Protein 3KB6 (pdb70)

CATH classification: 3.40.50.720 (+1 more: 3.40.50.720)

Foldseek 3Di:
DEEEELDPPVCVVVCCVLVVVDDYDYYVHEPVPDDLVVLCPHQEYEYEQPRQADPVSNVSDNHAEYEYLALADPSHPVVSCLVVNHWYFYDNPLDLPLLLVVQVCCCCQQQLVLVVVVCVVVVNPDDDDVRDGDALQVFEEEEEDCPSNRVSNLVSVVSHAYEYEDPDDDPVSVVSHYHYDPLLVSLQRGQEYEYADEDDPVLFECDLVSLVNQQAHEYEYLHEARSHPLVSVLVCVVVRRHSAYEYAHHPPLCCVVVVCVVVPDDDPSVVSVVVQCPDSRYPYHSSCSQPDPSSVVSSSVVVSQVVVCVVVVNVVSRVVGTPNDDD/DEEEELDPPVCPVVCCVLVVVDPYDYYNHELVPDDLVVLLVHQEYEYEQVRQADPVSNVSANHAEYEYLAQADPSHPVVSCLVRNHWYFYDNCLDLPLLLVVQVCCCCQQQLVLVCVVCVVVVNPDDDDVRDGDALQVFEEEQEDCDSNSVSNCVSVVSHAYEYEDPDDDPVSVVSHYHYDDLLVSLQGGQEYEYADEDDPVLFEVDLVSLVSQQAHEYEYLHEARSHDLVNVLVCVVVRRYSAYEYQYHPPLCCVVVVCVVVPDDDPSVVSVVVQCPDSRYPYHSSCSQPDPSSVVSSSVLVSVVVVCVVVVVQVSCVVGTPGDDD/DEEEELDDPVCVVVVCVLVVVDDYDYYNHEPVPDDLVVLLPHQEYEYEDPHQQDCVSNVSDNYAEYEYLALADPSHPVVSCQVVNHWYFYDNCLDLPLLLVVQVVCCCQQQLVLVCVVCVVVVNNDDDPVRDGDALQVFEEEQEDCPPNSVSNCVSVVSHAYEYEDPDDDVVSVVSHYHYDDLLVSLQGGQEYEYADEDDPVLFECALVSLVSQQAHEYEYLHEQRSYDLVSVLVCVVVNRYSAYEYAHHPPLCCVVVVCVVVVDDDPSVVSVVVQCPDSNYHYHSSCSQPDPSSVVSSSVLVSVVVVCVVVVVCVVCVVGTPPDGD/DEEEELDPPVCVVVVCVLVVVDDYDYYNHELVPDDLVVLLPHAEYEHEQPRQQDLVSNVSANHAEYEYLAQADVSHDVVSCQVRNHWYFYDNPLDLPLLLVVQVVCCCQQQLVLVCVVCVVVVNPDDDPVRDGDALLPFEEEFEDCPPNRVSNCVSVVSHAYEYEDPDDDPVSVVSHYHYDYLLVSLQGGQEYEYADEDDPVLFECDQVSLVNAQAHEYEYLHEARSYDLVSVLVCVVVRRHSAYEYAHHPPLCCVVVVCVVVPDDDPSNVSVVVQCPDSRYHYHSSCSQPDPSSVVSSSVVVSVVVVCVVPVNVVSCVVGTPGDGD

Structure (mmCIF, N/CA/C/O backbone):
data_3KB6
#
_entry.id   3KB6
#
_cell.length_a   90.938
_cell.length_b   94.432
_cell.length_c   188.849
_cell.angle_alpha   90.000
_cell.angle_beta   90.000
_cell.angle_gamma   90.000
#
_symmetry.space_group_name_H-M   'P 21 21 21'
#
loop_
_entity.id
_entity.type
_entity.pdbx_description
1 polymer 'D-lactate dehydrogenase'
2 non-polymer 'PROPANOIC ACID'
3 non-polymer 'LACTIC ACID'
4 non-polymer NICOTINAMIDE-ADENINE-DINUCLEOTIDE
5 non-polymer DI(HYDROXYETHYL)ETHER
6 non-polymer 'PENTAETHYLENE GLYCOL'
7 non-polymer GLYCEROL
8 water water
#
loop_
_atom_site.group_PDB
_atom_site.id
_atom_site.type_symbol
_atom_site.label_atom_id
_atom_site.label_alt_id
_atom_site.label_comp_id
_atom_site.label_asym_id
_atom_site.label_entity_id
_atom_site.label_seq_id
_atom_site.pdbx_PDB_ins_code
_atom_site.Cartn_x
_atom_site.Cartn_y
_atom_site.Cartn_z
_atom_site.occupancy
_atom_site.B_iso_or_equiv
_atom_site.auth_seq_id
_atom_site.auth_comp_id
_atom_site.auth_asym_id
_atom_site.auth_atom_id
_atom_site.pdbx_PDB_model_num
ATOM 1 N N . ASN A 1 2 ? -28.140 -21.266 2.833 1.00 40.00 2 ASN A N 1
ATOM 2 C CA . ASN A 1 2 ? -26.736 -20.868 2.675 1.00 38.93 2 ASN A CA 1
ATOM 3 C C . ASN A 1 2 ? -26.330 -19.855 3.742 1.00 37.45 2 ASN A C 1
ATOM 4 O O . ASN A 1 2 ? -26.804 -18.700 3.765 1.00 35.84 2 ASN A O 1
ATOM 9 N N . VAL A 1 3 ? -25.431 -20.283 4.608 1.00 35.85 3 VAL A N 1
ATOM 10 C CA . VA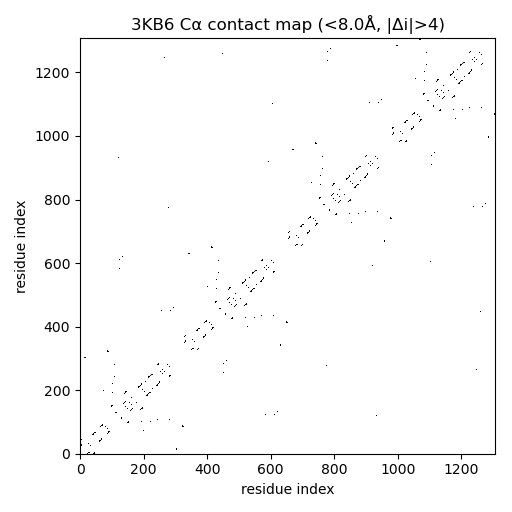L A 1 3 ? -25.063 -19.474 5.745 1.00 34.68 3 VAL A CA 1
ATOM 11 C C . VAL A 1 3 ? -23.615 -19.071 5.579 1.00 34.00 3 VAL A C 1
ATOM 12 O O . VAL A 1 3 ? -22.794 -19.897 5.211 1.00 32.87 3 VAL A O 1
ATOM 16 N N . LEU A 1 4 ? -23.333 -17.785 5.823 1.00 33.17 4 LEU A N 1
ATOM 17 C CA . LEU A 1 4 ? -21.987 -17.240 5.748 1.00 32.46 4 LEU A CA 1
ATOM 18 C C . LEU A 1 4 ? -21.536 -16.656 7.076 1.00 32.26 4 LEU A C 1
ATOM 19 O O . LEU A 1 4 ? -22.190 -15.788 7.629 1.00 32.61 4 LEU A O 1
ATOM 24 N N . PHE A 1 5 ? -20.383 -17.091 7.561 1.00 32.28 5 PHE A N 1
ATOM 25 C CA . PHE A 1 5 ? -19.784 -16.543 8.762 1.00 31.87 5 PHE A CA 1
ATOM 26 C C . PHE A 1 5 ? -18.510 -15.828 8.357 1.00 31.87 5 PHE A C 1
ATOM 27 O O . PHE A 1 5 ? -17.698 -16.406 7.630 1.00 32.44 5 PHE A O 1
ATOM 35 N N . THR A 1 6 ? -18.324 -14.593 8.824 1.00 30.10 6 THR A N 1
ATOM 36 C CA . THR A 1 6 ? -17.083 -13.861 8.614 1.00 29.92 6 THR A CA 1
ATOM 37 C C . THR A 1 6 ? -16.427 -13.471 9.955 1.00 29.87 6 THR A C 1
ATOM 38 O O . THR A 1 6 ? -17.058 -13.524 11.009 1.00 29.43 6 THR A O 1
ATOM 42 N N . SER A 1 7 ? -15.157 -13.093 9.860 1.00 30.23 7 SER A N 1
ATOM 43 C CA . SER A 1 7 ? -14.311 -12.660 10.965 1.00 30.41 7 SER A CA 1
ATOM 44 C C . SER A 1 7 ? -14.336 -13.642 12.119 1.00 30.79 7 SER A C 1
ATOM 45 O O . SER A 1 7 ? -14.335 -13.255 13.273 1.00 30.65 7 SER A O 1
ATOM 48 N N . VAL A 1 8 ? -14.358 -14.918 11.790 1.00 31.56 8 VAL A N 1
ATOM 49 C CA . VAL A 1 8 ? -14.394 -15.957 12.791 1.00 32.96 8 VAL A CA 1
ATOM 50 C C . VAL A 1 8 ? -12.975 -16.357 13.199 1.00 34.74 8 VAL A C 1
ATOM 51 O O . VAL A 1 8 ? -12.213 -16.819 12.358 1.00 34.56 8 VAL A O 1
ATOM 55 N N . PRO A 1 9 ? -12.623 -16.236 14.498 1.00 36.68 9 PRO A N 1
ATOM 56 C CA . PRO A 1 9 ? -11.304 -16.757 14.895 1.00 37.70 9 PRO A CA 1
ATOM 57 C C . PRO A 1 9 ? -11.104 -18.256 14.551 1.00 38.71 9 PRO A C 1
ATOM 58 O O . PRO A 1 9 ? -12.049 -19.027 14.510 1.00 37.93 9 PRO A O 1
ATOM 62 N N . GLN A 1 10 ? -9.864 -18.643 14.303 1.00 40.66 10 GLN A N 1
ATOM 63 C CA . GLN A 1 10 ? -9.542 -19.979 13.788 1.00 42.28 10 GLN A CA 1
ATOM 64 C C . GLN A 1 10 ? -10.122 -21.105 14.633 1.00 43.00 10 GLN A C 1
ATOM 65 O O . GLN A 1 10 ? -10.640 -22.090 14.097 1.00 43.80 10 GLN A O 1
ATOM 71 N N . GLU A 1 11 ? -10.071 -20.926 15.945 1.00 43.48 11 GLU A N 1
ATOM 72 C CA . GLU A 1 11 ? -10.435 -21.952 16.897 1.00 44.33 11 GLU A CA 1
ATOM 73 C C . GLU A 1 11 ? -11.937 -22.126 16.981 1.00 43.93 11 GLU A C 1
ATOM 74 O O . GLU A 1 11 ? -12.413 -23.155 17.454 1.00 44.42 11 GLU A O 1
ATOM 80 N N . ASP A 1 12 ? -12.687 -21.114 16.551 1.00 43.41 12 ASP A N 1
ATOM 81 C CA . ASP A 1 12 ? -14.141 -21.242 16.433 1.00 43.00 12 ASP A CA 1
ATOM 82 C C . ASP A 1 12 ? -14.558 -21.985 15.156 1.00 42.72 12 ASP A C 1
ATOM 83 O O . ASP A 1 12 ? -15.706 -22.450 15.060 1.00 42.45 12 ASP A O 1
ATOM 88 N N . VAL A 1 13 ? -13.652 -22.078 14.179 1.00 42.19 13 VAL A N 1
ATOM 89 C CA . VAL A 1 13 ? -14.008 -22.665 12.884 1.00 42.17 13 VAL A CA 1
ATOM 90 C C . VAL A 1 13 ? -14.588 -24.048 13.062 1.00 41.75 13 VAL A C 1
ATOM 91 O O . VAL A 1 13 ? -15.716 -24.272 12.639 1.00 42.31 13 VAL A O 1
ATOM 95 N N . PRO A 1 14 ? -13.858 -24.965 13.728 1.00 41.19 14 PRO A N 1
ATOM 96 C CA . PRO A 1 14 ? -14.418 -26.305 13.928 1.00 40.98 14 PRO A CA 1
ATOM 97 C C . PRO A 1 14 ? -15.684 -26.364 14.772 1.00 40.63 14 PRO A C 1
ATOM 98 O O . PRO A 1 14 ? -16.585 -27.157 14.460 1.00 41.16 14 PRO A O 1
ATOM 102 N N . PHE A 1 15 ? -15.760 -25.571 15.845 1.00 39.76 15 PHE A N 1
ATOM 103 C CA . PHE A 1 15 ? -17.000 -25.506 16.647 1.00 39.01 15 PHE A CA 1
ATOM 104 C C . PHE A 1 15 ? -18.266 -25.169 15.815 1.00 38.44 15 PHE A C 1
ATOM 105 O O . PHE A 1 15 ? -19.333 -25.758 16.020 1.00 38.25 15 PHE A O 1
ATOM 113 N N . TYR A 1 16 ? -18.158 -24.206 14.903 1.00 38.50 16 TYR A N 1
ATOM 114 C CA . TYR A 1 16 ? -19.327 -23.797 14.108 1.00 38.70 16 TYR A CA 1
ATOM 115 C C . TYR A 1 16 ? -19.688 -24.810 13.002 1.00 39.75 16 TYR A C 1
ATOM 116 O O . TYR A 1 16 ? -20.874 -24.973 12.675 1.00 39.45 16 TYR A O 1
ATOM 125 N N . GLN A 1 17 ? -18.679 -25.490 12.457 1.00 41.03 17 GLN A N 1
ATOM 126 C CA . GLN A 1 17 ? -18.894 -26.580 11.488 1.00 42.39 17 GLN A CA 1
ATOM 127 C C . GLN A 1 17 ? -19.671 -27.723 12.132 1.00 43.21 17 GLN A C 1
ATOM 128 O O . GLN A 1 17 ? -20.660 -28.203 11.572 1.00 43.50 17 GLN A O 1
ATOM 134 N N . GLU A 1 18 ? -19.252 -28.129 13.331 1.00 44.38 18 GLU A N 1
ATOM 135 C CA . GLU A 1 18 ? -19.951 -29.193 14.056 1.00 44.93 18 GLU A CA 1
ATOM 136 C C . GLU A 1 18 ? -21.338 -28.764 14.531 1.00 45.62 18 GLU A C 1
ATOM 137 O O . GLU A 1 18 ? -22.317 -29.514 14.394 1.00 45.84 18 GLU A O 1
ATOM 143 N N . ALA A 1 19 ? -21.431 -27.566 15.100 1.00 45.64 19 ALA A N 1
ATOM 144 C CA . ALA A 1 19 ? -22.703 -27.116 15.648 1.00 45.79 19 ALA A CA 1
ATOM 145 C C . ALA A 1 19 ? -23.759 -26.894 14.554 1.00 45.92 19 ALA A C 1
ATOM 146 O O . ALA A 1 19 ? -24.955 -27.024 14.814 1.00 45.55 19 ALA A O 1
ATOM 148 N N . LEU A 1 20 ? -23.314 -26.560 13.345 1.00 46.27 20 LEU A N 1
ATOM 149 C CA . LEU A 1 20 ? -24.225 -26.214 12.244 1.00 46.85 20 LEU A CA 1
ATOM 150 C C . LEU A 1 20 ? -24.072 -27.176 11.048 1.00 48.04 20 LEU A C 1
ATOM 151 O O . LEU A 1 20 ? -24.119 -26.747 9.889 1.00 47.69 20 LEU A O 1
ATOM 156 N N . LYS A 1 21 ? -23.890 -28.468 11.333 1.00 49.15 21 LYS A N 1
ATOM 157 C CA . LYS A 1 21 ? -23.526 -29.452 10.294 1.00 50.32 21 LYS A CA 1
ATOM 158 C C . LYS A 1 21 ? -24.607 -29.650 9.229 1.00 50.50 21 LYS A C 1
ATOM 159 O O . LYS A 1 21 ? -24.286 -29.895 8.069 1.00 50.65 21 LYS A O 1
ATOM 165 N N . ASP A 1 22 ? -25.872 -29.507 9.624 1.00 51.41 22 ASP A N 1
ATOM 166 C CA . ASP A 1 22 ? -27.021 -29.672 8.713 1.00 52.06 22 ASP A CA 1
ATOM 167 C C . ASP A 1 22 ? -27.046 -28.610 7.617 1.00 51.69 22 ASP A C 1
ATOM 168 O O . ASP A 1 22 ? -27.649 -28.816 6.568 1.00 52.02 22 ASP A O 1
ATOM 173 N N . LEU A 1 23 ? -26.419 -27.466 7.862 1.00 50.91 23 LEU A N 1
ATOM 174 C CA . LEU A 1 23 ? -26.562 -26.327 6.967 1.00 49.98 23 LEU A CA 1
ATOM 175 C C . LEU A 1 23 ? -25.443 -26.281 5.955 1.00 49.21 23 LEU A C 1
ATOM 176 O O . LEU A 1 23 ? -24.396 -26.918 6.119 1.00 49.09 23 LEU A O 1
ATOM 181 N N . SER A 1 24 ? -25.682 -25.511 4.902 1.00 48.23 24 SER A N 1
ATOM 182 C CA . SER A 1 24 ? -24.651 -25.214 3.923 1.00 47.74 24 SER A CA 1
ATOM 183 C C . SER A 1 24 ? -23.893 -23.975 4.404 1.00 46.74 24 SER A C 1
ATOM 184 O O . SER A 1 24 ? -24.389 -22.859 4.297 1.00 46.23 24 SER A O 1
ATOM 187 N N . LEU A 1 25 ? -22.691 -24.190 4.921 1.00 45.97 25 LEU A N 1
ATOM 188 C CA . LEU A 1 25 ? -21.982 -23.179 5.700 1.00 45.64 25 LEU A CA 1
ATOM 189 C C . LEU A 1 25 ? -20.622 -22.875 5.116 1.00 44.91 25 LEU A C 1
ATOM 190 O O . LEU A 1 25 ? -19.810 -23.771 4.951 1.00 44.95 25 LEU A O 1
ATOM 195 N N . LYS A 1 26 ? -20.385 -21.606 4.815 1.00 44.41 26 LYS A N 1
ATOM 196 C CA . LYS A 1 26 ? -19.058 -21.119 4.471 1.00 44.19 26 LYS A CA 1
ATOM 197 C C . LYS A 1 26 ? -18.531 -20.223 5.601 1.00 43.16 26 LYS A C 1
ATOM 198 O O . LYS A 1 26 ? -19.228 -19.301 6.032 1.00 41.55 26 LYS A O 1
ATOM 204 N N . ILE A 1 27 ? -17.311 -20.501 6.074 1.00 42.34 27 ILE A N 1
ATOM 205 C CA . ILE A 1 27 ? -16.699 -19.738 7.175 1.00 42.08 27 ILE A CA 1
ATOM 206 C C . ILE A 1 27 ? -15.439 -19.052 6.707 1.00 41.29 27 ILE A C 1
ATOM 207 O O . ILE A 1 27 ? -14.617 -19.669 6.044 1.00 42.00 27 ILE A O 1
ATOM 212 N N . TYR A 1 28 ? -15.298 -17.781 7.048 1.00 40.46 28 TYR A N 1
ATOM 213 C CA . TYR A 1 28 ? -14.087 -17.012 6.782 1.00 40.23 28 TYR A CA 1
ATOM 214 C C . TYR A 1 28 ? -13.531 -16.432 8.087 1.00 39.69 28 TYR A C 1
ATOM 215 O O . TYR A 1 28 ? -14.285 -15.843 8.879 1.00 39.01 28 TYR A O 1
ATOM 224 N N . THR A 1 29 ? -12.225 -16.612 8.306 1.00 38.44 29 THR A N 1
ATOM 225 C CA . THR A 1 29 ? -11.517 -15.961 9.395 1.00 37.65 29 THR A CA 1
ATOM 226 C C . THR A 1 29 ? -11.317 -14.493 9.014 1.00 37.31 29 THR A C 1
ATOM 227 O O . THR A 1 29 ? -11.224 -13.625 9.847 1.00 37.11 29 THR A O 1
ATOM 231 N N . THR A 1 30 ? -11.303 -14.218 7.727 1.00 37.30 30 THR A N 1
ATOM 232 C CA . THR A 1 30 ? -11.185 -12.869 7.243 1.00 36.84 30 THR A CA 1
ATOM 233 C C . THR A 1 30 ? -12.524 -12.112 7.320 1.00 36.59 30 THR A C 1
ATOM 234 O O . THR A 1 30 ? -13.575 -12.717 7.563 1.00 34.99 30 THR A O 1
ATOM 238 N N . ASP A 1 31 ? -12.466 -10.787 7.142 1.00 36.76 31 ASP A N 1
ATOM 239 C CA . ASP A 1 31 ? -13.664 -9.939 7.180 1.00 37.12 31 ASP A CA 1
ATOM 240 C C . ASP A 1 31 ? -14.435 -9.963 5.857 1.00 37.55 31 ASP A C 1
ATOM 241 O O . ASP A 1 31 ? -13.943 -10.431 4.831 1.00 37.46 31 ASP A O 1
ATOM 246 N N . VAL A 1 32 ? -15.660 -9.467 5.928 1.00 37.49 32 VAL A N 1
ATOM 247 C CA . VAL A 1 32 ? -16.637 -9.572 4.855 1.00 37.99 32 VAL A CA 1
ATOM 248 C C . VAL A 1 32 ? -16.193 -8.861 3.556 1.00 38.78 32 VAL A C 1
ATOM 249 O O . VAL A 1 32 ? -16.607 -9.254 2.476 1.00 38.64 32 VAL A O 1
ATOM 253 N N . SER A 1 33 ? -15.352 -7.832 3.666 1.00 39.98 33 SER A N 1
ATOM 254 C CA . SER A 1 33 ? -14.855 -7.111 2.485 1.00 41.26 33 SER A CA 1
ATOM 255 C C . SER A 1 33 ? -13.866 -7.949 1.637 1.00 41.98 33 SER A C 1
ATOM 256 O O . SER A 1 33 ? -13.546 -7.580 0.508 1.00 42.10 33 SER A O 1
ATOM 259 N N . LYS A 1 34 ? -13.395 -9.065 2.180 1.00 42.47 34 LYS A N 1
ATOM 260 C CA . LYS A 1 34 ? -12.497 -9.949 1.463 1.00 43.06 34 LYS A CA 1
ATOM 261 C C . LYS A 1 34 ? -13.185 -11.229 0.998 1.00 42.94 34 LYS A C 1
ATOM 262 O O . LYS A 1 34 ? -12.524 -12.128 0.486 1.00 43.06 34 LYS A O 1
ATOM 268 N N . VAL A 1 35 ? -14.499 -11.320 1.185 1.00 42.99 35 VAL A N 1
ATOM 269 C CA . VAL A 1 35 ? -15.269 -12.481 0.741 1.00 43.01 35 VAL A CA 1
ATOM 270 C C . VAL A 1 35 ? -15.584 -12.280 -0.747 1.00 43.53 35 VAL A C 1
ATOM 271 O O . VAL A 1 35 ? -16.002 -11.184 -1.137 1.00 43.17 35 VAL A O 1
ATOM 275 N N . PRO A 1 36 ? -15.387 -13.325 -1.581 1.00 44.47 36 PRO A N 1
ATOM 276 C CA . PRO A 1 36 ? -15.670 -13.164 -3.017 1.00 45.17 36 PRO A CA 1
ATOM 277 C C . PRO A 1 36 ? -17.157 -12.944 -3.301 1.00 45.68 36 PRO A C 1
ATOM 278 O O . PRO A 1 36 ? -18.023 -13.530 -2.638 1.00 45.24 36 PRO A O 1
ATOM 282 N N . GLU A 1 37 ? -17.428 -12.103 -4.292 1.00 46.17 37 GLU A N 1
ATOM 283 C CA . GLU A 1 37 ? -18.786 -11.728 -4.663 1.00 47.03 37 GLU A CA 1
ATOM 284 C C . GLU A 1 37 ? -19.710 -12.930 -4.940 1.00 46.86 37 GLU A C 1
ATOM 285 O O . GLU A 1 37 ? -20.902 -12.870 -4.661 1.00 46.39 37 GLU A O 1
ATOM 291 N N . ASN A 1 38 ? -19.170 -14.029 -5.452 1.00 47.08 38 ASN A N 1
ATOM 292 C CA . ASN A 1 38 ? -20.021 -15.192 -5.718 1.00 47.49 38 ASN A CA 1
ATOM 293 C C . ASN A 1 38 ? -20.549 -15.844 -4.422 1.00 46.77 38 ASN A C 1
ATOM 294 O O . ASN A 1 38 ? -21.613 -16.481 -4.438 1.00 46.97 38 ASN A O 1
ATOM 299 N N . GLU A 1 39 ? -19.819 -15.675 -3.310 1.00 45.88 39 GLU A N 1
ATOM 300 C CA . GLU A 1 39 ? -20.315 -16.112 -1.983 1.00 45.19 39 GLU A CA 1
ATOM 301 C C . GLU A 1 39 ? -21.248 -15.076 -1.348 1.00 43.92 39 GLU A C 1
ATOM 302 O O . GLU A 1 39 ? -22.240 -15.449 -0.723 1.00 44.01 39 GLU A O 1
ATOM 308 N N . LEU A 1 40 ? -20.964 -13.788 -1.538 1.00 42.53 40 LEU A N 1
ATOM 309 C CA . LEU A 1 40 ? -21.870 -12.749 -1.070 1.00 41.67 40 LEU A CA 1
ATOM 310 C C . LEU A 1 40 ? -23.264 -12.885 -1.709 1.00 41.97 40 LEU A C 1
ATOM 311 O O . LEU A 1 40 ? -24.276 -12.775 -1.002 1.00 41.60 40 LEU A O 1
ATOM 316 N N . LYS A 1 41 ? -23.311 -13.166 -3.021 1.00 41.80 41 LYS A N 1
ATOM 317 C CA . LYS A 1 41 ? -24.572 -13.271 -3.780 1.00 42.13 41 LYS A CA 1
ATOM 318 C C . LYS A 1 41 ? -25.481 -14.381 -3.274 1.00 41.49 41 LYS A C 1
ATOM 319 O O . LYS A 1 41 ? -26.703 -14.256 -3.349 1.00 41.56 41 LYS A O 1
ATOM 325 N N . LYS A 1 42 ? -24.864 -15.469 -2.814 1.00 40.88 42 LYS A N 1
ATOM 326 C CA . LYS A 1 42 ? -25.549 -16.695 -2.364 1.00 41.05 42 LYS A CA 1
ATOM 327 C C . LYS A 1 42 ? -26.104 -16.645 -0.916 1.00 39.95 42 LYS A C 1
ATOM 328 O O . LYS A 1 42 ? -27.084 -17.303 -0.612 1.00 39.57 42 LYS A O 1
ATOM 334 N N . ALA A 1 43 ? -25.430 -15.903 -0.035 1.00 38.61 43 ALA A N 1
ATOM 335 C CA . ALA A 1 43 ? -25.756 -15.852 1.398 1.00 37.38 43 ALA A CA 1
ATOM 336 C C . ALA A 1 43 ? -27.200 -15.450 1.722 1.00 36.05 43 ALA A C 1
ATOM 337 O O . ALA A 1 43 ? -27.670 -14.369 1.333 1.00 35.94 43 ALA A O 1
ATOM 339 N N . GLU A 1 44 ? -27.883 -16.311 2.460 1.00 34.96 44 GLU A N 1
ATOM 340 C CA . GLU A 1 44 ? -29.196 -15.982 3.029 1.00 35.25 44 GLU A CA 1
ATOM 341 C C . GLU A 1 44 ? -29.107 -15.473 4.483 1.00 34.00 44 GLU A C 1
ATOM 342 O O . GLU A 1 44 ? -29.948 -14.698 4.919 1.00 33.53 44 GLU A O 1
ATOM 348 N N . LEU A 1 45 ? -28.119 -15.961 5.232 1.00 32.93 45 LEU A N 1
ATOM 349 C CA . LEU A 1 45 ? -27.832 -15.499 6.591 1.00 32.09 45 LEU A CA 1
ATOM 350 C C . LEU A 1 45 ? -26.314 -15.248 6.701 1.00 30.75 45 LEU A C 1
ATOM 351 O O . LEU A 1 45 ? -25.525 -16.146 6.424 1.00 31.34 45 LEU A O 1
ATOM 356 N N . ILE A 1 46 ? -25.913 -14.039 7.079 1.00 29.23 46 ILE A N 1
ATOM 357 C CA . ILE A 1 46 ? -24.507 -13.763 7.388 1.00 27.80 46 ILE A CA 1
ATOM 358 C C . ILE A 1 46 ? -24.332 -13.533 8.917 1.00 26.90 46 ILE A C 1
ATOM 359 O O . ILE A 1 46 ? -25.185 -12.923 9.571 1.00 26.93 46 ILE A O 1
ATOM 364 N N . SER A 1 47 ? -23.259 -14.071 9.484 1.00 25.99 47 SER A N 1
ATOM 365 C CA . SER A 1 47 ? -22.891 -13.782 10.859 1.00 25.80 47 SER A CA 1
ATOM 366 C C . SER A 1 47 ? -21.546 -13.043 10.876 1.00 24.42 47 SER A C 1
ATOM 367 O O . SER A 1 47 ? -20.588 -13.499 10.306 1.00 24.22 47 SER A O 1
ATOM 370 N N . VAL A 1 48 ? -21.504 -11.882 11.507 1.00 22.99 48 VAL A N 1
ATOM 371 C CA . VAL A 1 48 ? -20.320 -11.050 11.515 1.00 21.59 48 VAL A CA 1
ATOM 372 C C . VAL A 1 48 ? -19.915 -10.720 12.956 1.00 22.51 48 VAL A C 1
ATOM 373 O O . VAL A 1 48 ? -20.598 -11.138 13.929 1.00 21.15 48 VAL A O 1
ATOM 377 N N . PHE A 1 49 ? -18.842 -9.918 13.081 1.00 21.79 49 PHE A N 1
ATOM 378 C CA . PHE A 1 49 ? -18.454 -9.315 14.324 1.00 21.75 49 PHE A CA 1
ATOM 379 C C . PHE A 1 49 ? -18.266 -7.813 14.014 1.00 21.94 49 PHE A C 1
ATOM 380 O O . PHE A 1 49 ? -18.633 -7.350 12.920 1.00 21.98 49 PHE A O 1
ATOM 388 N N . VAL A 1 50 ? -17.682 -7.068 14.945 1.00 20.89 50 VAL A N 1
ATOM 389 C CA . VAL A 1 50 ? -17.783 -5.597 14.949 1.00 20.87 50 VAL A CA 1
ATOM 390 C C . VAL A 1 50 ? -16.893 -4.868 13.944 1.00 21.33 50 VAL A C 1
ATOM 391 O O . VAL A 1 50 ? -17.066 -3.639 13.746 1.00 20.93 50 VAL A O 1
ATOM 395 N N . TYR A 1 51 ? -15.964 -5.594 13.317 1.00 21.63 51 TYR A N 1
ATOM 396 C CA . TYR A 1 51 ? -15.072 -5.013 12.302 1.00 22.78 51 TYR A CA 1
ATOM 397 C C . TYR A 1 51 ? -15.524 -5.306 10.855 1.00 24.14 51 TYR A C 1
ATOM 398 O O . TYR A 1 51 ? -14.888 -4.866 9.918 1.00 24.84 51 TYR A O 1
ATOM 407 N N . ASP A 1 52 ? -16.632 -6.022 10.682 1.00 24.85 52 ASP A N 1
ATOM 408 C CA . ASP A 1 52 ? -17.259 -6.193 9.364 1.00 24.96 52 ASP A CA 1
ATOM 409 C C . ASP A 1 52 ? -18.205 -5.023 9.126 1.00 26.14 52 ASP A C 1
ATOM 410 O O . ASP A 1 52 ? -19.253 -4.932 9.771 1.00 25.24 52 ASP A O 1
ATOM 415 N N . LYS A 1 53 ? -17.837 -4.111 8.220 1.00 26.88 53 LYS A N 1
ATOM 416 C CA . LYS A 1 53 ? -18.665 -2.947 7.931 1.00 27.80 53 LYS A CA 1
ATOM 417 C C . LYS A 1 53 ? -19.787 -3.279 6.930 1.00 27.49 53 LYS A C 1
ATOM 418 O O . LYS A 1 53 ? -19.531 -3.417 5.723 1.00 27.53 53 LYS A O 1
ATOM 424 N N . LEU A 1 54 ? -21.017 -3.417 7.427 1.00 26.74 54 LEU A N 1
ATOM 425 C CA . LEU A 1 54 ? -22.168 -3.724 6.589 1.00 27.15 54 LEU A CA 1
ATOM 426 C C . LEU A 1 54 ? -22.844 -2.444 6.103 1.00 27.62 54 LEU A C 1
ATOM 427 O O . LEU A 1 54 ? -23.910 -2.029 6.579 1.00 27.26 54 LEU A O 1
ATOM 432 N N . THR A 1 55 ? -22.155 -1.831 5.150 1.00 28.25 55 THR A N 1
ATOM 433 C CA . THR A 1 55 ? -22.578 -0.630 4.454 1.00 29.87 55 THR A CA 1
ATOM 434 C C . THR A 1 55 ? -23.584 -1.008 3.370 1.00 30.62 55 THR A C 1
ATOM 435 O O . THR A 1 55 ? -23.642 -2.151 2.925 1.00 29.64 55 THR A O 1
ATOM 439 N N . GLU A 1 56 ? -24.346 -0.018 2.933 1.00 32.57 56 GLU A N 1
ATOM 440 C CA . GLU A 1 56 ? -25.246 -0.181 1.772 1.00 34.47 56 GLU A CA 1
ATOM 441 C C . GLU A 1 56 ? -24.500 -0.747 0.559 1.00 34.42 56 GLU A C 1
ATOM 442 O O . GLU A 1 56 ? -24.982 -1.659 -0.103 1.00 34.84 56 GLU A O 1
ATOM 448 N N . GLU A 1 57 ? -23.303 -0.236 0.310 1.00 34.84 57 GLU A N 1
ATOM 449 C CA . GLU A 1 57 ? -22.500 -0.680 -0.804 1.00 35.53 57 GLU A CA 1
ATOM 450 C C . GLU A 1 57 ? -22.242 -2.192 -0.678 1.00 35.31 57 GLU A C 1
ATOM 451 O O . GLU A 1 57 ? -22.475 -2.949 -1.631 1.00 35.74 57 GLU A O 1
ATOM 457 N N . LEU A 1 58 ? -21.828 -2.662 0.497 1.00 34.15 58 LEU A N 1
ATOM 458 C CA . LEU A 1 58 ? -21.611 -4.079 0.645 1.00 34.12 58 LEU A CA 1
ATOM 459 C C . LEU A 1 58 ? -22.916 -4.857 0.607 1.00 33.63 58 LEU A C 1
ATOM 460 O O . LEU A 1 58 ? -22.994 -5.887 -0.053 1.00 32.92 58 LEU A O 1
ATOM 465 N N . LEU A 1 59 ? -23.940 -4.383 1.310 1.00 33.57 59 LEU A N 1
ATOM 466 C CA . LEU A 1 59 ? -25.187 -5.140 1.388 1.00 34.13 59 LEU A CA 1
ATOM 467 C C . LEU A 1 59 ? -25.934 -5.222 0.033 1.00 35.22 59 LEU A C 1
ATOM 468 O O . LEU A 1 59 ? -26.694 -6.159 -0.220 1.00 35.80 59 LEU A O 1
ATOM 473 N N . SER A 1 60 ? -25.718 -4.239 -0.831 1.00 35.95 60 SER A N 1
ATOM 474 C CA . SER A 1 60 ? -26.224 -4.296 -2.202 1.00 36.77 60 SER A CA 1
ATOM 475 C C . SER A 1 60 ? -25.733 -5.510 -2.988 1.00 37.24 60 SER A C 1
ATOM 476 O O . SER A 1 60 ? -26.426 -5.973 -3.885 1.00 38.74 60 SER A O 1
ATOM 479 N N . LYS A 1 61 ? -24.556 -6.025 -2.655 1.00 37.13 61 LYS A N 1
ATOM 480 C CA . LYS A 1 61 ? -23.992 -7.195 -3.323 1.00 37.50 61 LYS A CA 1
ATOM 481 C C . LYS A 1 61 ? -24.574 -8.503 -2.765 1.00 37.02 61 LYS A C 1
ATOM 482 O O . LYS A 1 61 ? -24.085 -9.593 -3.092 1.00 36.67 61 LYS A O 1
ATOM 496 N N . PRO A 1 63 ? -28.118 -9.953 -2.684 1.00 36.28 63 PRO A N 1
ATOM 497 C CA . PRO A 1 63 ? -29.541 -9.968 -3.036 1.00 36.18 63 PRO A CA 1
ATOM 498 C C . PRO A 1 63 ? -30.372 -11.063 -2.361 1.00 35.87 63 PRO A C 1
ATOM 499 O O . PRO A 1 63 ? -31.571 -10.913 -2.265 1.00 36.82 63 PRO A O 1
ATOM 503 N N . ARG A 1 64 ? -29.765 -12.148 -1.894 1.00 35.25 64 ARG A N 1
ATOM 504 C CA . ARG A 1 64 ? -30.529 -13.192 -1.192 1.00 35.10 64 ARG A CA 1
ATOM 505 C C . ARG A 1 64 ? -30.543 -13.079 0.370 1.00 34.01 64 ARG A C 1
ATOM 506 O O . ARG A 1 64 ? -31.203 -13.866 1.059 1.00 33.46 64 ARG A O 1
ATOM 514 N N . LEU A 1 65 ? -29.839 -12.083 0.909 1.00 32.63 65 LEU A N 1
ATOM 515 C CA . LEU A 1 65 ? -29.720 -11.873 2.367 1.00 31.09 65 LEU A CA 1
ATOM 516 C C . LEU A 1 65 ? -31.063 -11.658 3.083 1.00 29.74 65 LEU A C 1
ATOM 517 O O . LEU A 1 65 ? -31.784 -10.716 2.795 1.00 29.79 65 LEU A O 1
ATOM 522 N N . LYS A 1 66 ? -31.380 -12.510 4.044 1.00 29.09 66 LYS A N 1
ATOM 523 C CA . LYS A 1 66 ? -32.591 -12.336 4.866 1.00 29.67 66 LYS A CA 1
ATOM 524 C C . LYS A 1 66 ? -32.347 -11.871 6.327 1.00 28.31 66 LYS A C 1
ATOM 525 O O . LYS A 1 66 ? -33.196 -11.177 6.929 1.00 27.78 66 LYS A O 1
ATOM 531 N N . LEU A 1 67 ? -31.216 -12.277 6.901 1.00 27.62 67 LEU A N 1
ATOM 532 C CA . LEU A 1 67 ? -30.877 -11.963 8.314 1.00 27.10 67 LEU A CA 1
ATOM 533 C C . LEU A 1 67 ? -29.374 -11.728 8.507 1.00 25.98 67 LEU A C 1
ATOM 534 O O . LEU A 1 67 ? -28.576 -12.486 7.983 1.00 24.62 67 LEU A O 1
ATOM 539 N N . ILE A 1 68 ? -29.025 -10.665 9.245 1.00 24.50 68 ILE A N 1
ATOM 540 C CA . ILE A 1 68 ? -27.663 -10.392 9.678 1.00 23.72 68 ILE A CA 1
ATOM 541 C C . ILE A 1 68 ? -27.609 -10.598 11.183 1.00 24.22 68 ILE A C 1
ATOM 542 O O . ILE A 1 68 ? -28.373 -9.976 11.934 1.00 24.18 68 ILE A O 1
ATOM 547 N N . HIS A 1 69 ? -26.737 -11.502 11.620 1.00 23.72 69 HIS A N 1
ATOM 548 C CA . HIS A 1 69 ? -26.464 -11.715 13.023 1.00 23.32 69 HIS A CA 1
ATOM 549 C C . HIS A 1 69 ? -25.058 -11.247 13.387 1.00 22.46 69 HIS A C 1
ATOM 550 O O . HIS A 1 69 ? -24.116 -11.732 12.839 1.00 22.98 69 HIS A O 1
ATOM 557 N N . THR A 1 70 ? -24.940 -10.310 14.318 1.00 22.16 70 THR A N 1
ATOM 558 C CA . THR A 1 70 ? -23.659 -9.812 14.781 1.00 20.69 70 THR A CA 1
ATOM 559 C C . THR A 1 70 ? -23.432 -10.443 16.144 1.00 20.76 70 THR A C 1
ATOM 560 O O . THR A 1 70 ? -24.329 -10.403 16.978 1.00 19.70 70 THR A O 1
ATOM 564 N N . ARG A 1 71 ? -22.232 -11.005 16.361 1.00 20.00 71 ARG A N 1
ATOM 565 C CA . ARG A 1 71 ? -21.906 -11.751 17.582 1.00 20.77 71 ARG A CA 1
ATOM 566 C C . ARG A 1 71 ? -21.409 -10.764 18.639 1.00 20.23 71 ARG A C 1
ATOM 567 O O . ARG A 1 71 ? -20.290 -10.845 19.128 1.00 21.92 71 ARG A O 1
ATOM 575 N N . SER A 1 72 ? -22.247 -9.781 18.932 1.00 19.33 72 SER A N 1
ATOM 576 C CA . SER A 1 72 ? -21.834 -8.641 19.733 1.00 19.03 72 SER A CA 1
ATOM 577 C C . SER A 1 72 ? -23.052 -7.932 20.323 1.00 18.70 72 SER A C 1
ATOM 578 O O . SER A 1 72 ? -24.189 -8.139 19.864 1.00 18.52 72 SER A O 1
ATOM 581 N N . VAL A 1 73 ? -22.802 -7.050 21.277 1.00 18.23 73 VAL A N 1
ATOM 582 C CA . VAL A 1 73 ? -23.818 -6.179 21.808 1.00 17.80 73 VAL A CA 1
ATOM 583 C C . VAL A 1 73 ? -24.025 -5.033 20.823 1.00 18.80 73 VAL A C 1
ATOM 584 O O . VAL A 1 73 ? -25.156 -4.592 20.556 1.00 18.30 73 VAL A O 1
ATOM 588 N N . GLY A 1 74 ? -22.915 -4.521 20.305 1.00 18.46 74 GLY A N 1
ATOM 589 C CA . GLY A 1 74 ? -22.969 -3.384 19.416 1.00 17.82 74 GLY A CA 1
ATOM 590 C C . GLY A 1 74 ? -23.399 -3.763 18.000 1.00 18.24 74 GLY A C 1
ATOM 591 O O . GLY A 1 74 ? -23.169 -4.882 17.508 1.00 17.17 74 GLY A O 1
ATOM 592 N N . PHE A 1 75 ? -24.034 -2.812 17.353 1.00 18.01 75 PHE A N 1
ATOM 593 C CA . PHE A 1 75 ? -24.509 -3.020 15.993 1.00 19.41 75 PHE A CA 1
ATOM 594 C C . PHE A 1 75 ? -24.336 -1.734 15.155 1.00 19.24 75 PHE A C 1
ATOM 595 O O . PHE A 1 75 ? -24.914 -1.591 14.079 1.00 20.56 75 PHE A O 1
ATOM 603 N N . ASP A 1 76 ? -23.490 -0.833 15.619 1.00 19.50 76 ASP A N 1
ATOM 604 C CA . ASP A 1 76 ? -23.260 0.446 14.928 1.00 19.86 76 ASP A CA 1
ATOM 605 C C . ASP A 1 76 ? -22.464 0.236 13.625 1.00 20.18 76 ASP A C 1
ATOM 606 O O . ASP A 1 76 ? -22.336 1.158 12.829 1.00 19.48 76 ASP A O 1
ATOM 611 N N . HIS A 1 77 ? -21.943 -0.985 13.439 1.00 19.99 77 HIS A N 1
ATOM 612 C CA . HIS A 1 77 ? -21.214 -1.352 12.226 1.00 20.53 77 HIS A CA 1
ATOM 613 C C . HIS A 1 77 ? -22.133 -1.767 11.059 1.00 20.63 77 HIS A C 1
ATOM 614 O O . HIS A 1 77 ? -21.643 -2.073 9.965 1.00 19.50 77 HIS A O 1
ATOM 621 N N . ILE A 1 78 ? -23.442 -1.770 11.311 1.00 20.91 78 ILE A N 1
ATOM 622 C CA . ILE A 1 78 ? -24.441 -2.207 10.347 1.00 21.37 78 ILE A CA 1
ATOM 623 C C . ILE A 1 78 ? -25.364 -1.060 9.956 1.00 22.58 78 ILE A C 1
ATOM 624 O O . ILE A 1 78 ? -25.877 -0.367 10.829 1.00 19.88 78 ILE A O 1
ATOM 629 N N . ASP A 1 79 ? -25.623 -0.898 8.643 1.00 24.06 79 ASP A N 1
ATOM 630 C CA . ASP A 1 79 ? -26.545 0.149 8.189 1.00 25.30 79 ASP A CA 1
ATOM 631 C C . ASP A 1 79 ? -27.983 -0.305 8.398 1.00 25.58 79 ASP A C 1
ATOM 632 O O . ASP A 1 79 ? -28.607 -0.877 7.481 1.00 25.60 79 ASP A O 1
ATOM 637 N N . LEU A 1 80 ? -28.512 -0.038 9.592 1.00 25.27 80 LEU A N 1
ATOM 638 C CA . LEU A 1 80 ? -29.845 -0.524 9.962 1.00 26.54 80 LEU A CA 1
ATOM 639 C C . LEU A 1 80 ? -30.955 0.052 9.075 1.00 27.58 80 LEU A C 1
ATOM 640 O O . LEU A 1 80 ? -31.936 -0.630 8.801 1.00 27.91 80 LEU A O 1
ATOM 645 N N . ASP A 1 81 ? -30.810 1.311 8.683 1.00 28.74 81 ASP A N 1
ATOM 646 C CA . ASP A 1 81 ? -31.816 1.984 7.908 1.00 30.75 81 ASP A CA 1
ATOM 647 C C . ASP A 1 81 ? -31.994 1.291 6.556 1.00 30.68 81 ASP A C 1
ATOM 648 O O . ASP A 1 81 ? -33.106 1.081 6.112 1.00 32.22 81 ASP A O 1
ATOM 653 N N . TYR A 1 82 ? -30.901 0.877 5.947 1.00 30.19 82 TYR A N 1
ATOM 654 C CA . TYR A 1 82 ? -30.935 0.112 4.729 1.00 30.24 82 TYR A CA 1
ATOM 655 C C . TYR A 1 82 ? -31.667 -1.216 4.961 1.00 30.51 82 TYR A C 1
ATOM 656 O O . TYR A 1 82 ? -32.578 -1.576 4.191 1.00 30.51 82 TYR A O 1
ATOM 665 N N . CYS A 1 83 ? -31.280 -1.935 6.016 1.00 29.04 83 CYS A N 1
ATOM 666 C CA . CYS A 1 83 ? -31.912 -3.206 6.346 1.00 28.94 83 CYS A CA 1
ATOM 667 C C . CYS A 1 83 ? -33.432 -3.067 6.529 1.00 30.00 83 CYS A C 1
ATOM 668 O O . CYS A 1 83 ? -34.169 -3.902 6.033 1.00 29.47 83 CYS A O 1
ATOM 671 N N . LYS A 1 84 ? -33.865 -2.018 7.238 1.00 31.35 84 LYS A N 1
ATOM 672 C CA . LYS A 1 84 ? -35.281 -1.736 7.468 1.00 33.27 84 LYS A CA 1
ATOM 673 C C . LYS A 1 84 ? -36.006 -1.530 6.149 1.00 34.25 84 LYS A C 1
ATOM 674 O O . LYS A 1 84 ? -37.108 -2.039 5.979 1.00 35.55 84 LYS A O 1
ATOM 680 N N . LYS A 1 85 ? -35.387 -0.774 5.243 1.00 35.15 85 LYS A N 1
ATOM 681 C CA . LYS A 1 85 ? -35.995 -0.461 3.969 1.00 35.82 85 LYS A CA 1
ATOM 682 C C . LYS A 1 85 ? -35.985 -1.690 3.064 1.00 35.79 85 LYS A C 1
ATOM 683 O O . LYS A 1 85 ? -36.949 -1.899 2.362 1.00 35.93 85 LYS A O 1
ATOM 689 N N . LYS A 1 86 ? -34.955 -2.538 3.104 1.00 35.70 86 LYS A N 1
ATOM 690 C CA . LYS A 1 86 ? -34.966 -3.776 2.288 1.00 35.41 86 LYS A CA 1
ATOM 691 C C . LYS A 1 86 ? -35.628 -5.001 2.925 1.00 34.53 86 LYS A C 1
ATOM 692 O O . LYS A 1 86 ? -35.624 -6.057 2.318 1.00 35.77 86 LYS A O 1
ATOM 698 N N . GLY A 1 87 ? -36.213 -4.878 4.116 1.00 33.54 87 GLY A N 1
ATOM 699 C CA . GLY A 1 87 ? -36.714 -6.040 4.868 1.00 32.60 87 GLY A CA 1
ATOM 700 C C . GLY A 1 87 ? -35.667 -7.063 5.344 1.00 32.23 87 GLY A C 1
ATOM 701 O O . GLY A 1 87 ? -35.957 -8.266 5.455 1.00 31.79 87 GLY A O 1
ATOM 702 N N . ILE A 1 88 ? -34.438 -6.618 5.611 1.00 31.02 88 ILE A N 1
ATOM 703 C CA . ILE A 1 88 ? -33.438 -7.548 6.183 1.00 29.83 88 ILE A CA 1
ATOM 704 C C . ILE A 1 88 ? -33.527 -7.486 7.719 1.00 28.47 88 ILE A C 1
ATOM 705 O O . ILE A 1 88 ? -33.503 -6.407 8.323 1.00 26.75 88 ILE A O 1
ATOM 710 N N . LEU A 1 89 ? -33.651 -8.655 8.332 1.00 27.24 89 LEU A N 1
ATOM 711 C CA . LEU A 1 89 ? -33.647 -8.755 9.782 1.00 26.48 89 LEU A CA 1
ATOM 712 C C . LEU A 1 89 ? -32.205 -8.603 10.323 1.00 24.98 89 LEU A C 1
ATOM 713 O O . LEU A 1 89 ? -31.251 -9.063 9.702 1.00 25.03 89 LEU A O 1
ATOM 718 N N . VAL A 1 90 ? -32.062 -7.963 11.474 1.00 23.33 90 VAL A N 1
ATOM 719 C CA . VAL A 1 90 ? -30.774 -7.887 12.149 1.00 21.94 90 VAL A CA 1
ATOM 720 C C . VAL A 1 90 ? -30.956 -8.344 13.576 1.00 22.74 90 VAL A C 1
ATOM 721 O O . VAL A 1 90 ? -31.875 -7.849 14.269 1.00 23.27 90 VAL A O 1
ATOM 725 N N . THR A 1 91 ? -30.095 -9.281 13.993 1.00 22.48 91 THR A N 1
ATOM 726 C CA . THR A 1 91 ? -29.988 -9.742 15.361 1.00 21.96 91 THR A CA 1
ATOM 727 C C . THR A 1 91 ? -28.601 -9.446 15.984 1.00 21.75 91 THR A C 1
ATOM 728 O O . THR A 1 91 ? -27.611 -9.181 15.295 1.00 21.75 91 THR A O 1
ATOM 732 N N . HIS A 1 92 ? -28.552 -9.483 17.311 1.00 21.42 92 HIS A N 1
ATOM 733 C CA . HIS A 1 92 ? -27.314 -9.314 18.041 1.00 20.90 92 HIS A CA 1
ATOM 734 C C . HIS A 1 92 ? -27.383 -10.171 19.291 1.00 21.17 92 HIS A C 1
ATOM 735 O O . HIS A 1 92 ? -28.323 -10.948 19.436 1.00 20.78 92 HIS A O 1
ATOM 742 N N . ILE A 1 93 ? -26.392 -10.024 20.176 1.00 21.33 93 ILE A N 1
ATOM 743 C CA . ILE A 1 93 ? -26.354 -10.743 21.459 1.00 21.12 93 ILE A CA 1
ATOM 744 C C . ILE A 1 93 ? -26.268 -9.681 22.574 1.00 20.73 93 ILE A C 1
ATOM 745 O O . ILE A 1 93 ? -25.176 -9.216 22.919 1.00 21.14 93 ILE A O 1
ATOM 750 N N . PRO A 1 94 ? -27.423 -9.284 23.129 1.00 20.03 94 PRO A N 1
ATOM 751 C CA . PRO A 1 94 ? -27.464 -8.160 24.017 1.00 19.37 94 PRO A CA 1
ATOM 752 C C . PRO A 1 94 ? -26.802 -8.365 25.371 1.00 19.27 94 PRO A C 1
ATOM 753 O O . PRO A 1 94 ? -26.461 -7.369 26.011 1.00 18.17 94 PRO A O 1
ATOM 757 N N . ALA A 1 95 ? -26.635 -9.610 25.811 1.00 19.14 95 ALA A N 1
ATOM 758 C CA . ALA A 1 95 ? -26.210 -9.844 27.184 1.00 20.29 95 ALA A CA 1
ATOM 759 C C . ALA A 1 95 ? -25.429 -11.108 27.378 1.00 20.23 95 ALA A C 1
ATOM 760 O O . ALA A 1 95 ? -25.655 -11.837 28.319 1.00 20.40 95 ALA A O 1
ATOM 762 N N . TYR A 1 96 ? -24.452 -11.362 26.528 1.00 20.28 96 TYR A N 1
ATOM 763 C CA . TYR A 1 96 ? -23.630 -12.556 26.731 1.00 19.62 96 TYR A CA 1
ATOM 764 C C . TYR A 1 96 ? -22.859 -12.395 28.056 1.00 19.87 96 TYR A C 1
ATOM 765 O O . TYR A 1 96 ? -22.638 -13.378 28.739 1.00 20.44 96 TYR A O 1
ATOM 774 N N . SER A 1 97 ? -22.461 -11.168 28.415 1.00 19.44 97 SER A N 1
ATOM 775 C CA . SER A 1 97 ? -21.693 -10.927 29.665 1.00 19.44 97 SER A CA 1
ATOM 776 C C . SER A 1 97 ? -21.417 -9.475 29.898 1.00 19.06 97 SER A C 1
ATOM 777 O O . SER A 1 97 ? -20.310 -8.986 29.643 1.00 18.48 97 SER A O 1
ATOM 780 N N . PRO A 1 98 ? -22.423 -8.765 30.391 1.00 18.75 98 PRO A N 1
ATOM 781 C CA . PRO A 1 98 ? -22.222 -7.403 30.820 1.00 18.49 98 PRO A CA 1
ATOM 782 C C . PRO A 1 98 ? -21.134 -7.295 31.910 1.00 18.57 98 PRO A C 1
ATOM 783 O O . PRO A 1 98 ? -20.442 -6.296 31.989 1.00 19.05 98 PRO A O 1
ATOM 787 N N . GLU A 1 99 ? -21.009 -8.324 32.734 1.00 18.31 99 GLU A N 1
ATOM 788 C CA . GLU A 1 99 ? -20.019 -8.378 33.805 1.00 19.30 99 GLU A CA 1
ATOM 789 C C . GLU A 1 99 ? -18.589 -8.283 33.303 1.00 18.09 99 GLU A C 1
ATOM 790 O O . GLU A 1 99 ? -17.733 -7.663 33.948 1.00 17.29 99 GLU A O 1
ATOM 796 N N . SER A 1 100 ? -18.317 -8.913 32.161 1.00 18.02 100 SER A N 1
ATOM 797 C CA . SER A 1 100 ? -16.958 -8.881 31.628 1.00 17.50 100 SER A CA 1
ATOM 798 C C . SER A 1 100 ? -16.463 -7.436 31.485 1.00 15.95 100 SER A C 1
ATOM 799 O O . SER A 1 100 ? -15.369 -7.096 31.933 1.00 16.73 100 SER A O 1
ATOM 802 N N . VAL A 1 101 ? -17.252 -6.598 30.851 1.00 15.22 101 VAL A N 1
ATOM 803 C CA . VAL A 1 101 ? -16.845 -5.201 30.562 1.00 15.58 101 VAL A CA 1
ATOM 804 C C . VAL A 1 101 ? -16.862 -4.329 31.810 1.00 16.12 101 VAL A C 1
ATOM 805 O O . VAL A 1 101 ? -16.037 -3.392 31.965 1.00 16.44 101 VAL A O 1
ATOM 809 N N . ALA A 1 102 ? -17.819 -4.608 32.684 1.00 15.73 102 ALA A N 1
ATOM 810 C CA . ALA A 1 102 ? -17.950 -3.847 33.925 1.00 15.94 102 ALA A CA 1
ATOM 811 C C . ALA A 1 102 ? -16.756 -4.182 34.835 1.00 14.84 102 ALA A C 1
ATOM 812 O O . ALA A 1 102 ? -16.173 -3.298 35.409 1.00 14.83 102 ALA A O 1
ATOM 814 N N . GLU A 1 103 ? -16.387 -5.446 34.924 1.00 15.08 103 GLU A N 1
ATOM 815 C CA . GLU A 1 103 ? -15.207 -5.832 35.673 1.00 15.70 103 GLU A CA 1
ATOM 816 C C . GLU A 1 103 ? -13.933 -5.237 35.059 1.00 15.73 103 GLU A C 1
ATOM 817 O O . GLU A 1 103 ? -13.098 -4.646 35.767 1.00 16.20 103 GLU A O 1
ATOM 823 N N . HIS A 1 104 ? -13.820 -5.291 33.734 1.00 15.14 104 HIS A N 1
ATOM 824 C CA . HIS A 1 104 ? -12.656 -4.706 33.087 1.00 15.42 104 HIS A CA 1
ATOM 825 C C . HIS A 1 104 ? -12.594 -3.204 33.374 1.00 14.80 104 HIS A C 1
ATOM 826 O O . HIS A 1 104 ? -11.536 -2.676 33.682 1.00 12.84 104 HIS A O 1
ATOM 833 N N . THR A 1 105 ? -13.737 -2.523 33.347 1.00 14.96 105 THR A N 1
ATOM 834 C CA . THR A 1 105 ? -13.774 -1.083 33.631 1.00 14.07 105 THR A CA 1
ATOM 835 C C . THR A 1 105 ? -13.200 -0.810 35.024 1.00 15.03 105 THR A C 1
ATOM 836 O O . THR A 1 105 ? -12.389 0.105 35.237 1.00 15.35 105 THR A O 1
ATOM 840 N N . PHE A 1 106 ? -13.578 -1.631 35.994 1.00 16.26 106 PHE A N 1
ATOM 841 C CA . PHE A 1 106 ? -13.086 -1.420 37.348 1.00 16.88 106 PHE A CA 1
ATOM 842 C C . PHE A 1 106 ? -11.615 -1.782 37.538 1.00 16.77 106 PHE A C 1
ATOM 843 O O . PHE A 1 106 ? -10.913 -1.108 38.279 1.00 16.95 106 PHE A O 1
ATOM 851 N N . ALA A 1 107 ? -11.151 -2.804 36.825 1.00 15.66 107 ALA A N 1
ATOM 852 C CA . ALA A 1 107 ? -9.722 -3.071 36.720 1.00 15.83 107 ALA A CA 1
ATOM 853 C C . ALA A 1 107 ? -8.926 -1.867 36.255 1.00 15.91 107 ALA A C 1
ATOM 854 O O . ALA A 1 107 ? -7.876 -1.566 36.805 1.00 16.41 107 ALA A O 1
ATOM 864 N N . ILE A 1 109 ? -10.007 1.352 36.391 1.00 14.87 109 ILE A N 1
ATOM 865 C CA . ILE A 1 109 ? -10.108 2.423 37.408 1.00 13.84 109 ILE A CA 1
ATOM 866 C C . ILE A 1 109 ? -9.100 2.144 38.536 1.00 14.49 109 ILE A C 1
ATOM 867 O O . ILE A 1 109 ? -8.345 3.008 38.913 1.00 14.57 109 ILE A O 1
ATOM 872 N N . LEU A 1 110 ? -9.080 0.934 39.068 1.00 15.88 110 LEU A N 1
ATOM 873 C CA . LEU A 1 110 ? -8.193 0.619 40.183 1.00 16.97 110 LEU A CA 1
ATOM 874 C C . LEU A 1 110 ? -6.725 0.710 39.801 1.00 17.56 110 LEU A C 1
ATOM 875 O O . LEU A 1 110 ? -5.906 1.184 40.597 1.00 17.82 110 LEU A O 1
ATOM 880 N N . THR A 1 111 ? -6.399 0.310 38.571 1.00 18.59 111 THR A N 1
ATOM 881 C CA . THR A 1 111 ? -5.017 0.360 38.068 1.00 18.67 111 THR A CA 1
ATOM 882 C C . THR A 1 111 ? -4.529 1.762 38.066 1.00 17.44 111 THR A C 1
ATOM 883 O O . THR A 1 111 ? -3.375 2.049 38.462 1.00 17.72 111 THR A O 1
ATOM 887 N N . LEU A 1 112 ? -5.386 2.655 37.604 1.00 16.68 112 LEU A N 1
ATOM 888 C CA . LEU A 1 112 ? -5.039 4.051 37.535 1.00 16.04 112 LEU A CA 1
ATOM 889 C C . LEU A 1 112 ? -4.968 4.732 38.897 1.00 16.00 112 LEU A C 1
ATOM 890 O O . LEU A 1 112 ? -3.970 5.412 39.213 1.00 16.69 112 LEU A O 1
ATOM 895 N N . VAL A 1 113 ? -5.990 4.573 39.732 1.00 15.46 113 VAL A N 1
ATOM 896 C CA A VAL A 1 113 ? -6.030 5.294 40.999 0.50 15.12 113 VAL A CA 1
ATOM 897 C CA B VAL A 1 113 ? -6.013 5.311 40.994 0.50 14.95 113 VAL A CA 1
ATOM 898 C C . VAL A 1 113 ? -4.933 4.835 41.985 1.00 15.10 113 VAL A C 1
ATOM 899 O O . VAL A 1 113 ? -4.443 5.633 42.788 1.00 15.31 113 VAL A O 1
ATOM 906 N N . LYS A 1 114 ? -4.572 3.564 41.917 1.00 14.36 114 LYS A N 1
ATOM 907 C CA . LYS A 1 114 ? -3.479 2.976 42.724 1.00 15.96 114 LYS A CA 1
ATOM 908 C C . LYS A 1 114 ? -2.070 3.085 42.067 1.00 16.41 114 LYS A C 1
ATOM 909 O O . LYS A 1 114 ? -1.062 2.570 42.603 1.00 16.96 114 LYS A O 1
ATOM 915 N N . ARG A 1 115 ? -2.028 3.707 40.892 1.00 16.56 115 ARG A N 1
ATOM 916 C CA . ARG A 1 115 ? -0.793 4.037 40.170 1.00 16.40 115 ARG A CA 1
ATOM 917 C C . ARG A 1 115 ? 0.089 2.839 39.902 1.00 15.09 115 ARG A C 1
ATOM 918 O O . ARG A 1 115 ? 1.315 2.917 40.018 1.00 14.80 115 ARG A O 1
ATOM 926 N N . LEU A 1 116 ? -0.523 1.728 39.529 1.00 13.95 116 LEU A N 1
ATOM 927 C CA . LEU A 1 116 ? 0.191 0.465 39.467 1.00 15.01 116 LEU A CA 1
ATOM 928 C C . LEU A 1 116 ? 1.274 0.430 38.367 1.00 16.46 116 LEU A C 1
ATOM 929 O O . LEU A 1 116 ? 2.322 -0.229 38.515 1.00 15.55 116 LEU A O 1
ATOM 934 N N . LYS A 1 117 ? 1.023 1.147 37.286 1.00 17.40 117 LYS A N 1
ATOM 935 C CA . LYS A 1 117 ? 1.925 1.134 36.169 1.00 18.95 117 LYS A CA 1
ATOM 936 C C . LYS A 1 117 ? 3.197 1.892 36.560 1.00 19.12 117 LYS A C 1
ATOM 937 O O . LYS A 1 117 ? 4.300 1.471 36.253 1.00 19.01 117 LYS A O 1
ATOM 943 N N . ARG A 1 118 ? 3.032 3.011 37.241 1.00 18.96 118 ARG A N 1
ATOM 944 C CA . ARG A 1 118 ? 4.152 3.751 37.696 1.00 19.79 118 ARG A CA 1
ATOM 945 C C . ARG A 1 118 ? 4.956 2.959 38.763 1.00 20.18 118 ARG A C 1
ATOM 946 O O . ARG A 1 118 ? 6.177 2.945 38.727 1.00 19.11 118 ARG A O 1
ATOM 954 N N . ILE A 1 119 ? 4.266 2.319 39.696 1.00 19.85 119 ILE A N 1
ATOM 955 C CA . ILE A 1 119 ? 4.933 1.433 40.654 1.00 20.04 119 ILE A CA 1
ATOM 956 C C . ILE A 1 119 ? 5.718 0.333 39.935 1.00 20.81 119 ILE A C 1
ATOM 957 O O . ILE A 1 119 ? 6.882 0.095 40.254 1.00 19.23 119 ILE A O 1
ATOM 962 N N . GLU A 1 120 ? 5.106 -0.319 38.960 1.00 21.33 120 GLU A N 1
ATOM 963 C CA . GLU A 1 120 ? 5.793 -1.390 38.208 1.00 23.41 120 GLU A CA 1
ATOM 964 C C . GLU A 1 120 ? 7.075 -0.876 37.484 1.00 23.48 120 GLU A C 1
ATOM 965 O O . GLU A 1 120 ? 8.096 -1.531 37.489 1.00 24.01 120 GLU A O 1
ATOM 971 N N . ASP A 1 121 ? 7.027 0.326 36.915 1.00 23.44 121 ASP A N 1
ATOM 972 C CA . ASP A 1 121 ? 8.214 0.951 36.331 1.00 22.86 121 ASP A CA 1
ATOM 973 C C . ASP A 1 121 ? 9.332 1.182 37.393 1.00 23.09 121 ASP A C 1
ATOM 974 O O . ASP A 1 121 ? 10.543 0.986 37.114 1.00 23.80 121 ASP A O 1
ATOM 979 N N . ARG A 1 122 ? 8.944 1.655 38.578 1.00 21.60 122 ARG A N 1
ATOM 980 C CA . ARG A 1 122 ? 9.896 1.840 39.662 1.00 22.03 122 ARG A CA 1
ATOM 981 C C . ARG A 1 122 ? 10.504 0.512 40.093 1.00 21.93 122 ARG A C 1
ATOM 982 O O . ARG A 1 122 ? 11.720 0.362 40.153 1.00 22.13 122 ARG A O 1
ATOM 990 N N . VAL A 1 123 ? 9.662 -0.465 40.351 1.00 22.37 123 VAL A N 1
ATOM 991 C CA . VAL A 1 123 ? 10.139 -1.793 40.759 1.00 23.25 123 VAL A CA 1
ATOM 992 C C . VAL A 1 123 ? 11.126 -2.447 39.776 1.00 25.19 123 VAL A C 1
ATOM 993 O O . VAL A 1 123 ? 12.140 -2.962 40.216 1.00 26.27 123 VAL A O 1
ATOM 997 N N . LYS A 1 124 ? 10.844 -2.412 38.473 1.00 26.60 124 LYS A N 1
ATOM 998 C CA . LYS A 1 124 ? 11.812 -2.811 37.432 1.00 28.31 124 LYS A CA 1
ATOM 999 C C . LYS A 1 124 ? 13.195 -2.110 37.520 1.00 28.80 124 LYS A C 1
ATOM 1000 O O . LYS A 1 124 ? 14.156 -2.634 36.974 1.00 30.35 124 LYS A O 1
ATOM 1006 N N . LYS A 1 125 ? 13.268 -0.902 38.097 1.00 28.49 125 LYS A N 1
ATOM 1007 C CA . LYS A 1 125 ? 14.537 -0.181 38.305 1.00 27.37 125 LYS A CA 1
ATOM 1008 C C . LYS A 1 125 ? 15.127 -0.413 39.705 1.00 26.78 125 LYS A C 1
ATOM 1009 O O . LYS A 1 125 ? 16.009 0.347 40.134 1.00 25.96 125 LYS A O 1
ATOM 1015 N N . LEU A 1 126 ? 14.666 -1.462 40.396 1.00 26.09 126 LEU A N 1
ATOM 1016 C CA . LEU A 1 126 ? 15.000 -1.717 41.803 1.00 26.15 126 LEU A CA 1
ATOM 1017 C C . LEU A 1 126 ? 14.711 -0.515 42.683 1.00 24.78 126 LEU A C 1
ATOM 1018 O O . LEU A 1 126 ? 15.357 -0.309 43.693 1.00 25.28 126 LEU A O 1
ATOM 1023 N N . ASN A 1 127 ? 13.716 0.286 42.330 1.00 23.66 127 ASN A N 1
ATOM 1024 C CA . ASN A 1 127 ? 13.324 1.391 43.177 1.00 22.24 127 ASN A CA 1
ATOM 1025 C C . ASN A 1 127 ? 12.091 0.948 43.978 1.00 21.82 127 ASN A C 1
ATOM 1026 O O . ASN A 1 127 ? 10.966 0.983 43.449 1.00 21.04 127 ASN A O 1
ATOM 1031 N N . PHE A 1 128 ? 12.311 0.518 45.231 1.00 20.36 128 PHE A N 1
ATOM 1032 C CA . PHE A 1 128 ? 11.257 0.068 46.109 1.00 19.79 128 PHE A CA 1
ATOM 1033 C C . PHE A 1 128 ? 10.944 1.151 47.148 1.00 20.09 128 PHE A C 1
ATOM 1034 O O . PHE A 1 128 ? 10.381 0.848 48.226 1.00 18.77 128 PHE A O 1
ATOM 1042 N N . SER A 1 129 ? 11.313 2.398 46.863 1.00 19.96 129 SER A N 1
ATOM 1043 C CA . SER A 1 129 ? 11.011 3.458 47.780 1.00 21.92 129 SER A CA 1
ATOM 1044 C C . SER A 1 129 ? 9.547 3.894 47.665 1.00 22.25 129 SER A C 1
ATOM 1045 O O . SER A 1 129 ? 8.822 3.530 46.726 1.00 21.51 129 SER A O 1
ATOM 1048 N N . GLN A 1 130 ? 9.131 4.674 48.650 1.00 23.05 130 GLN A N 1
ATOM 1049 C CA . GLN A 1 130 ? 7.784 5.188 48.721 1.00 24.84 130 GLN A CA 1
ATOM 1050 C C . GLN A 1 130 ? 7.920 6.702 48.707 1.00 24.75 130 GLN A C 1
ATOM 1051 O O . GLN A 1 130 ? 8.662 7.251 49.504 1.00 24.85 130 GLN A O 1
ATOM 1057 N N . ASP A 1 131 ? 7.231 7.373 47.802 1.00 25.18 131 ASP A N 1
ATOM 1058 C CA . ASP A 1 131 ? 7.159 8.832 47.822 1.00 25.32 131 ASP A CA 1
ATOM 1059 C C . ASP A 1 131 ? 5.910 9.254 47.095 1.00 25.01 131 ASP A C 1
ATOM 1060 O O . ASP A 1 131 ? 5.139 8.419 46.617 1.00 25.85 131 ASP A O 1
ATOM 1065 N N . SER A 1 132 ? 5.701 10.549 47.021 1.00 25.07 132 SER A N 1
ATOM 1066 C CA . SER A 1 132 ? 4.450 11.098 46.604 1.00 26.03 132 SER A CA 1
ATOM 1067 C C . SER A 1 132 ? 4.106 10.796 45.163 1.00 24.79 132 SER A C 1
ATOM 1068 O O . SER A 1 132 ? 2.927 10.822 44.792 1.00 24.71 132 SER A O 1
ATOM 1071 N N . GLU A 1 133 ? 5.113 10.503 44.363 1.00 23.78 133 GLU A N 1
ATOM 1072 C CA . GLU A 1 133 ? 4.870 10.130 42.976 1.00 23.83 133 GLU A CA 1
ATOM 1073 C C . GLU A 1 133 ? 4.025 8.873 42.895 1.00 22.51 133 GLU A C 1
ATOM 1074 O O . GLU A 1 133 ? 3.396 8.650 41.868 1.00 23.69 133 GLU A O 1
ATOM 1080 N N . ILE A 1 134 ? 4.060 8.007 43.915 1.00 20.93 134 ILE A N 1
ATOM 1081 C CA . ILE A 1 134 ? 3.174 6.830 43.906 1.00 20.24 134 ILE A CA 1
ATOM 1082 C C . ILE A 1 134 ? 2.095 6.861 45.013 1.00 20.03 134 ILE A C 1
ATOM 1083 O O . ILE A 1 134 ? 1.492 5.839 45.302 1.00 19.54 134 ILE A O 1
ATOM 1088 N N . LEU A 1 135 ? 1.842 8.034 45.601 1.00 20.10 135 LEU A N 1
ATOM 1089 C CA . LEU A 1 135 ? 0.768 8.201 46.645 1.00 20.39 135 LEU A CA 1
ATOM 1090 C C . LEU A 1 135 ? -0.596 8.011 46.003 1.00 20.25 135 LEU A C 1
ATOM 1091 O O . LEU A 1 135 ? -0.937 8.754 45.098 1.00 20.44 135 LEU A O 1
ATOM 1096 N N . ALA A 1 136 ? -1.315 6.973 46.407 1.00 20.06 136 ALA A N 1
ATOM 1097 C CA . ALA A 1 136 ? -2.588 6.608 45.783 1.00 20.01 136 ALA A CA 1
ATOM 1098 C C . ALA A 1 136 ? -3.756 7.412 46.337 1.00 20.53 136 ALA A C 1
ATOM 1099 O O . ALA A 1 136 ? -3.657 8.073 47.384 1.00 20.80 136 ALA A O 1
ATOM 1101 N N . ARG A 1 137 ? -4.894 7.352 45.657 1.00 20.69 137 ARG A N 1
ATOM 1102 C CA . ARG A 1 137 ? -6.117 7.821 46.261 1.00 20.91 137 ARG A CA 1
ATOM 1103 C C . ARG A 1 137 ? -7.012 6.656 46.633 1.00 19.86 137 ARG A C 1
ATOM 1104 O O . ARG A 1 137 ? -6.745 5.511 46.268 1.00 17.49 137 ARG A O 1
ATOM 1112 N N . GLU A 1 138 ? -8.063 6.941 47.391 1.00 19.78 138 GLU A N 1
ATOM 1113 C CA . GLU A 1 138 ? -9.050 5.911 47.736 1.00 20.08 138 GLU A CA 1
ATOM 1114 C C . GLU A 1 138 ? -10.365 6.123 47.016 1.00 19.87 138 GLU A C 1
ATOM 1115 O O . GLU A 1 138 ? -10.876 7.252 46.951 1.00 20.46 138 GLU A O 1
ATOM 1121 N N . LEU A 1 139 ? -10.925 5.046 46.486 1.00 20.34 139 LEU A N 1
ATOM 1122 C CA . LEU A 1 139 ? -12.197 5.141 45.770 1.00 20.14 139 LEU A CA 1
ATOM 1123 C C . LEU A 1 139 ? -13.321 5.701 46.657 1.00 20.53 139 LEU A C 1
ATOM 1124 O O . LEU A 1 139 ? -14.197 6.442 46.178 1.00 19.11 139 LEU A O 1
ATOM 1129 N N . ASN A 1 140 ? -13.307 5.347 47.944 1.00 21.01 140 ASN A N 1
ATOM 1130 C CA . ASN A 1 140 ? -14.376 5.765 48.850 1.00 21.77 140 ASN A CA 1
ATOM 1131 C C . ASN A 1 140 ? -14.393 7.269 49.090 1.00 22.34 140 ASN A C 1
ATOM 1132 O O . ASN A 1 140 ? -15.342 7.818 49.639 1.00 20.80 140 ASN A O 1
ATOM 1137 N N . ARG A 1 141 ? -13.352 7.954 48.665 1.00 22.97 141 ARG A N 1
ATOM 1138 C CA . ARG A 1 141 ? -13.380 9.390 48.747 1.00 24.24 141 ARG A CA 1
ATOM 1139 C C . ARG A 1 141 ? -13.709 10.042 47.427 1.00 23.47 141 ARG A C 1
ATOM 1140 O O . ARG A 1 141 ? -13.710 11.283 47.336 1.00 23.94 141 ARG A O 1
ATOM 1148 N N . LEU A 1 142 ? -13.981 9.244 46.398 1.00 21.58 142 LEU A N 1
ATOM 1149 C CA . LEU A 1 142 ? -14.180 9.820 45.088 1.00 21.43 142 LEU A CA 1
ATOM 1150 C C . LEU A 1 142 ? -15.636 9.727 44.612 1.00 20.17 142 LEU A C 1
ATOM 1151 O O . LEU A 1 142 ? -16.419 8.853 45.073 1.00 20.75 142 LEU A O 1
ATOM 1156 N N . THR A 1 143 ? -15.959 10.627 43.693 1.00 18.18 143 THR A N 1
ATOM 1157 C CA . THR A 1 143 ? -17.212 10.600 42.933 1.00 17.77 143 THR A CA 1
ATOM 1158 C C . THR A 1 143 ? -17.033 9.963 41.521 1.00 16.93 143 THR A C 1
ATOM 1159 O O . THR A 1 143 ? -16.175 10.355 40.714 1.00 18.04 143 THR A O 1
ATOM 1163 N N . LEU A 1 144 ? -17.825 8.946 41.270 1.00 17.22 144 LEU A N 1
ATOM 1164 C CA . LEU A 1 144 ? -17.908 8.254 40.000 1.00 15.94 144 LEU A CA 1
ATOM 1165 C C . LEU A 1 144 ? -19.078 8.786 39.194 1.00 16.97 144 LEU A C 1
ATOM 1166 O O . LEU A 1 144 ? -20.216 8.864 39.706 1.00 15.77 144 LEU A O 1
ATOM 1171 N N . GLY A 1 145 ? -18.806 9.148 37.938 1.00 16.91 145 GLY A N 1
ATOM 1172 C CA . GLY A 1 145 ? -19.834 9.595 36.999 1.00 16.92 145 GLY A CA 1
ATOM 1173 C C . GLY A 1 145 ? -20.005 8.535 35.935 1.00 16.92 145 GLY A C 1
ATOM 1174 O O . GLY A 1 145 ? -19.088 8.283 35.155 1.00 17.02 145 GLY A O 1
ATOM 1175 N N . VAL A 1 146 ? -21.151 7.873 35.909 1.00 16.40 146 VAL A N 1
ATOM 1176 C CA . VAL A 1 146 ? -21.404 6.837 34.917 1.00 15.72 146 VAL A CA 1
ATOM 1177 C C . VAL A 1 146 ? -22.338 7.394 33.834 1.00 16.98 146 VAL A C 1
ATOM 1178 O O . VAL A 1 146 ? -23.504 7.827 34.108 1.00 16.47 146 VAL A O 1
ATOM 1182 N N . ILE A 1 147 ? -21.820 7.421 32.607 1.00 16.30 147 ILE A N 1
ATOM 1183 C CA . ILE A 1 147 ? -22.580 7.878 31.443 1.00 16.69 147 ILE A CA 1
ATOM 1184 C C . ILE A 1 147 ? -23.065 6.634 30.690 1.00 16.04 147 ILE A C 1
ATOM 1185 O O . ILE A 1 147 ? -22.310 5.971 30.013 1.00 15.90 147 ILE A O 1
ATOM 1190 N N . GLY A 1 148 ? -24.360 6.363 30.819 1.00 16.53 148 GLY A N 1
ATOM 1191 C CA . GLY A 1 148 ? -25.007 5.180 30.326 1.00 16.06 148 GLY A CA 1
ATOM 1192 C C . GLY A 1 148 ? -25.115 4.153 31.431 1.00 16.54 148 GLY A C 1
ATOM 1193 O O . GLY A 1 148 ? -24.106 3.636 31.883 1.00 17.91 148 GLY A O 1
ATOM 1194 N N . THR A 1 149 ? -26.334 3.894 31.904 1.00 17.76 149 THR A N 1
ATOM 1195 C CA . THR A 1 149 ? -26.590 2.967 33.005 1.00 17.61 149 THR A CA 1
ATOM 1196 C C . THR A 1 149 ? -27.409 1.784 32.537 1.00 18.16 149 THR A C 1
ATOM 1197 O O . THR A 1 149 ? -28.373 1.430 33.164 1.00 19.61 149 THR A O 1
ATOM 1201 N N . GLY A 1 150 ? -26.983 1.175 31.445 1.00 17.70 150 GLY A N 1
ATOM 1202 C CA . GLY A 1 150 ? -27.620 0.012 30.873 1.00 18.30 150 GLY A CA 1
ATOM 1203 C C . GLY A 1 150 ? -27.097 -1.236 31.505 1.00 18.37 150 GLY A C 1
ATOM 1204 O O . GLY A 1 150 ? -26.751 -1.258 32.695 1.00 20.05 150 GLY A O 1
ATOM 1205 N N . ARG A 1 151 ? -27.017 -2.285 30.725 1.00 17.80 151 ARG A N 1
ATOM 1206 C CA . ARG A 1 151 ? -26.585 -3.522 31.277 1.00 18.21 151 ARG A CA 1
ATOM 1207 C C . ARG A 1 151 ? -25.170 -3.430 31.869 1.00 18.45 151 ARG A C 1
ATOM 1208 O O . ARG A 1 151 ? -24.925 -3.916 32.983 1.00 18.68 151 ARG A O 1
ATOM 1216 N N . ILE A 1 152 ? -24.246 -2.825 31.133 1.00 17.16 152 ILE A N 1
ATOM 1217 C CA . ILE A 1 152 ? -22.883 -2.689 31.620 1.00 16.74 152 ILE A CA 1
ATOM 1218 C C . ILE A 1 152 ? -22.760 -1.574 32.649 1.00 16.32 152 ILE A C 1
ATOM 1219 O O . ILE A 1 152 ? -22.241 -1.808 33.723 1.00 16.91 152 ILE A O 1
ATOM 1224 N N . GLY A 1 153 ? -23.222 -0.382 32.321 1.00 16.19 153 GLY A N 1
ATOM 1225 C CA . GLY A 1 153 ? -23.056 0.782 33.202 1.00 16.48 153 GLY A CA 1
ATOM 1226 C C . GLY A 1 153 ? -23.712 0.657 34.575 1.00 17.63 153 GLY A C 1
ATOM 1227 O O . GLY A 1 153 ? -23.204 1.220 35.568 1.00 17.45 153 GLY A O 1
ATOM 1228 N N . SER A 1 154 ? -24.854 -0.042 34.639 1.00 17.52 154 SER A N 1
ATOM 1229 C CA . SER A 1 154 ? -25.543 -0.204 35.902 1.00 17.38 154 SER A CA 1
ATOM 1230 C C . SER A 1 154 ? -24.686 -1.068 36.816 1.00 18.38 154 SER A C 1
ATOM 1231 O O . SER A 1 154 ? -24.621 -0.809 38.009 1.00 18.42 154 SER A O 1
ATOM 1234 N N . ARG A 1 155 ? -24.035 -2.092 36.261 1.00 18.65 155 ARG A N 1
ATOM 1235 C CA . ARG A 1 155 ? -23.065 -2.883 37.022 1.00 19.10 155 ARG A CA 1
ATOM 1236 C C . ARG A 1 155 ? -21.849 -2.043 37.490 1.00 18.68 155 ARG A C 1
ATOM 1237 O O . ARG A 1 155 ? -21.478 -2.056 38.665 1.00 18.01 155 ARG A O 1
ATOM 1245 N N . VAL A 1 156 ? -21.318 -1.208 36.603 1.00 17.60 156 VAL A N 1
ATOM 1246 C CA . VAL A 1 156 ? -20.268 -0.313 37.002 1.00 17.00 156 VAL A CA 1
ATOM 1247 C C . VAL A 1 156 ? -20.703 0.594 38.156 1.00 17.22 156 VAL A C 1
ATOM 1248 O O . VAL A 1 156 ? -19.937 0.775 39.107 1.00 16.74 156 VAL A O 1
ATOM 1252 N N . ALA A 1 157 ? -21.917 1.131 38.088 1.00 16.64 157 ALA A N 1
ATOM 1253 C CA . ALA A 1 157 ? -22.469 1.950 39.166 1.00 17.30 157 ALA A CA 1
ATOM 1254 C C . ALA A 1 157 ? -22.541 1.174 40.484 1.00 18.34 157 ALA A C 1
ATOM 1255 O O . ALA A 1 157 ? -22.172 1.702 41.521 1.00 18.12 157 ALA A O 1
ATOM 1270 N N . TYR A 1 159 ? -20.702 -1.628 41.399 1.00 18.11 159 TYR A N 1
ATOM 1271 C CA . TYR A 1 159 ? -19.358 -1.825 41.943 1.00 17.25 159 TYR A CA 1
ATOM 1272 C C . TYR A 1 159 ? -18.880 -0.528 42.613 1.00 17.34 159 TYR A C 1
ATOM 1273 O O . TYR A 1 159 ? -18.304 -0.542 43.686 1.00 18.18 159 TYR A O 1
ATOM 1282 N N . GLY A 1 160 ? -19.126 0.607 41.985 1.00 17.22 160 GLY A N 1
ATOM 1283 C CA . GLY A 1 160 ? -18.813 1.931 42.605 1.00 17.52 160 GLY A CA 1
ATOM 1284 C C . GLY A 1 160 ? -19.365 2.110 44.024 1.00 18.11 160 GLY A C 1
ATOM 1285 O O . GLY A 1 160 ? -18.622 2.492 44.978 1.00 17.03 160 GLY A O 1
ATOM 1286 N N . LEU A 1 161 ? -20.667 1.835 44.159 1.00 18.10 161 LEU A N 1
ATOM 1287 C CA . LEU A 1 161 ? -21.329 1.874 45.465 1.00 18.92 161 LEU A CA 1
ATOM 1288 C C . LEU A 1 161 ? -20.672 0.925 46.468 1.00 18.11 161 LEU A C 1
ATOM 1289 O O . LEU A 1 161 ? -20.422 1.314 47.584 1.00 19.24 161 LEU A O 1
ATOM 1294 N N . ALA A 1 162 ? -20.362 -0.300 46.057 1.00 18.54 162 ALA A N 1
ATOM 1295 C CA . ALA A 1 162 ? -19.717 -1.267 46.943 1.00 18.57 162 ALA A CA 1
ATOM 1296 C C . ALA A 1 162 ? -18.372 -0.731 47.465 1.00 18.79 162 ALA A C 1
ATOM 1297 O O . ALA A 1 162 ? -17.984 -1.039 48.570 1.00 19.67 162 ALA A O 1
ATOM 1299 N N . PHE A 1 163 ? -17.687 0.094 46.677 1.00 18.54 163 PHE A N 1
ATOM 1300 C CA . PHE A 1 163 ? -16.428 0.714 47.081 1.00 19.44 163 PHE A CA 1
ATOM 1301 C C . PHE A 1 163 ? -16.630 1.997 47.855 1.00 19.79 163 PHE A C 1
ATOM 1302 O O . PHE A 1 163 ? -15.657 2.632 48.241 1.00 19.49 163 PHE A O 1
ATOM 1310 N N . GLY A 1 164 ? -17.884 2.385 48.100 1.00 19.22 164 GLY A N 1
ATOM 1311 C CA . GLY A 1 164 ? -18.130 3.559 48.900 1.00 19.18 164 GLY A CA 1
ATOM 1312 C C . GLY A 1 164 ? -18.017 4.853 48.120 1.00 19.85 164 GLY A C 1
ATOM 1313 O O . GLY A 1 164 ? -17.909 5.929 48.710 1.00 20.09 164 GLY A O 1
ATOM 1322 N N . LYS A 1 166 ? -19.376 7.943 45.956 1.00 20.06 166 LYS A N 1
ATOM 1323 C CA . LYS A 1 166 ? -20.549 8.711 45.537 1.00 20.99 166 LYS A CA 1
ATOM 1324 C C . LYS A 1 166 ? -20.752 8.460 44.031 1.00 19.68 166 LYS A C 1
ATOM 1325 O O . LYS A 1 166 ? -19.819 8.664 43.214 1.00 19.12 166 LYS A O 1
ATOM 1331 N N . VAL A 1 167 ? -21.948 8.003 43.643 1.00 18.30 167 VAL A N 1
ATOM 1332 C CA . VAL A 1 167 ? -22.211 7.659 42.238 1.00 17.20 167 VAL A CA 1
ATOM 1333 C C . VAL A 1 167 ? -23.246 8.590 41.568 1.00 18.03 167 VAL A C 1
ATOM 1334 O O . VAL A 1 167 ? -24.425 8.647 41.975 1.00 18.08 167 VAL A O 1
ATOM 1338 N N . LEU A 1 168 ? -22.793 9.336 40.555 1.00 17.44 168 LEU A N 1
ATOM 1339 C CA . LEU A 1 168 ? -23.666 10.095 39.678 1.00 17.05 168 LEU A CA 1
ATOM 1340 C C . LEU A 1 168 ? -23.868 9.351 38.373 1.00 17.95 168 LEU A C 1
ATOM 1341 O O . LEU A 1 168 ? -22.963 8.673 37.865 1.00 16.78 168 LEU A O 1
ATOM 1346 N N . CYS A 1 169 ? -25.073 9.482 37.828 1.00 18.78 169 CYS A N 1
ATOM 1347 C CA . CYS A 1 169 ? -25.469 8.805 36.606 1.00 20.22 169 CYS A CA 1
ATOM 1348 C C . CYS A 1 169 ? -26.099 9.729 35.579 1.00 20.74 169 CYS A C 1
ATOM 1349 O O . CYS A 1 169 ? -26.831 10.686 35.909 1.00 21.67 169 CYS A O 1
ATOM 1352 N N . TYR A 1 170 ? -25.841 9.420 34.319 1.00 20.55 170 TYR A N 1
ATOM 1353 C CA . TYR A 1 170 ? -26.503 10.099 33.223 1.00 20.98 170 TYR A CA 1
ATOM 1354 C C . TYR A 1 170 ? -27.042 9.094 32.216 1.00 21.03 170 TYR A C 1
ATOM 1355 O O . TYR A 1 170 ? -26.289 8.282 31.673 1.00 19.69 170 TYR A O 1
ATOM 1364 N N . ASP A 1 171 ? -28.361 9.162 31.989 1.00 20.72 171 ASP A N 1
ATOM 1365 C CA . ASP A 1 171 ? -29.048 8.281 31.071 1.00 21.60 171 ASP A CA 1
ATOM 1366 C C . ASP A 1 171 ? -30.415 8.859 30.774 1.00 22.92 171 ASP A C 1
ATOM 1367 O O . ASP A 1 171 ? -31.012 9.535 31.621 1.00 23.30 171 ASP A O 1
ATOM 1372 N N . VAL A 1 172 ? -30.922 8.587 29.584 1.00 23.77 172 VAL A N 1
ATOM 1373 C CA . VAL A 1 172 ? -32.312 8.931 29.303 1.00 24.20 172 VAL A CA 1
ATOM 1374 C C . VAL A 1 172 ? -33.289 8.049 30.090 1.00 24.18 172 VAL A C 1
ATOM 1375 O O . VAL A 1 172 ? -34.384 8.499 30.392 1.00 24.95 172 VAL A O 1
ATOM 1379 N N . VAL A 1 173 ? -32.877 6.843 30.482 1.00 23.77 173 VAL A N 1
ATOM 1380 C CA . VAL A 1 173 ? -33.686 5.956 31.331 1.00 22.81 173 VAL A CA 1
ATOM 1381 C C . VAL A 1 173 ? -33.172 5.925 32.799 1.00 23.94 173 VAL A C 1
ATOM 1382 O O . VAL A 1 173 ? -32.065 5.423 33.100 1.00 23.52 173 VAL A O 1
ATOM 1386 N N . LYS A 1 174 ? -33.953 6.486 33.714 1.00 23.80 174 LYS A N 1
ATOM 1387 C CA . LYS A 1 174 ? -33.514 6.668 35.092 1.00 24.75 174 LYS A CA 1
ATOM 1388 C C . LYS A 1 174 ? -33.970 5.524 35.959 1.00 24.81 174 LYS A C 1
ATOM 1389 O O . LYS A 1 174 ? -35.146 5.406 36.270 1.00 25.49 174 LYS A O 1
ATOM 1395 N N . ARG A 1 175 ? -33.026 4.681 36.346 1.00 24.59 175 ARG A N 1
ATOM 1396 C CA . ARG A 1 175 ? -33.331 3.420 36.977 1.00 24.48 175 ARG A CA 1
ATOM 1397 C C . ARG A 1 175 ? -33.666 3.508 38.468 1.00 25.24 175 ARG A C 1
ATOM 1398 O O . ARG A 1 175 ? -32.844 3.986 39.286 1.00 24.72 175 ARG A O 1
ATOM 1406 N N . GLU A 1 176 ? -34.851 2.988 38.811 1.00 24.83 176 GLU A N 1
ATOM 1407 C CA . GLU A 1 176 ? -35.272 2.835 40.203 1.00 25.41 176 GLU A CA 1
ATOM 1408 C C . GLU A 1 176 ? -34.300 2.001 41.032 1.00 24.38 176 GLU A C 1
ATOM 1409 O O . GLU A 1 176 ? -34.008 2.344 42.166 1.00 22.04 176 GLU A O 1
ATOM 1415 N N . ASP A 1 177 ? -33.845 0.877 40.485 1.00 24.23 177 ASP A N 1
ATOM 1416 C CA . ASP A 1 177 ? -33.002 -0.018 41.268 1.00 24.56 177 ASP A CA 1
ATOM 1417 C C . ASP A 1 177 ? -31.695 0.686 41.695 1.00 24.83 177 ASP A C 1
ATOM 1418 O O . ASP A 1 177 ? -31.321 0.621 42.872 1.00 25.39 177 ASP A O 1
ATOM 1423 N N . LEU A 1 178 ? -31.072 1.430 40.783 1.00 24.05 178 LEU A N 1
ATOM 1424 C CA . LEU A 1 178 ? -29.887 2.253 41.103 1.00 23.89 178 LEU A CA 1
ATOM 1425 C C . LEU A 1 178 ? -30.144 3.411 42.063 1.00 24.10 178 LEU A C 1
ATOM 1426 O O . LEU A 1 178 ? -29.289 3.740 42.896 1.00 24.11 178 LEU A O 1
ATOM 1431 N N . LYS A 1 179 ? -31.291 4.062 41.918 1.00 24.85 179 LYS A N 1
ATOM 1432 C CA . LYS A 1 179 ? -31.699 5.164 42.810 1.00 26.27 179 LYS A CA 1
ATOM 1433 C C . LYS A 1 179 ? -31.947 4.728 44.257 1.00 26.58 179 LYS A C 1
ATOM 1434 O O . LYS A 1 179 ? -31.508 5.368 45.209 1.00 25.78 179 LYS A O 1
ATOM 1440 N N . GLU A 1 180 ? -32.609 3.602 44.394 1.00 27.45 180 GLU A N 1
ATOM 1441 C CA . GLU A 1 180 ? -32.850 2.988 45.695 1.00 29.39 180 GLU A CA 1
ATOM 1442 C C . GLU A 1 180 ? -31.532 2.623 46.399 1.00 29.40 180 GLU A C 1
ATOM 1443 O O . GLU A 1 180 ? -31.425 2.725 47.610 1.00 29.58 180 GLU A O 1
ATOM 1449 N N . LYS A 1 181 ? -30.519 2.226 45.625 1.00 29.35 181 LYS A N 1
ATOM 1450 C CA . LYS A 1 181 ? -29.212 1.867 46.181 1.00 28.79 181 LYS A CA 1
ATOM 1451 C C . LYS A 1 181 ? -28.323 3.054 46.473 1.00 27.70 181 LYS A C 1
ATOM 1452 O O . LYS A 1 181 ? -27.270 2.882 47.043 1.00 29.45 181 LYS A O 1
ATOM 1458 N N . GLY A 1 182 ? -28.708 4.263 46.096 1.00 27.04 182 GLY A N 1
ATOM 1459 C CA . GLY A 1 182 ? -27.852 5.416 46.349 1.00 26.02 182 GLY A CA 1
ATOM 1460 C C . GLY A 1 182 ? -27.360 6.245 45.170 1.00 25.05 182 GLY A C 1
ATOM 1461 O O . GLY A 1 182 ? -26.810 7.339 45.389 1.00 25.70 182 GLY A O 1
ATOM 1462 N N . CYS A 1 183 ? -27.539 5.787 43.934 1.00 23.58 183 CYS A N 1
ATOM 1463 C CA . CYS A 1 183 ? -27.085 6.580 42.771 1.00 22.79 183 CYS A CA 1
ATOM 1464 C C . CYS A 1 183 ? -27.996 7.757 42.525 1.00 22.36 183 CYS A C 1
ATOM 1465 O O . CYS A 1 183 ? -29.215 7.679 42.771 1.00 20.93 183 CYS A O 1
ATOM 1468 N N . VAL A 1 184 ? -27.404 8.851 42.045 1.00 21.59 184 VAL A N 1
ATOM 1469 C CA . VAL A 1 184 ? -28.128 10.090 41.821 1.00 21.14 184 VAL A CA 1
ATOM 1470 C C . VAL A 1 184 ? -27.993 10.430 40.342 1.00 21.76 184 VAL A C 1
ATOM 1471 O O . VAL A 1 184 ? -26.861 10.536 39.821 1.00 21.70 184 VAL A O 1
ATOM 1475 N N . TYR A 1 185 ? -29.134 10.560 39.657 1.00 20.84 185 TYR A N 1
ATOM 1476 C CA . TYR A 1 185 ? -29.147 10.900 38.248 1.00 20.35 185 TYR A CA 1
ATOM 1477 C C . TYR A 1 185 ? -29.115 12.425 38.153 1.00 20.15 185 TYR A C 1
ATOM 1478 O O . TYR A 1 185 ? -29.818 13.121 38.873 1.00 20.44 185 TYR A O 1
ATOM 1487 N N . THR A 1 186 ? -28.314 12.904 37.211 1.00 19.44 186 THR A N 1
ATOM 1488 C CA A THR A 1 186 ? -28.028 14.314 37.103 0.50 19.08 186 THR A CA 1
ATOM 1489 C CA B THR A 1 186 ? -27.865 14.275 37.134 0.50 18.88 186 THR A CA 1
ATOM 1490 C C . THR A 1 186 ? -27.962 14.747 35.667 1.00 19.36 186 THR A C 1
ATOM 1491 O O . THR A 1 186 ? -28.121 13.937 34.752 1.00 18.93 186 THR A O 1
ATOM 1498 N N . SER A 1 187 ? -27.833 16.053 35.449 1.00 20.22 187 SER A N 1
ATOM 1499 C CA . SER A 1 187 ? -27.579 16.556 34.122 1.00 20.76 187 SER A CA 1
ATOM 1500 C C . SER A 1 187 ? -26.145 16.099 33.702 1.00 21.07 187 SER A C 1
ATOM 1501 O O . SER A 1 187 ? -25.323 15.753 34.555 1.00 19.50 187 SER A O 1
ATOM 1504 N N . LEU A 1 188 ? -25.882 16.059 32.395 1.00 21.23 188 LEU A N 1
ATOM 1505 C CA . LEU A 1 188 ? -24.555 15.790 31.876 1.00 22.04 188 LEU A CA 1
ATOM 1506 C C . LEU A 1 188 ? -23.531 16.796 32.385 1.00 22.57 188 LEU A C 1
ATOM 1507 O O . LEU A 1 188 ? -22.458 16.414 32.847 1.00 21.85 188 LEU A O 1
ATOM 1512 N N . ASP A 1 189 ? -23.876 18.074 32.309 1.00 23.37 189 ASP A N 1
ATOM 1513 C CA . ASP A 1 189 ? -23.006 19.129 32.786 1.00 24.21 189 ASP A CA 1
ATOM 1514 C C . ASP A 1 189 ? -22.659 18.992 34.275 1.00 23.67 189 ASP A C 1
ATOM 1515 O O . ASP A 1 189 ? -21.501 19.177 34.660 1.00 22.94 189 ASP A O 1
ATOM 1520 N N . GLU A 1 190 ? -23.637 18.637 35.097 1.00 22.78 190 GLU A N 1
ATOM 1521 C CA . GLU A 1 190 ? -23.370 18.388 36.529 1.00 22.95 190 GLU A CA 1
ATOM 1522 C C . GLU A 1 190 ? -22.474 17.153 36.719 1.00 21.80 190 GLU A C 1
ATOM 1523 O O . GLU A 1 190 ? -21.563 17.200 37.510 1.00 20.19 190 GLU A O 1
ATOM 1529 N N . LEU A 1 191 ? -22.711 16.073 35.961 1.00 20.94 191 LEU A N 1
ATOM 1530 C CA . LEU A 1 191 ? -21.866 14.885 36.085 1.00 20.67 191 LEU A CA 1
ATOM 1531 C C . LEU A 1 191 ? -20.402 15.223 35.695 1.00 21.16 191 LEU A C 1
ATOM 1532 O O . LEU A 1 191 ? -19.465 14.872 36.415 1.00 20.85 191 LEU A O 1
ATOM 1537 N N . LEU A 1 192 ? -20.225 15.972 34.605 1.00 21.59 192 LEU A N 1
ATOM 1538 C CA . LEU A 1 192 ? -18.901 16.336 34.111 1.00 22.16 192 LEU A CA 1
ATOM 1539 C C . LEU A 1 192 ? -18.167 17.205 35.100 1.00 23.07 192 LEU A C 1
ATOM 1540 O O . LEU A 1 192 ? -16.982 17.031 35.294 1.00 23.45 192 LEU A O 1
ATOM 1545 N N . LYS A 1 193 ? -18.876 18.104 35.760 1.00 23.91 193 LYS A N 1
ATOM 1546 C CA . LYS A 1 193 ? -18.253 19.003 36.687 1.00 25.13 193 LYS A CA 1
ATOM 1547 C C . LYS A 1 193 ? -17.914 18.372 38.036 1.00 25.32 193 LYS A C 1
ATOM 1548 O O . LYS A 1 193 ? -16.938 18.757 38.684 1.00 25.50 193 LYS A O 1
ATOM 1554 N N . GLU A 1 194 ? -18.706 17.415 38.477 1.00 24.58 194 GLU A N 1
ATOM 1555 C CA . GLU A 1 194 ? -18.581 16.944 39.857 1.00 25.17 194 GLU A CA 1
ATOM 1556 C C . GLU A 1 194 ? -17.837 15.632 39.963 1.00 23.32 194 GLU A C 1
ATOM 1557 O O . GLU A 1 194 ? -17.489 15.212 41.063 1.00 23.74 194 GLU A O 1
ATOM 1563 N N . SER A 1 195 ? -17.573 14.971 38.847 1.00 21.55 195 SER A N 1
ATOM 1564 C CA . SER A 1 195 ? -17.046 13.609 38.938 1.00 20.54 195 SER A CA 1
ATOM 1565 C C . SER A 1 195 ? -15.520 13.598 39.052 1.00 19.06 195 SER A C 1
ATOM 1566 O O . SER A 1 195 ? -14.855 14.388 38.446 1.00 17.70 195 SER A O 1
ATOM 1569 N N . ASP A 1 196 ? -14.979 12.661 39.813 1.00 18.70 196 ASP A N 1
ATOM 1570 C CA . ASP A 1 196 ? -13.532 12.452 39.826 1.00 17.98 196 ASP A CA 1
ATOM 1571 C C . ASP A 1 196 ? -13.125 11.342 38.872 1.00 17.16 196 ASP A C 1
ATOM 1572 O O . ASP A 1 196 ? -11.990 11.333 38.376 1.00 18.02 196 ASP A O 1
ATOM 1577 N N . VAL A 1 197 ? -13.995 10.359 38.724 1.00 15.76 197 VAL A N 1
ATOM 1578 C CA . VAL A 1 197 ? -13.818 9.301 37.753 1.00 14.98 197 VAL A CA 1
ATOM 1579 C C . VAL A 1 197 ? -15.061 9.260 36.845 1.00 15.46 197 VAL A C 1
ATOM 1580 O O . VAL A 1 197 ? -16.200 9.188 37.337 1.00 15.36 197 VAL A O 1
ATOM 1584 N N . ILE A 1 198 ? -14.860 9.362 35.532 1.00 15.31 198 ILE A N 1
ATOM 1585 C CA . ILE A 1 198 ? -15.970 9.286 34.589 1.00 15.34 198 ILE A CA 1
ATOM 1586 C C . ILE A 1 198 ? -15.783 8.071 33.681 1.00 15.00 198 ILE A C 1
ATOM 1587 O O . ILE A 1 198 ? -14.693 7.858 33.129 1.00 14.93 198 ILE A O 1
ATOM 1592 N N . SER A 1 199 ? -16.855 7.321 33.475 1.00 13.66 199 SER A N 1
ATOM 1593 C CA . SER A 1 199 ? -16.824 6.110 32.683 1.00 14.10 199 SER A CA 1
ATOM 1594 C C . SER A 1 199 ? -17.978 6.083 31.686 1.00 14.94 199 SER A C 1
ATOM 1595 O O . SER A 1 199 ? -19.129 6.328 32.063 1.00 14.02 199 SER A O 1
ATOM 1598 N N . LEU A 1 200 ? -17.666 5.770 30.419 1.00 15.43 200 LEU A N 1
ATOM 1599 C CA . LEU A 1 200 ? -18.638 5.782 29.304 1.00 14.93 200 LEU A CA 1
ATOM 1600 C C . LEU A 1 200 ? -19.168 4.391 28.984 1.00 14.33 200 LEU A C 1
ATOM 1601 O O . LEU A 1 200 ? -18.392 3.460 28.807 1.00 12.75 200 LEU A O 1
ATOM 1606 N N . HIS A 1 201 ? -20.497 4.255 28.914 1.00 14.56 201 HIS A N 1
ATOM 1607 C CA . HIS A 1 201 ? -21.150 2.978 28.631 1.00 15.01 201 HIS A CA 1
ATOM 1608 C C . HIS A 1 201 ? -22.396 3.169 27.758 1.00 15.84 201 HIS A C 1
ATOM 1609 O O . HIS A 1 201 ? -23.430 2.551 27.998 1.00 17.43 201 HIS A O 1
ATOM 1616 N N . VAL A 1 202 ? -22.292 4.036 26.751 1.00 16.74 202 VAL A N 1
ATOM 1617 C CA . VAL A 1 202 ? -23.382 4.257 25.781 1.00 16.41 202 VAL A CA 1
ATOM 1618 C C . VAL A 1 202 ? -23.003 3.642 24.465 1.00 17.22 202 VAL A C 1
ATOM 1619 O O . VAL A 1 202 ? -21.816 3.536 24.147 1.00 18.47 202 VAL A O 1
ATOM 1623 N N . PRO A 1 203 ? -23.993 3.254 23.660 1.00 17.87 203 PRO A N 1
ATOM 1624 C CA . PRO A 1 203 ? -23.680 2.805 22.318 1.00 17.81 203 PRO A CA 1
ATOM 1625 C C . PRO A 1 203 ? -23.231 3.962 21.457 1.00 17.46 203 PRO A C 1
ATOM 1626 O O . PRO A 1 203 ? -23.514 5.113 21.802 1.00 17.03 203 PRO A O 1
ATOM 1630 N N . TYR A 1 204 ? -22.578 3.660 20.334 1.00 16.97 204 TYR A N 1
ATOM 1631 C CA . TYR A 1 204 ? -22.301 4.696 19.327 1.00 17.69 204 TYR A CA 1
ATOM 1632 C C . TYR A 1 204 ? -23.538 4.963 18.453 1.00 17.37 204 TYR A C 1
ATOM 1633 O O . TYR A 1 204 ? -24.070 4.044 17.818 1.00 16.47 204 TYR A O 1
ATOM 1642 N N . THR A 1 205 ? -23.991 6.214 18.450 1.00 17.79 205 THR A N 1
ATOM 1643 C CA . THR A 1 205 ? -25.115 6.641 17.636 1.00 19.01 205 THR A CA 1
ATOM 1644 C C . THR A 1 205 ? -24.840 8.069 17.179 1.00 20.39 205 THR A C 1
ATOM 1645 O O . THR A 1 205 ? -23.863 8.718 17.652 1.00 20.62 205 THR A O 1
ATOM 1649 N N . LYS A 1 206 ? -25.740 8.619 16.351 1.00 20.67 206 LYS A N 1
ATOM 1650 C CA . LYS A 1 206 ? -25.613 10.040 15.966 1.00 21.99 206 LYS A CA 1
ATOM 1651 C C . LYS A 1 206 ? -25.670 10.955 17.179 1.00 21.93 206 LYS A C 1
ATOM 1652 O O . LYS A 1 206 ? -25.012 11.986 17.216 1.00 22.54 206 LYS A O 1
ATOM 1658 N N . GLU A 1 207 ? -26.475 10.597 18.172 1.00 22.44 207 GLU A N 1
ATOM 1659 C CA . GLU A 1 207 ? -26.549 11.386 19.399 1.00 22.75 207 GLU A CA 1
ATOM 1660 C C . GLU A 1 207 ? -25.302 11.280 20.308 1.00 21.85 207 GLU A C 1
ATOM 1661 O O . GLU A 1 207 ? -25.056 12.180 21.077 1.00 22.92 207 GLU A O 1
ATOM 1667 N N . THR A 1 208 ? -24.576 10.169 20.294 1.00 20.84 208 THR A N 1
ATOM 1668 C CA . THR A 1 208 ? -23.405 10.010 21.200 1.00 19.85 208 THR A CA 1
ATOM 1669 C C . THR A 1 208 ? -22.093 10.303 20.469 1.00 20.44 208 THR A C 1
ATOM 1670 O O . THR A 1 208 ? -21.014 10.292 21.080 1.00 21.24 208 THR A O 1
ATOM 1674 N N . HIS A 1 209 ? -22.185 10.588 19.166 1.00 20.67 209 HIS A N 1
ATOM 1675 C CA . HIS A 1 209 ? -21.022 10.886 18.338 1.00 20.27 209 HIS A CA 1
ATOM 1676 C C . HIS A 1 209 ? -20.228 12.029 18.904 1.00 20.97 209 HIS A C 1
ATOM 1677 O O . HIS A 1 209 ? -20.751 13.153 19.066 1.00 21.39 209 HIS A O 1
ATOM 1684 N N . HIS A 1 210 ? -18.961 11.761 19.200 1.00 20.56 210 HIS A N 1
ATOM 1685 C CA . HIS A 1 210 ? -18.085 12.770 19.795 1.00 21.79 210 HIS A CA 1
ATOM 1686 C C . HIS A 1 210 ? -18.710 13.527 20.960 1.00 21.58 210 HIS A C 1
ATOM 1687 O O . HIS A 1 210 ? -18.466 14.722 21.118 1.00 21.76 210 HIS A O 1
ATOM 1702 N N . ILE A 1 212 ? -18.016 13.333 24.113 1.00 21.62 212 ILE A N 1
ATOM 1703 C CA . ILE A 1 212 ? -16.909 13.819 24.882 1.00 21.05 212 ILE A CA 1
ATOM 1704 C C . ILE A 1 212 ? -15.998 14.563 23.906 1.00 22.19 212 ILE A C 1
ATOM 1705 O O . ILE A 1 212 ? -15.198 13.938 23.159 1.00 21.97 212 ILE A O 1
ATOM 1710 N N . ASN A 1 213 ? -16.128 15.889 23.915 1.00 22.02 213 ASN A N 1
ATOM 1711 C CA . ASN A 1 213 ? -15.469 16.757 22.945 1.00 23.04 213 ASN A CA 1
ATOM 1712 C C . ASN A 1 213 ? -14.695 17.826 23.713 1.00 23.19 213 ASN A C 1
ATOM 1713 O O . ASN A 1 213 ? -14.608 17.754 24.945 1.00 22.37 213 ASN A O 1
ATOM 1718 N N . GLU A 1 214 ? -14.174 18.809 22.996 1.00 23.42 214 GLU A N 1
ATOM 1719 C CA . GLU A 1 214 ? -13.376 19.875 23.595 1.00 24.89 214 GLU A CA 1
ATOM 1720 C C . GLU A 1 214 ? -14.118 20.569 24.694 1.00 24.45 214 GLU A C 1
ATOM 1721 O O . GLU A 1 214 ? -13.572 20.781 25.778 1.00 25.01 214 GLU A O 1
ATOM 1727 N N . GLU A 1 215 ? -15.358 20.964 24.396 1.00 23.56 215 GLU A N 1
ATOM 1728 C CA . GLU A 1 215 ? -16.189 21.657 25.359 1.00 22.70 215 GLU A CA 1
ATOM 1729 C C . GLU A 1 215 ? -16.481 20.789 26.577 1.00 21.53 215 GLU A C 1
ATOM 1730 O O . GLU A 1 215 ? -16.359 21.252 27.682 1.00 21.37 215 GLU A O 1
ATOM 1736 N N . ARG A 1 216 ? -16.908 19.552 26.381 1.00 20.79 216 ARG A N 1
ATOM 1737 C CA . ARG A 1 216 ? -17.238 18.710 27.522 1.00 21.25 216 ARG A CA 1
ATOM 1738 C C . ARG A 1 216 ? -15.985 18.415 28.395 1.00 21.17 216 ARG A C 1
ATOM 1739 O O . ARG A 1 216 ? -16.055 18.430 29.628 1.00 21.22 216 ARG A O 1
ATOM 1747 N N . ILE A 1 217 ? -14.844 18.179 27.749 1.00 20.89 217 ILE A N 1
ATOM 1748 C CA . ILE A 1 217 ? -13.615 17.902 28.475 1.00 20.68 217 ILE A CA 1
ATOM 1749 C C . ILE A 1 217 ? -13.246 19.125 29.315 1.00 21.17 217 ILE A C 1
ATOM 1750 O O . ILE A 1 217 ? -12.834 18.976 30.454 1.00 20.80 217 ILE A O 1
ATOM 1755 N N . SER A 1 218 ? -13.450 20.322 28.782 1.00 21.59 218 SER A N 1
ATOM 1756 C CA . SER A 1 218 ? -13.126 21.542 29.522 1.00 22.49 218 SER A CA 1
ATOM 1757 C C . SER A 1 218 ? -13.964 21.711 30.768 1.00 22.51 218 SER A C 1
ATOM 1758 O O . SER A 1 218 ? -13.552 22.390 31.692 1.00 23.11 218 SER A O 1
ATOM 1761 N N . LEU A 1 219 ? -15.142 21.108 30.810 1.00 23.35 219 LEU A N 1
ATOM 1762 C CA . LEU A 1 219 ? -15.973 21.177 32.011 1.00 24.07 219 LEU A CA 1
ATOM 1763 C C . LEU A 1 219 ? -15.509 20.239 33.123 1.00 23.36 219 LEU A C 1
ATOM 1764 O O . LEU A 1 219 ? -15.956 20.376 34.237 1.00 23.60 219 LEU A O 1
ATOM 1777 N N . LYS A 1 221 ? -13.207 18.241 35.955 1.00 21.42 221 LYS A N 1
ATOM 1778 C CA . LYS A 1 221 ? -12.173 18.644 36.903 1.00 21.87 221 LYS A CA 1
ATOM 1779 C C . LYS A 1 221 ? -10.765 18.433 36.339 1.00 21.74 221 LYS A C 1
ATOM 1780 O O . LYS A 1 221 ? -10.485 17.444 35.618 1.00 20.41 221 LYS A O 1
ATOM 1786 N N . ASP A 1 222 ? -9.890 19.387 36.644 1.00 21.90 222 ASP A N 1
ATOM 1787 C CA . ASP A 1 222 ? -8.473 19.195 36.430 1.00 22.89 222 ASP A CA 1
ATOM 1788 C C . ASP A 1 222 ? -8.078 17.996 37.286 1.00 22.62 222 ASP A C 1
ATOM 1789 O O . ASP A 1 222 ? -8.390 17.950 38.475 1.00 23.95 222 ASP A O 1
ATOM 1794 N N . GLY A 1 223 ? -7.469 17.003 36.651 1.00 21.87 223 GLY A N 1
ATOM 1795 C CA . GLY A 1 223 ? -7.102 15.747 37.288 1.00 20.31 223 GLY A CA 1
ATOM 1796 C C . GLY A 1 223 ? -8.157 14.661 37.258 1.00 19.67 223 GLY A C 1
ATOM 1797 O O . GLY A 1 223 ? -8.026 13.662 37.957 1.00 17.66 223 GLY A O 1
ATOM 1798 N N . VAL A 1 224 ? -9.231 14.846 36.491 1.00 19.56 224 VAL A N 1
ATOM 1799 C CA . VAL A 1 224 ? -10.230 13.791 36.366 1.00 19.12 224 VAL A CA 1
ATOM 1800 C C . VAL A 1 224 ? -9.551 12.511 35.813 1.00 19.16 224 VAL A C 1
ATOM 1801 O O . VAL A 1 224 ? -8.507 12.598 35.126 1.00 18.38 224 VAL A O 1
ATOM 1805 N N . TYR A 1 225 ? -10.159 11.358 36.087 1.00 18.38 225 TYR A N 1
ATOM 1806 C CA . TYR A 1 225 ? -9.837 10.098 35.416 1.00 18.44 225 TYR A CA 1
ATOM 1807 C C . TYR A 1 225 ? -10.976 9.775 34.433 1.00 18.43 225 TYR A C 1
ATOM 1808 O O . TYR A 1 225 ? -12.164 9.854 34.835 1.00 18.05 225 TYR A O 1
ATOM 1817 N N . LEU A 1 226 ? -10.639 9.434 33.178 1.00 16.82 226 LEU A N 1
ATOM 1818 C CA . LEU A 1 226 ? -11.641 9.129 32.139 1.00 16.55 226 LEU A CA 1
ATOM 1819 C C . LEU A 1 226 ? -11.433 7.738 31.585 1.00 15.56 226 LEU A C 1
ATOM 1820 O O . LEU A 1 226 ? -10.334 7.375 31.206 1.00 15.79 226 LEU A O 1
ATOM 1825 N N . ILE A 1 227 ? -12.488 6.958 31.579 1.00 13.80 227 ILE A N 1
ATOM 1826 C CA . ILE A 1 227 ? -12.458 5.598 31.102 1.00 14.50 227 ILE A CA 1
ATOM 1827 C C . ILE A 1 227 ? -13.428 5.469 29.927 1.00 14.83 227 ILE A C 1
ATOM 1828 O O . ILE A 1 227 ? -14.620 5.862 30.043 1.00 13.71 227 ILE A O 1
ATOM 1833 N N . ASN A 1 228 ? -12.944 4.862 28.829 1.00 15.17 228 ASN A N 1
ATOM 1834 C CA . ASN A 1 228 ? -13.814 4.473 27.716 1.00 14.67 228 ASN A CA 1
ATOM 1835 C C . ASN A 1 228 ? -13.738 3.007 27.378 1.00 14.40 228 ASN A C 1
ATOM 1836 O O . ASN A 1 228 ? -12.727 2.545 26.822 1.00 13.84 228 ASN A O 1
ATOM 1841 N N . THR A 1 229 ? -14.850 2.305 27.619 1.00 14.13 229 THR A N 1
ATOM 1842 C CA . THR A 1 229 ? -15.021 0.936 27.174 1.00 15.24 229 THR A CA 1
ATOM 1843 C C . THR A 1 229 ? -16.261 0.823 26.279 1.00 14.77 229 THR A C 1
ATOM 1844 O O . THR A 1 229 ? -16.712 -0.276 26.011 1.00 15.04 229 THR A O 1
ATOM 1848 N N . ALA A 1 230 ? -16.761 1.944 25.761 1.00 14.60 230 ALA A N 1
ATOM 1849 C CA . ALA A 1 230 ? -18.011 1.915 24.956 1.00 14.34 230 ALA A CA 1
ATOM 1850 C C . ALA A 1 230 ? -17.653 1.764 23.476 1.00 14.19 230 ALA A C 1
ATOM 1851 O O . ALA A 1 230 ? -17.546 0.637 22.952 1.00 14.59 230 ALA A O 1
ATOM 1853 N N . ARG A 1 231 ? -17.468 2.890 22.809 1.00 13.97 231 ARG A N 1
ATOM 1854 C CA . ARG A 1 231 ? -16.997 2.928 21.451 1.00 14.94 231 ARG A CA 1
ATOM 1855 C C . ARG A 1 231 ? -16.079 4.116 21.292 1.00 15.54 231 ARG A C 1
ATOM 1856 O O . ARG A 1 231 ? -16.296 5.178 21.904 1.00 16.25 231 ARG A O 1
ATOM 1864 N N . GLY A 1 232 ? -15.071 3.943 20.433 1.00 16.02 232 GLY A N 1
ATOM 1865 C CA . GLY A 1 232 ? -14.078 4.962 20.216 1.00 16.38 232 GLY A CA 1
ATOM 1866 C C . GLY A 1 232 ? -14.646 6.285 19.786 1.00 17.08 232 GLY A C 1
ATOM 1867 O O . GLY A 1 232 ? -14.191 7.325 20.216 1.00 16.78 232 GLY A O 1
ATOM 1868 N N . LYS A 1 233 ? -15.653 6.253 18.913 1.00 18.51 233 LYS A N 1
ATOM 1869 C CA . LYS A 1 233 ? -16.146 7.497 18.321 1.00 18.63 233 LYS A CA 1
ATOM 1870 C C . LYS A 1 233 ? -17.063 8.300 19.230 1.00 18.12 233 LYS A C 1
ATOM 1871 O O . LYS A 1 233 ? -17.472 9.406 18.866 1.00 17.69 233 LYS A O 1
ATOM 1877 N N . VAL A 1 234 ? -17.336 7.789 20.436 1.00 17.42 234 VAL A N 1
ATOM 1878 C CA . VAL A 1 234 ? -17.989 8.587 21.505 1.00 16.83 234 VAL A CA 1
ATOM 1879 C C . VAL A 1 234 ? -17.097 9.678 22.001 1.00 17.16 234 VAL A C 1
ATOM 1880 O O . VAL A 1 234 ? -17.562 10.678 22.591 1.00 17.73 234 VAL A O 1
ATOM 1884 N N . VAL A 1 235 ? -15.794 9.514 21.753 1.00 17.50 235 VAL A N 1
ATOM 1885 C CA . VAL A 1 235 ? -14.799 10.473 22.206 1.00 17.62 235 VAL A CA 1
ATOM 1886 C C . VAL A 1 235 ? -14.071 11.100 21.014 1.00 18.19 235 VAL A C 1
ATOM 1887 O O . VAL A 1 235 ? -13.640 10.410 20.095 1.00 18.41 235 VAL A O 1
ATOM 1891 N N . ASP A 1 236 ? -13.970 12.419 21.015 1.00 18.74 236 ASP A N 1
ATOM 1892 C CA . ASP A 1 236 ? -13.153 13.128 20.038 1.00 19.20 236 ASP A CA 1
ATOM 1893 C C . ASP A 1 236 ? -11.686 12.937 20.464 1.00 19.75 236 ASP A C 1
ATOM 1894 O O . ASP A 1 236 ? -11.187 13.678 21.326 1.00 18.58 236 ASP A O 1
ATOM 1899 N N . THR A 1 237 ? -11.036 11.928 19.868 1.00 19.82 237 THR A N 1
ATOM 1900 C CA . THR A 1 237 ? -9.656 11.590 20.164 1.00 20.38 237 THR A CA 1
ATOM 1901 C C . THR A 1 237 ? -8.683 12.759 20.036 1.00 20.91 237 THR A C 1
ATOM 1902 O O . THR A 1 237 ? -7.744 12.849 20.807 1.00 21.88 237 THR A O 1
ATOM 1906 N N . ASP A 1 238 ? -8.891 13.654 19.079 1.00 20.80 238 ASP A N 1
ATOM 1907 C CA . ASP A 1 238 ? -8.018 14.812 18.925 1.00 20.78 238 ASP A CA 1
ATOM 1908 C C . ASP A 1 238 ? -8.137 15.727 20.132 1.00 19.80 238 ASP A C 1
ATOM 1909 O O . ASP A 1 238 ? -7.133 16.161 20.690 1.00 19.47 238 ASP A O 1
ATOM 1914 N N . ALA A 1 239 ? -9.360 16.012 20.546 1.00 18.70 239 ALA A N 1
ATOM 1915 C CA . ALA A 1 239 ? -9.593 16.816 21.773 1.00 19.40 239 ALA A CA 1
ATOM 1916 C C . ALA A 1 239 ? -8.985 16.112 23.029 1.00 19.47 239 ALA A C 1
ATOM 1917 O O . ALA A 1 239 ? -8.456 16.774 23.922 1.00 20.60 239 ALA A O 1
ATOM 1919 N N . LEU A 1 240 ? -9.099 14.790 23.082 1.00 18.99 240 LEU A N 1
ATOM 1920 C CA . LEU A 1 240 ? -8.589 13.993 24.213 1.00 18.74 240 LEU A CA 1
ATOM 1921 C C . LEU A 1 240 ? -7.074 14.142 24.320 1.00 18.16 240 LEU A C 1
ATOM 1922 O O . LEU A 1 240 ? -6.514 14.425 25.385 1.00 17.98 240 LEU A O 1
ATOM 1927 N N . TYR A 1 241 ? -6.423 13.914 23.198 1.00 18.83 241 TYR A N 1
ATOM 1928 C CA . TYR A 1 241 ? -4.978 14.047 23.088 1.00 19.19 241 TYR A CA 1
ATOM 1929 C C . TYR A 1 241 ? -4.502 15.458 23.466 1.00 20.16 241 TYR A C 1
ATOM 1930 O O . TYR A 1 241 ? -3.562 15.607 24.255 1.00 20.43 241 TYR A O 1
ATOM 1939 N N . ARG A 1 242 ? -5.132 16.491 22.927 1.00 20.36 242 ARG A N 1
ATOM 1940 C CA . ARG A 1 242 ? -4.723 17.873 23.262 1.00 21.46 242 ARG A CA 1
ATOM 1941 C C . ARG A 1 242 ? -4.871 18.125 24.753 1.00 20.57 242 ARG A C 1
ATOM 1942 O O . ARG A 1 242 ? -4.007 18.725 25.370 1.00 20.48 242 ARG A O 1
ATOM 1950 N N . ALA A 1 243 ? -5.940 17.612 25.357 1.00 20.31 243 ALA A N 1
ATOM 1951 C CA . ALA A 1 243 ? -6.166 17.850 26.791 1.00 19.54 243 ALA A CA 1
ATOM 1952 C C . ALA A 1 243 ? -5.122 17.092 27.639 1.00 19.64 243 ALA A C 1
ATOM 1953 O O . ALA A 1 243 ? -4.579 17.643 28.610 1.00 18.76 243 ALA A O 1
ATOM 1955 N N . TYR A 1 244 ? -4.837 15.849 27.249 1.00 19.75 244 TYR A N 1
ATOM 1956 C CA . TYR A 1 244 ? -3.835 15.052 27.920 1.00 20.75 244 TYR A CA 1
ATOM 1957 C C . TYR A 1 244 ? -2.513 15.800 27.906 1.00 21.59 244 TYR A C 1
ATOM 1958 O O . TYR A 1 244 ? -1.903 15.992 28.954 1.00 21.44 244 TYR A O 1
ATOM 1967 N N . GLN A 1 245 ? -2.097 16.280 26.737 1.00 23.43 245 GLN A N 1
ATOM 1968 C CA . GLN A 1 245 ? -0.837 17.025 26.636 1.00 24.48 245 GLN A CA 1
ATOM 1969 C C . GLN A 1 245 ? -0.806 18.263 27.545 1.00 24.96 245 GLN A C 1
ATOM 1970 O O . GLN A 1 245 ? 0.277 18.691 27.945 1.00 25.35 245 GLN A O 1
ATOM 1976 N N . ARG A 1 246 ? -1.956 18.831 27.889 1.00 24.82 246 ARG A N 1
ATOM 1977 C CA . ARG A 1 246 ? -1.985 19.998 28.777 1.00 25.48 246 ARG A CA 1
ATOM 1978 C C . ARG A 1 246 ? -2.047 19.562 30.249 1.00 24.56 246 ARG A C 1
ATOM 1979 O O . ARG A 1 246 ? -2.173 20.393 31.145 1.00 25.07 246 ARG A O 1
ATOM 1987 N N . GLY A 1 247 ? -1.976 18.264 30.509 1.00 22.67 247 GLY A N 1
ATOM 1988 C CA . GLY A 1 247 ? -2.060 17.777 31.872 1.00 21.77 247 GLY A CA 1
ATOM 1989 C C . GLY A 1 247 ? -3.444 17.716 32.501 1.00 21.61 247 GLY A C 1
ATOM 1990 O O . GLY A 1 247 ? -3.559 17.757 33.716 1.00 20.53 247 GLY A O 1
ATOM 1991 N N . LYS A 1 248 ? -4.502 17.605 31.692 1.00 21.57 248 LYS A N 1
ATOM 1992 C CA . LYS A 1 248 ? -5.884 17.659 32.209 1.00 21.06 248 LYS A CA 1
ATOM 1993 C C . LYS A 1 248 ? -6.245 16.427 33.060 1.00 20.62 248 LYS A C 1
ATOM 1994 O O . LYS A 1 248 ? -7.117 16.511 33.936 1.00 19.83 248 LYS A O 1
ATOM 2000 N N . PHE A 1 249 ? -5.593 15.295 32.801 1.00 18.77 249 PHE A N 1
ATOM 2001 C CA . PHE A 1 249 ? -6.036 14.035 33.370 1.00 18.24 249 PHE A CA 1
ATOM 2002 C C . PHE A 1 249 ? -5.082 13.472 34.422 1.00 19.34 249 PHE A C 1
ATOM 2003 O O . PHE A 1 249 ? -3.851 13.523 34.226 1.00 20.82 249 PHE A O 1
ATOM 2011 N N . SER A 1 250 ? -5.639 12.950 35.528 1.00 17.91 250 SER A N 1
ATOM 2012 C CA . SER A 1 250 ? -4.878 12.063 36.398 1.00 18.35 250 SER A CA 1
ATOM 2013 C C . SER A 1 250 ? -4.627 10.746 35.713 1.00 17.32 250 SER A C 1
ATOM 2014 O O . SER A 1 250 ? -3.617 10.121 35.955 1.00 19.36 250 SER A O 1
ATOM 2017 N N . GLY A 1 251 ? -5.554 10.297 34.884 1.00 16.78 251 GLY A N 1
ATOM 2018 C CA . GLY A 1 251 ? -5.343 9.096 34.110 1.00 15.91 251 GLY A CA 1
ATOM 2019 C C . GLY A 1 251 ? -6.392 8.827 33.041 1.00 16.05 251 GLY A C 1
ATOM 2020 O O . GLY A 1 251 ? -7.511 9.373 33.099 1.00 16.83 251 GLY A O 1
ATOM 2021 N N . LEU A 1 252 ? -6.028 7.999 32.066 1.00 14.42 252 LEU A N 1
ATOM 2022 C CA . LEU A 1 252 ? -6.939 7.593 31.006 1.00 15.60 252 LEU A CA 1
ATOM 2023 C C . LEU A 1 252 ? -6.931 6.075 30.917 1.00 14.61 252 LEU A C 1
ATOM 2024 O O . LEU A 1 252 ? -5.878 5.464 30.927 1.00 13.83 252 LEU A O 1
ATOM 2029 N N . GLY A 1 253 ? -8.102 5.483 30.781 1.00 14.25 253 GLY A N 1
ATOM 2030 C CA . GLY A 1 253 ? -8.247 4.064 30.503 1.00 13.72 253 GLY A CA 1
ATOM 2031 C C . GLY A 1 253 ? -9.122 3.904 29.271 1.00 15.35 253 GLY A C 1
ATOM 2032 O O . GLY A 1 253 ? -10.323 4.233 29.284 1.00 14.34 253 GLY A O 1
ATOM 2033 N N . LEU A 1 254 ? -8.527 3.417 28.189 1.00 16.14 254 LEU A N 1
ATOM 2034 C CA . LEU A 1 254 ? -9.239 3.258 26.922 1.00 16.48 254 LEU A CA 1
ATOM 2035 C C . LEU A 1 254 ? -9.110 1.840 26.392 1.00 15.49 254 LEU A C 1
ATOM 2036 O O . LEU A 1 254 ? -8.013 1.386 26.097 1.00 14.96 254 LEU A O 1
ATOM 2041 N N . ASP A 1 255 ? -10.243 1.147 26.297 1.00 14.32 255 ASP A N 1
ATOM 2042 C CA . ASP A 1 255 ? -10.330 -0.136 25.638 1.00 14.00 255 ASP A CA 1
ATOM 2043 C C . ASP A 1 255 ? -10.820 -0.047 24.192 1.00 14.03 255 ASP A C 1
ATOM 2044 O O . ASP A 1 255 ? -10.765 -1.042 23.454 1.00 14.22 255 ASP A O 1
ATOM 2049 N N . VAL A 1 256 ? -11.289 1.134 23.811 1.00 14.07 256 VAL A N 1
ATOM 2050 C CA . VAL A 1 256 ? -11.838 1.397 22.483 1.00 14.08 256 VAL A CA 1
ATOM 2051 C C . VAL A 1 256 ? -11.343 2.794 22.151 1.00 15.02 256 VAL A C 1
ATOM 2052 O O . VAL A 1 256 ? -11.133 3.608 23.046 1.00 15.50 256 VAL A O 1
ATOM 2056 N N . PHE A 1 257 ? -11.068 3.025 20.880 1.00 15.01 257 PHE A N 1
ATOM 2057 C CA . PHE A 1 257 ? -10.622 4.282 20.436 1.00 15.85 257 PHE A CA 1
ATOM 2058 C C . PHE A 1 257 ? -10.807 4.365 18.910 1.00 16.25 257 PHE A C 1
ATOM 2059 O O . PHE A 1 257 ? -10.842 3.359 18.238 1.00 15.72 257 PHE A O 1
ATOM 2067 N N . GLU A 1 258 ? -10.897 5.573 18.394 1.00 16.37 258 GLU A N 1
ATOM 2068 C CA . GLU A 1 258 ? -11.051 5.789 16.963 1.00 17.86 258 GLU A CA 1
ATOM 2069 C C . GLU A 1 258 ? -9.894 5.210 16.163 1.00 17.85 258 GLU A C 1
ATOM 2070 O O . GLU A 1 258 ? -8.733 5.272 16.595 1.00 17.33 258 GLU A O 1
ATOM 2076 N N . ASP A 1 259 ? -10.230 4.613 15.020 1.00 17.86 259 ASP A N 1
ATOM 2077 C CA . ASP A 1 259 ? -9.267 3.940 14.106 1.00 17.88 259 ASP A CA 1
ATOM 2078 C C . ASP A 1 259 ? -8.540 2.712 14.662 1.00 18.30 259 ASP A C 1
ATOM 2079 O O . ASP A 1 259 ? -7.534 2.241 14.067 1.00 17.04 259 ASP A O 1
ATOM 2084 N N . GLU A 1 260 ? -9.088 2.165 15.755 1.00 18.32 260 GLU A N 1
ATOM 2085 C CA . GLU A 1 260 ? -8.533 1.004 16.449 1.00 19.36 260 GLU A CA 1
ATOM 2086 C C . GLU A 1 260 ? -8.333 -0.173 15.529 1.00 19.17 260 GLU A C 1
ATOM 2087 O O . GLU A 1 260 ? -7.364 -0.930 15.701 1.00 19.21 260 GLU A O 1
ATOM 2093 N N . GLU A 1 261 ? -9.240 -0.330 14.574 1.00 18.78 261 GLU A N 1
ATOM 2094 C CA . GLU A 1 261 ? -9.229 -1.486 13.686 1.00 19.59 261 GLU A CA 1
ATOM 2095 C C . GLU A 1 261 ? -7.908 -1.553 12.903 1.00 19.14 261 GLU A C 1
ATOM 2096 O O . GLU A 1 261 ? -7.411 -2.648 12.601 1.00 19.02 261 GLU A O 1
ATOM 2102 N N . ILE A 1 262 ? -7.308 -0.389 12.639 1.00 17.87 262 ILE A N 1
ATOM 2103 C CA . ILE A 1 262 ? -6.041 -0.371 11.913 1.00 18.19 262 ILE A CA 1
ATOM 2104 C C . ILE A 1 262 ? -4.933 -1.068 12.703 1.00 18.83 262 ILE A C 1
ATOM 2105 O O . ILE A 1 262 ? -4.140 -1.815 12.116 1.00 19.13 262 ILE A O 1
ATOM 2110 N N . LEU A 1 263 ? -4.901 -0.857 14.024 1.00 18.44 263 LEU A N 1
ATOM 2111 C CA . LEU A 1 263 ? -3.917 -1.522 14.885 1.00 19.02 263 LEU A CA 1
ATOM 2112 C C . LEU A 1 263 ? -4.303 -2.946 15.170 1.00 19.81 263 LEU A C 1
ATOM 2113 O O . LEU A 1 263 ? -3.459 -3.840 15.133 1.00 20.99 263 LEU A O 1
ATOM 2118 N N . ILE A 1 264 ? -5.585 -3.178 15.442 1.00 21.03 264 ILE A N 1
ATOM 2119 C CA . ILE A 1 264 ? -6.015 -4.465 15.939 1.00 22.14 264 ILE A CA 1
ATOM 2120 C C . ILE A 1 264 ? -5.924 -5.481 14.825 1.00 23.44 264 ILE A C 1
ATOM 2121 O O . ILE A 1 264 ? -5.571 -6.609 15.084 1.00 24.68 264 ILE A O 1
ATOM 2126 N N . LEU A 1 265 ? -6.258 -5.077 13.595 1.00 25.08 265 LEU A N 1
ATOM 2127 C CA . LEU A 1 265 ? -6.153 -5.955 12.421 1.00 27.06 265 LEU A CA 1
ATOM 2128 C C . LEU A 1 265 ? -4.903 -5.678 11.545 1.00 27.48 265 LEU A C 1
ATOM 2129 O O . LEU A 1 265 ? -4.778 -6.215 10.444 1.00 28.80 265 LEU A O 1
ATOM 2134 N N . LYS A 1 266 ? -3.979 -4.865 12.028 1.00 27.24 266 LYS A N 1
ATOM 2135 C CA . LYS A 1 266 ? -2.729 -4.587 11.305 1.00 28.04 266 LYS A CA 1
ATOM 2136 C C . LYS A 1 266 ? -2.977 -4.216 9.832 1.00 27.51 266 LYS A C 1
ATOM 2137 O O . LYS A 1 266 ? -2.277 -4.671 8.933 1.00 25.77 266 LYS A O 1
ATOM 2143 N N . LYS A 1 267 ? -3.971 -3.362 9.617 1.00 26.79 267 LYS A N 1
ATOM 2144 C CA . LYS A 1 267 ? -4.309 -2.894 8.292 1.00 26.61 267 LYS A CA 1
ATOM 2145 C C . LYS A 1 267 ? -3.189 -2.045 7.722 1.00 26.62 267 LYS A C 1
ATOM 2146 O O . LYS A 1 267 ? -3.170 -1.806 6.517 1.00 26.50 267 LYS A O 1
ATOM 2152 N N . TYR A 1 268 ? -2.259 -1.579 8.569 1.00 26.10 268 TYR A N 1
ATOM 2153 C CA . TYR A 1 268 ? -1.084 -0.901 8.055 1.00 26.18 268 TYR A CA 1
ATOM 2154 C C . TYR A 1 268 ? -0.251 -1.801 7.143 1.00 26.26 268 TYR A C 1
ATOM 2155 O O . TYR A 1 268 ? 0.531 -1.298 6.377 1.00 26.03 268 TYR A O 1
ATOM 2164 N N . THR A 1 269 ? -0.443 -3.119 7.179 1.00 27.30 269 THR A N 1
ATOM 2165 C CA . THR A 1 269 ? 0.243 -3.969 6.223 1.00 27.25 269 THR A CA 1
ATOM 2166 C C . THR A 1 269 ? -0.311 -3.820 4.778 1.00 28.44 269 THR A C 1
ATOM 2167 O O . THR A 1 269 ? 0.293 -4.341 3.834 1.00 27.65 269 THR A O 1
ATOM 2171 N N . GLU A 1 270 ? -1.459 -3.147 4.627 1.00 28.56 270 GLU A N 1
ATOM 2172 C CA . GLU A 1 270 ? -2.117 -2.935 3.346 1.00 29.07 270 GLU A CA 1
ATOM 2173 C C . GLU A 1 270 ? -2.304 -1.436 3.167 1.00 28.32 270 GLU A C 1
ATOM 2174 O O . GLU A 1 270 ? -3.259 -1.005 2.538 1.00 29.00 270 GLU A O 1
ATOM 2180 N N . GLY A 1 271 ? -1.454 -0.626 3.785 1.00 27.20 271 GLY A N 1
ATOM 2181 C CA . GLY A 1 271 ? -1.417 0.792 3.464 1.00 26.21 271 GLY A CA 1
ATOM 2182 C C . GLY A 1 271 ? -2.176 1.761 4.338 1.00 25.77 271 GLY A C 1
ATOM 2183 O O . GLY A 1 271 ? -2.106 2.947 4.090 1.00 25.83 271 GLY A O 1
ATOM 2184 N N . LYS A 1 272 ? -2.887 1.300 5.365 1.00 25.13 272 LYS A N 1
ATOM 2185 C CA . LYS A 1 272 ? -3.703 2.233 6.152 1.00 25.37 272 LYS A CA 1
ATOM 2186 C C . LYS A 1 272 ? -2.975 2.757 7.398 1.00 24.16 272 LYS A C 1
ATOM 2187 O O . LYS A 1 272 ? -2.155 2.050 7.971 1.00 23.53 272 LYS A O 1
ATOM 2193 N N . ALA A 1 273 ? -3.265 4.007 7.767 1.00 22.69 273 ALA A N 1
ATOM 2194 C CA . ALA A 1 273 ? -2.775 4.598 9.000 1.00 22.49 273 ALA A CA 1
ATOM 2195 C C . ALA A 1 273 ? -3.422 5.942 9.186 1.00 22.05 273 ALA A C 1
ATOM 2196 O O . ALA A 1 273 ? -3.685 6.642 8.209 1.00 21.86 273 ALA A O 1
ATOM 2198 N N . THR A 1 274 ? -3.635 6.344 10.434 1.00 20.89 274 THR A N 1
ATOM 2199 C CA . THR A 1 274 ? -4.068 7.705 10.699 1.00 19.55 274 THR A CA 1
ATOM 2200 C C . THR A 1 274 ? -3.327 8.332 11.835 1.00 18.48 274 THR A C 1
ATOM 2201 O O . THR A 1 274 ? -2.679 7.657 12.644 1.00 17.87 274 THR A O 1
ATOM 2205 N N . ASP A 1 275 ? -3.424 9.644 11.911 1.00 18.23 275 ASP A N 1
ATOM 2206 C CA . ASP A 1 275 ? -2.834 10.353 12.995 1.00 19.04 275 ASP A CA 1
ATOM 2207 C C . ASP A 1 275 ? -3.348 9.838 14.363 1.00 19.55 275 ASP A C 1
ATOM 2208 O O . ASP A 1 275 ? -2.591 9.848 15.339 1.00 19.11 275 ASP A O 1
ATOM 2213 N N . LYS A 1 276 ? -4.599 9.360 14.424 1.00 19.09 276 LYS A N 1
ATOM 2214 C CA . LYS A 1 276 ? -5.168 8.865 15.673 1.00 19.67 276 LYS A CA 1
ATOM 2215 C C . LYS A 1 276 ? -4.525 7.548 16.156 1.00 19.70 276 LYS A C 1
ATOM 2216 O O . LYS A 1 276 ? -4.450 7.304 17.380 1.00 18.72 276 LYS A O 1
ATOM 2222 N N . ASN A 1 277 ? -4.031 6.738 15.217 1.00 19.57 277 ASN A N 1
ATOM 2223 C CA . ASN A 1 277 ? -3.219 5.568 15.570 1.00 20.11 277 ASN A CA 1
ATOM 2224 C C . ASN A 1 277 ? -1.943 5.974 16.259 1.00 20.03 277 ASN A C 1
ATOM 2225 O O . ASN A 1 277 ? -1.562 5.365 17.245 1.00 20.11 277 ASN A O 1
ATOM 2230 N N . LEU A 1 278 ? -1.266 6.988 15.733 1.00 20.84 278 LEU A N 1
ATOM 2231 C CA . LEU A 1 278 ? -0.024 7.432 16.354 1.00 20.97 278 LEU A CA 1
ATOM 2232 C C . LEU A 1 278 ? -0.288 8.101 17.682 1.00 21.05 278 LEU A C 1
ATOM 2233 O O . LEU A 1 278 ? 0.515 7.980 18.593 1.00 20.46 278 LEU A O 1
ATOM 2238 N N . LYS A 1 279 ? -1.403 8.832 17.777 1.00 20.96 279 LYS A N 1
ATOM 2239 C CA . LYS A 1 279 ? -1.750 9.512 19.033 1.00 21.27 279 LYS A CA 1
ATOM 2240 C C . LYS A 1 279 ? -1.965 8.475 20.129 1.00 20.69 279 LYS A C 1
ATOM 2241 O O . LYS A 1 279 ? -1.443 8.608 21.217 1.00 21.85 279 LYS A O 1
ATOM 2247 N N . ILE A 1 280 ? -2.698 7.431 19.813 1.00 21.13 280 ILE A N 1
ATOM 2248 C CA . ILE A 1 280 ? -2.960 6.364 20.752 1.00 21.24 280 ILE A CA 1
ATOM 2249 C C . ILE A 1 280 ? -1.687 5.602 21.157 1.00 20.86 280 ILE A C 1
ATOM 2250 O O . ILE A 1 280 ? -1.520 5.252 22.320 1.00 21.24 280 ILE A O 1
ATOM 2255 N N . LEU A 1 281 ? -0.803 5.332 20.211 1.00 19.84 281 LEU A N 1
ATOM 2256 C CA . LEU A 1 281 ? 0.415 4.603 20.534 1.00 19.04 281 LEU A CA 1
ATOM 2257 C C . LEU A 1 281 ? 1.286 5.447 21.470 1.00 18.81 281 LEU A C 1
ATOM 2258 O O . LEU A 1 281 ? 1.883 4.914 22.404 1.00 19.08 281 LEU A O 1
ATOM 2263 N N . GLU A 1 282 ? 1.325 6.754 21.253 1.00 17.88 282 GLU A N 1
ATOM 2264 C CA . GLU A 1 282 ? 2.039 7.629 22.160 1.00 19.38 282 GLU A CA 1
ATOM 2265 C C . GLU A 1 282 ? 1.452 7.653 23.598 1.00 19.83 282 GLU A C 1
ATOM 2266 O O . GLU A 1 282 ? 2.193 7.603 24.585 1.00 19.52 282 GLU A O 1
ATOM 2272 N N . LEU A 1 283 ? 0.131 7.738 23.693 1.00 19.25 283 LEU A N 1
ATOM 2273 C CA . LEU A 1 283 ? -0.563 7.718 24.966 1.00 19.86 283 LEU A CA 1
ATOM 2274 C C . LEU A 1 283 ? -0.315 6.418 25.674 1.00 19.74 283 LEU A C 1
ATOM 2275 O O . LEU A 1 283 ? -0.170 6.409 26.875 1.00 20.90 283 LEU A O 1
ATOM 2280 N N . ALA A 1 284 ? -0.302 5.327 24.920 1.00 19.64 284 ALA A N 1
ATOM 2281 C CA . ALA A 1 284 ? -0.158 4.010 25.481 1.00 19.53 284 ALA A CA 1
ATOM 2282 C C . ALA A 1 284 ? 1.123 3.813 26.309 1.00 20.23 284 ALA A C 1
ATOM 2283 O O . ALA A 1 284 ? 1.168 2.933 27.185 1.00 19.86 284 ALA A O 1
ATOM 2285 N N . CYS A 1 285 ? 2.161 4.576 25.984 1.00 19.88 285 CYS A N 1
ATOM 2286 C CA A CYS A 1 285 ? 3.465 4.538 26.656 0.50 19.92 285 CYS A CA 1
ATOM 2287 C CA B CYS A 1 285 ? 3.408 4.436 26.738 0.50 20.52 285 CYS A CA 1
ATOM 2288 C C . CYS A 1 285 ? 3.470 5.341 27.969 1.00 20.29 285 CYS A C 1
ATOM 2289 O O . CYS A 1 285 ? 4.408 5.259 28.724 1.00 22.25 285 CYS A O 1
ATOM 2294 N N . LYS A 1 286 ? 2.474 6.178 28.203 1.00 19.11 286 LYS A N 1
ATOM 2295 C CA . LYS A 1 286 ? 2.482 7.016 29.419 1.00 20.53 286 LYS A CA 1
ATOM 2296 C C . LYS A 1 286 ? 2.226 6.194 30.669 1.00 19.97 286 LYS A C 1
ATOM 2297 O O . LYS A 1 286 ? 1.476 5.216 30.613 1.00 19.99 286 LYS A O 1
ATOM 2303 N N . ASP A 1 287 ? 2.799 6.597 31.810 1.00 19.83 287 ASP A N 1
ATOM 2304 C CA . ASP A 1 287 ? 2.606 5.794 33.022 1.00 19.24 287 ASP A CA 1
ATOM 2305 C C . ASP A 1 287 ? 1.241 5.937 33.743 1.00 18.83 287 ASP A C 1
ATOM 2306 O O . ASP A 1 287 ? 0.963 5.166 34.666 1.00 18.28 287 ASP A O 1
ATOM 2311 N N . ASN A 1 288 ? 0.421 6.921 33.333 1.00 17.90 288 ASN A N 1
ATOM 2312 C CA . ASN A 1 288 ? -0.944 7.102 33.851 1.00 16.68 288 ASN A CA 1
ATOM 2313 C C . ASN A 1 288 ? -2.028 6.837 32.766 1.00 16.26 288 ASN A C 1
ATOM 2314 O O . ASN A 1 288 ? -3.102 7.415 32.799 1.00 15.74 288 ASN A O 1
ATOM 2319 N N . VAL A 1 289 ? -1.726 5.979 31.807 1.00 15.72 289 VAL A N 1
ATOM 2320 C CA . VAL A 1 289 ? -2.641 5.629 30.731 1.00 15.57 289 VAL A CA 1
ATOM 2321 C C . VAL A 1 289 ? -2.607 4.145 30.528 1.00 16.31 289 VAL A C 1
ATOM 2322 O O . VAL A 1 289 ? -1.538 3.549 30.504 1.00 16.70 289 VAL A O 1
ATOM 2326 N N . ILE A 1 290 ? -3.774 3.522 30.429 1.00 16.00 290 ILE A N 1
ATOM 2327 C CA A ILE A 1 290 ? -3.833 2.130 30.033 0.50 16.67 290 ILE A CA 1
ATOM 2328 C CA B ILE A 1 290 ? -3.852 2.124 30.049 0.50 16.05 290 ILE A CA 1
ATOM 2329 C C . ILE A 1 290 ? -4.693 2.024 28.775 1.00 16.54 290 ILE A C 1
ATOM 2330 O O . ILE A 1 290 ? -5.857 2.456 28.766 1.00 16.35 290 ILE A O 1
ATOM 2339 N N . ILE A 1 291 ? -4.092 1.481 27.711 1.00 16.56 291 ILE A N 1
ATOM 2340 C CA . ILE A 1 291 ? -4.761 1.186 26.464 1.00 17.10 291 ILE A CA 1
ATOM 2341 C C . ILE A 1 291 ? -4.830 -0.338 26.335 1.00 17.24 291 ILE A C 1
ATOM 2342 O O . ILE A 1 291 ? -3.798 -1.006 26.415 1.00 16.63 291 ILE A O 1
ATOM 2347 N N . THR A 1 292 ? -6.024 -0.891 26.125 1.00 16.39 292 THR A N 1
ATOM 2348 C CA . THR A 1 292 ? -6.180 -2.319 25.863 1.00 17.16 292 THR A CA 1
ATOM 2349 C C . THR A 1 292 ? -6.920 -2.491 24.524 1.00 17.06 292 THR A C 1
ATOM 2350 O O . THR A 1 292 ? -7.675 -1.609 24.128 1.00 17.16 292 THR A O 1
ATOM 2354 N N . PRO A 1 293 ? -6.658 -3.580 23.793 1.00 16.99 293 PRO A N 1
ATOM 2355 C CA . PRO A 1 293 ? -7.113 -3.618 22.389 1.00 17.03 293 PRO A CA 1
ATOM 2356 C C . PRO A 1 293 ? -8.536 -4.139 22.246 1.00 16.27 293 PRO A C 1
ATOM 2357 O O . PRO A 1 293 ? -8.729 -5.256 21.780 1.00 16.37 293 PRO A O 1
ATOM 2361 N N . HIS A 1 294 ? -9.518 -3.371 22.736 1.00 15.67 294 HIS A N 1
ATOM 2362 C CA . HIS A 1 294 ? -10.915 -3.793 22.657 1.00 15.91 294 HIS A CA 1
ATOM 2363 C C . HIS A 1 294 ? -11.065 -5.234 23.158 1.00 15.94 294 HIS A C 1
ATOM 2364 O O . HIS A 1 294 ? -11.571 -6.102 22.449 1.00 15.62 294 HIS A O 1
ATOM 2371 N N . ILE A 1 295 ? -10.611 -5.494 24.381 1.00 16.31 295 ILE A N 1
ATOM 2372 C CA . ILE A 1 295 ? -10.782 -6.864 24.935 1.00 16.31 295 ILE A CA 1
ATOM 2373 C C . ILE A 1 295 ? -11.519 -6.860 26.253 1.00 16.31 295 ILE A C 1
ATOM 2374 O O . ILE A 1 295 ? -11.469 -7.824 26.977 1.00 17.36 295 ILE A O 1
ATOM 2379 N N . ALA A 1 296 ? -12.268 -5.808 26.545 1.00 16.70 296 ALA A N 1
ATOM 2380 C CA . ALA A 1 296 ? -13.005 -5.787 27.826 1.00 16.95 296 ALA A CA 1
ATOM 2381 C C . ALA A 1 296 ? -13.989 -6.939 27.933 1.00 17.51 296 ALA A C 1
ATOM 2382 O O . ALA A 1 296 ? -14.278 -7.425 29.046 1.00 18.65 296 ALA A O 1
ATOM 2384 N N . TYR A 1 297 ? -14.533 -7.344 26.787 1.00 17.30 297 TYR A N 1
ATOM 2385 C CA . TYR A 1 297 ? -15.492 -8.445 26.703 1.00 17.50 297 TYR A CA 1
ATOM 2386 C C . TYR A 1 297 ? -14.828 -9.793 26.716 1.00 17.37 297 TYR A C 1
ATOM 2387 O O . TYR A 1 297 ? -15.493 -10.816 26.854 1.00 19.10 297 TYR A O 1
ATOM 2396 N N . TYR A 1 298 ? -13.523 -9.821 26.510 1.00 17.70 298 TYR A N 1
ATOM 2397 C CA . TYR A 1 298 ? -12.844 -11.027 26.071 1.00 17.95 298 TYR A CA 1
ATOM 2398 C C . TYR A 1 298 ? -12.496 -11.948 27.256 1.00 18.51 298 TYR A C 1
ATOM 2399 O O . TYR A 1 298 ? -11.325 -12.045 27.715 1.00 17.92 298 TYR A O 1
ATOM 2408 N N . THR A 1 299 ? -13.533 -12.623 27.750 1.00 18.92 299 THR A N 1
ATOM 2409 C CA . THR A 1 299 ? -13.392 -13.590 28.811 1.00 18.11 299 THR A CA 1
ATOM 2410 C C . THR A 1 299 ? -13.888 -14.950 28.323 1.00 19.44 299 THR A C 1
ATOM 2411 O O . THR A 1 299 ? -14.625 -15.043 27.311 1.00 18.41 299 THR A O 1
ATOM 2415 N N . ASP A 1 300 ? -13.533 -15.990 29.080 1.00 19.16 300 ASP A N 1
ATOM 2416 C CA . ASP A 1 300 ? -13.930 -17.338 28.734 1.00 20.76 300 ASP A CA 1
ATOM 2417 C C . ASP A 1 300 ? -15.448 -17.485 28.777 1.00 21.50 300 ASP A C 1
ATOM 2418 O O . ASP A 1 300 ? -16.025 -18.150 27.927 1.00 20.28 300 ASP A O 1
ATOM 2423 N N . LYS A 1 301 ? -16.076 -16.849 29.769 1.00 21.81 301 LYS A N 1
ATOM 2424 C CA . LYS A 1 301 ? -17.515 -16.878 29.883 1.00 22.52 301 LYS A CA 1
ATOM 2425 C C . LYS A 1 301 ? -18.169 -16.177 28.667 1.00 21.99 301 LYS A C 1
ATOM 2426 O O . LYS A 1 301 ? -19.112 -16.702 28.089 1.00 22.23 301 LYS A O 1
ATOM 2432 N N . SER A 1 302 ? -17.687 -14.996 28.294 1.00 21.91 302 SER A N 1
ATOM 2433 C CA . SER A 1 302 ? -18.255 -14.308 27.149 1.00 22.26 302 SER A CA 1
ATOM 2434 C C . SER A 1 302 ? -18.195 -15.157 25.894 1.00 22.02 302 SER A C 1
ATOM 2435 O O . SER A 1 302 ? -19.186 -15.220 25.188 1.00 22.20 302 SER A O 1
ATOM 2438 N N . LEU A 1 303 ? -17.059 -15.805 25.633 1.00 22.55 303 LEU A N 1
ATOM 2439 C CA . LEU A 1 303 ? -16.864 -16.497 24.368 1.00 24.47 303 LEU A CA 1
ATOM 2440 C C . LEU A 1 303 ? -17.742 -17.736 24.287 1.00 25.69 303 LEU A C 1
ATOM 2441 O O . LEU A 1 303 ? -18.221 -18.078 23.219 1.00 25.32 303 LEU A O 1
ATOM 2446 N N . GLU A 1 304 ? -17.927 -18.398 25.425 1.00 26.43 304 GLU A N 1
ATOM 2447 C CA . GLU A 1 304 ? -18.826 -19.530 25.520 1.00 27.92 304 GLU A CA 1
ATOM 2448 C C . GLU A 1 304 ? -20.279 -19.088 25.290 1.00 28.10 304 GLU A C 1
ATOM 2449 O O . GLU A 1 304 ? -21.022 -19.762 24.591 1.00 29.41 304 GLU A O 1
ATOM 2455 N N . ARG A 1 305 ? -20.684 -17.950 25.838 1.00 28.12 305 ARG A N 1
ATOM 2456 C CA . ARG A 1 305 ? -22.044 -17.483 25.640 1.00 27.85 305 ARG A CA 1
ATOM 2457 C C . ARG A 1 305 ? -22.279 -16.961 24.192 1.00 27.02 305 ARG A C 1
ATOM 2458 O O . ARG A 1 305 ? -23.361 -17.121 23.632 1.00 26.49 305 ARG A O 1
ATOM 2466 N N . ILE A 1 306 ? -21.275 -16.326 23.603 1.00 25.80 306 ILE A N 1
ATOM 2467 C CA . ILE A 1 306 ? -21.403 -15.832 22.265 1.00 25.34 306 ILE A CA 1
ATOM 2468 C C . ILE A 1 306 ? -21.606 -16.983 21.286 1.00 26.32 306 ILE A C 1
ATOM 2469 O O . ILE A 1 306 ? -22.443 -16.885 20.399 1.00 25.81 306 ILE A O 1
ATOM 2474 N N . ARG A 1 307 ? -20.859 -18.062 21.468 1.00 27.31 307 ARG A N 1
ATOM 2475 C CA . ARG A 1 307 ? -21.094 -19.285 20.723 1.00 28.85 307 ARG A CA 1
ATOM 2476 C C . ARG A 1 307 ? -22.522 -19.810 20.857 1.00 29.90 307 ARG A C 1
ATOM 2477 O O . ARG A 1 307 ? -23.190 -20.084 19.851 1.00 29.17 307 ARG A O 1
ATOM 2485 N N . GLU A 1 308 ? -22.949 -19.993 22.103 1.00 30.99 308 GLU A N 1
ATOM 2486 C CA . GLU A 1 308 ? -24.251 -20.566 22.424 1.00 31.36 308 GLU A CA 1
ATOM 2487 C C . GLU A 1 308 ? -25.357 -19.775 21.796 1.00 30.47 308 GLU A C 1
ATOM 2488 O O . GLU A 1 308 ? -26.210 -20.339 21.141 1.00 29.60 308 GLU A O 1
ATOM 2494 N N . GLU A 1 309 ? -25.352 -18.463 22.021 1.00 30.11 309 GLU A N 1
ATOM 2495 C CA . GLU A 1 309 ? -26.390 -17.603 21.487 1.00 29.96 309 GLU A CA 1
ATOM 2496 C C . GLU A 1 309 ? -26.354 -17.567 19.961 1.00 29.56 309 GLU A C 1
ATOM 2497 O O . GLU A 1 309 ? -27.400 -17.508 19.311 1.00 28.64 309 GLU A O 1
ATOM 2503 N N . THR A 1 310 ? -25.158 -17.614 19.393 1.00 28.83 310 THR A N 1
ATOM 2504 C CA . THR A 1 310 ? -25.029 -17.547 17.958 1.00 29.09 310 THR A CA 1
ATOM 2505 C C . THR A 1 310 ? -25.657 -18.784 17.314 1.00 29.91 310 THR A C 1
ATOM 2506 O O . THR A 1 310 ? -26.458 -18.670 16.377 1.00 29.59 310 THR A O 1
ATOM 2510 N N . VAL A 1 311 ? -25.350 -19.953 17.860 1.00 30.47 311 VAL A N 1
ATOM 2511 C CA . VAL A 1 311 ? -25.972 -21.186 17.390 1.00 30.88 311 VAL A CA 1
ATOM 2512 C C . VAL A 1 311 ? -27.500 -21.162 17.559 1.00 31.94 311 VAL A C 1
ATOM 2513 O O . VAL A 1 311 ? -28.208 -21.525 16.625 1.00 32.41 311 VAL A O 1
ATOM 2517 N N . LYS A 1 312 ? -28.005 -20.721 18.712 1.00 32.54 312 LYS A N 1
ATOM 2518 C CA . LYS A 1 312 ? -29.458 -20.578 18.911 1.00 34.17 312 LYS A CA 1
ATOM 2519 C C . LYS A 1 312 ? -30.182 -19.680 17.868 1.00 34.36 312 LYS A C 1
ATOM 2520 O O . LYS A 1 312 ? -31.271 -20.028 17.390 1.00 35.24 312 LYS A O 1
ATOM 2526 N N . VAL A 1 313 ? -29.614 -18.523 17.568 1.00 33.31 313 VAL A N 1
ATOM 2527 C CA . VAL A 1 313 ? -30.210 -17.597 16.618 1.00 33.04 313 VAL A CA 1
ATOM 2528 C C . VAL A 1 313 ? -30.247 -18.226 15.207 1.00 34.31 313 VAL A C 1
ATOM 2529 O O . VAL A 1 313 ? -31.260 -18.138 14.500 1.00 34.46 313 VAL A O 1
ATOM 2533 N N . VAL A 1 314 ? -29.159 -18.880 14.820 1.00 35.12 314 VAL A N 1
ATOM 2534 C CA . VAL A 1 314 ? -29.075 -19.482 13.494 1.00 36.24 314 VAL A CA 1
ATOM 2535 C C . VAL A 1 314 ? -30.079 -20.629 13.314 1.00 37.26 314 VAL A C 1
ATOM 2536 O O . VAL A 1 314 ? -30.748 -20.706 12.277 1.00 36.89 314 VAL A O 1
ATOM 2540 N N . LYS A 1 315 ? -30.182 -21.504 14.313 1.00 37.92 315 LYS A N 1
ATOM 2541 C CA . LYS A 1 315 ? -31.107 -22.639 14.240 1.00 39.04 315 LYS A CA 1
ATOM 2542 C C . LYS A 1 315 ? -32.542 -22.137 14.294 1.00 39.55 315 LYS A C 1
ATOM 2543 O O . LYS A 1 315 ? -33.381 -22.557 13.492 1.00 40.04 315 LYS A O 1
ATOM 2549 N N . ALA A 1 316 ? -32.822 -21.217 15.212 1.00 39.60 316 ALA A N 1
ATOM 2550 C CA . ALA A 1 316 ? -34.135 -20.609 15.277 1.00 40.27 316 ALA A CA 1
ATOM 2551 C C . ALA A 1 316 ? -34.569 -20.095 13.910 1.00 41.26 316 ALA A C 1
ATOM 2552 O O . ALA A 1 316 ? -35.726 -20.266 13.527 1.00 41.52 316 ALA A O 1
ATOM 2554 N N . PHE A 1 317 ? -33.656 -19.468 13.172 1.00 42.16 317 PHE A N 1
ATOM 2555 C CA . PHE A 1 317 ? -34.043 -18.807 11.917 1.00 42.96 317 PHE A CA 1
ATOM 2556 C C . PHE A 1 317 ? -34.249 -19.786 10.748 1.00 44.15 317 PHE A C 1
ATOM 2557 O O . PHE A 1 317 ? -35.127 -19.570 9.910 1.00 44.66 317 PHE A O 1
ATOM 2565 N N . VAL A 1 318 ? -33.444 -20.843 10.683 1.00 45.34 318 VAL A N 1
ATOM 2566 C CA . VAL A 1 318 ? -33.643 -21.860 9.648 1.00 46.47 318 VAL A CA 1
ATOM 2567 C C . VAL A 1 318 ? -34.992 -22.573 9.826 1.00 47.16 318 VAL A C 1
ATOM 2568 O O . VAL A 1 318 ? -35.642 -22.858 8.833 1.00 47.48 318 VAL A O 1
ATOM 2572 N N . LYS A 1 319 ? -35.412 -22.825 11.071 1.00 47.94 319 LYS A N 1
ATOM 2573 C CA . LYS A 1 319 ? -36.738 -23.402 11.359 1.00 48.54 319 LYS A CA 1
ATOM 2574 C C . LYS A 1 319 ? -37.892 -22.412 11.246 1.00 48.39 319 LYS A C 1
ATOM 2575 O O . LYS A 1 319 ? -39.042 -22.825 11.271 1.00 48.65 319 LYS A O 1
ATOM 2581 N N . GLY A 1 320 ? -37.610 -21.117 11.165 1.00 48.40 320 GLY A N 1
ATOM 2582 C CA . GLY A 1 320 ? -38.664 -20.100 11.160 1.00 48.36 320 GLY A CA 1
ATOM 2583 C C . GLY A 1 320 ? -39.238 -19.743 12.536 1.00 48.97 320 GLY A C 1
ATOM 2584 O O . GLY A 1 320 ? -40.218 -19.001 12.618 1.00 49.26 320 GLY A O 1
ATOM 2585 N N . ASP A 1 321 ? -38.642 -20.243 13.622 1.00 49.14 321 ASP A N 1
ATOM 2586 C CA . ASP A 1 321 ? -39.159 -19.979 14.980 1.00 49.64 321 ASP A CA 1
ATOM 2587 C C . ASP A 1 321 ? -38.627 -18.655 15.527 1.00 49.07 321 ASP A C 1
ATOM 2588 O O . ASP A 1 321 ? -37.732 -18.625 16.368 1.00 49.38 321 ASP A O 1
ATOM 2593 N N . LEU A 1 322 ? -39.185 -17.561 15.042 1.00 48.29 322 LEU A N 1
ATOM 2594 C CA . LEU A 1 322 ? -38.713 -16.244 15.419 1.00 48.22 322 LEU A CA 1
ATOM 2595 C C . LEU A 1 322 ? -39.068 -15.849 16.869 1.00 48.32 322 LEU A C 1
ATOM 2596 O O . LEU A 1 322 ? -38.400 -14.987 17.448 1.00 47.67 322 LEU A O 1
ATOM 2601 N N . GLU A 1 323 ? -40.103 -16.476 17.445 1.00 47.96 323 GLU A N 1
ATOM 2602 C CA . GLU A 1 323 ? -40.522 -16.193 18.823 1.00 47.85 323 GLU A CA 1
ATOM 2603 C C . GLU A 1 323 ? -39.419 -16.578 19.765 1.00 47.20 323 GLU A C 1
ATOM 2604 O O . GLU A 1 323 ? -39.209 -15.938 20.789 1.00 47.06 323 GLU A O 1
ATOM 2610 N N . GLN A 1 324 ? -38.712 -17.637 19.406 1.00 46.32 324 GLN A N 1
ATOM 2611 C CA . GLN A 1 324 ? -37.591 -18.095 20.189 1.00 45.71 324 GLN A CA 1
ATOM 2612 C C . GLN A 1 324 ? -36.469 -17.056 20.350 1.00 44.50 324 GLN A C 1
ATOM 2613 O O . GLN A 1 324 ? -35.725 -17.134 21.298 1.00 44.92 324 GLN A O 1
ATOM 2619 N N . ILE A 1 325 ? -36.342 -16.096 19.440 1.00 42.98 325 ILE A N 1
ATOM 2620 C CA . ILE A 1 325 ? -35.190 -15.189 19.452 1.00 41.75 325 ILE A CA 1
ATOM 2621 C C . ILE A 1 325 ? -35.592 -13.731 19.463 1.00 40.29 325 ILE A C 1
ATOM 2622 O O . ILE A 1 325 ? -34.829 -12.858 19.087 1.00 39.43 325 ILE A O 1
ATOM 2627 N N . LYS A 1 326 ? -36.781 -13.467 19.957 1.00 38.98 326 LYS A N 1
ATOM 2628 C CA . LYS A 1 326 ? -37.335 -12.133 19.878 1.00 38.82 326 LYS A CA 1
ATOM 2629 C C . LYS A 1 326 ? -36.517 -11.069 20.651 1.00 37.41 326 LYS A C 1
ATOM 2630 O O . LYS A 1 326 ? -36.448 -9.874 20.249 1.00 37.45 326 LYS A O 1
ATOM 2636 N N . GLY A 1 327 ? -35.870 -11.497 21.736 1.00 35.48 327 GLY A N 1
ATOM 2637 C CA . GLY A 1 327 ? -34.964 -10.608 22.480 1.00 34.29 327 GLY A CA 1
ATOM 2638 C C . GLY A 1 327 ? -33.624 -10.326 21.785 1.00 32.68 327 GLY A C 1
ATOM 2639 O O . GLY A 1 327 ? -32.854 -9.486 22.245 1.00 31.98 327 GLY A O 1
ATOM 2640 N N . ASN A 1 328 ? -33.346 -11.028 20.685 1.00 30.91 328 ASN A N 1
ATOM 2641 C CA . ASN A 1 328 ? -32.129 -10.797 19.901 1.00 29.79 328 ASN A CA 1
ATOM 2642 C C . ASN A 1 328 ? -32.278 -9.787 18.771 1.00 28.55 328 ASN A C 1
ATOM 2643 O O . ASN A 1 328 ? -31.271 -9.363 18.183 1.00 27.92 328 ASN A O 1
ATOM 2648 N N . PHE A 1 329 ? -33.502 -9.364 18.460 1.00 27.57 329 PHE A N 1
ATOM 2649 C CA . PHE A 1 329 ? -33.689 -8.516 17.269 1.00 27.20 329 PHE A CA 1
ATOM 2650 C C . PHE A 1 329 ? -33.260 -7.066 17.498 1.00 26.27 329 PHE A C 1
ATOM 2651 O O . PHE A 1 329 ? -33.554 -6.470 18.523 1.00 27.20 329 PHE A O 1
ATOM 2659 N N . VAL A 1 330 ? -32.555 -6.508 16.526 1.00 25.10 330 VAL A N 1
ATOM 2660 C CA . VAL A 1 330 ? -32.331 -5.083 16.440 1.00 24.31 330 VAL A CA 1
ATOM 2661 C C . VAL A 1 330 ? -33.317 -4.515 15.445 1.00 24.80 330 VAL A C 1
ATOM 2662 O O . VAL A 1 330 ? -33.947 -3.492 15.704 1.00 24.28 330 VAL A O 1
ATOM 2666 N N . VAL A 1 331 ? -33.397 -5.164 14.282 1.00 25.81 331 VAL A N 1
ATOM 2667 C CA . VAL A 1 331 ? -34.377 -4.860 13.244 1.00 26.81 331 VAL A CA 1
ATOM 2668 C C . VAL A 1 331 ? -35.213 -6.144 13.130 1.00 27.52 331 VAL A C 1
ATOM 2669 O O . VAL A 1 331 ? -34.736 -7.141 12.573 1.00 26.75 331 VAL A O 1
ATOM 2673 N N . GLY A 1 332 ? -36.416 -6.138 13.722 1.00 28.54 332 GLY A N 1
ATOM 2674 C CA . GLY A 1 332 ? -37.270 -7.324 13.752 1.00 29.90 332 GLY A CA 1
ATOM 2675 C C . GLY A 1 332 ? -38.381 -7.269 12.703 1.00 31.78 332 GLY A C 1
ATOM 2676 O O . GLY A 1 332 ? -38.463 -6.302 11.930 1.00 31.56 332 GLY A O 1
ATOM 2677 N N . PRO A 1 333 ? -39.225 -8.317 12.644 1.00 34.11 333 PRO A N 1
ATOM 2678 C CA . PRO A 1 333 ? -40.393 -8.297 11.728 1.00 36.11 333 PRO A CA 1
ATOM 2679 C C . PRO A 1 333 ? -41.375 -7.166 12.102 1.00 37.20 333 PRO A C 1
ATOM 2680 O O . PRO A 1 333 ? -41.524 -6.891 13.297 1.00 38.50 333 PRO A O 1
ATOM 2684 N N . SER A 1 334 ? -42.030 -6.511 11.139 0.50 38.15 334 SER A N 1
ATOM 2685 C CA . SER A 1 334 ? -41.980 -6.858 9.717 0.50 38.99 334 SER A CA 1
ATOM 2686 C C . SER A 1 334 ? -40.762 -6.239 9.059 0.50 38.90 334 SER A C 1
ATOM 2687 O O . SER A 1 334 ? -40.715 -5.025 8.895 0.50 39.06 334 SER A O 1
ATOM 2698 N N . ASN B 1 2 ? 10.547 14.290 76.720 1.00 32.97 2 ASN B N 1
ATOM 2699 C CA . ASN B 1 2 ? 11.496 14.105 75.614 1.00 30.78 2 ASN B CA 1
ATOM 2700 C C . ASN B 1 2 ? 10.885 13.151 74.595 1.00 28.47 2 ASN B C 1
ATOM 2701 O O . ASN B 1 2 ? 10.736 11.971 74.871 1.00 26.93 2 ASN B O 1
ATOM 2706 N N . VAL B 1 3 ? 10.535 13.672 73.427 1.00 26.10 3 VAL B N 1
ATOM 2707 C CA . VAL B 1 3 ? 9.878 12.875 72.405 1.00 25.12 3 VAL B CA 1
ATOM 2708 C C . VAL B 1 3 ? 10.827 12.636 71.218 1.00 24.10 3 VAL B C 1
ATOM 2709 O O . VAL B 1 3 ? 11.448 13.562 70.692 1.00 23.73 3 VAL B O 1
ATOM 2713 N N . LEU B 1 4 ? 10.936 11.375 70.821 1.00 22.98 4 LEU B N 1
ATOM 2714 C CA . LEU B 1 4 ? 11.769 10.962 69.709 1.00 22.63 4 LEU B CA 1
ATOM 2715 C C . LEU B 1 4 ? 10.896 10.323 68.613 1.00 22.42 4 LEU B C 1
ATOM 2716 O O . LEU B 1 4 ? 10.148 9.374 68.894 1.00 21.41 4 LEU B O 1
ATOM 2721 N N . PHE B 1 5 ? 10.989 10.861 67.386 1.00 23.00 5 PHE B N 1
ATOM 2722 C CA . PHE B 1 5 ? 10.364 10.262 66.172 1.00 23.36 5 PHE B CA 1
ATOM 2723 C C . PHE B 1 5 ? 11.437 9.716 65.281 1.00 23.25 5 PHE B C 1
ATOM 2724 O O . PHE B 1 5 ? 12.391 10.419 65.000 1.00 24.37 5 PHE B O 1
ATOM 2732 N N . THR B 1 6 ? 11.293 8.473 64.831 1.00 23.11 6 THR B N 1
ATOM 2733 C CA . THR B 1 6 ? 12.176 7.937 63.792 1.00 22.61 6 THR B CA 1
ATOM 2734 C C . THR B 1 6 ? 11.409 7.527 62.525 1.00 22.28 6 THR B C 1
ATOM 2735 O O . THR B 1 6 ? 10.189 7.412 62.527 1.00 21.05 6 THR B O 1
ATOM 2739 N N . SER B 1 7 ? 12.170 7.306 61.457 1.00 22.76 7 SER B N 1
ATOM 2740 C CA . SER B 1 7 ? 11.644 6.906 60.153 1.00 22.70 7 SER B CA 1
ATOM 2741 C C . SER B 1 7 ? 10.545 7.841 59.646 1.00 22.98 7 SER B C 1
ATOM 2742 O O . SER B 1 7 ? 9.569 7.395 59.086 1.00 22.65 7 SER B O 1
ATOM 2745 N N . VAL B 1 8 ? 10.723 9.140 59.821 1.00 23.56 8 VAL B N 1
ATOM 2746 C CA . VAL B 1 8 ? 9.717 10.099 59.402 1.00 24.25 8 VAL B CA 1
ATOM 2747 C C . VAL B 1 8 ? 10.135 10.614 58.017 1.00 25.26 8 VAL B C 1
ATOM 2748 O O . VAL B 1 8 ? 11.227 11.166 57.860 1.00 26.63 8 VAL B O 1
ATOM 2752 N N . PRO B 1 9 ? 9.289 10.424 57.004 1.00 25.89 9 PRO B N 1
ATOM 2753 C CA . PRO B 1 9 ? 9.588 11.078 55.727 1.00 26.51 9 PRO B CA 1
ATOM 2754 C C . PRO B 1 9 ? 9.865 12.581 55.896 1.00 26.75 9 PRO B C 1
ATOM 2755 O O . PRO B 1 9 ? 9.216 13.249 56.681 1.00 25.56 9 PRO B O 1
ATOM 2759 N N . GLN B 1 10 ? 10.835 13.099 55.156 1.00 27.85 10 GLN B N 1
ATOM 2760 C CA . GLN B 1 10 ? 11.129 14.526 55.220 1.00 28.67 10 GLN B CA 1
ATOM 2761 C C . GLN B 1 10 ? 9.873 15.403 55.012 1.00 28.44 10 GLN B C 1
ATOM 2762 O O . GLN B 1 10 ? 9.695 16.411 55.677 1.00 28.32 10 GLN B O 1
ATOM 2768 N N . GLU B 1 11 ? 8.982 14.993 54.126 1.00 28.24 11 GLU B N 1
ATOM 2769 C CA . GLU B 1 11 ? 7.757 15.781 53.860 1.00 28.63 11 GLU B CA 1
ATOM 2770 C C . GLU B 1 11 ? 6.845 15.913 55.087 1.00 28.19 11 GLU B C 1
ATOM 2771 O O . GLU B 1 11 ? 6.049 16.840 55.131 1.00 29.09 11 GLU B O 1
ATOM 2777 N N . ASP B 1 12 ? 6.943 14.987 56.056 1.00 26.89 12 ASP B N 1
ATOM 2778 C CA . ASP B 1 12 ? 6.175 15.049 57.310 1.00 26.44 12 ASP B CA 1
ATOM 2779 C C . ASP B 1 12 ? 6.836 15.785 58.459 1.00 25.95 12 ASP B C 1
ATOM 2780 O O . ASP B 1 12 ? 6.243 15.907 59.514 1.00 26.05 12 ASP B O 1
ATOM 2785 N N . VAL B 1 13 ? 8.074 16.206 58.296 1.00 26.36 13 VAL B N 1
ATOM 2786 C CA . VAL B 1 13 ? 8.815 16.808 59.391 1.00 26.57 13 VAL B CA 1
ATOM 2787 C C . VAL B 1 13 ? 8.181 18.138 59.811 1.00 26.88 13 VAL B C 1
ATOM 2788 O O . VAL B 1 13 ? 7.982 18.397 61.020 1.00 26.83 13 VAL B O 1
ATOM 2792 N N . PRO B 1 14 ? 7.826 18.981 58.829 1.00 26.63 14 PRO B N 1
ATOM 2793 C CA . PRO B 1 14 ? 7.214 20.257 59.191 1.00 26.69 14 PRO B CA 1
ATOM 2794 C C . PRO B 1 14 ? 5.920 20.083 59.987 1.00 26.84 14 PRO B C 1
ATOM 2795 O O . PRO B 1 14 ? 5.682 20.803 60.971 1.00 27.44 14 PRO B O 1
ATOM 2799 N N . PHE B 1 15 ? 5.110 19.107 59.587 1.00 25.62 15 PHE B N 1
ATOM 2800 C CA . PHE B 1 15 ? 3.857 18.873 60.264 1.00 25.31 15 PHE B CA 1
ATOM 2801 C C . PHE B 1 15 ? 4.044 18.522 61.754 1.00 25.27 15 PHE B C 1
ATOM 2802 O O . PHE B 1 15 ? 3.381 19.112 62.618 1.00 24.89 15 PHE B O 1
ATOM 2810 N N . TYR B 1 16 ? 4.891 17.534 62.030 1.00 24.97 16 TYR B N 1
ATOM 2811 C CA . TYR B 1 16 ? 5.143 17.111 63.415 1.00 26.09 16 TYR B CA 1
ATOM 2812 C C . TYR B 1 16 ? 5.854 18.200 64.220 1.00 27.63 16 TYR B C 1
ATOM 2813 O O . TYR B 1 16 ? 5.516 18.412 65.380 1.00 28.14 16 TYR B O 1
ATOM 2822 N N . GLN B 1 17 ? 6.788 18.906 63.604 1.00 29.05 17 GLN B N 1
ATOM 2823 C CA . GLN B 1 17 ? 7.456 20.039 64.286 1.00 31.33 17 GLN B CA 1
ATOM 2824 C C . GLN B 1 17 ? 6.476 21.112 64.753 1.00 31.99 17 GLN B C 1
ATOM 2825 O O . GLN B 1 17 ? 6.597 21.604 65.862 1.00 32.93 17 GLN B O 1
ATOM 2831 N N . GLU B 1 18 ? 5.500 21.469 63.928 1.00 32.61 18 GLU B N 1
ATOM 2832 C CA . GLU B 1 18 ? 4.502 22.451 64.338 1.00 32.85 18 GLU B CA 1
ATOM 2833 C C . GLU B 1 18 ? 3.471 21.897 65.319 1.00 32.70 18 GLU B C 1
ATOM 2834 O O . GLU B 1 18 ? 3.059 22.584 66.254 1.00 32.39 18 GLU B O 1
ATOM 2840 N N . ALA B 1 19 ? 3.024 20.667 65.098 1.00 32.27 19 ALA B N 1
ATOM 2841 C CA . ALA B 1 19 ? 1.963 20.096 65.922 1.00 31.83 19 ALA B CA 1
ATOM 2842 C C . ALA B 1 19 ? 2.433 19.808 67.347 1.00 31.48 19 ALA B C 1
ATOM 2843 O O . ALA B 1 19 ? 1.651 19.868 68.279 1.00 31.05 19 ALA B O 1
ATOM 2845 N N . LEU B 1 20 ? 3.706 19.454 67.486 1.00 31.72 20 LEU B N 1
ATOM 2846 C CA . LEU B 1 20 ? 4.302 19.092 68.757 1.00 32.00 20 LEU B CA 1
ATOM 2847 C C . LEU B 1 20 ? 5.378 20.131 69.200 1.00 33.46 20 LEU B C 1
ATOM 2848 O O . LEU B 1 20 ? 6.313 19.790 69.925 1.00 32.24 20 LEU B O 1
ATOM 2853 N N . LYS B 1 21 ? 5.232 21.386 68.768 1.00 35.59 21 LYS B N 1
ATOM 2854 C CA . LYS B 1 21 ? 6.280 22.395 68.979 1.00 37.64 21 LYS B CA 1
ATOM 2855 C C . LYS B 1 21 ? 6.584 22.743 70.438 1.00 38.48 21 LYS B C 1
ATOM 2856 O O . LYS B 1 21 ? 7.674 23.238 70.719 1.00 39.45 21 LYS B O 1
ATOM 2862 N N . ASP B 1 22 ? 5.646 22.499 71.347 1.00 39.03 22 ASP B N 1
ATOM 2863 C CA . ASP B 1 22 ? 5.853 22.812 72.760 1.00 40.06 22 ASP B CA 1
ATOM 2864 C C . ASP B 1 22 ? 6.372 21.617 73.590 1.00 39.76 22 ASP B C 1
ATOM 2865 O O . ASP B 1 22 ? 6.372 21.665 74.816 1.00 39.44 22 ASP B O 1
ATOM 2870 N N . LEU B 1 23 ? 6.825 20.559 72.906 1.00 39.29 23 LEU B N 1
ATOM 2871 C CA . LEU B 1 23 ? 7.447 19.396 73.541 1.00 38.64 23 LEU B CA 1
ATOM 2872 C C . LEU B 1 23 ? 8.920 19.438 73.245 1.00 37.98 23 LEU B C 1
ATOM 2873 O O . LEU B 1 23 ? 9.349 20.149 72.363 1.00 38.46 23 LEU B O 1
ATOM 2878 N N . SER B 1 24 ? 9.708 18.654 73.953 1.00 37.65 24 SER B N 1
ATOM 2879 C CA . SER B 1 24 ? 11.103 18.503 73.574 1.00 37.53 24 SER B CA 1
ATOM 2880 C C . SER B 1 24 ? 11.225 17.375 72.539 1.00 36.62 24 SER B C 1
ATOM 2881 O O . SER B 1 24 ? 11.277 16.212 72.882 1.00 35.98 24 SER B O 1
ATOM 2884 N N . LEU B 1 25 ? 11.267 17.766 71.271 1.00 36.13 25 LEU B N 1
ATOM 2885 C CA . LEU B 1 25 ? 11.042 16.864 70.155 1.00 35.58 25 LEU B CA 1
ATOM 2886 C C . LEU B 1 25 ? 12.286 16.712 69.321 1.00 35.07 25 LEU B C 1
ATOM 2887 O O . LEU B 1 25 ? 12.855 17.707 68.908 1.00 35.37 25 LEU B O 1
ATOM 2892 N N . LYS B 1 26 ? 12.687 15.471 69.063 1.00 34.49 26 LYS B N 1
ATOM 2893 C CA . LYS B 1 26 ? 13.768 15.175 68.113 1.00 34.66 26 LYS B CA 1
ATOM 2894 C C . LYS B 1 26 ? 13.240 14.243 67.000 1.00 33.02 26 LYS B C 1
ATOM 2895 O O . LYS B 1 26 ? 12.642 13.189 67.280 1.00 31.83 26 LYS B O 1
ATOM 2901 N N . ILE B 1 27 ? 13.438 14.652 65.742 1.00 32.02 27 ILE B N 1
ATOM 2902 C CA . ILE B 1 27 ? 12.919 13.912 64.587 1.00 31.30 27 ILE B CA 1
ATOM 2903 C C . ILE B 1 27 ? 14.027 13.381 63.687 1.00 31.00 27 ILE B C 1
ATOM 2904 O O . ILE B 1 27 ? 14.874 14.124 63.237 1.00 30.80 27 ILE B O 1
ATOM 2909 N N . TYR B 1 28 ? 13.981 12.085 63.405 1.00 30.57 28 TYR B N 1
ATOM 2910 C CA . TYR B 1 28 ? 14.893 11.451 62.470 1.00 30.43 28 TYR B CA 1
ATOM 2911 C C . TYR B 1 28 ? 14.116 10.868 61.279 1.00 29.89 28 TYR B C 1
ATOM 2912 O O . TYR B 1 28 ? 13.050 10.264 61.454 1.00 28.03 28 TYR B O 1
ATOM 2921 N N . THR B 1 29 ? 14.670 11.067 60.081 1.00 30.00 29 THR B N 1
ATOM 2922 C CA . THR B 1 29 ? 14.123 10.513 58.847 1.00 30.30 29 THR B CA 1
ATOM 2923 C C . THR B 1 29 ? 14.696 9.133 58.612 1.00 30.42 29 THR B C 1
ATOM 2924 O O . THR B 1 29 ? 14.105 8.309 57.952 1.00 29.98 29 THR B O 1
ATOM 2928 N N . THR B 1 30 ? 15.859 8.898 59.190 1.00 30.96 30 THR B N 1
ATOM 2929 C CA . THR B 1 30 ? 16.471 7.585 59.250 1.00 31.17 30 THR B CA 1
ATOM 2930 C C . THR B 1 30 ? 15.809 6.711 60.348 1.00 30.60 30 THR B C 1
ATOM 2931 O O . THR B 1 30 ? 15.061 7.199 61.196 1.00 29.97 30 THR B O 1
ATOM 2935 N N . ASP B 1 31 ? 16.096 5.418 60.335 1.00 30.27 31 ASP B N 1
ATOM 2936 C CA . ASP B 1 31 ? 15.494 4.501 61.292 1.00 30.47 31 ASP B CA 1
ATOM 2937 C C . ASP B 1 31 ? 16.209 4.448 62.642 1.00 30.43 31 ASP B C 1
ATOM 2938 O O . ASP B 1 31 ? 17.351 4.892 62.798 1.00 30.75 31 ASP B O 1
ATOM 2943 N N . VAL B 1 32 ? 15.531 3.849 63.607 1.00 30.17 32 VAL B N 1
ATOM 2944 C CA . VAL B 1 32 ? 16.004 3.822 64.973 1.00 30.43 32 VAL B CA 1
ATOM 2945 C C . VAL B 1 32 ? 17.419 3.223 65.159 1.00 31.37 32 VAL B C 1
ATOM 2946 O O . VAL B 1 32 ? 18.103 3.612 66.072 1.00 31.50 32 VAL B O 1
ATOM 2950 N N . SER B 1 33 ? 17.857 2.298 64.309 1.00 32.33 33 SER B N 1
ATOM 2951 C CA . SER B 1 33 ? 19.210 1.732 64.460 1.00 33.37 33 SER B CA 1
ATOM 2952 C C . SER B 1 33 ? 20.293 2.799 64.232 1.00 34.20 33 SER B C 1
ATOM 2953 O O . SER B 1 33 ? 21.394 2.664 64.741 1.00 34.38 33 SER B O 1
ATOM 2956 N N . LYS B 1 34 ? 19.954 3.858 63.496 1.00 34.23 34 LYS B N 1
ATOM 2957 C CA . LYS B 1 34 ? 20.880 4.926 63.182 1.00 35.02 34 LYS B CA 1
ATOM 2958 C C . LYS B 1 34 ? 20.851 6.079 64.178 1.00 34.35 34 LYS B C 1
ATOM 2959 O O . LYS B 1 34 ? 21.531 7.066 63.969 1.00 34.90 34 LYS B O 1
ATOM 2965 N N . VAL B 1 35 ? 20.084 5.991 65.248 1.00 33.61 35 VAL B N 1
ATOM 2966 C CA . VAL B 1 35 ? 20.005 7.130 66.171 1.00 33.33 35 VAL B CA 1
ATOM 2967 C C . VAL B 1 35 ? 21.162 7.065 67.180 1.00 33.79 35 VAL B C 1
ATOM 2968 O O . VAL B 1 35 ? 21.416 6.010 67.764 1.00 32.68 35 VAL B O 1
ATOM 2972 N N . PRO B 1 36 ? 21.878 8.188 67.375 1.00 34.61 36 PRO B N 1
ATOM 2973 C CA . PRO B 1 36 ? 22.967 8.220 68.372 1.00 35.63 36 PRO B CA 1
ATOM 2974 C C . PRO B 1 36 ? 22.511 7.775 69.775 1.00 36.05 36 PRO B C 1
ATOM 2975 O O . PRO B 1 36 ? 21.393 8.090 70.207 1.00 35.74 36 PRO B O 1
ATOM 2979 N N . GLU B 1 37 ? 23.371 7.041 70.468 1.00 36.54 37 GLU B N 1
ATOM 2980 C CA . GLU B 1 37 ? 23.082 6.578 71.817 1.00 37.37 37 GLU B CA 1
ATOM 2981 C C . GLU B 1 37 ? 22.703 7.713 72.782 1.00 37.01 37 GLU B C 1
ATOM 2982 O O . GLU B 1 37 ? 21.852 7.532 73.647 1.00 35.93 37 GLU B O 1
ATOM 2988 N N . ASN B 1 38 ? 23.314 8.884 72.637 1.00 37.21 38 ASN B N 1
ATOM 2989 C CA . ASN B 1 38 ? 22.970 9.986 73.524 1.00 38.04 38 ASN B CA 1
ATOM 2990 C C . ASN B 1 38 ? 21.514 10.417 73.347 1.00 37.31 38 ASN B C 1
ATOM 2991 O O . ASN B 1 38 ? 20.888 10.885 74.306 1.00 38.52 38 ASN B O 1
ATOM 2996 N N . GLU B 1 39 ? 20.962 10.273 72.142 1.00 35.83 39 GLU B N 1
ATOM 2997 C CA . GLU B 1 39 ? 19.542 10.611 71.938 1.00 35.08 39 GLU B CA 1
ATOM 2998 C C . GLU B 1 39 ? 18.629 9.491 72.431 1.00 33.53 39 GLU B C 1
ATOM 2999 O O . GLU B 1 39 ? 17.612 9.756 73.076 1.00 32.93 39 GLU B O 1
ATOM 3005 N N . LEU B 1 40 ? 19.009 8.249 72.162 1.00 31.85 40 LEU B N 1
ATOM 3006 C CA . LEU B 1 40 ? 18.239 7.104 72.648 1.00 31.59 40 LEU B CA 1
ATOM 3007 C C . LEU B 1 40 ? 18.037 7.102 74.180 1.00 30.88 40 LEU B C 1
ATOM 3008 O O . LEU B 1 40 ? 16.946 6.760 74.669 1.00 30.60 40 LEU B O 1
ATOM 3013 N N . LYS B 1 41 ? 19.098 7.457 74.906 1.00 30.30 41 LYS B N 1
ATOM 3014 C CA . LYS B 1 41 ? 19.123 7.505 76.374 1.00 29.96 41 LYS B CA 1
ATOM 3015 C C . LYS B 1 41 ? 18.136 8.495 76.965 1.00 28.96 41 LYS B C 1
ATOM 3016 O O . LYS B 1 41 ? 17.681 8.281 78.065 1.00 29.27 41 LYS B O 1
ATOM 3022 N N . LYS B 1 42 ? 17.841 9.574 76.256 1.00 28.57 42 LYS B N 1
ATOM 3023 C CA . LYS B 1 42 ? 17.041 10.691 76.796 1.00 29.34 42 LYS B CA 1
ATOM 3024 C C . LYS B 1 42 ? 15.544 10.509 76.552 1.00 28.01 42 LYS B C 1
ATOM 3025 O O . LYS B 1 42 ? 14.710 11.174 77.179 1.00 27.05 42 LYS B O 1
ATOM 3031 N N . ALA B 1 43 ? 15.212 9.620 75.629 1.00 27.44 43 ALA B N 1
ATOM 3032 C CA . ALA B 1 43 ? 13.858 9.552 75.066 1.00 26.67 43 ALA B CA 1
ATOM 3033 C C . ALA B 1 43 ? 12.874 8.902 75.998 1.00 25.25 43 ALA B C 1
ATOM 3034 O O . ALA B 1 43 ? 13.106 7.825 76.468 1.00 26.53 43 ALA B O 1
ATOM 3036 N N . GLU B 1 44 ? 11.743 9.545 76.204 1.00 24.62 44 GLU B N 1
ATOM 3037 C CA . GLU B 1 44 ? 10.686 9.017 77.037 1.00 24.81 44 GLU B CA 1
ATOM 3038 C C . GLU B 1 44 ? 9.497 8.479 76.213 1.00 24.51 44 GLU B C 1
ATOM 3039 O O . GLU B 1 44 ? 8.729 7.631 76.672 1.00 22.82 44 GLU B O 1
ATOM 3045 N N . LEU B 1 45 ? 9.346 8.980 74.996 1.00 23.71 45 LEU B N 1
ATOM 3046 C CA . LEU B 1 45 ? 8.332 8.462 74.101 1.00 23.85 45 LEU B CA 1
ATOM 3047 C C . LEU B 1 45 ? 8.967 8.392 72.738 1.00 23.06 45 LEU B C 1
ATOM 3048 O O . LEU B 1 45 ? 9.485 9.402 72.244 1.00 22.58 45 LEU B O 1
ATOM 3053 N N . ILE B 1 46 ? 8.933 7.201 72.140 1.00 22.16 46 ILE B N 1
ATOM 3054 C CA . ILE B 1 46 ? 9.383 7.025 70.755 1.00 21.71 46 ILE B CA 1
ATOM 3055 C C . ILE B 1 46 ? 8.167 6.730 69.839 1.00 21.01 46 ILE B C 1
ATOM 3056 O O . ILE B 1 46 ? 7.250 6.014 70.219 1.00 20.90 46 ILE B O 1
ATOM 3061 N N . SER B 1 47 ? 8.165 7.337 68.663 1.00 20.69 47 SER B N 1
ATOM 3062 C CA . SER B 1 47 ? 7.236 7.015 67.578 1.00 20.39 47 SER B CA 1
ATOM 3063 C C . SER B 1 47 ? 7.995 6.504 66.349 1.00 19.38 47 SER B C 1
ATOM 3064 O O . SER B 1 47 ? 8.834 7.208 65.799 1.00 18.93 47 SER B O 1
ATOM 3067 N N . VAL B 1 48 ? 7.666 5.273 65.960 1.00 18.46 48 VAL B N 1
ATOM 3068 C CA . VAL B 1 48 ? 8.347 4.518 64.919 1.00 18.33 48 VAL B CA 1
ATOM 3069 C C . VAL B 1 48 ? 7.389 4.078 63.820 1.00 18.10 48 VAL B C 1
ATOM 3070 O O . VAL B 1 48 ? 6.147 4.232 63.930 1.00 18.06 48 VAL B O 1
ATOM 3074 N N . PHE B 1 49 ? 7.953 3.533 62.744 1.00 17.53 49 PHE B N 1
ATOM 3075 C CA . PHE B 1 49 ? 7.119 2.853 61.767 1.00 18.04 49 PHE B CA 1
ATOM 3076 C C . PHE B 1 49 ? 7.629 1.425 61.712 1.00 17.20 49 PHE B C 1
ATOM 3077 O O . PHE B 1 49 ? 8.467 1.022 62.544 1.00 18.37 49 PHE B O 1
ATOM 3085 N N . VAL B 1 50 ? 7.177 0.660 60.737 1.00 16.46 50 VAL B N 1
ATOM 3086 C CA . VAL B 1 50 ? 7.304 -0.792 60.784 1.00 16.09 50 VAL B CA 1
ATOM 3087 C C . VAL B 1 50 ? 8.692 -1.358 60.435 1.00 16.86 50 VAL B C 1
ATOM 3088 O O . VAL B 1 50 ? 8.912 -2.564 60.606 1.00 16.53 50 VAL B O 1
ATOM 3092 N N . TYR B 1 51 ? 9.600 -0.515 59.956 1.00 17.42 51 TYR B N 1
ATOM 3093 C CA . TYR B 1 51 ? 10.996 -0.925 59.688 1.00 18.75 51 TYR B CA 1
ATOM 3094 C C . TYR B 1 51 ? 11.939 -0.608 60.845 1.00 20.05 51 TYR B C 1
ATOM 3095 O O . TYR B 1 51 ? 13.115 -0.948 60.784 1.00 20.77 51 TYR B O 1
ATOM 3104 N N . ASP B 1 52 ? 11.437 0.087 61.868 1.00 21.03 52 ASP B N 1
ATOM 3105 C CA . ASP B 1 52 ? 12.201 0.320 63.100 1.00 21.92 52 ASP B CA 1
ATOM 3106 C C . ASP B 1 52 ? 12.069 -0.950 63.937 1.00 22.51 52 ASP B C 1
ATOM 3107 O O . ASP B 1 52 ? 11.039 -1.209 64.517 1.00 23.01 52 ASP B O 1
ATOM 3112 N N . LYS B 1 53 ? 13.132 -1.717 64.017 1.00 23.68 53 LYS B N 1
ATOM 3113 C CA . LYS B 1 53 ? 13.122 -2.999 64.714 1.00 24.89 53 LYS B CA 1
ATOM 3114 C C . LYS B 1 53 ? 13.400 -2.753 66.222 1.00 24.63 53 LYS B C 1
ATOM 3115 O O . LYS B 1 53 ? 14.536 -2.443 66.617 1.00 25.76 53 LYS B O 1
ATOM 3121 N N . LEU B 1 54 ? 12.377 -2.850 67.066 1.00 23.57 54 LEU B N 1
ATOM 3122 C CA . LEU B 1 54 ? 12.548 -2.564 68.508 1.00 23.18 54 LEU B CA 1
ATOM 3123 C C . LEU B 1 54 ? 12.733 -3.885 69.250 1.00 22.38 54 LEU B C 1
ATOM 3124 O O . LEU B 1 54 ? 11.822 -4.410 69.842 1.00 20.41 54 LEU B O 1
ATOM 3129 N N . THR B 1 55 ? 13.936 -4.424 69.148 1.00 23.07 55 THR B N 1
ATOM 3130 C CA . THR B 1 55 ? 14.315 -5.658 69.822 1.00 24.24 55 THR B CA 1
ATOM 3131 C C . THR B 1 55 ? 14.685 -5.382 71.278 1.00 25.13 55 THR B C 1
ATOM 3132 O O . THR B 1 55 ? 14.913 -4.243 71.664 1.00 24.53 55 THR B O 1
ATOM 3136 N N . GLU B 1 56 ? 14.772 -6.428 72.087 1.00 27.09 56 GLU B N 1
ATOM 3137 C CA . GLU B 1 56 ? 15.376 -6.289 73.436 1.00 29.13 56 GLU B CA 1
ATOM 3138 C C . GLU B 1 56 ? 16.682 -5.480 73.445 1.00 29.29 56 GLU B C 1
ATOM 3139 O O . GLU B 1 56 ? 16.828 -4.508 74.197 1.00 29.94 56 GLU B O 1
ATOM 3145 N N . GLU B 1 57 ? 17.624 -5.866 72.594 1.00 29.44 57 GLU B N 1
ATOM 3146 C CA . GLU B 1 57 ? 18.917 -5.193 72.529 1.00 30.22 57 GLU B CA 1
ATOM 3147 C C . GLU B 1 57 ? 18.824 -3.681 72.247 1.00 30.32 57 GLU B C 1
ATOM 3148 O O . GLU B 1 57 ? 19.547 -2.891 72.840 1.00 29.66 57 GLU B O 1
ATOM 3154 N N . LEU B 1 58 ? 17.935 -3.276 71.345 1.00 30.38 58 LEU B N 1
ATOM 3155 C CA . LEU B 1 58 ? 17.754 -1.867 71.071 1.00 29.89 58 LEU B CA 1
ATOM 3156 C C . LEU B 1 58 ? 17.044 -1.197 72.244 1.00 29.10 58 LEU B C 1
ATOM 3157 O O . LEU B 1 58 ? 17.465 -0.121 72.711 1.00 29.39 58 LEU B O 1
ATOM 3162 N N . LEU B 1 59 ? 15.979 -1.810 72.727 1.00 27.94 59 LEU B N 1
ATOM 3163 C CA . LEU B 1 59 ? 15.210 -1.202 73.818 1.00 27.93 59 LEU B CA 1
ATOM 3164 C C . LEU B 1 59 ? 16.025 -1.013 75.097 1.00 28.52 59 LEU B C 1
ATOM 3165 O O . LEU B 1 59 ? 15.797 -0.045 75.836 1.00 28.55 59 LEU B O 1
ATOM 3170 N N . SER B 1 60 ? 17.020 -1.879 75.310 1.00 29.36 60 SER B N 1
ATOM 3171 C CA . SER B 1 60 ? 17.935 -1.762 76.473 1.00 29.80 60 SER B CA 1
ATOM 3172 C C . SER B 1 60 ? 18.658 -0.460 76.550 1.00 29.30 60 SER B C 1
ATOM 3173 O O . SER B 1 60 ? 19.070 -0.050 77.625 1.00 30.59 60 SER B O 1
ATOM 3176 N N . LYS B 1 61 ? 18.827 0.200 75.422 1.00 28.36 61 LYS B N 1
ATOM 3177 C CA . LYS B 1 61 ? 19.558 1.446 75.378 1.00 27.53 61 LYS B CA 1
ATOM 3178 C C . LYS B 1 61 ? 18.698 2.687 75.591 1.00 26.55 61 LYS B C 1
ATOM 3179 O O . LYS B 1 61 ? 19.174 3.812 75.384 1.00 25.97 61 LYS B O 1
ATOM 3198 N N . PRO B 1 63 ? 16.792 3.728 78.638 1.00 26.09 63 PRO B N 1
ATOM 3199 C CA . PRO B 1 63 ? 16.375 3.511 80.032 1.00 26.02 63 PRO B CA 1
ATOM 3200 C C . PRO B 1 63 ? 15.265 4.449 80.531 1.00 25.52 63 PRO B C 1
ATOM 3201 O O . PRO B 1 63 ? 14.652 4.157 81.559 1.00 26.43 63 PRO B O 1
ATOM 3205 N N . ARG B 1 64 ? 15.004 5.554 79.836 1.00 24.74 64 ARG B N 1
ATOM 3206 C CA . ARG B 1 64 ? 13.911 6.450 80.219 1.00 25.34 64 ARG B CA 1
ATOM 3207 C C . ARG B 1 64 ? 12.592 6.260 79.464 1.00 24.72 64 ARG B C 1
ATOM 3208 O O . ARG B 1 64 ? 11.647 7.046 79.640 1.00 24.62 64 ARG B O 1
ATOM 3216 N N . LEU B 1 65 ? 12.500 5.209 78.662 1.00 24.26 65 LEU B N 1
ATOM 3217 C CA . LEU B 1 65 ? 11.350 5.057 77.774 1.00 23.63 65 LEU B CA 1
ATOM 3218 C C . LEU B 1 65 ? 10.092 4.605 78.512 1.00 23.12 65 LEU B C 1
ATOM 3219 O O . LEU B 1 65 ? 10.085 3.578 79.188 1.00 23.25 65 LEU B O 1
ATOM 3224 N N . LYS B 1 66 ? 9.027 5.352 78.307 1.00 23.15 66 LYS B N 1
ATOM 3225 C CA . LYS B 1 66 ? 7.707 5.100 78.908 1.00 24.01 66 LYS B CA 1
ATOM 3226 C C . LYS B 1 66 ? 6.653 4.601 77.892 1.00 23.10 66 LYS B C 1
ATOM 3227 O O . LYS B 1 66 ? 5.727 3.876 78.256 1.00 22.33 66 LYS B O 1
ATOM 3233 N N . LEU B 1 67 ? 6.734 5.063 76.642 1.00 22.58 67 LEU B N 1
ATOM 3234 C CA . LEU B 1 67 ? 5.765 4.659 75.614 1.00 22.45 67 LEU B CA 1
ATOM 3235 C C . LEU B 1 67 ? 6.370 4.550 74.205 1.00 21.53 67 LEU B C 1
ATOM 3236 O O . LEU B 1 67 ? 7.107 5.446 73.761 1.00 21.93 67 LEU B O 1
ATOM 3241 N N . ILE B 1 68 ? 6.039 3.456 73.522 1.00 20.60 68 ILE B N 1
ATOM 3242 C CA . ILE B 1 68 ? 6.340 3.262 72.096 1.00 19.91 68 ILE B CA 1
ATOM 3243 C C . ILE B 1 68 ? 5.001 3.420 71.334 1.00 19.51 68 ILE B C 1
ATOM 3244 O O . ILE B 1 68 ? 3.989 2.764 71.648 1.00 19.56 68 ILE B O 1
ATOM 3249 N N . HIS B 1 69 ? 4.989 4.344 70.399 1.00 18.73 69 HIS B N 1
ATOM 3250 C CA . HIS B 1 69 ? 3.898 4.487 69.441 1.00 19.43 69 HIS B CA 1
ATOM 3251 C C . HIS B 1 69 ? 4.366 4.111 68.009 1.00 19.03 69 HIS B C 1
ATOM 3252 O O . HIS B 1 69 ? 5.313 4.674 67.477 1.00 20.20 69 HIS B O 1
ATOM 3259 N N . THR B 1 70 ? 3.708 3.141 67.398 1.00 18.73 70 THR B N 1
ATOM 3260 C CA . THR B 1 70 ? 4.008 2.786 66.031 1.00 18.19 70 THR B CA 1
ATOM 3261 C C . THR B 1 70 ? 2.901 3.349 65.149 1.00 18.14 70 THR B C 1
ATOM 3262 O O . THR B 1 70 ? 1.717 3.191 65.412 1.00 18.59 70 THR B O 1
ATOM 3266 N N . ARG B 1 71 ? 3.315 4.026 64.096 1.00 17.89 71 ARG B N 1
ATOM 3267 C CA . ARG B 1 71 ? 2.406 4.724 63.213 1.00 17.49 71 ARG B CA 1
ATOM 3268 C C . ARG B 1 71 ? 1.826 3.721 62.208 1.00 17.57 71 ARG B C 1
ATOM 3269 O O . ARG B 1 71 ? 2.016 3.849 61.022 1.00 18.08 71 ARG B O 1
ATOM 3277 N N . SER B 1 72 ? 1.111 2.719 62.719 1.00 17.20 72 SER B N 1
ATOM 3278 C CA . SER B 1 72 ? 0.819 1.527 61.950 1.00 17.46 72 SER B CA 1
ATOM 3279 C C . SER B 1 72 ? -0.183 0.632 62.637 1.00 17.51 72 SER B C 1
ATOM 3280 O O . SER B 1 72 ? -0.366 0.706 63.838 1.00 16.97 72 SER B O 1
ATOM 3283 N N . VAL B 1 73 ? -0.799 -0.249 61.863 1.00 17.39 73 VAL B N 1
ATOM 3284 C CA . VAL B 1 73 ? -1.656 -1.258 62.399 1.00 17.04 73 VAL B CA 1
ATOM 3285 C C . VAL B 1 73 ? -0.811 -2.372 63.005 1.00 17.12 73 VAL B C 1
ATOM 3286 O O . VAL B 1 73 ? -1.146 -2.945 64.073 1.00 16.31 73 VAL B O 1
ATOM 3290 N N . GLY B 1 74 ? 0.240 -2.722 62.296 1.00 16.38 74 GLY B N 1
ATOM 3291 C CA . GLY B 1 74 ? 1.069 -3.866 62.695 1.00 17.12 74 GLY B CA 1
ATOM 3292 C C . GLY B 1 74 ? 2.027 -3.469 63.810 1.00 16.96 74 GLY B C 1
ATOM 3293 O O . GLY B 1 74 ? 2.441 -2.295 63.880 1.00 14.86 74 GLY B O 1
ATOM 3294 N N . PHE B 1 75 ? 2.313 -4.434 64.699 1.00 17.09 75 PHE B N 1
ATOM 3295 C CA . PHE B 1 75 ? 3.255 -4.240 65.820 1.00 17.97 75 PHE B CA 1
ATOM 3296 C C . PHE B 1 75 ? 4.202 -5.426 66.030 1.00 19.01 75 PHE B C 1
ATOM 3297 O O . PHE B 1 75 ? 4.853 -5.533 67.074 1.00 19.30 75 PHE B O 1
ATOM 3305 N N . ASP B 1 76 ? 4.302 -6.311 65.037 1.00 19.43 76 ASP B N 1
ATOM 3306 C CA . ASP B 1 76 ? 5.203 -7.453 65.109 1.00 19.39 76 ASP B CA 1
ATOM 3307 C C . ASP B 1 76 ? 6.705 -7.032 65.123 1.00 19.23 76 ASP B C 1
ATOM 3308 O O . ASP B 1 76 ? 7.571 -7.864 65.411 1.00 17.40 76 ASP B O 1
ATOM 3313 N N . HIS B 1 77 ? 7.001 -5.765 64.778 1.00 17.76 77 HIS B N 1
ATOM 3314 C CA . HIS B 1 77 ? 8.367 -5.240 64.836 1.00 17.35 77 HIS B CA 1
ATOM 3315 C C . HIS B 1 77 ? 8.806 -4.839 66.274 1.00 17.60 77 HIS B C 1
ATOM 3316 O O . HIS B 1 77 ? 9.946 -4.408 66.480 1.00 17.26 77 HIS B O 1
ATOM 3323 N N . ILE B 1 78 ? 7.904 -4.977 67.229 1.00 17.96 78 ILE B N 1
ATOM 3324 C CA . ILE B 1 78 ? 8.132 -4.504 68.601 1.00 19.60 78 ILE B CA 1
ATOM 3325 C C . ILE B 1 78 ? 8.170 -5.713 69.535 1.00 19.93 78 ILE B C 1
ATOM 3326 O O . ILE B 1 78 ? 7.279 -6.556 69.470 1.00 19.55 78 ILE B O 1
ATOM 3331 N N . ASP B 1 79 ? 9.218 -5.818 70.366 1.00 20.70 79 ASP B N 1
ATOM 3332 C CA . ASP B 1 79 ? 9.297 -6.905 71.362 1.00 21.81 79 ASP B CA 1
ATOM 3333 C C . ASP B 1 79 ? 8.360 -6.596 72.540 1.00 21.79 79 ASP B C 1
ATOM 3334 O O . ASP B 1 79 ? 8.759 -5.939 73.513 1.00 22.31 79 ASP B O 1
ATOM 3339 N N . LEU B 1 80 ? 7.138 -7.098 72.470 1.00 21.55 80 LEU B N 1
ATOM 3340 C CA . LEU B 1 80 ? 6.127 -6.787 73.465 1.00 23.15 80 LEU B CA 1
ATOM 3341 C C . LEU B 1 80 ? 6.389 -7.396 74.852 1.00 24.15 80 LEU B C 1
ATOM 3342 O O . LEU B 1 80 ? 6.051 -6.781 75.837 1.00 24.03 80 LEU B O 1
ATOM 3347 N N . ASP B 1 81 ? 6.926 -8.616 74.897 1.00 26.27 81 ASP B N 1
ATOM 3348 C CA . ASP B 1 81 ? 7.266 -9.319 76.151 1.00 27.89 81 ASP B CA 1
ATOM 3349 C C . ASP B 1 81 ? 8.273 -8.488 76.976 1.00 28.03 81 ASP B C 1
ATOM 3350 O O . ASP B 1 81 ? 8.142 -8.340 78.191 1.00 28.11 81 ASP B O 1
ATOM 3355 N N . TYR B 1 82 ? 9.282 -7.967 76.287 1.00 27.65 82 TYR B N 1
ATOM 3356 C CA . TYR B 1 82 ? 10.222 -7.035 76.868 1.00 27.53 82 TYR B CA 1
ATOM 3357 C C . TYR B 1 82 ? 9.546 -5.784 77.387 1.00 26.89 82 TYR B C 1
ATOM 3358 O O . TYR B 1 82 ? 9.842 -5.346 78.495 1.00 25.73 82 TYR B O 1
ATOM 3367 N N . CYS B 1 83 ? 8.648 -5.212 76.588 1.00 25.85 83 CYS B N 1
ATOM 3368 C CA . CYS B 1 83 ? 7.855 -4.065 77.005 1.00 25.93 83 CYS B CA 1
ATOM 3369 C C . CYS B 1 83 ? 7.019 -4.335 78.259 1.00 26.71 83 CYS B C 1
ATOM 3370 O O . CYS B 1 83 ? 6.963 -3.486 79.166 1.00 25.36 83 CYS B O 1
ATOM 3373 N N . LYS B 1 84 ? 6.351 -5.491 78.287 1.00 28.73 84 LYS B N 1
ATOM 3374 C CA . LYS B 1 84 ? 5.523 -5.887 79.432 1.00 30.62 84 LYS B CA 1
ATOM 3375 C C . LYS B 1 84 ? 6.385 -6.085 80.712 1.00 31.36 84 LYS B C 1
ATOM 3376 O O . LYS B 1 84 ? 6.040 -5.615 81.785 1.00 30.75 84 LYS B O 1
ATOM 3382 N N . LYS B 1 85 ? 7.488 -6.795 80.559 1.00 31.72 85 LYS B N 1
ATOM 3383 C CA . LYS B 1 85 ? 8.481 -6.975 81.623 1.00 32.93 85 LYS B CA 1
ATOM 3384 C C . LYS B 1 85 ? 8.912 -5.632 82.243 1.00 32.71 85 LYS B C 1
ATOM 3385 O O . LYS B 1 85 ? 8.996 -5.504 83.457 1.00 31.55 85 LYS B O 1
ATOM 3391 N N . LYS B 1 86 ? 9.135 -4.639 81.389 1.00 32.46 86 LYS B N 1
ATOM 3392 C CA . LYS B 1 86 ? 9.742 -3.377 81.760 1.00 32.66 86 LYS B CA 1
ATOM 33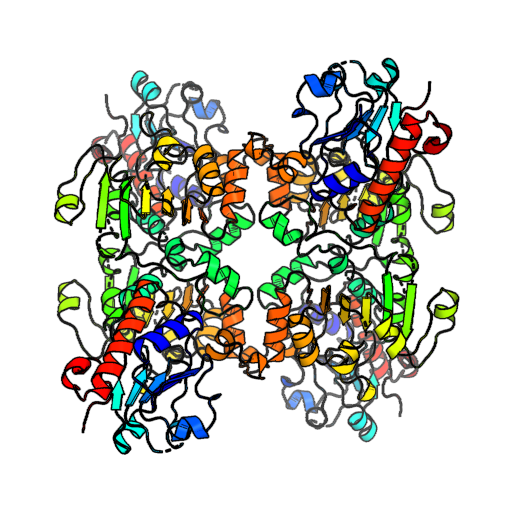93 C C . LYS B 1 86 ? 8.734 -2.296 82.100 1.00 32.05 86 LYS B C 1
ATOM 3394 O O . LYS B 1 86 ? 9.115 -1.229 82.623 1.00 32.96 86 LYS B O 1
ATOM 3400 N N . GLY B 1 87 ? 7.462 -2.533 81.789 1.00 30.63 87 GLY B N 1
ATOM 3401 C CA . GLY B 1 87 ? 6.427 -1.533 82.002 1.00 29.77 87 GLY B CA 1
ATOM 3402 C C . GLY B 1 87 ? 6.372 -0.439 80.940 1.00 29.06 87 GLY B C 1
ATOM 3403 O O . GLY B 1 87 ? 5.866 0.660 81.206 1.00 29.49 87 GLY B O 1
ATOM 3404 N N . ILE B 1 88 ? 6.865 -0.740 79.737 1.00 27.33 88 ILE B N 1
ATOM 3405 C CA . ILE B 1 88 ? 6.786 0.186 78.610 1.00 25.82 88 ILE B CA 1
ATOM 3406 C C . ILE B 1 88 ? 5.408 0.050 77.944 1.00 24.67 88 ILE B C 1
ATOM 3407 O O . ILE B 1 88 ? 4.958 -1.065 77.634 1.00 24.29 88 ILE B O 1
ATOM 3412 N N . LEU B 1 89 ? 4.729 1.167 77.758 1.00 23.16 89 LEU B N 1
ATOM 3413 C CA . LEU B 1 89 ? 3.421 1.143 77.098 1.00 22.65 89 LEU B CA 1
ATOM 3414 C C . LEU B 1 89 ? 3.661 1.122 75.588 1.00 22.39 89 LEU B C 1
ATOM 3415 O O . LEU B 1 89 ? 4.636 1.715 75.096 1.00 22.00 89 LEU B O 1
ATOM 3420 N N . VAL B 1 90 ? 2.776 0.434 74.870 1.00 21.78 90 VAL B N 1
ATOM 3421 C CA . VAL B 1 90 ? 2.861 0.326 73.395 1.00 21.67 90 VAL B CA 1
ATOM 3422 C C . VAL B 1 90 ? 1.507 0.656 72.779 1.00 21.60 90 VAL B C 1
ATOM 3423 O O . VAL B 1 90 ? 0.493 0.014 73.095 1.00 21.94 90 VAL B O 1
ATOM 3427 N N . THR B 1 91 ? 1.490 1.700 71.954 1.00 20.46 91 THR B N 1
ATOM 3428 C CA . THR B 1 91 ? 0.325 1.993 71.152 1.00 20.25 91 THR B CA 1
ATOM 3429 C C . THR B 1 91 ? 0.558 1.796 69.644 1.00 19.91 91 THR B C 1
ATOM 3430 O O . THR B 1 91 ? 1.706 1.745 69.144 1.00 18.09 91 THR B O 1
ATOM 3434 N N . HIS B 1 92 ? -0.557 1.744 68.930 1.00 19.69 92 HIS B N 1
ATOM 3435 C CA . HIS B 1 92 ? -0.546 1.665 67.479 1.00 20.07 92 HIS B CA 1
ATOM 3436 C C . HIS B 1 92 ? -1.752 2.404 66.947 1.00 19.85 92 HIS B C 1
ATOM 3437 O O . HIS B 1 92 ? -2.436 3.091 67.716 1.00 20.42 92 HIS B O 1
ATOM 3444 N N . ILE B 1 93 ? -2.000 2.277 65.643 1.00 18.87 93 ILE B N 1
ATOM 3445 C CA . ILE B 1 93 ? -3.130 2.932 64.996 1.00 19.06 93 ILE B CA 1
ATOM 3446 C C . ILE B 1 93 ? -3.931 1.844 64.293 1.00 19.42 93 ILE B C 1
ATOM 3447 O O . ILE B 1 93 ? -3.607 1.466 63.171 1.00 18.97 93 ILE B O 1
ATOM 3452 N N . PRO B 1 94 ? -4.984 1.331 64.952 1.00 19.38 94 PRO B N 1
ATOM 3453 C CA . PRO B 1 94 ? -5.670 0.168 64.428 1.00 19.44 94 PRO B CA 1
ATOM 3454 C C . PRO B 1 94 ? -6.478 0.362 63.144 1.00 19.18 94 PRO B C 1
ATOM 3455 O O . PRO B 1 94 ? -6.761 -0.619 62.491 1.00 17.52 94 PRO B O 1
ATOM 3459 N N . ALA B 1 95 ? -6.854 1.596 62.810 1.00 19.13 95 ALA B N 1
ATOM 3460 C CA . ALA B 1 95 ? -7.891 1.792 61.794 1.00 19.67 95 ALA B CA 1
ATOM 3461 C C . ALA B 1 95 ? -7.808 3.105 61.087 1.00 18.82 95 ALA B C 1
ATOM 3462 O O . ALA B 1 95 ? -8.835 3.689 60.843 1.00 20.78 95 ALA B O 1
ATOM 3464 N N . TYR B 1 96 ? -6.615 3.575 60.728 1.00 18.71 96 TYR B N 1
ATOM 3465 C CA . TYR B 1 96 ? -6.501 4.842 59.963 1.00 17.90 96 TYR B CA 1
ATOM 3466 C C . TYR B 1 96 ? -7.236 4.697 58.612 1.00 18.60 96 TYR B C 1
ATOM 3467 O O . TYR B 1 96 ? -7.876 5.623 58.180 1.00 19.00 96 TYR B O 1
ATOM 3476 N N . SER B 1 97 ? -7.138 3.518 57.968 1.00 18.67 97 SER B N 1
ATOM 3477 C CA . SER B 1 97 ? -7.815 3.258 56.701 1.00 18.08 97 SER B CA 1
ATOM 3478 C C . SER B 1 97 ? -7.685 1.811 56.253 1.00 18.18 97 SER B C 1
ATOM 3479 O O . SER B 1 97 ? -6.865 1.474 55.426 1.00 18.42 97 SER B O 1
ATOM 3482 N N . PRO B 1 98 ? -8.516 0.940 56.784 1.00 18.12 98 PRO B N 1
ATOM 3483 C CA . PRO B 1 98 ? -8.598 -0.415 56.301 1.00 17.84 98 PRO B CA 1
ATOM 3484 C C . PRO B 1 98 ? -8.970 -0.518 54.807 1.00 18.25 98 PRO B C 1
ATOM 3485 O O . PRO B 1 98 ? -8.580 -1.480 54.126 1.00 16.31 98 PRO B O 1
ATOM 3489 N N . GLU B 1 99 ? -9.705 0.488 54.325 1.00 18.53 99 GLU B N 1
ATOM 3490 C CA . GLU B 1 99 ? -10.133 0.559 52.941 1.00 19.16 99 GLU B CA 1
ATOM 3491 C C . GLU B 1 99 ? -8.929 0.666 52.031 1.00 17.70 99 GLU B C 1
ATOM 3492 O O . GLU B 1 99 ? -8.960 0.132 50.937 1.00 17.85 99 GLU B O 1
ATOM 3498 N N . SER B 1 100 ? -7.884 1.357 52.469 1.00 17.99 100 SER B N 1
ATOM 3499 C CA . SER B 1 100 ? -6.683 1.545 51.587 1.00 17.58 100 SER B CA 1
ATOM 3500 C C . SER B 1 100 ? -6.207 0.186 51.121 1.00 16.71 100 SER B C 1
ATOM 3501 O O . SER B 1 100 ? -6.061 -0.053 49.921 1.00 17.09 100 SER B O 1
ATOM 3504 N N . VAL B 1 101 ? -6.007 -0.712 52.080 1.00 16.56 101 VAL B N 1
ATOM 3505 C CA . VAL B 1 101 ? -5.435 -2.039 51.810 1.00 16.23 101 VAL B CA 1
ATOM 3506 C C . VAL B 1 101 ? -6.408 -2.971 51.107 1.00 16.43 101 VAL B C 1
ATOM 3507 O O . VAL B 1 101 ? -5.997 -3.757 50.208 1.00 16.29 101 VAL B O 1
ATOM 3511 N N . ALA B 1 102 ? -7.690 -2.927 51.525 1.00 15.58 102 ALA B N 1
ATOM 3512 C CA . ALA B 1 102 ? -8.737 -3.737 50.876 1.00 15.39 102 ALA B CA 1
ATOM 3513 C C . ALA B 1 102 ? -8.859 -3.361 49.385 1.00 14.31 102 ALA B C 1
ATOM 3514 O O . ALA B 1 102 ? -8.991 -4.230 48.557 1.00 14.80 102 ALA B O 1
ATOM 3516 N N . GLU B 1 103 ? -8.842 -2.071 49.083 1.00 13.42 103 GLU B N 1
ATOM 3517 C CA . GLU B 1 103 ? -8.847 -1.577 47.712 1.00 14.33 103 GLU B CA 1
ATOM 3518 C C . GLU B 1 103 ? -7.635 -2.003 46.941 1.00 14.60 103 GLU B C 1
ATOM 3519 O O . GLU B 1 103 ? -7.749 -2.479 45.834 1.00 15.12 103 GLU B O 1
ATOM 3525 N N . HIS B 1 104 ? -6.456 -1.914 47.560 1.00 15.30 104 HIS B N 1
ATOM 3526 C CA . HIS B 1 104 ? -5.249 -2.343 46.907 1.00 14.97 104 HIS B CA 1
ATOM 3527 C C . HIS B 1 104 ? -5.305 -3.836 46.589 1.00 14.55 104 HIS B C 1
ATOM 3528 O O . HIS B 1 104 ? -4.867 -4.295 45.530 1.00 14.05 104 HIS B O 1
ATOM 3535 N N . THR B 1 105 ? -5.873 -4.605 47.490 1.00 14.38 105 THR B N 1
ATOM 3536 C CA . THR B 1 105 ? -5.967 -6.031 47.321 1.00 14.32 105 THR B CA 1
ATOM 3537 C C . THR B 1 105 ? -6.799 -6.356 46.073 1.00 15.12 105 THR B C 1
ATOM 3538 O O . THR B 1 105 ? -6.439 -7.228 45.258 1.00 13.44 105 THR B O 1
ATOM 3542 N N . PHE B 1 106 ? -7.907 -5.623 45.913 1.00 15.01 106 PHE B N 1
ATOM 3543 C CA . PHE B 1 106 ? -8.745 -5.835 44.761 1.00 16.31 106 PHE B CA 1
ATOM 3544 C C . PHE B 1 106 ? -8.144 -5.319 43.487 1.00 16.12 106 PHE B C 1
ATOM 3545 O O . PHE B 1 106 ? -8.354 -5.905 42.480 1.00 15.20 106 PHE B O 1
ATOM 3553 N N . ALA B 1 107 ? -7.371 -4.236 43.565 1.00 17.32 107 ALA B N 1
ATOM 3554 C CA . ALA B 1 107 ? -6.594 -3.736 42.424 1.00 16.74 107 ALA B CA 1
ATOM 3555 C C . ALA B 1 107 ? -5.664 -4.800 41.897 1.00 17.49 107 ALA B C 1
ATOM 3556 O O . ALA B 1 107 ? -5.528 -5.015 40.680 1.00 17.47 107 ALA B O 1
ATOM 3566 N N . ILE B 1 109 ? -5.971 -8.102 42.463 1.00 15.44 109 ILE B N 1
ATOM 3567 C CA . ILE B 1 109 ? -6.774 -9.250 42.017 1.00 15.87 109 ILE B CA 1
ATOM 3568 C C . ILE B 1 109 ? -7.269 -9.002 40.575 1.00 16.08 109 ILE B C 1
ATOM 3569 O O . ILE B 1 109 ? -7.175 -9.855 39.709 1.00 15.01 109 ILE B O 1
ATOM 3574 N N . LEU B 1 110 ? -7.807 -7.819 40.336 1.00 16.84 110 LEU B N 1
ATOM 3575 C CA . LEU B 1 110 ? -8.340 -7.488 38.995 1.00 17.90 110 LEU B CA 1
ATOM 3576 C C . LEU B 1 110 ? -7.225 -7.361 37.943 1.00 17.93 110 LEU B C 1
ATOM 3577 O O . LEU B 1 110 ? -7.371 -7.812 36.805 1.00 18.08 110 LEU B O 1
ATOM 3582 N N . THR B 1 111 ? -6.116 -6.747 38.322 1.00 18.77 111 THR B N 1
ATOM 3583 C CA . THR B 1 111 ? -4.929 -6.713 37.456 1.00 19.78 111 THR B CA 1
ATOM 3584 C C . THR B 1 111 ? -4.560 -8.110 36.959 1.00 18.74 111 THR B C 1
ATOM 3585 O O . THR B 1 111 ? -4.296 -8.328 35.765 1.00 18.97 111 THR B O 1
ATOM 3589 N N . LEU B 1 112 ? -4.519 -9.047 37.878 1.00 16.44 112 LEU B N 1
ATOM 3590 C CA . LEU B 1 112 ? -4.108 -10.395 37.554 1.00 16.53 112 LEU B CA 1
ATOM 3591 C C . LEU B 1 112 ? -5.149 -11.133 36.762 1.00 16.53 112 LEU B C 1
ATOM 3592 O O . LEU B 1 112 ? -4.840 -11.767 35.768 1.00 16.17 112 LEU B O 1
ATOM 3597 N N . VAL B 1 113 ? -6.405 -11.009 37.177 1.00 16.56 113 VAL B N 1
ATOM 3598 C CA . VAL B 1 113 ? -7.459 -11.788 36.543 1.00 17.29 113 VAL B CA 1
ATOM 3599 C C . VAL B 1 113 ? -7.750 -11.287 35.125 1.00 16.62 113 VAL B C 1
ATOM 3600 O O . VAL B 1 113 ? -8.087 -12.086 34.259 1.00 16.84 113 VAL B O 1
ATOM 3604 N N . LYS B 1 114 ? -7.603 -9.986 34.886 1.00 16.64 114 LYS B N 1
ATOM 3605 C CA . LYS B 1 114 ? -7.799 -9.434 33.541 1.00 17.75 114 LYS B CA 1
ATOM 3606 C C . LYS B 1 114 ? -6.512 -9.380 32.715 1.00 18.37 114 LYS B C 1
ATOM 3607 O O . LYS B 1 114 ? -6.520 -8.876 31.587 1.00 17.92 114 LYS B O 1
ATOM 3613 N N . ARG B 1 115 ? -5.424 -9.901 33.285 1.00 18.65 115 ARG B N 1
ATOM 3614 C CA . ARG B 1 115 ? -4.139 -10.113 32.600 1.00 19.16 115 ARG B CA 1
ATOM 3615 C C . ARG B 1 115 ? -3.538 -8.863 31.995 1.00 18.78 115 ARG B C 1
ATOM 3616 O O . ARG B 1 115 ? -2.936 -8.890 30.893 1.00 18.48 115 ARG B O 1
ATOM 3624 N N . LEU B 1 116 ? -3.694 -7.761 32.730 1.00 18.64 116 LEU B N 1
ATOM 3625 C CA . LEU B 1 116 ? -3.338 -6.438 32.227 1.00 18.68 116 LEU B CA 1
ATOM 3626 C C . LEU B 1 116 ? -1.833 -6.231 31.974 1.00 19.94 116 LEU B C 1
ATOM 3627 O O . LEU B 1 116 ? -1.449 -5.462 31.060 1.00 18.81 116 LEU B O 1
ATOM 3632 N N . LYS B 1 117 ? -0.988 -6.887 32.783 1.00 20.23 117 LYS B N 1
ATOM 3633 C CA . LYS B 1 117 ? 0.465 -6.810 32.601 1.00 21.04 117 LYS B CA 1
ATOM 3634 C C . LYS B 1 117 ? 0.871 -7.464 31.260 1.00 20.55 117 LYS B C 1
ATOM 3635 O O . LYS B 1 117 ? 1.653 -6.905 30.513 1.00 20.53 117 LYS B O 1
ATOM 3641 N N . ARG B 1 118 ? 0.312 -8.634 30.958 1.00 21.03 118 ARG B N 1
ATOM 3642 C CA A ARG B 1 118 ? 0.567 -9.321 29.709 0.50 21.01 118 ARG B CA 1
ATOM 3643 C CA B ARG B 1 118 ? 0.576 -9.319 29.696 0.50 21.00 118 ARG B CA 1
ATOM 3644 C C . ARG B 1 118 ? 0.048 -8.474 28.508 1.00 21.07 118 ARG B C 1
ATOM 3645 O O . ARG B 1 118 ? 0.757 -8.219 27.529 1.00 20.91 118 ARG B O 1
ATOM 3660 N N . ILE B 1 119 ? -1.181 -8.002 28.602 1.00 20.49 119 ILE B N 1
ATOM 3661 C CA . ILE B 1 119 ? -1.726 -7.126 27.580 1.00 20.54 119 ILE B CA 1
ATOM 3662 C C . ILE B 1 119 ? -0.817 -5.884 27.349 1.00 21.23 119 ILE B C 1
ATOM 3663 O O . ILE B 1 119 ? -0.498 -5.552 26.228 1.00 19.55 119 ILE B O 1
ATOM 3668 N N . GLU B 1 120 ? -0.382 -5.237 28.415 1.00 22.37 120 GLU B N 1
ATOM 3669 C CA . GLU B 1 120 ? 0.472 -4.071 28.291 1.00 23.24 120 GLU B CA 1
ATOM 3670 C C . GLU B 1 120 ? 1.782 -4.384 27.544 1.00 22.92 120 GLU B C 1
ATOM 3671 O O . GLU B 1 120 ? 2.241 -3.575 26.753 1.00 23.20 120 GLU B O 1
ATOM 3677 N N . ASP B 1 121 ? 2.351 -5.560 27.777 1.00 23.40 121 ASP B N 1
ATOM 3678 C CA . ASP B 1 121 ? 3.575 -6.019 27.093 1.00 23.28 121 ASP B CA 1
ATOM 3679 C C . ASP B 1 121 ? 3.326 -6.153 25.584 1.00 23.08 121 ASP B C 1
ATOM 3680 O O . ASP B 1 121 ? 4.193 -5.841 24.746 1.00 24.25 121 ASP B O 1
ATOM 3685 N N . ARG B 1 122 ? 2.160 -6.690 25.230 1.00 22.39 122 ARG B N 1
ATOM 3686 C CA . ARG B 1 122 ? 1.782 -6.850 23.826 1.00 21.14 122 ARG B CA 1
ATOM 3687 C C . ARG B 1 122 ? 1.554 -5.496 23.162 1.00 21.39 122 ARG B C 1
ATOM 3688 O O . ARG B 1 122 ? 2.076 -5.220 22.076 1.00 20.99 122 ARG B O 1
ATOM 3696 N N . VAL B 1 123 ? 0.794 -4.635 23.809 1.00 21.32 123 VAL B N 1
ATOM 3697 C CA . VAL B 1 123 ? 0.518 -3.319 23.249 1.00 22.25 123 VAL B CA 1
ATOM 3698 C C . VAL B 1 123 ? 1.838 -2.571 22.974 1.00 23.88 123 VAL B C 1
ATOM 3699 O O . VAL B 1 123 ? 1.995 -2.035 21.896 1.00 23.33 123 VAL B O 1
ATOM 3703 N N . LYS B 1 124 ? 2.779 -2.594 23.920 1.00 25.97 124 LYS B N 1
ATOM 3704 C CA . LYS B 1 124 ? 4.137 -2.044 23.718 1.00 28.50 124 LYS B CA 1
ATOM 3705 C C . LYS B 1 124 ? 4.857 -2.541 22.443 1.00 29.19 124 LYS B C 1
ATOM 3706 O O . LYS B 1 124 ? 5.626 -1.782 21.854 1.00 30.52 124 LYS B O 1
ATOM 3712 N N . LYS B 1 125 ? 4.607 -3.795 22.043 1.00 28.42 125 LYS B N 1
ATOM 3713 C CA . LYS B 1 125 ? 5.218 -4.395 20.850 1.00 27.56 125 LYS B CA 1
ATOM 3714 C C . LYS B 1 125 ? 4.379 -4.211 19.584 1.00 26.40 125 LYS B C 1
ATOM 3715 O O . LYS B 1 125 ? 4.559 -4.920 18.581 1.00 25.69 125 LYS B O 1
ATOM 3721 N N . LEU B 1 126 ? 3.437 -3.275 19.660 1.00 24.50 126 LEU B N 1
ATOM 3722 C CA . LEU B 1 126 ? 2.421 -3.093 18.667 1.00 23.63 126 LEU B CA 1
ATOM 3723 C C . LEU B 1 126 ? 1.608 -4.353 18.385 1.00 21.81 126 LEU B C 1
ATOM 3724 O O . LEU B 1 126 ? 1.101 -4.530 17.301 1.00 22.04 126 LEU B O 1
ATOM 3729 N N . ASN B 1 127 ? 1.436 -5.215 19.360 1.00 20.30 127 ASN B N 1
ATOM 3730 C CA . ASN B 1 127 ? 0.608 -6.397 19.160 1.00 19.66 127 ASN B CA 1
ATOM 3731 C C . ASN B 1 127 ? -0.771 -6.134 19.771 1.00 19.51 127 ASN B C 1
ATOM 3732 O O . ASN B 1 127 ? -0.952 -6.240 20.997 1.00 18.98 127 ASN B O 1
ATOM 3737 N N . PHE B 1 128 ? -1.709 -5.721 18.926 1.00 18.53 128 PHE B N 1
ATOM 3738 C CA . PHE B 1 128 ? -3.058 -5.410 19.377 1.00 18.35 128 PHE B CA 1
ATOM 3739 C C . PHE B 1 128 ? -4.033 -6.534 19.052 1.00 18.26 128 PHE B C 1
ATOM 3740 O O . PHE B 1 128 ? -5.254 -6.306 19.066 1.00 18.34 128 PHE B O 1
ATOM 3748 N N . SER B 1 129 ? -3.521 -7.732 18.776 1.00 17.90 129 SER B N 1
ATOM 3749 C CA . SER B 1 129 ? -4.389 -8.873 18.493 1.00 18.95 129 SER B CA 1
ATOM 3750 C C . SER B 1 129 ? -4.964 -9.490 19.773 1.00 19.89 129 SER B C 1
ATOM 3751 O O . SER B 1 129 ? -4.503 -9.185 20.894 1.00 20.05 129 SER B O 1
ATOM 3754 N N . GLN B 1 130 ? -5.936 -10.381 19.576 1.00 20.93 130 GLN B N 1
ATOM 3755 C CA . GLN B 1 130 ? -6.600 -11.128 20.627 1.00 23.12 130 GLN B CA 1
ATOM 3756 C C . GLN B 1 130 ? -6.360 -12.617 20.424 1.00 23.16 130 GLN B C 1
ATOM 3757 O O . GLN B 1 130 ? -6.561 -13.101 19.328 1.00 23.29 130 GLN B O 1
ATOM 3763 N N . ASP B 1 131 ? -5.983 -13.333 21.476 1.00 22.50 131 ASP B N 1
ATOM 3764 C CA . ASP B 1 131 ? -5.847 -14.777 21.406 1.00 23.54 131 ASP B CA 1
ATOM 3765 C C . ASP B 1 131 ? -5.815 -15.330 22.818 1.00 23.56 131 ASP B C 1
ATOM 3766 O O . ASP B 1 131 ? -5.876 -14.561 23.791 1.00 23.30 131 ASP B O 1
ATOM 3771 N N . SER B 1 132 ? -5.706 -16.649 22.937 1.00 23.14 132 SER B N 1
ATOM 3772 C CA . SER B 1 132 ? -5.940 -17.317 24.210 1.00 23.86 132 SER B CA 1
ATOM 3773 C C . SER B 1 132 ? -4.925 -16.927 25.311 1.00 23.71 132 SER B C 1
ATOM 3774 O O . SER B 1 132 ? -5.241 -16.995 26.491 1.00 23.95 132 SER B O 1
ATOM 3777 N N . GLU B 1 133 ? -3.745 -16.457 24.932 1.00 24.24 133 GLU B N 1
ATOM 3778 C CA A GLU B 1 133 ? -2.761 -15.982 25.907 0.50 24.16 133 GLU B CA 1
ATOM 3779 C CA B GLU B 1 133 ? -2.780 -15.992 25.927 0.50 24.20 133 GLU B CA 1
ATOM 3780 C C . GLU B 1 133 ? -3.307 -14.795 26.715 1.00 23.79 133 GLU B C 1
ATOM 3781 O O . GLU B 1 133 ? -2.866 -14.537 27.819 1.00 24.79 133 GLU B O 1
ATOM 3792 N N . ILE B 1 134 ? -4.288 -14.069 26.191 1.00 22.21 134 ILE B N 1
ATOM 3793 C CA . ILE B 1 134 ? -4.864 -12.990 26.990 1.00 20.45 134 ILE B CA 1
ATOM 3794 C C . ILE B 1 134 ? -6.344 -13.166 27.299 1.00 20.38 134 ILE B C 1
ATOM 3795 O O . ILE B 1 134 ? -6.980 -12.235 27.737 1.00 19.94 134 ILE B O 1
ATOM 3800 N N . LEU B 1 135 ? -6.884 -14.359 27.095 1.00 20.64 135 LEU B N 1
ATOM 3801 C CA . LEU B 1 135 ? -8.280 -14.623 27.469 1.00 21.68 135 LEU B CA 1
ATOM 3802 C C . LEU B 1 135 ? -8.456 -14.511 28.983 1.00 21.84 135 LEU B C 1
ATOM 3803 O O . LEU B 1 135 ? -7.811 -15.249 29.728 1.00 23.51 135 LEU B O 1
ATOM 3808 N N . ALA B 1 136 ? -9.270 -13.565 29.424 1.00 20.73 136 ALA B N 1
ATOM 3809 C CA . ALA B 1 136 ? -9.491 -13.293 30.850 1.00 21.33 136 ALA B CA 1
ATOM 3810 C C . ALA B 1 136 ? -10.526 -14.241 31.516 1.00 21.94 136 ALA B C 1
ATOM 3811 O O . ALA B 1 136 ? -11.236 -14.994 30.834 1.00 21.89 136 ALA B O 1
ATOM 3813 N N . ARG B 1 137 ? -10.564 -14.249 32.849 1.00 22.35 137 ARG B N 1
ATOM 3814 C CA . ARG B 1 137 ? -11.671 -14.878 33.576 1.00 23.01 137 ARG B CA 1
ATOM 3815 C C . ARG B 1 137 ? -12.536 -13.838 34.239 1.00 22.37 137 ARG B C 1
ATOM 3816 O O . ARG B 1 137 ? -12.201 -12.636 34.227 1.00 21.86 137 ARG B O 1
ATOM 3824 N N . GLU B 1 138 ? -13.699 -14.253 34.727 1.00 21.48 138 GLU B N 1
ATOM 3825 C CA . GLU B 1 138 ? -14.577 -13.302 35.437 1.00 21.85 138 GLU B CA 1
ATOM 3826 C C . GLU B 1 138 ? -14.641 -13.572 36.921 1.00 20.89 138 GLU B C 1
ATOM 3827 O O . GLU B 1 138 ? -14.804 -14.735 37.347 1.00 22.01 138 GLU B O 1
ATOM 3833 N N . LEU B 1 139 ? -14.522 -12.510 37.709 1.00 20.49 139 LEU B N 1
ATOM 3834 C CA . LEU B 1 139 ? -14.612 -12.619 39.170 1.00 20.60 139 LEU B CA 1
ATOM 3835 C C . LEU B 1 139 ? -15.903 -13.294 39.598 1.00 21.24 139 LEU B C 1
ATOM 3836 O O . LEU B 1 139 ? -15.892 -14.141 40.495 1.00 20.49 139 LEU B O 1
ATOM 3841 N N . ASN B 1 140 ? -17.009 -12.979 38.919 1.00 21.38 140 ASN B N 1
ATOM 3842 C CA . ASN B 1 140 ? -18.279 -13.510 39.354 1.00 2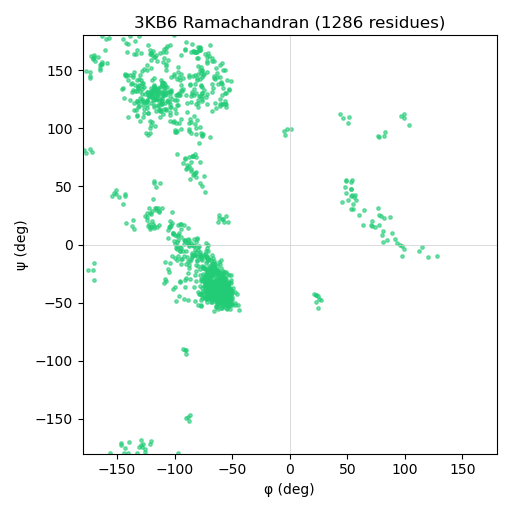2.55 140 ASN B CA 1
ATOM 3843 C C . ASN B 1 140 ? -18.371 -15.045 39.159 1.00 22.55 140 ASN B C 1
ATOM 3844 O O . ASN B 1 140 ? -19.314 -15.660 39.631 1.00 22.12 140 ASN B O 1
ATOM 3849 N N . ARG B 1 141 ? -17.408 -15.654 38.483 1.00 22.50 141 ARG B N 1
ATOM 3850 C CA . ARG B 1 141 ? -17.413 -17.108 38.333 1.00 23.29 141 ARG B CA 1
ATOM 3851 C C . ARG B 1 141 ? -16.435 -17.804 39.293 1.00 23.41 141 ARG B C 1
ATOM 3852 O O . ARG B 1 141 ? -16.224 -19.012 39.191 1.00 24.84 141 ARG B O 1
ATOM 3860 N N . LEU B 1 142 ? -15.867 -17.052 40.236 1.00 22.81 142 LEU B N 1
ATOM 3861 C CA . LEU B 1 142 ? -14.747 -17.529 41.048 1.00 22.26 142 LEU B CA 1
ATOM 3862 C C . LEU B 1 142 ? -15.076 -17.536 42.526 1.00 21.01 142 LEU B C 1
ATOM 3863 O O . LEU B 1 142 ? -15.953 -16.837 42.978 1.00 21.59 142 LEU B O 1
ATOM 3868 N N . THR B 1 143 ? -14.330 -18.326 43.271 1.00 21.13 143 THR B N 1
ATOM 3869 C CA . THR B 1 143 ? -14.434 -18.363 44.730 1.00 20.30 143 THR B CA 1
ATOM 3870 C C . THR B 1 143 ? -13.240 -17.672 45.315 1.00 19.54 143 THR B C 1
ATOM 3871 O O . THR B 1 143 ? -12.119 -17.974 44.939 1.00 19.53 143 THR B O 1
ATOM 3875 N N . LEU B 1 144 ? -13.514 -16.672 46.154 1.00 19.34 144 LEU B N 1
ATOM 3876 C CA . LEU B 1 144 ? -12.546 -15.952 46.950 1.00 18.08 144 LEU B CA 1
ATOM 3877 C C . LEU B 1 144 ? -12.431 -16.587 48.336 1.00 17.88 144 LEU B C 1
ATOM 3878 O O . LEU B 1 144 ? -13.430 -16.838 48.977 1.00 18.32 144 LEU B O 1
ATOM 3883 N N . GLY B 1 145 ? -11.220 -16.824 48.806 1.00 17.26 145 GLY B N 1
ATOM 3884 C CA . GLY B 1 145 ? -10.972 -17.312 50.158 1.00 17.30 145 GLY B CA 1
ATOM 3885 C C . GLY B 1 145 ? -10.194 -16.234 50.888 1.00 17.16 145 GLY B C 1
ATOM 3886 O O . GLY B 1 145 ? -9.080 -15.901 50.475 1.00 17.34 145 GLY B O 1
ATOM 3887 N N . VAL B 1 146 ? -10.810 -15.654 51.919 1.00 16.55 146 VAL B N 1
ATOM 3888 C CA . VAL B 1 146 ? -10.213 -14.616 52.731 1.00 16.68 146 VAL B CA 1
ATOM 3889 C C . VAL B 1 146 ? -9.686 -15.260 54.025 1.00 17.53 146 VAL B C 1
ATOM 3890 O O . VAL B 1 146 ? -10.469 -15.844 54.804 1.00 17.84 146 VAL B O 1
ATOM 3894 N N . ILE B 1 147 ? -8.368 -15.215 54.224 1.00 17.07 147 ILE B N 1
ATOM 3895 C CA . ILE B 1 147 ? -7.739 -15.725 55.452 1.00 17.64 147 ILE B CA 1
ATOM 3896 C C . ILE B 1 147 ? -7.473 -14.539 56.375 1.00 18.26 147 ILE B C 1
ATOM 3897 O O . ILE B 1 147 ? -6.547 -13.730 56.157 1.00 17.43 147 ILE B O 1
ATOM 3902 N N . GLY B 1 148 ? -8.320 -14.437 57.403 1.00 17.40 148 GLY B N 1
ATOM 3903 C CA . GLY B 1 148 ? -8.344 -13.312 58.300 1.00 17.39 148 GLY B CA 1
ATOM 3904 C C . GLY B 1 148 ? -9.470 -12.388 57.881 1.00 18.43 148 GLY B C 1
ATOM 3905 O O . GLY B 1 148 ? -9.397 -11.779 56.790 1.00 18.40 148 GLY B O 1
ATOM 3906 N N . THR B 1 149 ? -10.512 -12.271 58.720 1.00 17.39 149 THR B N 1
ATOM 3907 C CA . THR B 1 149 ? -11.621 -11.392 58.433 1.00 17.95 149 THR B CA 1
ATOM 3908 C C . THR B 1 149 ? -11.764 -10.295 59.489 1.00 18.89 149 THR B C 1
ATOM 3909 O O . THR B 1 149 ? -12.846 -10.088 60.078 1.00 19.04 149 THR B O 1
ATOM 3913 N N . GLY B 1 150 ? -10.678 -9.560 59.699 1.00 18.81 150 GLY B N 1
ATOM 3914 C CA . GLY B 1 150 ? -10.696 -8.384 60.579 1.00 17.86 150 GLY B CA 1
ATOM 3915 C C . GLY B 1 150 ? -11.075 -7.139 59.844 1.00 16.77 150 GLY B C 1
ATOM 3916 O O . GLY B 1 150 ? -11.822 -7.188 58.897 1.00 17.03 150 GLY B O 1
ATOM 3917 N N . ARG B 1 151 ? -10.548 -5.993 60.265 1.00 17.01 151 ARG B N 1
ATOM 3918 C CA . ARG B 1 151 ? -10.908 -4.739 59.610 1.00 16.26 151 ARG B CA 1
ATOM 3919 C C . ARG B 1 151 ? -10.651 -4.776 58.107 1.00 15.57 151 ARG B C 1
ATOM 3920 O O . ARG B 1 151 ? -11.503 -4.381 57.329 1.00 16.42 151 ARG B O 1
ATOM 3928 N N . ILE B 1 152 ? -9.480 -5.254 57.693 1.00 15.24 152 ILE B N 1
ATOM 3929 C CA . ILE B 1 152 ? -9.121 -5.306 56.276 1.00 13.56 152 ILE B CA 1
ATOM 3930 C C . ILE B 1 152 ? -9.796 -6.444 55.576 1.00 13.69 152 ILE B C 1
ATOM 3931 O O . ILE B 1 152 ? -10.503 -6.229 54.568 1.00 14.26 152 ILE B O 1
ATOM 3936 N N . GLY B 1 153 ? -9.677 -7.646 56.120 1.00 13.99 153 GLY B N 1
ATOM 3937 C CA . GLY B 1 153 ? -10.189 -8.821 55.447 1.00 13.85 153 GLY B CA 1
ATOM 3938 C C . GLY B 1 153 ? -11.699 -8.826 55.275 1.00 16.12 153 GLY B C 1
ATOM 3939 O O . GLY B 1 153 ? -12.231 -9.339 54.263 1.00 15.97 153 GLY B O 1
ATOM 3940 N N . SER B 1 154 ? -12.415 -8.292 56.261 1.00 16.89 154 SER B N 1
ATOM 3941 C CA . SER B 1 154 ? -13.885 -8.235 56.166 1.00 17.91 154 SER B CA 1
ATOM 3942 C C . SER B 1 154 ? -14.307 -7.355 55.011 1.00 18.76 154 SER B C 1
ATOM 3943 O O . SER B 1 154 ? -15.239 -7.720 54.289 1.00 19.41 154 SER B O 1
ATOM 3946 N N . ARG B 1 155 ? -13.623 -6.217 54.813 1.00 18.80 155 ARG B N 1
ATOM 3947 C CA . ARG B 1 155 ? -13.905 -5.359 53.652 1.00 17.77 155 ARG B CA 1
ATOM 3948 C C . ARG B 1 155 ? -13.575 -6.054 52.305 1.00 17.35 155 ARG B C 1
ATOM 3949 O O . ARG B 1 155 ? -14.318 -5.955 51.341 1.00 15.68 155 ARG B O 1
ATOM 3957 N N . VAL B 1 156 ? -12.478 -6.807 52.258 1.00 17.00 156 VAL B N 1
ATOM 3958 C CA . VAL B 1 156 ? -12.130 -7.570 51.082 1.00 16.39 156 VAL B CA 1
ATOM 3959 C C . VAL B 1 156 ? -13.254 -8.575 50.782 1.00 16.73 156 VAL B C 1
ATOM 3960 O O . VAL B 1 156 ? -13.688 -8.746 49.633 1.00 15.82 156 VAL B O 1
ATOM 3964 N N . ALA B 1 157 ? -13.760 -9.226 51.805 1.00 17.56 157 ALA B N 1
ATOM 3965 C CA . ALA B 1 157 ? -14.857 -10.219 51.601 1.00 18.54 157 ALA B CA 1
ATOM 3966 C C . ALA B 1 157 ? -16.125 -9.532 50.996 1.00 18.31 157 ALA B C 1
ATOM 3967 O O . ALA B 1 157 ? -16.773 -10.044 50.094 1.00 18.43 157 ALA B O 1
ATOM 3982 N N . TYR B 1 159 ? -16.202 -6.685 49.247 1.00 17.74 159 TYR B N 1
ATOM 3983 C CA . TYR B 1 159 ? -15.935 -6.354 47.827 1.00 16.93 159 TYR B CA 1
ATOM 3984 C C . TYR B 1 159 ? -16.124 -7.607 46.991 1.00 16.67 159 TYR B C 1
ATOM 3985 O O . TYR B 1 159 ? -16.760 -7.565 45.956 1.00 17.17 159 TYR B O 1
ATOM 3994 N N . GLY B 1 160 ? -15.623 -8.743 47.459 1.00 17.40 160 GLY B N 1
ATOM 3995 C CA . GLY B 1 160 ? -15.779 -10.011 46.728 1.00 17.15 160 GLY B CA 1
ATOM 3996 C C . GLY B 1 160 ? -17.258 -10.311 46.469 1.00 18.87 160 GLY B C 1
ATOM 3997 O O . GLY B 1 160 ? -17.661 -10.610 45.331 1.00 18.12 160 GLY B O 1
ATOM 3998 N N . LEU B 1 161 ? -18.073 -10.211 47.520 1.00 18.68 161 LEU B N 1
ATOM 3999 C CA . LEU B 1 161 ? -19.515 -10.454 47.387 1.00 19.41 161 LEU B CA 1
ATOM 4000 C C . LEU B 1 161 ? -20.154 -9.520 46.388 1.00 18.69 161 LEU B C 1
ATOM 4001 O O . LEU B 1 161 ? -21.006 -9.939 45.630 1.00 18.81 161 LEU B O 1
ATOM 4006 N N . ALA B 1 162 ? -19.755 -8.256 46.404 1.00 18.67 162 ALA B N 1
ATOM 4007 C CA . ALA B 1 162 ? -20.330 -7.285 45.488 1.00 19.34 162 ALA B CA 1
ATOM 4008 C C . ALA B 1 162 ? -20.005 -7.584 44.006 1.00 19.92 162 ALA B C 1
ATOM 4009 O O . ALA B 1 162 ? -20.750 -7.155 43.115 1.00 20.27 162 ALA B O 1
ATOM 4011 N N . PHE B 1 163 ? -18.885 -8.277 43.764 1.00 20.09 163 PHE B N 1
ATOM 4012 C CA . PHE B 1 163 ? -18.532 -8.778 42.429 1.00 20.83 163 PHE B CA 1
ATOM 4013 C C . PHE B 1 163 ? -19.201 -10.098 42.068 1.00 21.13 163 PHE B C 1
ATOM 4014 O O . PHE B 1 163 ? -18.920 -10.653 41.016 1.00 21.10 163 PHE B O 1
ATOM 4022 N N . GLY B 1 164 ? -20.093 -10.599 42.925 1.00 21.49 164 GLY B N 1
ATOM 4023 C CA . GLY B 1 164 ? -20.789 -11.854 42.644 1.00 20.88 164 GLY B CA 1
ATOM 4024 C C . GLY B 1 164 ? -19.927 -13.065 42.908 1.00 20.50 164 GLY B C 1
ATOM 4025 O O . GLY B 1 164 ? -20.248 -14.166 42.466 1.00 21.34 164 GLY B O 1
ATOM 4034 N N . LYS B 1 166 ? -18.393 -16.160 45.077 1.00 20.53 166 LYS B N 1
ATOM 4035 C CA . LYS B 1 166 ? -18.589 -16.957 46.283 1.00 21.42 166 LYS B CA 1
ATOM 4036 C C . LYS B 1 166 ? -17.436 -16.613 47.226 1.00 21.44 166 LYS B C 1
ATOM 4037 O O . LYS B 1 166 ? -16.279 -16.645 46.782 1.00 20.38 166 LYS B O 1
ATOM 4043 N N . VAL B 1 167 ? -17.723 -16.318 48.506 1.00 20.44 167 VAL B N 1
ATOM 4044 C CA . VAL B 1 167 ? -16.685 -15.934 49.468 1.00 19.79 167 VAL B CA 1
ATOM 4045 C C . VAL B 1 167 ? -16.590 -16.931 50.643 1.00 20.46 167 VAL B C 1
ATOM 4046 O O . VAL B 1 167 ? -17.593 -17.167 51.338 1.00 20.28 167 VAL B O 1
ATOM 4050 N N . LEU B 1 168 ? -15.427 -17.576 50.780 1.00 19.54 168 LEU B N 1
ATOM 4051 C CA . LEU B 1 168 ? -15.086 -18.444 51.906 1.00 19.97 168 LEU B CA 1
ATOM 4052 C C . LEU B 1 168 ? -14.149 -17.702 52.846 1.00 20.82 168 LEU B C 1
ATOM 4053 O O . LEU B 1 168 ? -13.299 -16.928 52.415 1.00 19.58 168 LEU B O 1
ATOM 4058 N N . CYS B 1 169 ? -14.314 -17.939 54.140 1.00 22.74 169 CYS B N 1
ATOM 4059 C CA . CYS B 1 169 ? -13.668 -17.130 55.163 1.00 23.67 169 CYS B CA 1
ATOM 4060 C C . CYS B 1 169 ? -13.041 -18.070 56.164 1.00 23.94 169 CYS B C 1
ATOM 4061 O O . CYS B 1 169 ? -13.620 -19.112 56.476 1.00 23.05 169 CYS B O 1
ATOM 4064 N N . TYR B 1 170 ? -11.848 -17.697 56.648 1.00 24.32 170 TYR B N 1
ATOM 4065 C CA . TYR B 1 170 ? -11.155 -18.390 57.726 1.00 24.15 170 TYR B CA 1
ATOM 4066 C C . TYR B 1 170 ? -10.662 -17.396 58.764 1.00 24.36 170 TYR B C 1
ATOM 4067 O O . TYR B 1 170 ? -9.890 -16.476 58.444 1.00 22.39 170 TYR B O 1
ATOM 4076 N N . ASP B 1 171 ? -11.082 -17.594 60.014 1.00 23.86 171 ASP B N 1
ATOM 4077 C CA . ASP B 1 171 ? -10.654 -16.743 61.116 1.00 24.92 171 ASP B CA 1
ATOM 4078 C C . ASP B 1 171 ? -10.987 -17.488 62.407 1.00 26.81 171 ASP B C 1
ATOM 4079 O O . ASP B 1 171 ? -11.906 -18.328 62.416 1.00 26.66 171 ASP B O 1
ATOM 4084 N N . VAL B 1 172 ? -10.265 -17.187 63.488 1.00 27.94 172 VAL B N 1
ATOM 4085 C CA . VAL B 1 172 ? -10.616 -17.772 64.786 1.00 29.20 172 VAL B CA 1
ATOM 4086 C C . VAL B 1 172 ? -11.883 -17.144 65.359 1.00 30.00 172 VAL B C 1
ATOM 4087 O O . VAL B 1 172 ? -12.593 -17.778 66.131 1.00 30.78 172 VAL B O 1
ATOM 4091 N N . VAL B 1 173 ? -12.184 -15.908 64.961 1.00 30.65 173 VAL B N 1
ATOM 4092 C CA . VAL B 1 173 ? -13.460 -15.282 65.255 1.00 31.01 173 VAL B CA 1
ATOM 4093 C C . VAL B 1 173 ? -14.351 -15.322 64.008 1.00 32.08 173 VAL B C 1
ATOM 4094 O O . VAL B 1 173 ? -13.955 -14.868 62.915 1.00 32.43 173 VAL B O 1
ATOM 4098 N N . LYS B 1 174 ? -15.552 -15.871 64.159 1.00 32.64 174 LYS B N 1
ATOM 4099 C CA . LYS B 1 174 ? -16.503 -16.005 63.056 1.00 33.23 174 LYS B CA 1
ATOM 4100 C C . LYS B 1 174 ? -17.490 -14.866 63.166 1.00 33.52 174 LYS B C 1
ATOM 4101 O O . LYS B 1 174 ? -18.244 -14.822 64.123 1.00 34.34 174 LYS B O 1
ATOM 4107 N N . ARG B 1 175 ? -17.490 -13.926 62.220 1.00 33.18 175 ARG B N 1
ATOM 4108 C CA . ARG B 1 175 ? -18.356 -12.751 62.333 1.00 33.42 175 ARG B CA 1
ATOM 4109 C C . ARG B 1 175 ? -19.759 -13.015 61.790 1.00 33.60 175 ARG B C 1
ATOM 4110 O O . ARG B 1 175 ? -19.926 -13.464 60.651 1.00 31.97 175 ARG B O 1
ATOM 4118 N N . GLU B 1 176 ? -20.771 -12.707 62.605 1.00 34.09 176 GLU B N 1
ATOM 4119 C CA . GLU B 1 176 ? -22.151 -12.948 62.191 1.00 34.71 176 GLU B CA 1
ATOM 4120 C C . GLU B 1 176 ? -22.538 -11.964 61.084 1.00 34.08 176 GLU B C 1
ATOM 4121 O O . GLU B 1 176 ? -23.298 -12.306 60.187 1.00 33.83 176 GLU B O 1
ATOM 4127 N N . ASP B 1 177 ? -21.968 -10.762 61.118 1.00 34.11 177 ASP B N 1
ATOM 4128 C CA . ASP B 1 177 ? -22.263 -9.760 60.086 1.00 33.71 177 ASP B CA 1
ATOM 4129 C C . ASP B 1 177 ? -21.839 -10.226 58.676 1.00 32.95 177 ASP B C 1
ATOM 4130 O O . ASP B 1 177 ? -22.563 -10.014 57.707 1.00 32.73 177 ASP B O 1
ATOM 4135 N N . LEU B 1 178 ? -20.712 -10.929 58.575 1.00 32.08 178 LEU B N 1
ATOM 4136 C CA . LEU B 1 178 ? -20.271 -11.508 57.307 1.00 31.17 178 LEU B CA 1
ATOM 4137 C C . LEU B 1 178 ? -21.094 -12.736 56.887 1.00 31.34 178 LEU B C 1
ATOM 4138 O O . LEU B 1 178 ? -21.424 -12.880 55.708 1.00 29.99 178 LEU B O 1
ATOM 4143 N N . LYS B 1 179 ? -21.416 -13.620 57.837 1.00 31.62 179 LYS B N 1
ATOM 4144 C CA . LYS B 1 179 ? -22.279 -14.784 57.554 1.00 32.90 179 LYS B CA 1
ATOM 4145 C C . LYS B 1 179 ? -23.610 -14.375 56.947 1.00 32.67 179 LYS B C 1
ATOM 4146 O O . LYS B 1 179 ? -24.113 -15.010 56.037 1.00 32.16 179 LYS B O 1
ATOM 4152 N N . GLU B 1 180 ? -24.169 -13.307 57.484 1.00 33.52 180 GLU B N 1
ATOM 4153 C CA . GLU B 1 180 ? -25.485 -12.824 57.084 1.00 34.39 180 GLU B CA 1
ATOM 4154 C C . GLU B 1 180 ? -25.440 -12.155 55.696 1.00 34.65 180 GLU B C 1
ATOM 4155 O O . GLU B 1 180 ? -26.464 -12.054 55.020 1.00 34.70 180 GLU B O 1
ATOM 4161 N N . LYS B 1 181 ? -24.253 -11.732 55.246 1.00 34.32 181 LYS B N 1
ATOM 4162 C CA . LYS B 1 181 ? -24.118 -11.205 53.886 1.00 33.71 181 LYS B CA 1
ATOM 4163 C C . LYS B 1 181 ? -23.822 -12.290 52.853 1.00 32.89 181 LYS B C 1
ATOM 4164 O O . LYS B 1 181 ? -23.967 -12.064 51.660 1.00 33.70 181 LYS B O 1
ATOM 4170 N N . GLY B 1 182 ? -23.435 -13.476 53.293 1.00 31.78 182 GLY B N 1
ATOM 4171 C CA . GLY B 1 182 ? -23.232 -14.565 52.367 1.00 30.90 182 GLY B CA 1
ATOM 4172 C C . GLY B 1 182 ? -21.878 -15.251 52.486 1.00 29.77 182 GLY B C 1
ATOM 4173 O O . GLY B 1 182 ? -21.698 -16.312 51.896 1.00 30.47 182 GLY B O 1
ATOM 4174 N N . CYS B 1 183 ? -20.936 -14.699 53.249 1.00 28.62 183 CYS B N 1
ATOM 4175 C CA A CYS B 1 183 ? -19.662 -15.374 53.453 0.50 27.72 183 CYS B CA 1
ATOM 4176 C CA B CYS B 1 183 ? -19.641 -15.401 53.421 0.50 28.64 183 CYS B CA 1
ATOM 4177 C C . CYS B 1 183 ? -19.842 -16.667 54.249 1.00 27.68 183 CYS B C 1
ATOM 4178 O O . CYS B 1 183 ? -20.582 -16.686 55.236 1.00 27.52 183 CYS B O 1
ATOM 4183 N N . VAL B 1 184 ? -19.176 -17.728 53.817 1.00 26.36 184 VAL B N 1
ATOM 4184 C CA . VAL B 1 184 ? -19.182 -18.994 54.505 1.00 25.58 184 VAL B CA 1
ATOM 4185 C C . VAL B 1 184 ? -17.837 -19.262 55.191 1.00 24.69 184 VAL B C 1
ATOM 4186 O O . VAL B 1 184 ? -16.837 -19.399 54.517 1.00 23.56 184 VAL B O 1
ATOM 4190 N N . TYR B 1 185 ? -17.823 -19.334 56.534 1.00 23.85 185 TYR B N 1
ATOM 4191 C CA . TYR B 1 185 ? -16.605 -19.682 57.290 1.00 23.22 185 TYR B CA 1
ATOM 4192 C C . TYR B 1 185 ? -16.340 -21.165 57.159 1.00 23.74 185 TYR B C 1
ATOM 4193 O O . TYR B 1 185 ? -17.272 -21.961 57.290 1.00 24.25 185 TYR B O 1
ATOM 4202 N N . THR B 1 186 ? -15.088 -21.541 56.858 1.00 23.37 186 THR B N 1
ATOM 4203 C CA . THR B 1 186 ? -14.732 -22.948 56.630 1.00 23.52 186 THR B CA 1
ATOM 4204 C C . THR B 1 186 ? -13.439 -23.263 57.383 1.00 23.31 186 THR B C 1
ATOM 4205 O O . THR B 1 186 ? -12.845 -22.384 58.026 1.00 23.68 186 THR B O 1
ATOM 4209 N N . SER B 1 187 ? -13.030 -24.523 57.353 1.00 23.36 187 SER B N 1
ATOM 4210 C CA . SER B 1 187 ? -11.696 -24.877 57.776 1.00 23.43 187 SER B CA 1
ATOM 4211 C C . SER B 1 187 ? -10.683 -24.305 56.786 1.00 23.65 187 SER B C 1
ATOM 4212 O O . SER B 1 187 ? -11.007 -24.051 55.626 1.00 22.78 187 SER B O 1
ATOM 4215 N N . LEU B 1 188 ? -9.445 -24.200 57.241 1.00 23.90 188 LEU B N 1
ATOM 4216 C CA . LEU B 1 188 ? -8.360 -23.756 56.412 1.00 24.44 188 LEU B CA 1
ATOM 4217 C C . LEU B 1 188 ? -8.213 -24.648 55.212 1.00 24.91 188 LEU B C 1
ATOM 4218 O O . LEU B 1 188 ? -8.173 -24.174 54.089 1.00 23.65 188 LEU B O 1
ATOM 4223 N N . ASP B 1 189 ? -8.165 -25.946 55.432 1.00 26.76 189 ASP B N 1
ATOM 4224 C CA . ASP B 1 189 ? -8.005 -26.877 54.307 1.00 27.51 189 ASP B CA 1
ATOM 4225 C C . ASP B 1 189 ? -9.118 -26.797 53.276 1.00 26.92 189 ASP B C 1
ATOM 4226 O O . ASP B 1 189 ? -8.854 -26.919 52.086 1.00 26.47 189 ASP B O 1
ATOM 4231 N N . GLU B 1 190 ? -10.350 -26.571 53.704 1.00 26.61 190 GLU B N 1
ATOM 4232 C CA . GLU B 1 190 ? -11.429 -26.440 52.731 1.00 27.00 190 GLU B CA 1
ATOM 4233 C C . GLU B 1 190 ? -11.269 -25.162 51.899 1.00 25.21 190 GLU B C 1
ATOM 4234 O O . GLU B 1 190 ? -11.469 -25.182 50.698 1.00 23.75 190 GLU B O 1
ATOM 4240 N N . LEU B 1 191 ? -10.915 -24.057 52.559 1.00 24.53 191 LEU B N 1
ATOM 4241 C CA . LEU B 1 191 ? -10.721 -22.778 51.884 1.00 23.06 191 LEU B CA 1
ATOM 4242 C C . LEU B 1 191 ? -9.606 -22.936 50.845 1.00 24.22 191 LEU B C 1
ATOM 4243 O O . LEU B 1 191 ? -9.765 -22.547 49.689 1.00 24.34 191 LEU B O 1
ATOM 4248 N N . LEU B 1 192 ? -8.505 -23.562 51.250 1.00 24.87 192 LEU B N 1
ATOM 4249 C CA . LEU B 1 192 ? -7.378 -23.802 50.357 1.00 25.01 192 LEU B CA 1
ATOM 4250 C C . LEU B 1 192 ? -7.739 -24.646 49.168 1.00 25.29 192 LEU B C 1
ATOM 4251 O O . LEU B 1 192 ? -7.236 -24.407 48.061 1.00 26.16 192 LEU B O 1
ATOM 4256 N N . LYS B 1 193 ? -8.561 -25.664 49.385 1.00 25.20 193 LYS B N 1
ATOM 4257 C CA . LYS B 1 193 ? -8.918 -26.583 48.300 1.00 25.88 193 LYS B CA 1
ATOM 4258 C C . LYS B 1 193 ? -9.898 -25.988 47.261 1.00 25.39 193 LYS B C 1
ATOM 4259 O O . LYS B 1 193 ? -9.826 -26.309 46.068 1.00 25.60 193 LYS B O 1
ATOM 4265 N N . GLU B 1 194 ? -10.787 -25.120 47.715 1.00 24.93 194 GLU B N 1
ATOM 4266 C CA . GLU B 1 194 ? -11.936 -24.685 46.919 1.00 25.43 194 GLU B CA 1
ATOM 4267 C C . GLU B 1 194 ? -11.792 -23.277 46.324 1.00 24.31 194 GLU B C 1
ATOM 4268 O O . GLU B 1 194 ? -12.531 -22.925 45.426 1.00 24.18 194 GLU B O 1
ATOM 4274 N N . SER B 1 195 ? -10.848 -22.481 46.819 1.00 22.76 195 SER B N 1
ATOM 4275 C CA . SER B 1 195 ? -10.740 -21.091 46.386 1.00 21.50 195 SER B CA 1
ATOM 4276 C C . SER B 1 195 ? -9.981 -20.955 45.081 1.00 20.62 195 SER B C 1
ATOM 4277 O O . SER B 1 195 ? -8.963 -21.573 44.905 1.00 20.62 195 SER B O 1
ATOM 4280 N N . ASP B 1 196 ? -10.455 -20.100 44.189 1.00 19.91 196 ASP B N 1
ATOM 4281 C CA . ASP B 1 196 ? -9.690 -19.733 42.988 1.00 19.13 196 ASP B CA 1
ATOM 4282 C C . ASP B 1 196 ? -8.720 -18.562 43.217 1.00 18.54 196 ASP B C 1
ATOM 4283 O O . ASP B 1 196 ? -7.706 -18.469 42.535 1.00 18.09 196 ASP B O 1
ATOM 4288 N N . VAL B 1 197 ? -9.080 -17.663 44.142 1.00 18.24 197 VAL B N 1
ATOM 4289 C CA . VAL B 1 197 ? -8.277 -16.476 44.557 1.00 16.99 197 VAL B CA 1
ATOM 4290 C C . VAL B 1 197 ? -8.212 -16.553 46.086 1.00 17.40 197 VAL B C 1
ATOM 4291 O O . VAL B 1 197 ? -9.264 -16.670 46.748 1.00 16.59 197 VAL B O 1
ATOM 4295 N N . ILE B 1 198 ? -7.008 -16.580 46.644 1.00 16.19 198 ILE B N 1
ATOM 4296 C CA . ILE B 1 198 ? -6.826 -16.559 48.098 1.00 16.52 198 ILE B CA 1
ATOM 4297 C C . ILE B 1 198 ? -6.106 -15.269 48.480 1.00 15.66 198 ILE B C 1
ATOM 4298 O O . ILE B 1 198 ? -5.124 -14.881 47.837 1.00 14.91 198 ILE B O 1
ATOM 4303 N N . SER B 1 199 ? -6.610 -14.593 49.502 1.00 15.95 199 SER B N 1
ATOM 4304 C CA . SER B 1 199 ? -6.008 -13.352 50.018 1.00 15.49 199 SER B CA 1
ATOM 4305 C C . SER B 1 199 ? -5.806 -13.385 51.556 1.00 16.81 199 SER B C 1
ATOM 4306 O O . SER B 1 199 ? -6.737 -13.744 52.344 1.00 16.71 199 SER B O 1
ATOM 4309 N N . LEU B 1 200 ? -4.600 -13.001 51.971 1.00 16.22 200 LEU B N 1
ATOM 4310 C CA . LEU B 1 200 ? -4.149 -13.059 53.366 1.00 16.54 200 LEU B CA 1
ATOM 4311 C C . LEU B 1 200 ? -4.287 -11.708 54.065 1.00 15.99 200 LEU B C 1
ATOM 4312 O O . LEU B 1 200 ? -3.804 -10.709 53.544 1.00 14.23 200 LEU B O 1
ATOM 4317 N N . HIS B 1 201 ? -4.935 -11.704 55.236 1.00 15.63 201 HIS B N 1
ATOM 4318 C CA . HIS B 1 201 ? -5.146 -10.481 56.055 1.00 16.30 201 HIS B CA 1
ATOM 4319 C C . HIS B 1 201 ? -5.049 -10.789 57.562 1.00 16.68 201 HIS B C 1
ATOM 4320 O O . HIS B 1 201 ? -5.877 -10.337 58.371 1.00 17.11 201 HIS B O 1
ATOM 4327 N N . VAL B 1 202 ? -4.049 -11.592 57.915 1.00 17.21 202 VAL B N 1
ATOM 4328 C CA . VAL B 1 202 ? -3.719 -11.875 59.312 1.00 16.81 202 VAL B CA 1
ATOM 4329 C C . VAL B 1 202 ? -2.450 -11.186 59.722 1.00 16.84 202 VAL B C 1
ATOM 4330 O O . VAL B 1 202 ? -1.578 -10.933 58.890 1.00 16.62 202 VAL B O 1
ATOM 4334 N N . PRO B 1 203 ? -2.349 -10.831 61.013 1.00 17.99 203 PRO B N 1
ATOM 4335 C CA . PRO B 1 203 ? -1.108 -10.306 61.580 1.00 17.67 203 PRO B CA 1
ATOM 4336 C C . PRO B 1 203 ? 0.007 -11.330 61.583 1.00 17.43 203 PRO B C 1
ATOM 4337 O O . PRO B 1 203 ? -0.257 -12.538 61.545 1.00 17.70 203 PRO B O 1
ATOM 4341 N N . TYR B 1 204 ? 1.244 -10.870 61.632 1.00 17.35 204 TYR B N 1
ATOM 4342 C CA . TYR B 1 204 ? 2.341 -11.795 61.811 1.00 18.08 204 TYR B CA 1
ATOM 4343 C C . TYR B 1 204 ? 2.458 -12.126 63.296 1.00 18.95 204 TYR B C 1
ATOM 4344 O O . TYR B 1 204 ? 2.634 -11.226 64.112 1.00 17.68 204 TYR B O 1
ATOM 4353 N N . THR B 1 205 ? 2.337 -13.416 63.617 1.00 20.32 205 THR B N 1
ATOM 4354 C CA . THR B 1 205 ? 2.552 -13.926 64.960 1.00 21.25 205 THR B CA 1
ATOM 4355 C C . THR B 1 205 ? 3.283 -15.268 64.850 1.00 22.12 205 THR B C 1
ATOM 4356 O O . THR B 1 205 ? 3.463 -15.837 63.761 1.00 20.78 205 THR B O 1
ATOM 4360 N N . LYS B 1 206 ? 3.688 -15.786 65.996 1.00 22.84 206 LYS B N 1
ATOM 4361 C CA . LYS B 1 206 ? 4.269 -17.116 66.047 1.00 23.68 206 LYS B CA 1
ATOM 4362 C C . LYS B 1 206 ? 3.315 -18.134 65.439 1.00 22.84 206 LYS B C 1
ATOM 4363 O O . LYS B 1 206 ? 3.762 -19.028 64.751 1.00 23.19 206 LYS B O 1
ATOM 4369 N N . GLU B 1 207 ? 2.005 -17.967 65.597 1.00 23.43 207 GLU B N 1
ATOM 4370 C CA . GLU B 1 207 ? 1.048 -18.901 64.979 1.00 23.96 207 GLU B CA 1
ATOM 4371 C C . GLU B 1 207 ? 0.875 -18.743 63.457 1.00 22.96 207 GLU B C 1
ATOM 4372 O O . GLU B 1 207 ? 0.525 -19.705 62.796 1.00 22.34 207 GLU B O 1
ATOM 4378 N N . THR B 1 208 ? 1.099 -17.548 62.896 1.00 21.13 208 THR B N 1
ATOM 4379 C CA . THR B 1 208 ? 0.882 -17.377 61.438 1.00 19.69 208 THR B CA 1
ATOM 4380 C C . THR B 1 208 ? 2.163 -17.477 60.651 1.00 20.17 208 THR B C 1
ATOM 4381 O O . THR B 1 208 ? 2.155 -17.403 59.400 1.00 20.38 208 THR B O 1
ATOM 4385 N N . HIS B 1 209 ? 3.270 -17.669 61.369 1.00 20.37 209 HIS B N 1
ATOM 4386 C CA . HIS B 1 209 ? 4.580 -17.845 60.750 1.00 20.83 209 HIS B CA 1
ATOM 4387 C C . HIS B 1 209 ? 4.635 -18.972 59.727 1.00 21.17 209 HIS B C 1
ATOM 4388 O O . HIS B 1 209 ? 4.341 -20.135 60.036 1.00 21.67 209 HIS B O 1
ATOM 4395 N N . HIS B 1 210 ? 4.989 -18.611 58.483 1.00 21.60 210 HIS B N 1
ATOM 4396 C CA . HIS B 1 210 ? 4.979 -19.540 57.349 1.00 20.94 210 HIS B CA 1
ATOM 4397 C C . HIS B 1 210 ? 3.721 -20.412 57.318 1.00 21.89 210 HIS B C 1
ATOM 4398 O O . HIS B 1 210 ? 3.767 -21.597 56.991 1.00 20.43 210 HIS B O 1
ATOM 4413 N N . ILE B 1 212 ? 1.475 -20.234 55.146 1.00 23.14 212 ILE B N 1
ATOM 4414 C CA . ILE B 1 212 ? 1.414 -20.637 53.763 1.00 22.13 212 ILE B CA 1
ATOM 4415 C C . ILE B 1 212 ? 2.771 -21.195 53.425 1.00 23.02 212 ILE B C 1
ATOM 4416 O O . ILE B 1 212 ? 3.725 -20.461 53.127 1.00 23.01 212 ILE B O 1
ATOM 4421 N N . ASN B 1 213 ? 2.830 -22.518 53.447 1.00 23.23 213 ASN B N 1
ATOM 4422 C CA . ASN B 1 213 ? 4.074 -23.216 53.406 1.00 23.40 213 ASN B CA 1
ATOM 4423 C C . ASN B 1 213 ? 3.956 -24.235 52.269 1.00 23.35 213 ASN B C 1
ATOM 4424 O O . ASN B 1 213 ? 2.979 -24.232 51.509 1.00 21.80 213 ASN B O 1
ATOM 4429 N N . GLU B 1 214 ? 4.959 -25.077 52.122 1.00 24.08 214 GLU B N 1
ATOM 4430 C CA . GLU B 1 214 ? 4.957 -26.034 51.022 1.00 25.75 214 GLU B CA 1
ATOM 4431 C C . GLU B 1 214 ? 3.695 -26.895 51.005 1.00 24.82 214 GLU B C 1
ATOM 4432 O O . GLU B 1 2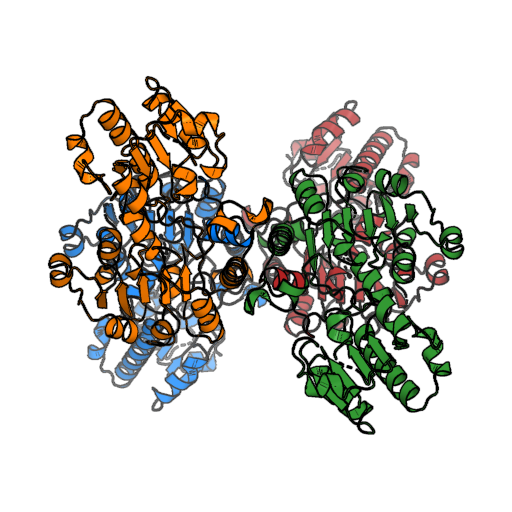14 ? 3.023 -27.039 49.967 1.00 24.36 214 GLU B O 1
ATOM 4438 N N . GLU B 1 215 ? 3.347 -27.424 52.158 1.00 25.08 215 GLU B N 1
ATOM 4439 C CA . GLU B 1 215 ? 2.128 -28.215 52.285 1.00 25.08 215 GLU B CA 1
ATOM 4440 C C . GLU B 1 215 ? 0.862 -27.454 51.915 1.00 24.03 215 GLU B C 1
ATOM 4441 O O . GLU B 1 215 ? 0.101 -27.921 51.109 1.00 24.31 215 GLU B O 1
ATOM 4447 N N . ARG B 1 216 ? 0.600 -26.306 52.523 1.00 23.84 216 ARG B N 1
ATOM 4448 C CA . ARG B 1 216 ? -0.645 -25.609 52.232 1.00 23.86 216 ARG B CA 1
ATOM 4449 C C . ARG B 1 216 ? -0.720 -25.169 50.759 1.00 23.51 216 ARG B C 1
ATOM 4450 O O . ARG B 1 216 ? -1.789 -25.225 50.169 1.00 24.08 216 ARG B O 1
ATOM 4458 N N . ILE B 1 217 ? 0.403 -24.743 50.169 1.00 22.24 217 ILE B N 1
ATOM 4459 C CA . ILE B 1 217 ? 0.416 -24.401 48.742 1.00 22.28 217 ILE B CA 1
ATOM 4460 C C . ILE B 1 217 ? 0.020 -25.581 47.886 1.00 22.97 217 ILE B C 1
ATOM 4461 O O . ILE B 1 217 ? -0.712 -25.395 46.907 1.00 23.56 217 ILE B O 1
ATOM 4466 N N . SER B 1 218 ? 0.446 -26.791 48.253 1.00 23.49 218 SER B N 1
ATOM 4467 C CA . SER B 1 218 ? 0.146 -27.956 47.430 1.00 24.90 218 SER B CA 1
ATOM 4468 C C . SER B 1 218 ? -1.325 -28.342 47.560 1.00 25.09 218 SER B C 1
ATOM 4469 O O . SER B 1 218 ? -1.848 -29.007 46.698 1.00 27.05 218 SER B O 1
ATOM 4472 N N . LEU B 1 219 ? -1.998 -27.929 48.627 1.00 25.42 219 LEU B N 1
ATOM 4473 C CA . LEU B 1 219 ? -3.425 -28.137 48.731 1.00 25.34 219 LEU B CA 1
ATOM 4474 C C . LEU B 1 219 ? -4.251 -27.188 47.817 1.00 25.35 219 LEU B C 1
ATOM 4475 O O . LEU B 1 219 ? -5.436 -27.438 47.589 1.00 24.58 219 LEU B O 1
ATOM 4488 N N . LYS B 1 221 ? -5.737 -25.237 44.490 1.00 24.98 221 LYS B N 1
ATOM 4489 C CA . LYS B 1 221 ? -5.977 -25.528 43.088 1.00 25.18 221 LYS B CA 1
ATOM 4490 C C . LYS B 1 221 ? -4.790 -25.082 42.257 1.00 24.98 221 LYS B C 1
ATOM 4491 O O . LYS B 1 221 ? -4.281 -23.976 42.469 1.00 25.73 221 LYS B O 1
ATOM 4497 N N . ASP B 1 222 ? -4.377 -25.914 41.296 1.00 23.79 222 ASP B N 1
ATOM 4498 C CA . ASP B 1 222 ? -3.543 -25.438 40.194 1.00 23.60 222 ASP B CA 1
ATOM 4499 C C . ASP B 1 222 ? -4.258 -24.297 39.506 1.00 22.05 222 ASP B C 1
ATOM 4500 O O . ASP B 1 222 ? -5.448 -24.389 39.191 1.00 22.47 222 ASP B O 1
ATOM 4505 N N . GLY B 1 223 ? -3.556 -23.205 39.298 1.00 20.20 223 GLY B N 1
ATOM 4506 C CA . GLY B 1 223 ? -4.178 -22.042 38.701 1.00 19.51 223 GLY B CA 1
ATOM 4507 C C . GLY B 1 223 ? -4.733 -21.022 39.671 1.00 18.38 223 GLY B C 1
ATOM 4508 O O . GLY B 1 223 ? -5.259 -20.006 39.245 1.00 17.20 223 GLY B O 1
ATOM 4509 N N . VAL B 1 224 ? -4.575 -21.271 40.965 1.00 17.70 224 VAL B N 1
ATOM 4510 C CA . VAL B 1 224 ? -4.963 -20.321 41.994 1.00 16.64 224 VAL B CA 1
ATOM 4511 C C . VAL B 1 224 ? -4.248 -19.017 41.792 1.00 16.42 224 VAL B C 1
ATOM 4512 O O . VAL B 1 224 ? -3.141 -18.999 41.253 1.00 16.00 224 VAL B O 1
ATOM 4516 N N . TYR B 1 225 ? -4.896 -17.920 42.203 1.00 17.15 225 TYR B N 1
ATOM 4517 C CA . TYR B 1 225 ? -4.241 -16.603 42.373 1.00 17.59 225 TYR B CA 1
ATOM 4518 C C . TYR B 1 225 ? -4.054 -16.391 43.867 1.00 18.16 225 TYR B C 1
ATOM 4519 O O . TYR B 1 225 ? -5.041 -16.512 44.624 1.00 19.03 225 TYR B O 1
ATOM 4528 N N . LEU B 1 226 ? -2.831 -16.078 44.301 1.00 17.23 226 LEU B N 1
ATOM 4529 C CA . LEU B 1 226 ? -2.533 -15.850 45.725 1.00 16.91 226 LEU B CA 1
ATOM 4530 C C . LEU B 1 226 ? -2.108 -14.367 45.920 1.00 16.12 226 LEU B C 1
ATOM 4531 O O . LEU B 1 226 ? -1.250 -13.845 45.176 1.00 16.34 226 LEU B O 1
ATOM 4536 N N . ILE B 1 227 ? -2.724 -13.705 46.891 1.00 14.49 227 ILE B N 1
ATOM 4537 C CA . ILE B 1 227 ? -2.470 -12.322 47.198 1.00 14.05 227 ILE B CA 1
ATOM 4538 C C . ILE B 1 227 ? -1.976 -12.227 48.644 1.00 15.10 227 ILE B C 1
ATOM 4539 O O . ILE B 1 227 ? -2.556 -12.867 49.521 1.00 16.53 227 ILE B O 1
ATOM 4544 N N . ASN B 1 228 ? -0.908 -11.455 48.896 1.00 15.04 228 ASN B N 1
ATOM 4545 C CA . ASN B 1 228 ? -0.423 -11.173 50.238 1.00 15.00 228 ASN B CA 1
ATOM 4546 C C . ASN B 1 228 ? -0.203 -9.669 50.479 1.00 14.84 228 ASN B C 1
ATOM 4547 O O . ASN B 1 228 ? 0.718 -9.062 49.954 1.00 16.40 228 ASN B O 1
ATOM 4552 N N . THR B 1 229 ? -1.085 -9.067 51.247 1.00 15.21 229 THR B N 1
ATOM 4553 C CA . THR B 1 229 ? -0.940 -7.672 51.717 1.00 15.13 229 THR B CA 1
ATOM 4554 C C . THR B 1 229 ? -0.850 -7.672 53.272 1.00 14.84 229 THR B C 1
ATOM 4555 O O . THR B 1 229 ? -1.012 -6.615 53.924 1.00 16.86 229 THR B O 1
ATOM 4559 N N . ALA B 1 230 ? -0.581 -8.825 53.871 1.00 13.68 230 ALA B N 1
ATOM 4560 C CA . ALA B 1 230 ? -0.480 -8.887 55.352 1.00 14.60 230 ALA B CA 1
ATOM 4561 C C . ALA B 1 230 ? 0.941 -8.641 55.853 1.00 13.55 230 ALA B C 1
ATOM 4562 O O . ALA B 1 230 ? 1.329 -7.483 56.090 1.00 14.99 230 ALA B O 1
ATOM 4564 N N . ARG B 1 231 ? 1.682 -9.711 56.062 1.00 14.08 231 ARG B N 1
ATOM 4565 C CA . ARG B 1 231 ? 3.124 -9.667 56.337 1.00 14.91 231 ARG B CA 1
ATOM 4566 C C . ARG B 1 231 ? 3.834 -10.738 55.541 1.00 14.95 231 ARG B C 1
ATOM 4567 O O . ARG B 1 231 ? 3.312 -11.819 55.367 1.00 16.30 231 ARG B O 1
ATOM 4575 N N . GLY B 1 232 ? 5.055 -10.455 55.108 1.00 15.82 232 GLY B N 1
ATOM 4576 C CA . GLY B 1 232 ? 5.843 -11.377 54.338 1.00 16.38 232 GLY B CA 1
ATOM 4577 C C . GLY B 1 232 ? 6.123 -12.736 54.960 1.00 16.97 232 GLY B C 1
ATOM 4578 O O . GLY B 1 232 ? 6.104 -13.740 54.261 1.00 16.06 232 GLY B O 1
ATOM 4579 N N . LYS B 1 233 ? 6.353 -12.769 56.267 1.00 17.62 233 LYS B N 1
ATOM 4580 C CA . LYS B 1 233 ? 6.697 -14.014 56.937 1.00 19.63 233 LYS B CA 1
ATOM 4581 C C . LYS B 1 233 ? 5.502 -14.902 57.171 1.00 18.73 233 LYS B C 1
ATOM 4582 O O . LYS B 1 233 ? 5.668 -16.034 57.590 1.00 19.84 233 LYS B O 1
ATOM 4588 N N . VAL B 1 234 ? 4.300 -14.419 56.869 1.00 18.52 234 VAL B N 1
ATOM 4589 C CA . VAL B 1 234 ? 3.130 -15.304 56.818 1.00 17.58 234 VAL B CA 1
ATOM 4590 C C . VAL B 1 234 ? 3.250 -16.345 55.697 1.00 17.56 234 VAL B C 1
ATOM 4591 O O . VAL B 1 234 ? 2.637 -17.418 55.785 1.00 17.45 234 VAL B O 1
ATOM 4595 N N . VAL B 1 235 ? 4.063 -16.041 54.669 1.00 17.83 235 VAL B N 1
ATOM 4596 C CA A VAL B 1 235 ? 4.303 -16.976 53.577 0.50 17.96 235 VAL B CA 1
ATOM 4597 C CA B VAL B 1 235 ? 4.320 -16.937 53.536 0.50 17.13 235 VAL B CA 1
ATOM 4598 C C . VAL B 1 235 ? 5.784 -17.384 53.479 1.00 18.09 235 VAL B C 1
ATOM 4599 O O . VAL B 1 235 ? 6.686 -16.549 53.566 1.00 18.34 235 VAL B O 1
ATOM 4606 N N . ASP B 1 236 ? 6.006 -18.682 53.274 1.00 18.14 236 ASP B N 1
ATOM 4607 C CA . ASP B 1 236 ? 7.329 -19.233 53.035 1.00 19.52 236 ASP B CA 1
ATOM 4608 C C . ASP B 1 236 ? 7.704 -18.936 51.573 1.00 19.81 236 ASP B C 1
ATOM 4609 O O . ASP B 1 236 ? 7.282 -19.652 50.656 1.00 18.81 236 ASP B O 1
ATOM 4614 N N . THR B 1 237 ? 8.542 -17.905 51.405 1.00 20.28 237 THR B N 1
ATOM 4615 C CA . THR B 1 237 ? 8.941 -17.403 50.124 1.00 20.38 237 THR B CA 1
ATOM 4616 C C . THR B 1 237 ? 9.698 -18.472 49.316 1.00 20.84 237 THR B C 1
ATOM 4617 O O . THR B 1 237 ? 9.540 -18.541 48.106 1.00 19.63 237 THR B O 1
ATOM 4621 N N . ASP B 1 238 ? 10.470 -19.329 49.976 1.00 21.15 238 ASP B N 1
ATOM 4622 C CA . ASP B 1 238 ? 11.175 -20.431 49.251 1.00 21.69 238 ASP B CA 1
ATOM 4623 C C . ASP B 1 238 ? 10.197 -21.385 48.634 1.00 20.85 238 ASP B C 1
ATOM 4624 O O . ASP B 1 238 ? 10.393 -21.832 47.536 1.00 21.21 238 ASP B O 1
ATOM 4629 N N . ALA B 1 239 ? 9.142 -21.715 49.361 1.00 20.21 239 ALA B N 1
ATOM 4630 C CA . ALA B 1 239 ? 8.124 -22.616 48.865 1.00 19.67 239 ALA B CA 1
ATOM 4631 C C . ALA B 1 239 ? 7.247 -21.945 47.782 1.00 19.01 239 ALA B C 1
ATOM 4632 O O . ALA B 1 239 ? 6.892 -22.594 46.800 1.00 17.14 239 ALA B O 1
ATOM 4634 N N . LEU B 1 240 ? 6.894 -20.673 47.984 1.00 17.61 240 LEU B N 1
ATOM 4635 C CA . LEU B 1 240 ? 6.180 -19.893 46.958 1.00 18.56 240 LEU B CA 1
ATOM 4636 C C . LEU B 1 240 ? 6.953 -19.835 45.615 1.00 19.03 240 LEU B C 1
ATOM 4637 O O . LEU B 1 240 ? 6.396 -20.065 44.546 1.00 18.51 240 LEU B O 1
ATOM 4642 N N . TYR B 1 241 ? 8.252 -19.580 45.703 1.00 19.95 241 TYR B N 1
ATOM 4643 C CA . TYR B 1 241 ? 9.121 -19.527 44.534 1.00 20.53 241 TYR B CA 1
ATOM 4644 C C . TYR B 1 241 ? 9.190 -20.878 43.790 1.00 20.45 241 TYR B C 1
ATOM 4645 O O . TYR B 1 241 ? 9.002 -20.917 42.554 1.00 18.98 241 TYR B O 1
ATOM 4654 N N . ARG B 1 242 ? 9.423 -21.965 44.517 1.00 20.32 242 ARG B N 1
ATOM 4655 C CA . ARG B 1 242 ? 9.491 -23.297 43.894 1.00 21.35 242 ARG B CA 1
ATOM 4656 C C . ARG B 1 242 ? 8.170 -23.663 43.225 1.00 20.98 242 ARG B C 1
ATOM 4657 O O . ARG B 1 242 ? 8.154 -24.263 42.152 1.00 21.56 242 ARG B O 1
ATOM 4665 N N . ALA B 1 243 ? 7.068 -23.344 43.897 1.00 20.26 243 ALA B N 1
ATOM 4666 C CA . ALA B 1 243 ? 5.750 -23.592 43.374 1.00 20.04 243 ALA B CA 1
ATOM 4667 C C . ALA B 1 243 ? 5.477 -22.771 42.107 1.00 19.70 243 ALA B C 1
ATOM 4668 O O . ALA B 1 243 ? 4.948 -23.330 41.148 1.00 20.36 243 ALA B O 1
ATOM 4670 N N . TYR B 1 244 ? 5.829 -21.483 42.113 1.00 19.45 244 TYR B N 1
ATOM 4671 C CA . TYR B 1 244 ? 5.685 -20.630 40.944 1.00 20.33 244 TYR B CA 1
ATOM 4672 C C . TYR B 1 244 ? 6.396 -21.237 39.716 1.00 22.13 244 TYR B C 1
ATOM 4673 O O . TYR B 1 244 ? 5.800 -21.349 38.640 1.00 22.30 244 TYR B O 1
ATOM 4682 N N . GLN B 1 245 ? 7.648 -21.644 39.904 1.00 23.63 245 GLN B N 1
ATOM 4683 C CA . GLN B 1 245 ? 8.464 -22.225 38.848 1.00 25.25 245 GLN B CA 1
ATOM 4684 C C . GLN B 1 245 ? 7.865 -23.549 38.316 1.00 25.67 245 GLN B C 1
ATOM 4685 O O . GLN B 1 245 ? 8.040 -23.862 37.155 1.00 25.09 245 GLN B O 1
ATOM 4691 N N . ARG B 1 246 ? 7.160 -24.317 39.151 1.00 25.95 246 ARG B N 1
ATOM 4692 C CA . ARG B 1 246 ? 6.453 -25.508 38.643 1.00 26.86 246 ARG B CA 1
ATOM 4693 C C . ARG B 1 246 ? 5.114 -25.127 37.998 1.00 26.40 246 ARG B C 1
ATOM 4694 O O . ARG B 1 246 ? 4.350 -26.010 37.648 1.00 26.62 246 ARG B O 1
ATOM 4702 N N . GLY B 1 247 ? 4.792 -23.829 37.886 1.00 25.37 247 GLY B N 1
ATOM 4703 C CA . GLY B 1 247 ? 3.541 -23.417 37.245 1.00 24.39 247 GLY B CA 1
ATOM 4704 C C . GLY B 1 247 ? 2.269 -23.581 38.072 1.00 23.55 247 GLY B C 1
ATOM 4705 O O . GLY B 1 247 ? 1.186 -23.798 37.515 1.00 23.23 247 GLY B O 1
ATOM 4706 N N . LYS B 1 248 ? 2.384 -23.453 39.397 1.00 21.75 248 LYS B N 1
ATOM 4707 C CA . LYS B 1 248 ? 1.231 -23.583 40.287 1.00 21.15 248 LYS B CA 1
ATOM 4708 C C . LYS B 1 248 ? 0.189 -22.462 40.145 1.00 20.15 248 LYS B C 1
ATOM 4709 O O . LYS B 1 248 ? -1.018 -22.701 40.317 1.00 20.34 248 LYS B O 1
ATOM 4715 N N . PHE B 1 249 ? 0.636 -21.258 39.816 1.00 18.89 249 PHE B N 1
ATOM 4716 C CA . PHE B 1 249 ? -0.182 -20.071 40.006 1.00 18.24 249 PHE B CA 1
ATOM 4717 C C . PHE B 1 249 ? -0.654 -19.468 38.692 1.00 18.81 249 PHE B C 1
ATOM 4718 O O . PHE B 1 249 ? 0.142 -19.398 37.767 1.00 18.95 249 PHE B O 1
ATOM 4726 N N . SER B 1 250 ? -1.925 -19.012 38.614 1.00 18.46 250 SER B N 1
ATOM 4727 C CA . SER B 1 250 ? -2.328 -18.118 37.532 1.00 17.63 250 SER B CA 1
ATOM 4728 C C . SER B 1 250 ? -1.745 -16.750 37.749 1.00 17.72 250 SER B C 1
ATOM 4729 O O . SER B 1 250 ? -1.482 -15.990 36.799 1.00 17.36 250 SER B O 1
ATOM 4732 N N . GLY B 1 251 ? -1.560 -16.386 39.011 1.00 17.82 251 GLY B N 1
ATOM 4733 C CA . GLY B 1 251 ? -0.932 -15.098 39.321 1.00 16.70 251 GLY B CA 1
ATOM 4734 C C . GLY B 1 251 ? -0.592 -14.970 40.795 1.00 16.57 251 GLY B C 1
ATOM 4735 O O . GLY B 1 251 ? -1.132 -15.704 41.614 1.00 16.21 251 GLY B O 1
ATOM 4736 N N . LEU B 1 252 ? 0.305 -14.030 41.103 1.00 16.20 252 LEU B N 1
ATOM 4737 C CA . LEU B 1 252 ? 0.709 -13.682 42.450 1.00 15.47 252 LEU B CA 1
ATOM 4738 C C . LEU B 1 252 ? 0.652 -12.187 42.570 1.00 15.18 252 LEU B C 1
ATOM 4739 O O . LEU B 1 252 ? 1.156 -11.489 41.698 1.00 15.78 252 LEU B O 1
ATOM 4744 N N . GLY B 1 253 ? 0.108 -11.698 43.684 1.00 14.64 253 GLY B N 1
ATOM 4745 C CA . GLY B 1 253 ? 0.118 -10.286 44.023 1.00 14.61 253 GLY B CA 1
ATOM 4746 C C . GLY B 1 253 ? 0.676 -10.131 45.418 1.00 15.55 253 GLY B C 1
ATOM 4747 O O . GLY B 1 253 ? 0.030 -10.545 46.397 1.00 15.92 253 GLY B O 1
ATOM 4748 N N . LEU B 1 254 ? 1.890 -9.573 45.508 1.00 16.18 254 LEU B N 1
ATOM 4749 C CA . LEU B 1 254 ? 2.605 -9.417 46.766 1.00 16.74 254 LEU B CA 1
ATOM 4750 C C . LEU B 1 254 ? 2.969 -7.975 47.014 1.00 16.00 254 LEU B C 1
ATOM 4751 O O . LEU B 1 254 ? 3.783 -7.393 46.308 1.00 15.36 254 LEU B O 1
ATOM 4756 N N . ASP B 1 255 ? 2.351 -7.409 48.045 1.00 15.18 255 ASP B N 1
ATOM 4757 C CA . ASP B 1 255 ? 2.712 -6.092 48.574 1.00 14.75 255 ASP B CA 1
ATOM 4758 C C . ASP B 1 255 ? 3.693 -6.191 49.723 1.00 13.75 255 ASP B C 1
ATOM 4759 O O . ASP B 1 255 ? 4.244 -5.192 50.143 1.00 13.24 255 ASP B O 1
ATOM 4764 N N . VAL B 1 256 ? 3.874 -7.400 50.230 1.00 13.39 256 VAL B N 1
ATOM 4765 C CA . VAL B 1 256 ? 4.729 -7.659 51.381 1.00 14.34 256 VAL B CA 1
ATOM 4766 C C . VAL B 1 256 ? 5.401 -8.996 51.125 1.00 14.71 256 VAL B C 1
ATOM 4767 O O . VAL B 1 256 ? 4.829 -9.905 50.488 1.00 14.62 256 VAL B O 1
ATOM 4771 N N . PHE B 1 257 ? 6.635 -9.104 51.592 1.00 15.48 257 PHE B N 1
ATOM 4772 C CA . PHE B 1 257 ? 7.452 -10.283 51.352 1.00 16.11 257 PHE B CA 1
ATOM 4773 C C . PHE B 1 257 ? 8.639 -10.274 52.299 1.00 16.37 257 PHE B C 1
ATOM 4774 O O . PHE B 1 257 ? 9.097 -9.223 52.764 1.00 16.52 257 PHE B O 1
ATOM 4782 N N . GLU B 1 258 ? 9.134 -11.468 52.564 1.00 16.81 258 GLU B N 1
ATOM 4783 C CA . GLU B 1 258 ? 10.282 -11.642 53.425 1.00 17.25 258 GLU B CA 1
ATOM 4784 C C . GLU B 1 258 ? 11.476 -10.873 52.904 1.00 17.30 258 GLU B C 1
ATOM 4785 O O . GLU B 1 258 ? 11.765 -10.902 51.709 1.00 16.58 258 GLU B O 1
ATOM 4791 N N . ASP B 1 259 ? 12.128 -10.181 53.834 1.00 17.62 259 ASP B N 1
ATOM 4792 C CA . ASP B 1 259 ? 13.360 -9.431 53.604 1.00 18.98 259 ASP B CA 1
ATOM 4793 C C . ASP B 1 259 ? 13.160 -8.158 52.772 1.00 18.82 259 ASP B C 1
ATOM 4794 O O . ASP B 1 259 ? 14.129 -7.533 52.329 1.00 18.46 259 ASP B O 1
ATOM 4799 N N . GLU B 1 260 ? 11.899 -7.735 52.665 1.00 18.28 260 GLU B N 1
ATOM 4800 C CA . GLU B 1 260 ? 11.522 -6.570 51.889 1.00 18.89 260 GLU B CA 1
ATOM 4801 C C . GLU B 1 260 ? 12.269 -5.333 52.254 1.00 19.16 260 GLU B C 1
ATOM 4802 O O . GLU B 1 260 ? 12.500 -4.485 51.392 1.00 19.42 260 GLU B O 1
ATOM 4808 N N . GLU B 1 261 ? 12.604 -5.197 53.537 1.00 19.58 261 GLU B N 1
ATOM 4809 C CA . GLU B 1 261 ? 13.239 -3.989 54.030 1.00 19.88 261 GLU B CA 1
ATOM 4810 C C . GLU B 1 261 ? 14.630 -3.753 53.397 1.00 19.67 261 GLU B C 1
ATOM 4811 O O . GLU B 1 261 ? 15.065 -2.614 53.251 1.00 20.30 261 GLU B O 1
ATOM 4817 N N . ILE B 1 262 ? 15.309 -4.825 53.012 1.00 19.35 262 ILE B N 1
ATOM 4818 C CA . ILE B 1 262 ? 16.596 -4.711 52.307 1.00 19.87 262 ILE B CA 1
ATOM 4819 C C . ILE B 1 262 ? 16.424 -3.918 50.986 1.00 20.38 262 ILE B C 1
ATOM 4820 O O . ILE B 1 262 ? 17.190 -2.938 50.681 1.00 21.64 262 ILE B O 1
ATOM 4825 N N . LEU B 1 263 ? 15.383 -4.274 50.228 1.00 20.35 263 LEU B N 1
ATOM 4826 C CA . LEU B 1 263 ? 15.063 -3.542 48.988 1.00 20.29 263 LEU B CA 1
ATOM 4827 C C . LEU B 1 263 ? 14.474 -2.180 49.262 1.00 20.77 263 LEU B C 1
ATOM 4828 O O . LEU B 1 263 ? 14.867 -1.207 48.624 1.00 21.19 263 LEU B O 1
ATOM 4833 N N . ILE B 1 264 ? 13.503 -2.108 50.175 1.00 21.37 264 ILE B N 1
ATOM 4834 C CA . ILE B 1 264 ? 12.752 -0.880 50.373 1.00 22.39 264 ILE B CA 1
ATOM 4835 C C . ILE B 1 264 ? 13.619 0.237 50.939 1.00 23.46 264 ILE B C 1
ATOM 4836 O O . ILE B 1 264 ? 13.500 1.372 50.529 1.00 23.15 264 ILE B O 1
ATOM 4841 N N . LEU B 1 265 ? 14.495 -0.094 51.884 1.00 25.49 265 LEU B N 1
ATOM 4842 C CA . LEU B 1 265 ? 15.413 0.891 52.463 1.00 26.35 265 LEU B CA 1
ATOM 4843 C C . LEU B 1 265 ? 16.833 0.784 51.875 1.00 26.50 265 LEU B C 1
ATOM 4844 O O . LEU B 1 265 ? 17.750 1.400 52.392 1.00 26.83 265 LEU B O 1
ATOM 4849 N N . LYS B 1 266 ? 17.022 -0.001 50.824 1.00 26.15 266 LYS B N 1
ATOM 4850 C CA . LYS B 1 266 ? 18.325 -0.095 50.162 1.00 26.55 266 LYS B CA 1
ATOM 4851 C C . LYS B 1 266 ? 19.476 -0.425 51.113 1.00 25.59 266 LYS B C 1
ATOM 4852 O O . LYS B 1 266 ? 20.534 0.188 51.046 1.00 25.36 266 LYS B O 1
ATOM 4858 N N . LYS B 1 267 ? 19.268 -1.436 51.942 1.00 24.07 267 LYS B N 1
ATOM 4859 C CA . LYS B 1 267 ? 20.237 -1.839 52.945 1.00 24.01 267 LYS B CA 1
ATOM 4860 C C . LYS B 1 267 ? 21.409 -2.574 52.313 1.00 24.13 267 LYS B C 1
ATOM 4861 O O . LYS B 1 267 ? 22.410 -2.856 52.978 1.00 22.38 267 LYS B O 1
ATOM 4867 N N . TYR B 1 268 ? 21.279 -2.884 51.023 1.00 24.58 268 TYR B N 1
ATOM 4868 C CA . TYR B 1 268 ? 22.406 -3.448 50.293 1.00 25.32 268 TYR B CA 1
ATOM 4869 C C . TYR B 1 268 ? 23.535 -2.448 50.115 1.00 25.86 268 TYR B C 1
ATOM 4870 O O . TYR B 1 268 ? 24.652 -2.859 49.834 1.00 26.98 268 TYR B O 1
ATOM 4879 N N . THR B 1 269 ? 23.271 -1.160 50.307 1.00 26.60 269 THR B N 1
ATOM 4880 C CA . THR B 1 269 ? 24.362 -0.184 50.358 1.00 28.16 269 THR B CA 1
ATOM 4881 C C . THR B 1 269 ? 25.171 -0.270 51.654 1.00 29.50 269 THR B C 1
ATOM 4882 O O . THR B 1 269 ? 26.173 0.409 51.780 1.00 29.58 269 THR B O 1
ATOM 4886 N N . GLU B 1 270 ? 24.737 -1.113 52.598 1.00 30.95 270 GLU B N 1
ATOM 4887 C CA . GLU B 1 270 ? 25.442 -1.373 53.842 1.00 31.94 270 GLU B CA 1
ATOM 4888 C C . GLU B 1 270 ? 25.717 -2.839 53.993 1.00 31.16 270 GLU B C 1
ATOM 4889 O O . GLU B 1 270 ? 25.850 -3.319 55.084 1.00 32.41 270 GLU B O 1
ATOM 4895 N N . GLY B 1 271 ? 25.755 -3.575 52.896 1.00 30.02 271 GLY B N 1
ATOM 4896 C CA . GLY B 1 271 ? 26.245 -4.930 52.931 1.00 28.65 271 GLY B CA 1
ATOM 4897 C C . GLY B 1 271 ? 25.209 -6.028 53.060 1.00 27.84 271 GLY B C 1
ATOM 4898 O O . GLY B 1 271 ? 25.579 -7.192 53.061 1.00 27.62 271 GLY B O 1
ATOM 4899 N N . LYS B 1 272 ? 23.921 -5.681 53.135 1.00 27.05 272 LYS B N 1
ATOM 4900 C CA . LYS B 1 272 ? 22.844 -6.686 53.308 1.00 25.91 272 LYS B CA 1
ATOM 4901 C C . LYS B 1 272 ? 22.228 -7.188 52.005 1.00 24.62 272 LYS B C 1
ATOM 4902 O O . LYS B 1 272 ? 22.075 -6.416 51.037 1.00 23.55 272 LYS B O 1
ATOM 4908 N N . ALA B 1 273 ? 21.895 -8.483 51.989 1.00 21.90 273 ALA B N 1
ATOM 4909 C CA . ALA B 1 273 ? 21.255 -9.104 50.865 1.00 21.39 273 ALA B CA 1
ATOM 4910 C C . ALA B 1 273 ? 20.864 -10.528 51.239 1.00 21.13 273 ALA B C 1
ATOM 4911 O O . ALA B 1 273 ? 21.601 -11.210 51.928 1.00 20.23 273 ALA B O 1
ATOM 4913 N N . THR B 1 274 ? 19.716 -10.996 50.759 1.00 20.35 274 THR B N 1
ATOM 4914 C CA . THR B 1 274 ? 19.390 -12.395 50.904 1.00 20.08 274 THR B CA 1
ATOM 4915 C C . THR B 1 274 ? 18.895 -12.985 49.599 1.00 20.02 274 THR B C 1
ATOM 4916 O O . THR B 1 274 ? 18.529 -12.264 48.660 1.00 20.65 274 THR B O 1
ATOM 4920 N N . ASP B 1 275 ? 18.820 -14.304 49.581 1.00 19.16 275 ASP B N 1
ATOM 4921 C CA . ASP B 1 275 ? 18.355 -15.043 48.446 1.00 20.18 275 ASP B CA 1
ATOM 4922 C C . ASP B 1 275 ? 16.887 -14.706 48.121 1.00 20.72 275 ASP B C 1
ATOM 4923 O O . ASP B 1 275 ? 16.468 -14.734 46.952 1.00 19.29 275 ASP B O 1
ATOM 4928 N N . LYS B 1 276 ? 16.123 -14.375 49.161 1.00 20.49 276 LYS B N 1
ATOM 4929 C CA . LYS B 1 276 ? 14.734 -14.055 48.977 1.00 20.75 276 LYS B CA 1
ATOM 4930 C C . LYS B 1 276 ? 14.598 -12.687 48.283 1.00 20.91 276 LYS B C 1
ATOM 4931 O O . LYS B 1 276 ? 13.590 -12.401 47.642 1.00 20.69 276 LYS B O 1
ATOM 4937 N N . ASN B 1 277 ? 15.585 -11.821 48.439 1.00 20.54 277 ASN B N 1
ATOM 4938 C CA . ASN B 1 277 ? 15.570 -10.588 47.705 1.00 20.21 277 ASN B CA 1
ATOM 4939 C C . ASN B 1 277 ? 15.660 -10.879 46.180 1.00 20.46 277 ASN B C 1
ATOM 4940 O O . ASN B 1 277 ? 14.931 -10.270 45.375 1.00 20.90 277 ASN B O 1
ATOM 4945 N N . LEU B 1 278 ? 16.528 -11.818 45.811 1.00 19.87 278 LEU B N 1
ATOM 4946 C CA . LEU B 1 278 ? 16.769 -12.153 44.409 1.00 20.39 278 LEU B CA 1
ATOM 4947 C C . LEU B 1 278 ? 15.581 -12.931 43.800 1.00 19.97 278 LEU B C 1
ATOM 4948 O O . LEU B 1 278 ? 15.182 -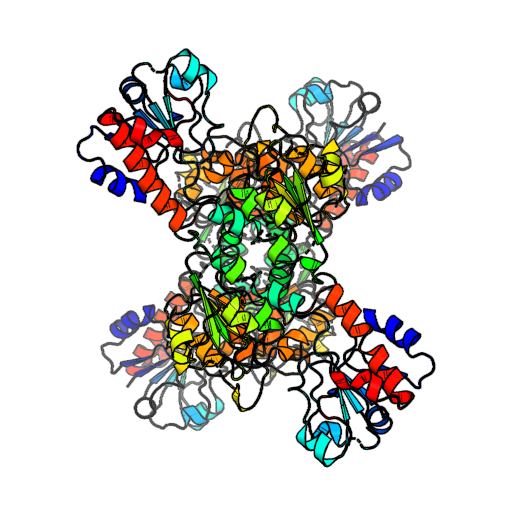12.667 42.691 1.00 18.51 278 LEU B O 1
ATOM 4953 N N . LYS B 1 279 ? 15.000 -13.834 44.572 1.00 20.05 279 LYS B N 1
ATOM 4954 C CA . LYS B 1 279 ? 13.793 -14.525 44.170 1.00 20.20 279 LYS B CA 1
ATOM 4955 C C . LYS B 1 279 ? 12.614 -13.604 43.936 1.00 19.53 279 LYS B C 1
ATOM 4956 O O . LYS B 1 279 ? 11.889 -13.772 42.966 1.00 19.35 279 LYS B O 1
ATOM 4962 N N . ILE B 1 280 ? 12.423 -12.624 44.803 1.00 19.91 280 ILE B N 1
ATOM 4963 C CA . ILE B 1 280 ? 11.325 -11.681 44.629 1.00 20.01 280 ILE B CA 1
ATOM 4964 C C . ILE B 1 280 ? 11.606 -10.822 43.394 1.00 20.39 280 ILE B C 1
ATOM 4965 O O . ILE B 1 280 ? 10.691 -10.528 42.641 1.00 20.08 280 ILE B O 1
ATOM 4970 N N . LEU B 1 281 ? 12.859 -10.433 43.182 1.00 20.14 281 LEU B N 1
ATOM 4971 C CA . LEU B 1 281 ? 13.203 -9.608 42.019 1.00 20.59 281 LEU B CA 1
ATOM 4972 C C . LEU B 1 281 ? 12.964 -10.358 40.686 1.00 19.92 281 LEU B C 1
ATOM 4973 O O . LEU B 1 281 ? 12.477 -9.757 39.733 1.00 20.55 281 LEU B O 1
ATOM 4978 N N . GLU B 1 282 ? 13.289 -11.651 40.637 1.00 19.22 282 GLU B N 1
ATOM 4979 C CA . GLU B 1 282 ? 12.973 -12.474 39.495 1.00 18.91 282 GLU B CA 1
ATOM 4980 C C . GLU B 1 282 ? 11.446 -12.607 39.228 1.00 19.34 282 GLU B C 1
ATOM 4981 O O . GLU B 1 282 ? 10.991 -12.540 38.075 1.00 18.05 282 GLU B O 1
ATOM 4987 N N . LEU B 1 283 ? 10.668 -12.796 40.295 1.00 19.18 283 LEU B N 1
ATOM 4988 C CA . LEU B 1 283 ? 9.209 -12.890 40.183 1.00 19.49 283 LEU B CA 1
ATOM 4989 C C . LEU B 1 283 ? 8.599 -11.566 39.742 1.00 18.87 283 LEU B C 1
ATOM 4990 O O . LEU B 1 283 ? 7.653 -11.535 38.982 1.00 19.48 283 LEU B O 1
ATOM 4995 N N . ALA B 1 284 ? 9.163 -10.468 40.191 1.00 19.29 284 ALA B N 1
ATOM 4996 C CA . ALA B 1 284 ? 8.675 -9.167 39.818 1.00 20.35 284 ALA B CA 1
ATOM 4997 C C . ALA B 1 284 ? 8.622 -8.951 38.292 1.00 21.34 284 ALA B C 1
ATOM 4998 O O . ALA B 1 284 ? 7.821 -8.159 37.834 1.00 21.08 284 ALA B O 1
ATOM 5000 N N . CYS B 1 285 ? 9.501 -9.589 37.528 1.00 22.33 285 CYS B N 1
ATOM 5001 C CA . CYS B 1 285 ? 9.506 -9.382 36.072 1.00 24.02 285 CYS B CA 1
ATOM 5002 C C . CYS B 1 285 ? 8.561 -10.300 35.315 1.00 23.42 285 CYS B C 1
ATOM 5003 O O . CYS B 1 285 ? 8.529 -10.224 34.118 1.00 24.56 285 CYS B O 1
ATOM 5006 N N . LYS B 1 286 ? 7.835 -11.198 35.978 1.00 22.61 286 LYS B N 1
ATOM 5007 C CA . LYS B 1 286 ? 6.959 -12.109 35.266 1.00 21.61 286 LYS B CA 1
ATOM 5008 C C . LYS B 1 286 ? 5.678 -11.361 34.906 1.00 20.78 286 LYS B C 1
ATOM 5009 O O . LYS B 1 286 ? 5.309 -10.389 35.571 1.00 19.03 286 LYS B O 1
ATOM 5015 N N . ASP B 1 287 ? 5.030 -11.813 33.843 1.00 19.45 287 ASP B N 1
ATOM 5016 C CA . ASP B 1 287 ? 3.863 -11.115 33.344 1.00 19.82 287 ASP B CA 1
ATOM 5017 C C . ASP B 1 287 ? 2.577 -11.467 34.091 1.00 18.90 287 ASP B C 1
ATOM 5018 O O . ASP B 1 287 ? 1.561 -10.841 33.816 1.00 19.16 287 ASP B O 1
ATOM 5023 N N . ASN B 1 288 ? 2.648 -12.429 35.026 1.00 17.11 288 ASN B N 1
ATOM 5024 C CA . ASN B 1 288 ? 1.521 -12.773 35.871 1.00 17.57 288 ASN B CA 1
ATOM 5025 C C . ASN B 1 288 ? 1.811 -12.605 37.385 1.00 16.67 288 ASN B C 1
ATOM 5026 O O . ASN B 1 288 ? 1.216 -13.280 38.257 1.00 15.74 288 ASN B O 1
ATOM 5031 N N . VAL B 1 289 ? 2.738 -11.703 37.692 1.00 15.74 289 VAL B N 1
ATOM 5032 C CA . VAL B 1 289 ? 3.088 -11.410 39.063 1.00 14.86 289 VAL B CA 1
ATOM 5033 C C . VAL B 1 289 ? 3.080 -9.910 39.192 1.00 15.24 289 VAL B C 1
ATOM 5034 O O . VAL B 1 289 ? 3.591 -9.203 38.318 1.00 15.84 289 VAL B O 1
ATOM 5038 N N . ILE B 1 290 ? 2.477 -9.417 40.259 1.00 15.58 290 ILE B N 1
ATOM 5039 C CA A ILE B 1 290 ? 2.586 -8.019 40.612 0.50 16.20 290 ILE B CA 1
ATOM 5040 C CA B ILE B 1 290 ? 2.597 -8.019 40.611 0.50 15.52 290 ILE B CA 1
ATOM 5041 C C . ILE B 1 290 ? 3.254 -7.910 41.980 1.00 16.36 290 ILE B C 1
ATOM 5042 O O . ILE B 1 290 ? 2.732 -8.449 42.980 1.00 16.24 290 ILE B O 1
ATOM 5051 N N . ILE B 1 291 ? 4.396 -7.202 42.041 1.00 15.98 291 ILE B N 1
ATOM 5052 C CA . ILE B 1 291 ? 5.067 -6.942 43.314 1.00 15.82 291 ILE B CA 1
ATOM 5053 C C . ILE B 1 291 ? 5.006 -5.445 43.587 1.00 15.94 291 ILE B C 1
ATOM 5054 O O . ILE B 1 291 ? 5.400 -4.664 42.712 1.00 16.34 291 ILE B O 1
ATOM 5059 N N . THR B 1 292 ? 4.453 -5.023 44.730 1.00 15.24 292 THR B N 1
ATOM 5060 C CA . THR B 1 292 ? 4.467 -3.602 45.098 1.00 16.48 292 THR B CA 1
ATOM 5061 C C . THR B 1 292 ? 5.209 -3.467 46.437 1.00 16.20 292 THR B C 1
ATOM 5062 O O . THR B 1 292 ? 5.285 -4.425 47.183 1.00 17.69 292 THR B O 1
ATOM 5066 N N . PRO B 1 293 ? 5.841 -2.318 46.691 1.00 16.52 293 PRO B N 1
ATOM 5067 C CA . PRO B 1 293 ? 6.764 -2.235 47.826 1.00 16.33 293 PRO B CA 1
ATOM 5068 C C . PRO B 1 293 ? 6.079 -1.827 49.115 1.00 16.01 293 PRO B C 1
ATOM 5069 O O . PRO B 1 293 ? 6.277 -0.726 49.590 1.00 16.74 293 PRO B O 1
ATOM 5073 N N . HIS B 1 294 ? 5.237 -2.698 49.649 1.00 15.97 294 HIS B N 1
ATOM 5074 C CA . HIS B 1 294 ? 4.513 -2.401 50.862 1.00 16.01 294 HIS B CA 1
ATOM 5075 C C . HIS B 1 294 ? 3.833 -1.024 50.833 1.00 15.19 294 HIS B C 1
ATOM 5076 O O . HIS B 1 294 ? 4.049 -0.199 51.738 1.00 14.27 294 HIS B O 1
ATOM 5083 N N . ILE B 1 295 ? 3.018 -0.781 49.805 1.00 14.84 295 ILE B N 1
ATOM 5084 C CA . ILE B 1 295 ? 2.313 0.453 49.683 1.00 15.23 295 ILE B CA 1
ATOM 5085 C C . ILE B 1 295 ? 0.787 0.300 49.614 1.00 15.98 295 ILE B C 1
ATOM 5086 O O . ILE B 1 295 ? 0.062 1.271 49.301 1.00 15.70 295 ILE B O 1
ATOM 5091 N N . ALA B 1 296 ? 0.292 -0.868 49.971 1.00 15.94 296 ALA B N 1
ATOM 5092 C CA . ALA B 1 296 ? -1.147 -1.070 50.051 1.00 16.36 296 ALA B CA 1
ATOM 5093 C C . ALA B 1 296 ? -1.818 0.019 50.857 1.00 17.24 296 ALA B C 1
ATOM 5094 O O . ALA B 1 296 ? -2.931 0.456 50.492 1.00 17.85 296 ALA B O 1
ATOM 5096 N N . TYR B 1 297 ? -1.171 0.446 51.962 1.00 16.35 297 TYR B N 1
ATOM 5097 C CA . TYR B 1 297 ? -1.728 1.465 52.860 1.00 16.62 297 TYR B CA 1
ATOM 5098 C C . TYR B 1 297 ? -1.539 2.905 52.365 1.00 17.10 297 TYR B C 1
ATOM 5099 O O . TYR B 1 297 ? -2.123 3.829 52.922 1.00 16.73 297 TYR B O 1
ATOM 5108 N N . TYR B 1 298 ? -0.682 3.091 51.365 1.00 16.52 298 TYR B N 1
ATOM 5109 C CA . TYR B 1 298 ? -0.107 4.377 51.063 1.00 17.18 298 TYR B CA 1
ATOM 5110 C C . TYR B 1 298 ? -1.049 5.212 50.182 1.00 17.24 298 TYR B C 1
ATOM 5111 O O . TYR B 1 298 ? -0.799 5.449 48.999 1.00 16.57 298 TYR B O 1
ATOM 5120 N N . THR B 1 299 ? -2.077 5.740 50.826 1.00 17.22 299 THR B N 1
ATOM 5121 C CA . THR B 1 299 ? -2.974 6.682 50.198 1.00 18.19 299 THR B CA 1
ATOM 5122 C C . THR B 1 299 ? -2.965 8.009 50.930 1.00 18.54 299 THR B C 1
ATOM 5123 O O . THR B 1 299 ? -2.565 8.110 52.120 1.00 17.18 299 THR B O 1
ATOM 5127 N N . ASP B 1 300 ? -3.463 9.023 50.244 1.00 18.46 300 ASP B N 1
ATOM 5128 C CA . ASP B 1 300 ? -3.580 10.327 50.863 1.00 19.72 300 ASP B CA 1
ATOM 5129 C C . ASP B 1 300 ? -4.417 10.304 52.161 1.00 20.26 300 ASP B C 1
ATOM 5130 O O . ASP B 1 300 ? -4.019 10.912 53.175 1.00 21.50 300 ASP B O 1
ATOM 5135 N N . LYS B 1 301 ? -5.541 9.594 52.158 1.00 20.15 301 LYS B N 1
ATOM 5136 C CA . LYS B 1 301 ? -6.364 9.480 53.353 1.00 20.06 301 LYS B CA 1
ATOM 5137 C C . LYS B 1 301 ? -5.648 8.782 54.529 1.00 19.69 301 LYS B C 1
ATOM 5138 O O . LYS B 1 301 ? -5.758 9.240 55.649 1.00 19.43 301 LYS B O 1
ATOM 5144 N N . SER B 1 302 ? -4.970 7.668 54.267 1.00 18.73 302 SER B N 1
ATOM 5145 C CA . SER B 1 302 ? -4.196 6.996 55.290 1.00 19.40 302 SER B CA 1
ATOM 5146 C C . SER B 1 302 ? -3.188 7.942 55.945 1.00 19.13 302 SER B C 1
ATOM 5147 O O . SER B 1 302 ? -3.100 8.009 57.149 1.00 18.36 302 SER B O 1
ATOM 5150 N N . LEU B 1 303 ? -2.437 8.658 55.132 1.00 20.02 303 LEU B N 1
ATOM 5151 C CA . LEU B 1 303 ? -1.391 9.546 55.627 1.00 20.73 303 LEU B CA 1
ATOM 5152 C C . LEU B 1 303 ? -1.944 10.663 56.526 1.00 21.69 303 LEU B C 1
ATOM 5153 O O . LEU B 1 303 ? -1.367 10.958 57.574 1.00 22.76 303 LEU B O 1
ATOM 5158 N N . GLU B 1 304 ? -3.052 11.267 56.120 1.00 21.95 304 GLU B N 1
ATOM 5159 C CA . GLU B 1 304 ? -3.745 12.253 56.920 1.00 22.65 304 GLU B CA 1
ATOM 5160 C C . GLU B 1 304 ? -4.120 11.681 58.272 1.00 21.49 304 GLU B C 1
ATOM 5161 O O . GLU B 1 304 ? -3.909 12.323 59.297 1.00 20.75 304 GLU B O 1
ATOM 5167 N N . ARG B 1 305 ? -4.686 10.488 58.259 1.00 20.32 305 ARG B N 1
ATOM 5168 C CA . ARG B 1 305 ? -5.210 9.888 59.467 1.00 20.57 305 ARG B CA 1
ATOM 5169 C C . ARG B 1 305 ? -4.078 9.397 60.396 1.00 19.32 305 ARG B C 1
ATOM 5170 O O . ARG B 1 305 ? -4.183 9.484 61.627 1.00 18.10 305 ARG B O 1
ATOM 5178 N N . ILE B 1 306 ? -3.011 8.879 59.806 1.00 18.13 306 ILE B N 1
ATOM 5179 C CA . ILE B 1 306 ? -1.855 8.480 60.576 1.00 18.27 306 ILE B CA 1
ATOM 5180 C C . ILE B 1 306 ? -1.277 9.718 61.298 1.00 19.03 306 ILE B C 1
ATOM 5181 O O . ILE B 1 306 ? -1.068 9.676 62.495 1.00 20.41 306 ILE B O 1
ATOM 5186 N N . ARG B 1 307 ? -1.079 10.815 60.589 1.00 19.78 307 ARG B N 1
ATOM 5187 C CA . ARG B 1 307 ? -0.692 12.076 61.227 1.00 20.29 307 ARG B CA 1
ATOM 5188 C C . ARG B 1 307 ? -1.568 12.480 62.390 1.00 21.64 307 ARG B C 1
ATOM 5189 O O . ARG B 1 307 ? -1.053 12.878 63.437 1.00 22.36 307 ARG B O 1
ATOM 5197 N N . GLU B 1 308 ? -2.883 12.493 62.165 1.00 22.22 308 GLU B N 1
ATOM 5198 C CA . GLU B 1 308 ? -3.843 12.983 63.161 1.00 22.64 308 GLU B CA 1
ATOM 5199 C C . GLU B 1 308 ? -3.846 12.091 64.394 1.00 22.10 308 GLU B C 1
ATOM 5200 O O . GLU B 1 308 ? -3.848 12.599 65.508 1.00 22.94 308 GLU B O 1
ATOM 5206 N N . GLU B 1 309 ? -3.888 10.771 64.188 1.00 21.36 309 GLU B N 1
ATOM 5207 C CA A GLU B 1 309 ? -3.947 9.830 65.292 0.50 21.43 309 GLU B CA 1
ATOM 5208 C CA B GLU B 1 309 ? -3.953 9.820 65.293 0.50 21.43 309 GLU B CA 1
ATOM 5209 C C . GLU B 1 309 ? -2.646 9.808 66.103 1.00 21.76 309 GLU B C 1
ATOM 5210 O O . GLU B 1 309 ? -2.659 9.677 67.348 1.00 21.51 309 GLU B O 1
ATOM 5221 N N . THR B 1 310 ? -1.523 9.972 65.423 1.00 21.11 310 THR B N 1
ATOM 5222 C CA . THR B 1 310 ? -0.244 9.999 66.115 1.00 19.92 310 THR B CA 1
ATOM 5223 C C . THR B 1 310 ? -0.135 11.249 67.011 1.00 20.01 310 THR B C 1
ATOM 5224 O O . THR B 1 310 ? 0.293 11.174 68.152 1.00 18.67 310 THR B O 1
ATOM 5228 N N . VAL B 1 311 ? -0.503 12.407 66.481 1.00 21.26 311 VAL B N 1
ATOM 5229 C CA . VAL B 1 311 ? -0.500 13.634 67.269 1.00 21.85 311 VAL B CA 1
ATOM 5230 C C . VAL B 1 311 ? -1.456 13.530 68.471 1.00 23.34 311 VAL B C 1
ATOM 5231 O O . VAL B 1 311 ? -1.083 13.867 69.608 1.00 24.93 311 VAL B O 1
ATOM 5235 N N . LYS B 1 312 ? -2.649 13.009 68.258 1.00 24.05 312 LYS B N 1
ATOM 5236 C CA . LYS B 1 312 ? -3.575 12.749 69.383 1.00 25.89 312 LYS B CA 1
ATOM 5237 C C . LYS B 1 312 ? -2.966 11.813 70.487 1.00 25.68 312 LYS B C 1
ATOM 5238 O O . LYS B 1 312 ? -3.062 12.105 71.697 1.00 25.75 312 LYS B O 1
ATOM 5244 N N . VAL B 1 313 ? -2.283 10.745 70.103 1.00 25.35 313 VAL B N 1
ATOM 5245 C CA . VAL B 1 313 ? -1.666 9.848 71.112 1.00 25.39 313 VAL B CA 1
ATOM 5246 C C . VAL B 1 313 ? -0.558 10.535 71.925 1.00 26.20 313 VAL B C 1
ATOM 5247 O O . VAL B 1 313 ? -0.470 10.390 73.133 1.00 26.83 313 VAL B O 1
ATOM 5251 N N . VAL B 1 314 ? 0.305 11.267 71.253 1.00 27.25 314 VAL B N 1
ATOM 5252 C CA . VAL B 1 314 ? 1.392 11.947 71.924 1.00 27.75 314 VAL B CA 1
ATOM 5253 C C . VAL B 1 314 ? 0.865 13.002 72.917 1.00 28.77 314 VAL B C 1
ATOM 5254 O O . VAL B 1 314 ? 1.302 13.049 74.081 1.00 28.85 314 VAL B O 1
ATOM 5258 N N . LYS B 1 315 ? -0.056 13.836 72.459 1.00 29.05 315 LYS B N 1
ATOM 5259 C CA . LYS B 1 315 ? -0.622 14.876 73.303 1.00 30.09 315 LYS B CA 1
ATOM 5260 C C . LYS B 1 315 ? -1.393 14.324 74.486 1.00 30.51 315 LYS B C 1
ATOM 5261 O O . LYS B 1 315 ? -1.328 14.904 75.584 1.00 30.21 315 LYS B O 1
ATOM 5267 N N . ALA B 1 316 ? -2.138 13.249 74.249 1.00 30.51 316 ALA B N 1
ATOM 5268 C CA . ALA B 1 316 ? -2.874 12.556 75.301 1.00 31.04 316 ALA B CA 1
ATOM 5269 C C . ALA B 1 316 ? -1.898 12.085 76.352 1.00 32.47 316 ALA B C 1
ATOM 5270 O O . ALA B 1 316 ? -2.108 12.299 77.549 1.00 32.50 316 ALA B O 1
ATOM 5272 N N . PHE B 1 317 ? -0.836 11.419 75.904 1.00 32.91 317 PHE B N 1
ATOM 5273 C CA . PHE B 1 317 ? 0.096 10.824 76.823 1.00 33.82 317 PHE B CA 1
ATOM 5274 C C . PHE B 1 317 ? 0.865 11.847 77.673 1.00 34.33 317 PHE B C 1
ATOM 5275 O O . PHE B 1 317 ? 0.986 11.661 78.870 1.00 33.72 317 PHE B O 1
ATOM 5283 N N . VAL B 1 318 ? 1.380 12.905 77.053 1.00 35.07 318 VAL B N 1
ATOM 5284 C CA . VAL B 1 318 ? 2.020 13.957 77.808 1.00 36.07 318 VAL B CA 1
ATOM 5285 C C . VAL B 1 318 ? 1.069 14.569 78.845 1.00 37.47 318 VAL B C 1
ATOM 5286 O O . VAL B 1 318 ? 1.526 14.966 79.902 1.00 37.28 318 VAL B O 1
ATOM 5290 N N . LYS B 1 319 ? -0.234 14.607 78.551 1.00 38.80 319 LYS B N 1
ATOM 5291 C CA . LYS B 1 319 ? -1.247 15.132 79.48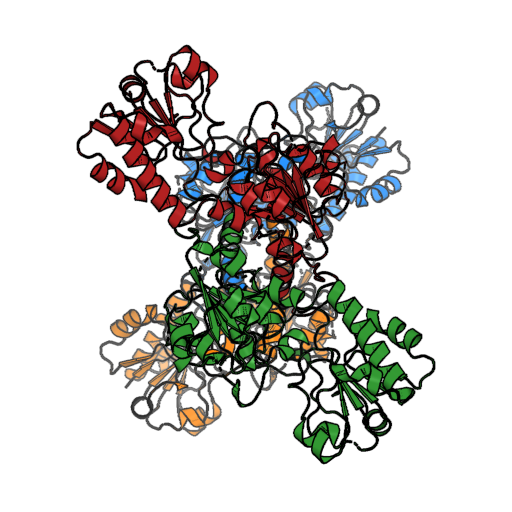6 1.00 40.38 319 LYS B CA 1
ATOM 5292 C C . LYS B 1 319 ? -1.599 14.136 80.580 1.00 40.65 319 LYS B C 1
ATOM 5293 O O . LYS B 1 319 ? -2.155 14.527 81.611 1.00 40.45 319 LYS B O 1
ATOM 5299 N N . GLY B 1 320 ? -1.333 12.858 80.336 1.00 40.58 320 GLY B N 1
ATOM 5300 C CA . GLY B 1 320 ? -1.790 11.808 81.228 1.00 40.81 320 GLY B CA 1
ATOM 5301 C C . GLY B 1 320 ? -3.238 11.410 81.007 1.00 41.22 320 GLY B C 1
ATOM 5302 O O . GLY B 1 320 ? -3.805 10.657 81.805 1.00 42.35 320 GLY B O 1
ATOM 5303 N N . ASP B 1 321 ? -3.842 11.871 79.915 1.00 41.30 321 ASP B N 1
ATOM 5304 C CA . ASP B 1 321 ? -5.222 11.509 79.582 1.00 41.52 321 ASP B CA 1
ATOM 5305 C C . ASP B 1 321 ? -5.262 10.174 78.810 1.00 40.97 321 ASP B C 1
ATOM 5306 O O . ASP B 1 321 ? -5.567 10.140 77.622 1.00 40.98 321 ASP B O 1
ATOM 5311 N N . LEU B 1 322 ? -4.979 9.081 79.507 1.00 40.18 322 LEU B N 1
ATOM 5312 C CA . LEU B 1 322 ? -4.862 7.770 78.892 1.00 39.89 322 LEU B CA 1
ATOM 5313 C C . LEU B 1 322 ? -6.185 7.170 78.391 1.00 39.87 322 LEU B C 1
ATOM 5314 O O . LEU B 1 322 ? -6.179 6.343 77.473 1.00 39.34 322 LEU B O 1
ATOM 5319 N N . GLU B 1 323 ? -7.307 7.557 78.979 1.00 39.93 323 GLU B N 1
ATOM 5320 C CA . GLU B 1 323 ? -8.604 6.952 78.597 1.00 40.14 323 GLU B CA 1
ATOM 5321 C C . GLU B 1 323 ? -9.013 7.437 77.193 1.00 39.46 323 GLU B C 1
ATOM 5322 O O . GLU B 1 323 ? -9.696 6.749 76.459 1.00 39.49 323 GLU B O 1
ATOM 5328 N N . GLN B 1 324 ? -8.580 8.635 76.841 1.00 39.02 324 GLN B N 1
ATOM 5329 C CA . GLN B 1 324 ? -8.795 9.206 75.523 1.00 39.05 324 GLN B CA 1
ATOM 5330 C C . GLN B 1 324 ? -8.215 8.364 74.352 1.00 37.98 324 GLN B C 1
ATOM 5331 O O . GLN B 1 324 ? -8.730 8.388 73.228 1.00 37.67 324 GLN B O 1
ATOM 5337 N N . ILE B 1 325 ? -7.138 7.635 74.631 1.00 36.58 325 ILE B N 1
ATOM 5338 C CA . ILE B 1 325 ? -6.464 6.796 73.643 1.00 35.41 325 ILE B CA 1
ATOM 5339 C C . ILE B 1 325 ? -6.511 5.324 74.039 1.00 34.50 325 ILE B C 1
ATOM 5340 O O . ILE B 1 325 ? -5.610 4.546 73.709 1.00 33.60 325 ILE B O 1
ATOM 5345 N N . LYS B 1 326 ? -7.577 4.921 74.718 1.00 33.39 326 LYS B N 1
ATOM 5346 C CA . LYS B 1 326 ? -7.654 3.517 75.162 1.00 33.61 326 LYS B CA 1
ATOM 5347 C C . LYS B 1 326 ? -7.681 2.518 73.981 1.00 32.02 326 LYS B C 1
ATOM 5348 O O . LYS B 1 326 ? -7.136 1.431 74.064 1.00 31.79 326 LYS B O 1
ATOM 5354 N N . GLY B 1 327 ? -8.313 2.905 72.880 1.00 30.78 327 GLY B N 1
ATOM 5355 C CA . GLY B 1 327 ? -8.373 2.051 71.693 1.00 29.85 327 GLY B CA 1
ATOM 5356 C C . GLY B 1 327 ? -7.031 1.855 70.980 1.00 28.03 327 GLY B C 1
ATOM 5357 O O . GLY B 1 327 ? -6.892 0.978 70.147 1.00 28.30 327 GLY B O 1
ATOM 5358 N N . ASN B 1 328 ? -6.045 2.669 71.318 1.00 26.48 328 ASN B N 1
ATOM 5359 C CA . ASN B 1 328 ? -4.746 2.584 70.701 1.00 25.77 328 ASN B CA 1
ATOM 5360 C C . ASN B 1 328 ? -3.761 1.646 71.376 1.00 25.10 328 ASN B C 1
ATOM 5361 O O . ASN B 1 328 ? -2.701 1.380 70.807 1.00 23.12 328 ASN B O 1
ATOM 5366 N N . PHE B 1 329 ? -4.078 1.162 72.582 1.00 24.81 329 PHE B N 1
ATOM 5367 C CA . PHE B 1 329 ? -3.107 0.370 73.319 1.00 24.69 329 PHE B CA 1
ATOM 5368 C C . PHE B 1 329 ? -3.031 -1.018 72.754 1.00 24.78 329 PHE B C 1
ATOM 5369 O O . PHE B 1 329 ? -4.045 -1.664 72.555 1.00 25.26 329 PHE B O 1
ATOM 5377 N N . VAL B 1 330 ? -1.805 -1.445 72.494 1.00 24.44 330 VAL B N 1
ATOM 5378 C CA . VAL B 1 330 ? -1.474 -2.843 72.343 1.00 25.59 330 VAL B CA 1
ATOM 5379 C C . VAL B 1 330 ? -1.041 -3.425 73.730 1.00 26.48 330 VAL B C 1
ATOM 5380 O O . VAL B 1 330 ? -1.422 -4.521 74.105 1.00 26.59 330 VAL B O 1
ATOM 5384 N N . VAL B 1 331 ? -0.167 -2.702 74.425 1.00 27.60 331 VAL B N 1
ATOM 5385 C CA . VAL B 1 331 ? 0.237 -3.016 75.784 1.00 28.22 331 VAL B CA 1
ATOM 5386 C C . VAL B 1 331 ? -0.176 -1.780 76.579 1.00 29.42 331 VAL B C 1
ATOM 5387 O O . VAL B 1 331 ? 0.434 -0.721 76.448 1.00 27.99 331 VAL B O 1
ATOM 5391 N N . GLY B 1 332 ? -1.259 -1.926 77.349 1.00 30.81 332 GLY B N 1
ATOM 5392 C CA . GLY B 1 332 ? -1.920 -0.834 78.040 1.00 31.71 332 GLY B CA 1
ATOM 5393 C C . GLY B 1 332 ? -1.651 -0.861 79.536 1.00 33.47 332 GLY B C 1
ATOM 5394 O O . GLY B 1 332 ? -1.080 -1.838 80.056 1.00 34.28 332 GLY B O 1
ATOM 5395 N N . PRO B 1 333 ? -2.060 0.206 80.244 1.00 34.64 333 PRO B N 1
ATOM 5396 C CA . PRO B 1 333 ? -1.759 0.383 81.689 1.00 35.80 333 PRO B CA 1
ATOM 5397 C C . PRO B 1 333 ? -2.443 -0.620 82.608 1.00 36.23 333 PRO B C 1
ATOM 5398 O O . PRO B 1 333 ? -3.390 -1.280 82.173 1.00 38.10 333 PRO B O 1
ATOM 5402 N N . SER B 1 334 ? -1.810 -1.138 83.589 0.00 35.65 334 SER B N 1
ATOM 5403 C CA . SER B 1 334 ? -0.357 -1.055 83.673 0.00 35.55 334 SER B CA 1
ATOM 5404 C C . SER B 1 334 ? 0.243 -2.368 84.163 0.00 35.52 334 SER B C 1
ATOM 5405 O O . SER B 1 334 ? 0.598 -3.236 83.365 0.00 35.48 334 SER B O 1
ATOM 5416 N N . ASN C 1 2 ? 40.970 -42.481 33.566 1.00 46.64 2 ASN C N 1
ATOM 5417 C CA . ASN C 1 2 ? 39.743 -41.906 34.107 1.00 45.67 2 ASN C CA 1
ATOM 5418 C C . ASN C 1 2 ? 39.763 -40.417 33.826 1.00 44.35 2 ASN C C 1
ATOM 5419 O O . ASN C 1 2 ? 40.624 -39.693 34.344 1.00 44.11 2 ASN C O 1
ATOM 5424 N N . VAL C 1 3 ? 38.827 -39.964 32.998 1.00 42.83 3 VAL C N 1
ATOM 5425 C CA . VAL C 1 3 ? 38.719 -38.535 32.677 1.00 41.29 3 VAL C CA 1
ATOM 5426 C C . VAL C 1 3 ? 37.405 -37.980 33.203 1.00 39.58 3 VAL C C 1
ATOM 5427 O O . VAL C 1 3 ? 36.356 -38.581 33.034 1.00 38.62 3 VAL C O 1
ATOM 5431 N N . LEU C 1 4 ? 37.488 -36.841 33.875 1.00 38.29 4 LEU C N 1
ATOM 5432 C CA . LEU C 1 4 ? 36.324 -36.184 34.429 1.00 37.65 4 LEU C CA 1
ATOM 5433 C C . LEU C 1 4 ? 36.142 -34.793 33.791 1.00 36.85 4 LEU C C 1
ATOM 5434 O O . LEU C 1 4 ? 37.068 -33.959 33.777 1.00 37.19 4 LEU C O 1
ATOM 5439 N N . PHE C 1 5 ? 34.957 -34.575 33.233 1.00 35.39 5 PHE C N 1
ATOM 5440 C CA . PHE C 1 5 ? 34.555 -33.270 32.713 1.00 34.52 5 PHE C CA 1
ATOM 5441 C C . PHE C 1 5 ? 33.418 -32.697 33.550 1.00 33.22 5 PHE C C 1
ATOM 5442 O O . PHE C 1 5 ? 32.396 -33.366 33.740 1.00 32.56 5 PHE C O 1
ATOM 5450 N N . THR C 1 6 ? 33.609 -31.479 34.054 1.00 32.30 6 THR C N 1
ATOM 5451 C CA . THR C 1 6 ? 32.570 -30.745 34.737 1.00 32.25 6 THR C CA 1
ATOM 5452 C C . THR C 1 6 ? 32.177 -29.453 33.995 1.00 32.92 6 THR C C 1
ATOM 5453 O O . THR C 1 6 ? 32.921 -28.953 33.125 1.00 30.72 6 THR C O 1
ATOM 5457 N N . SER C 1 7 ? 30.998 -28.936 34.382 1.00 32.47 7 SER C N 1
ATOM 5458 C CA . SER C 1 7 ? 30.411 -27.734 33.829 1.00 32.70 7 SER C CA 1
ATOM 5459 C C . SER C 1 7 ? 30.257 -27.757 32.297 1.00 32.56 7 SER C C 1
ATOM 5460 O O . SER C 1 7 ? 30.389 -26.739 31.656 1.00 32.33 7 SER C O 1
ATOM 5463 N N . VAL C 1 8 ? 29.975 -28.918 31.733 1.00 33.39 8 VAL C N 1
ATOM 5464 C CA . VAL C 1 8 ? 29.781 -29.040 30.286 1.00 34.53 8 VAL C CA 1
ATOM 5465 C C . VAL C 1 8 ? 28.339 -28.710 29.884 1.00 35.97 8 VAL C C 1
ATOM 5466 O O . VAL C 1 8 ? 27.397 -29.281 30.445 1.00 35.22 8 VAL C O 1
ATOM 5470 N N . PRO C 1 9 ? 28.160 -27.818 28.878 1.00 37.41 9 PRO C N 1
ATOM 5471 C CA . PRO C 1 9 ? 26.800 -27.537 28.392 1.00 38.47 9 PRO C CA 1
ATOM 5472 C C . PRO C 1 9 ? 26.203 -28.785 27.747 1.00 39.27 9 PRO C C 1
ATOM 5473 O O . PRO C 1 9 ? 26.913 -29.536 27.082 1.00 39.36 9 PRO C O 1
ATOM 5477 N N . GLN C 1 10 ? 24.914 -29.009 27.949 1.00 40.55 10 GLN C N 1
ATOM 5478 C CA . GLN C 1 10 ? 24.284 -30.254 27.475 1.00 41.95 10 GLN C CA 1
ATOM 5479 C C . GLN C 1 10 ? 24.538 -30.534 25.991 1.00 42.15 10 GLN C C 1
ATOM 5480 O O . GLN C 1 10 ? 24.742 -31.672 25.593 1.00 41.51 10 GLN C O 1
ATOM 5486 N N . GLU C 1 11 ? 24.515 -29.488 25.175 1.00 43.10 11 GLU C N 1
ATOM 5487 C CA . GLU C 1 11 ? 24.667 -29.649 23.732 1.00 44.07 11 GLU C CA 1
ATOM 5488 C C . GLU C 1 11 ? 26.099 -30.075 23.353 1.00 44.53 11 GLU C C 1
ATOM 5489 O O . GLU C 1 11 ? 26.307 -30.599 22.252 1.00 45.00 11 GLU C O 1
ATOM 5495 N N . ASP C 1 12 ? 27.073 -29.880 24.260 1.00 44.64 12 ASP C N 1
ATOM 5496 C CA . ASP C 1 12 ? 28.457 -30.364 24.054 1.00 44.66 12 ASP C CA 1
ATOM 5497 C C . ASP C 1 12 ? 28.695 -31.822 24.491 1.00 45.02 12 ASP C C 1
ATOM 5498 O O . ASP C 1 12 ? 29.743 -32.406 24.187 1.00 44.91 12 ASP C O 1
ATOM 5503 N N . VAL C 1 13 ? 27.743 -32.404 25.216 1.00 45.30 13 VAL C N 1
ATOM 5504 C CA . VAL C 1 13 ? 27.943 -33.718 25.827 1.00 45.25 13 VAL C CA 1
ATOM 5505 C C . VAL C 1 13 ? 28.167 -34.825 24.798 1.00 45.87 13 VAL C C 1
ATOM 5506 O O . VAL C 1 13 ? 29.165 -35.530 24.879 1.00 45.16 13 VAL C O 1
ATOM 5510 N N . PRO C 1 14 ? 27.247 -34.975 23.821 1.00 46.57 14 PRO C N 1
ATOM 5511 C CA . PRO C 1 14 ? 27.445 -36.018 22.829 1.00 46.88 14 PRO C CA 1
ATOM 5512 C C . PRO C 1 14 ? 28.776 -35.876 22.139 1.00 47.16 14 PRO C C 1
ATOM 5513 O O . PRO C 1 14 ? 29.427 -36.879 21.883 1.00 48.20 14 PRO C O 1
ATOM 5517 N N . PHE C 1 15 ? 29.173 -34.633 21.865 1.00 46.88 15 PHE C N 1
ATOM 5518 C CA . PHE C 1 15 ? 30.413 -34.332 21.157 1.00 46.48 15 PHE C CA 1
ATOM 5519 C C . PHE C 1 15 ? 31.666 -34.813 21.894 1.00 46.36 15 PHE C C 1
ATOM 5520 O O . PHE C 1 15 ? 32.591 -35.350 21.277 1.00 46.20 15 PHE C O 1
ATOM 5528 N N . TYR C 1 16 ? 31.729 -34.578 23.197 1.00 46.32 16 TYR C N 1
ATOM 5529 C CA . TYR C 1 16 ? 32.885 -35.030 23.960 1.00 46.68 16 TYR C CA 1
ATOM 5530 C C . TYR C 1 16 ? 32.854 -36.556 24.194 1.00 48.11 16 TYR C C 1
ATOM 5531 O O . TYR C 1 16 ? 33.902 -37.199 24.315 1.00 47.69 16 TYR C O 1
ATOM 5540 N N . GLN C 1 17 ? 31.649 -37.117 24.257 1.00 49.92 17 GLN C N 1
ATOM 5541 C CA . GLN C 1 17 ? 31.475 -38.559 24.375 1.00 51.73 17 GLN C CA 1
ATOM 5542 C C . GLN C 1 17 ? 32.009 -39.245 23.124 1.00 53.17 17 GLN C C 1
ATOM 5543 O O . GLN C 1 17 ? 32.729 -40.242 23.225 1.00 53.34 17 GLN C O 1
ATOM 5549 N N . GLU C 1 18 ? 31.674 -38.707 21.951 1.00 54.45 18 GLU C N 1
ATOM 5550 C CA . GLU C 1 18 ? 32.178 -39.265 20.700 1.00 56.01 18 GLU C CA 1
ATOM 5551 C C . GLU C 1 18 ? 33.693 -39.042 20.547 1.00 56.45 18 GLU C C 1
ATOM 5552 O O . GLU C 1 18 ? 34.431 -39.979 20.210 1.00 57.01 18 GLU C O 1
ATOM 5558 N N . ALA C 1 19 ? 34.148 -37.820 20.813 1.00 56.53 19 ALA C N 1
ATOM 5559 C CA . ALA C 1 19 ? 35.572 -37.476 20.709 1.00 56.89 19 ALA C CA 1
ATOM 5560 C C . ALA C 1 19 ? 36.480 -38.350 21.587 1.00 57.13 19 ALA C C 1
ATOM 5561 O O . ALA C 1 19 ? 37.596 -38.682 21.190 1.00 57.39 19 ALA C O 1
ATOM 5563 N N . LEU C 1 20 ? 35.995 -38.725 22.767 1.00 57.41 20 LEU C N 1
ATOM 5564 C CA . LEU C 1 20 ? 36.827 -39.400 23.772 1.00 57.64 20 LEU C CA 1
ATOM 5565 C C . LEU C 1 20 ? 36.322 -40.798 24.177 1.00 57.97 20 LEU C C 1
ATOM 5566 O O . LEU C 1 20 ? 36.607 -41.260 25.278 1.00 57.94 20 LEU C O 1
ATOM 5571 N N . LYS C 1 21 ? 35.595 -41.475 23.286 1.00 58.52 21 LYS C N 1
ATOM 5572 C CA . LYS C 1 21 ? 34.974 -42.769 23.618 1.00 58.79 21 LYS C CA 1
ATOM 5573 C C . LYS C 1 21 ? 35.988 -43.907 23.754 1.00 58.93 21 LYS C C 1
ATOM 5574 O O . LYS C 1 21 ? 35.658 -44.979 24.248 1.00 58.85 21 LYS C O 1
ATOM 5580 N N . ASP C 1 22 ? 37.209 -43.660 23.295 1.00 58.90 22 ASP C N 1
ATOM 5581 C CA . ASP C 1 22 ? 38.348 -44.525 23.567 1.00 59.01 22 ASP C CA 1
ATOM 5582 C C . ASP C 1 22 ? 38.801 -44.444 25.042 1.00 58.56 22 ASP C C 1
ATOM 5583 O O . ASP C 1 22 ? 39.746 -45.127 25.436 1.00 58.18 22 ASP C O 1
ATOM 5588 N N . LEU C 1 23 ? 38.137 -43.618 25.855 1.00 57.97 23 LEU C N 1
ATOM 5589 C CA . LEU C 1 23 ? 38.566 -43.394 27.238 1.00 57.55 23 LEU C CA 1
ATOM 5590 C C . LEU C 1 23 ? 37.437 -43.579 28.235 1.00 56.81 23 LEU C C 1
ATOM 5591 O O . LEU C 1 23 ? 36.266 -43.580 27.875 1.00 56.85 23 LEU C O 1
ATOM 5596 N N . SER C 1 24 ? 37.819 -43.706 29.499 1.00 55.97 24 SER C N 1
ATOM 5597 C CA . SER C 1 24 ? 36.875 -43.839 30.584 1.00 55.56 24 SER C CA 1
ATOM 5598 C C . SER C 1 24 ? 36.465 -42.427 31.012 1.00 54.68 24 SER C C 1
ATOM 5599 O O . SER C 1 24 ? 37.166 -41.760 31.781 1.00 54.80 24 SER C O 1
ATOM 5602 N N . LEU C 1 25 ? 35.331 -41.975 30.477 1.00 53.63 25 LEU C N 1
ATOM 5603 C CA . LEU C 1 25 ? 34.932 -40.568 30.521 1.00 52.61 25 LEU C CA 1
ATOM 5604 C C . LEU C 1 25 ? 33.691 -40.371 31.351 1.00 51.02 25 LEU C C 1
ATOM 5605 O O . LEU C 1 25 ? 32.653 -40.913 31.027 1.00 51.05 25 LEU C O 1
ATOM 5610 N N . LYS C 1 26 ? 33.803 -39.572 32.405 1.00 49.47 26 LYS C N 1
ATOM 5611 C CA . LYS C 1 26 ? 32.640 -39.115 33.158 1.00 48.43 26 LYS C CA 1
ATOM 5612 C C . LYS C 1 26 ? 32.357 -37.607 32.908 1.00 46.81 26 LYS C C 1
ATOM 5613 O O . LYS C 1 26 ? 33.214 -36.745 33.154 1.00 45.79 26 LYS C O 1
ATOM 5619 N N . ILE C 1 27 ? 31.143 -37.318 32.425 1.00 45.40 27 ILE C N 1
ATOM 5620 C CA . ILE C 1 27 ? 30.714 -35.959 32.041 1.00 44.11 27 ILE C CA 1
ATOM 5621 C C . ILE C 1 27 ? 29.575 -35.466 32.909 1.00 42.53 27 ILE C C 1
ATOM 5622 O O . ILE C 1 27 ? 28.535 -36.094 32.969 1.00 41.75 27 ILE C O 1
ATOM 5627 N N . TYR C 1 28 ? 29.765 -34.311 33.529 1.00 41.33 28 TYR C N 1
ATOM 5628 C CA . TYR C 1 28 ? 28.718 -33.639 34.269 1.00 40.45 28 TYR C CA 1
ATOM 5629 C C . TYR C 1 28 ? 28.437 -32.286 33.632 1.00 39.55 28 TYR C C 1
ATOM 5630 O O . TYR C 1 28 ? 29.361 -31.606 33.178 1.00 39.19 28 TYR C O 1
ATOM 5639 N N . THR C 1 29 ? 27.166 -31.889 33.621 1.00 38.57 29 THR C N 1
ATOM 5640 C CA . THR C 1 29 ? 26.777 -30.527 33.233 1.00 38.27 29 THR C CA 1
ATOM 5641 C C . THR C 1 29 ? 26.804 -29.556 34.423 1.00 37.95 29 THR C C 1
ATOM 5642 O O . THR C 1 29 ? 26.874 -28.340 34.242 1.00 38.13 29 THR C O 1
ATOM 5646 N N . THR C 1 30 ? 26.802 -30.094 35.635 1.00 38.05 30 THR C N 1
ATOM 5647 C CA . THR C 1 30 ? 26.954 -29.286 36.860 1.00 38.52 30 THR C CA 1
ATOM 5648 C C . THR C 1 30 ? 28.418 -29.057 37.191 1.00 38.83 30 THR C C 1
ATOM 5649 O O . THR C 1 30 ? 29.294 -29.722 36.645 1.00 38.53 30 THR C O 1
ATOM 5653 N N . ASP C 1 31 ? 28.668 -28.115 38.090 1.00 39.81 31 ASP C N 1
ATOM 5654 C CA . ASP C 1 31 ? 30.021 -27.807 38.529 1.00 40.54 31 ASP C CA 1
ATOM 5655 C C . ASP C 1 31 ? 30.601 -28.875 39.455 1.00 40.82 31 ASP C C 1
ATOM 5656 O O . ASP C 1 31 ? 29.873 -29.716 40.010 1.00 41.23 31 ASP C O 1
ATOM 5661 N N . VAL C 1 32 ? 31.920 -28.809 39.602 1.00 40.43 32 VAL C N 1
ATOM 5662 C CA . VAL C 1 32 ? 32.716 -29.763 40.373 1.00 40.46 32 VAL C CA 1
ATOM 5663 C C . VAL C 1 32 ? 32.224 -29.947 41.824 1.00 40.59 32 VAL C C 1
ATOM 5664 O O . VAL C 1 32 ? 32.256 -31.044 42.334 1.00 40.94 32 VAL C O 1
ATOM 5668 N N . SER C 1 33 ? 31.736 -28.884 42.460 1.00 41.09 33 SER C N 1
ATOM 5669 C CA . SER C 1 33 ? 31.162 -28.983 43.813 1.00 41.89 33 SER C CA 1
ATOM 5670 C C . SER C 1 33 ? 30.036 -30.012 43.951 1.00 42.35 33 SER C C 1
ATOM 5671 O O . SER C 1 33 ? 29.791 -30.482 45.040 1.00 42.88 33 SER C O 1
ATOM 5674 N N . LYS C 1 34 ? 29.367 -30.354 42.854 1.00 43.07 34 LYS C N 1
ATOM 5675 C CA . LYS C 1 34 ? 28.245 -31.290 42.859 1.00 43.58 34 LYS C CA 1
ATOM 5676 C C . LYS C 1 34 ? 28.611 -32.659 42.307 1.00 43.72 34 LYS C C 1
ATOM 5677 O O . LYS C 1 34 ? 27.731 -33.467 42.023 1.00 43.07 34 LYS C O 1
ATOM 5683 N N . VAL C 1 35 ? 29.911 -32.930 42.187 1.00 44.10 35 VAL C N 1
ATOM 5684 C CA . VAL C 1 35 ? 30.375 -34.239 41.732 1.00 44.28 35 VAL C CA 1
ATOM 5685 C C . VAL C 1 35 ? 30.637 -35.150 42.940 1.00 45.11 35 VAL C C 1
ATOM 5686 O O . VAL C 1 35 ? 31.286 -34.732 43.901 1.00 44.67 35 VAL C O 1
ATOM 5690 N N . PRO C 1 36 ? 30.153 -36.402 42.890 1.00 45.99 36 PRO C N 1
ATOM 5691 C CA . PRO C 1 36 ? 30.365 -37.286 44.050 1.00 46.74 36 PRO C CA 1
ATOM 5692 C C . PRO C 1 36 ? 31.847 -37.513 44.343 1.00 47.48 36 PRO C C 1
ATOM 5693 O O . PRO C 1 36 ? 32.651 -37.597 43.401 1.00 47.62 36 PRO C O 1
ATOM 5697 N N . GLU C 1 37 ? 32.191 -37.621 45.632 1.00 48.28 37 GLU C N 1
ATOM 5698 C CA . GLU C 1 37 ? 33.582 -37.815 46.078 1.00 48.82 37 GLU C CA 1
ATOM 5699 C C . GLU C 1 37 ? 34.210 -39.066 45.487 1.00 48.50 37 GLU C C 1
ATOM 5700 O O . GLU C 1 37 ? 35.404 -39.076 45.197 1.00 48.21 37 GLU C O 1
ATOM 5706 N N . ASN C 1 38 ? 33.424 -40.121 45.312 1.00 48.44 38 ASN C N 1
ATOM 5707 C CA . ASN C 1 38 ? 33.973 -41.342 44.720 1.00 48.71 38 ASN C CA 1
ATOM 5708 C C . ASN C 1 38 ? 34.533 -41.078 43.326 1.00 48.48 38 ASN C C 1
ATOM 5709 O O . ASN C 1 38 ? 35.615 -41.570 42.997 1.00 49.09 38 ASN C O 1
ATOM 5714 N N . GLU C 1 39 ? 33.821 -40.277 42.531 1.00 48.04 39 GLU C N 1
ATOM 5715 C CA . GLU C 1 39 ? 34.269 -39.916 41.187 1.00 47.71 39 GLU C CA 1
ATOM 5716 C C . GLU C 1 39 ? 35.484 -38.990 41.212 1.00 47.19 39 GLU C C 1
ATOM 5717 O O . GLU C 1 39 ? 36.403 -39.184 40.426 1.00 47.06 39 GLU C O 1
ATOM 5723 N N . LEU C 1 40 ? 35.495 -38.000 42.107 1.00 47.26 40 LEU C N 1
ATOM 5724 C CA . LEU C 1 40 ? 36.671 -37.130 42.298 1.00 47.61 40 LEU C CA 1
ATOM 5725 C C . LEU C 1 40 ? 37.987 -37.873 42.609 1.00 48.37 40 LEU C C 1
ATOM 5726 O O . LEU C 1 40 ? 39.049 -37.468 42.138 1.00 48.18 40 LEU C O 1
ATOM 5731 N N . LYS C 1 41 ? 37.901 -38.959 43.387 1.00 49.32 41 LYS C N 1
ATOM 5732 C CA . LYS C 1 41 ? 39.061 -39.801 43.754 1.00 50.10 41 LYS C CA 1
ATOM 5733 C C . LYS C 1 41 ? 39.593 -40.712 42.625 1.00 49.72 41 LYS C C 1
ATOM 5734 O O . LYS C 1 41 ? 40.777 -41.029 42.594 1.00 50.42 41 LYS C O 1
ATOM 5740 N N . LYS C 1 42 ? 38.716 -41.165 41.739 1.00 49.48 42 LYS C N 1
ATOM 5741 C CA . LYS C 1 42 ? 39.114 -41.898 40.539 1.00 49.30 42 LYS C CA 1
ATOM 5742 C C . LYS C 1 42 ? 39.845 -41.020 39.506 1.00 48.36 42 LYS C C 1
ATOM 5743 O O . LYS C 1 42 ? 40.679 -41.523 38.755 1.00 48.70 42 LYS C O 1
ATOM 5749 N N . ALA C 1 43 ? 39.520 -39.730 39.461 1.00 46.80 43 ALA C N 1
ATOM 5750 C CA . ALA C 1 43 ? 39.846 -38.878 38.302 1.00 46.01 43 ALA C CA 1
ATOM 5751 C C . ALA C 1 43 ? 41.352 -38.671 38.064 1.00 45.12 43 ALA C C 1
ATOM 5752 O O . ALA C 1 43 ? 42.058 -38.139 38.936 1.00 45.08 43 ALA C O 1
ATOM 5754 N N . GLU C 1 44 ? 41.829 -39.050 36.876 1.00 44.06 44 GLU C N 1
ATOM 5755 C CA . GLU C 1 44 ? 43.235 -38.797 36.485 1.00 43.75 44 GLU C CA 1
ATOM 5756 C C . GLU C 1 44 ? 43.439 -37.450 35.750 1.00 42.23 44 GLU C C 1
ATOM 5757 O O . GLU C 1 44 ? 44.477 -36.793 35.898 1.00 41.63 44 GLU C O 1
ATOM 5763 N N . LEU C 1 45 ? 42.460 -37.075 34.929 1.00 40.66 45 LEU C N 1
ATOM 5764 C CA . LEU C 1 45 ? 42.437 -35.770 34.261 1.00 39.07 45 LEU C CA 1
ATOM 5765 C C . LEU C 1 45 ? 41.080 -35.100 34.528 1.00 37.49 45 LEU C C 1
ATOM 5766 O O . LEU C 1 45 ? 40.036 -35.747 34.443 1.00 36.36 45 LEU C O 1
ATOM 5771 N N . ILE C 1 46 ? 41.102 -33.818 34.891 1.00 35.86 46 ILE C N 1
ATOM 5772 C CA . ILE C 1 46 ? 39.858 -33.073 35.061 1.00 34.96 46 ILE C CA 1
ATOM 5773 C C . ILE C 1 46 ? 39.824 -31.879 34.092 1.00 33.72 46 ILE C C 1
ATOM 5774 O O . ILE C 1 46 ? 40.816 -31.166 33.945 1.00 34.08 46 ILE C O 1
ATOM 5779 N N . SER C 1 47 ? 38.700 -31.704 33.401 1.00 32.20 47 SER C N 1
ATOM 5780 C CA . SER C 1 47 ? 38.480 -30.513 32.574 1.00 31.04 47 SER C CA 1
ATOM 5781 C C . SER C 1 47 ? 37.311 -29.719 33.118 1.00 29.89 47 SER C C 1
ATOM 5782 O O . SER C 1 47 ? 36.198 -30.250 33.254 1.00 29.64 47 SER C O 1
ATOM 5785 N N . VAL C 1 48 ? 37.569 -28.448 33.392 1.00 28.55 48 VAL C N 1
ATOM 5786 C CA . VAL C 1 48 ? 36.633 -27.568 34.062 1.00 27.99 48 VAL C CA 1
ATOM 5787 C C . VAL C 1 48 ? 36.483 -26.233 33.301 1.00 28.06 48 VAL C C 1
ATOM 5788 O O . VAL C 1 48 ? 37.126 -26.036 32.257 1.00 26.69 48 VAL C O 1
ATOM 5792 N N . PHE C 1 49 ? 35.625 -25.344 33.817 1.00 27.18 49 PHE C N 1
ATOM 5793 C CA . PHE C 1 49 ? 35.446 -24.003 33.256 1.00 27.54 49 PHE C CA 1
ATOM 5794 C C . PHE C 1 49 ? 35.541 -23.034 34.417 1.00 27.19 49 PHE C C 1
ATOM 5795 O O . PHE C 1 49 ? 35.856 -23.463 35.522 1.00 26.66 49 PHE C O 1
ATOM 5803 N N . VAL C 1 50 ? 35.296 -21.737 34.200 1.00 27.09 50 VAL C N 1
ATOM 5804 C CA . VAL C 1 50 ? 35.743 -20.739 35.139 1.00 27.10 50 VAL C CA 1
ATOM 5805 C C . VAL C 1 50 ? 34.980 -20.690 36.459 1.00 28.03 50 VAL C C 1
ATOM 5806 O O . VAL C 1 50 ? 35.452 -20.038 37.404 1.00 26.50 50 VAL C O 1
ATOM 5810 N N . TYR C 1 51 ? 33.840 -21.396 36.530 1.00 28.43 51 TYR C N 1
ATOM 5811 C CA . TYR C 1 51 ? 33.024 -21.447 37.733 1.00 29.59 51 TYR C CA 1
ATOM 5812 C C . TYR C 1 51 ? 33.275 -22.712 38.576 1.00 30.69 51 TYR C C 1
ATOM 5813 O O . TYR C 1 51 ? 32.618 -22.898 39.568 1.00 31.56 51 TYR C O 1
ATOM 5822 N N . ASP C 1 52 ? 34.196 -23.585 38.179 1.00 31.90 52 ASP C N 1
ATOM 5823 C CA . ASP C 1 52 ? 34.568 -24.749 39.012 1.00 32.70 52 ASP C CA 1
ATOM 5824 C C . ASP C 1 52 ? 35.698 -24.314 39.924 1.00 33.25 52 ASP C C 1
ATOM 5825 O O . ASP C 1 52 ? 36.776 -24.033 39.434 1.00 32.93 52 ASP C O 1
ATOM 5830 N N . LYS C 1 53 ? 35.475 -24.263 41.236 1.00 34.42 53 LYS C N 1
ATOM 5831 C CA . LYS C 1 53 ? 36.487 -23.731 42.179 1.00 36.30 53 LYS C CA 1
ATOM 5832 C C . LYS C 1 53 ? 37.445 -24.841 42.618 1.00 37.14 53 LYS C C 1
ATOM 5833 O O . LYS C 1 53 ? 37.099 -25.657 43.483 1.00 37.40 53 LYS C O 1
ATOM 5839 N N . LEU C 1 54 ? 38.629 -24.893 42.000 1.00 37.32 54 LEU C N 1
ATOM 5840 C CA . LEU C 1 54 ? 39.610 -25.920 42.326 1.00 38.04 54 LEU C CA 1
ATOM 5841 C C . LEU C 1 54 ? 40.545 -25.368 43.401 1.00 38.69 54 LEU C C 1
ATOM 5842 O O . LEU C 1 54 ? 41.699 -25.043 43.154 1.00 37.74 54 LEU C O 1
ATOM 5847 N N . THR C 1 55 ? 39.954 -25.223 44.594 1.00 39.87 55 THR C N 1
ATOM 5848 C CA . THR C 1 55 ? 40.624 -24.815 45.825 1.00 40.13 55 THR C CA 1
ATOM 5849 C C . THR C 1 55 ? 41.502 -25.963 46.316 1.00 40.98 55 THR C C 1
ATOM 5850 O O . THR C 1 55 ? 41.298 -27.125 45.921 1.00 39.89 55 THR C O 1
ATOM 5854 N N . GLU C 1 56 ? 42.464 -25.650 47.190 1.00 42.49 56 GLU C N 1
ATOM 5855 C CA . GLU C 1 56 ? 43.258 -26.712 47.844 1.00 43.93 56 GLU C CA 1
ATOM 5856 C C . GLU C 1 56 ? 42.362 -27.772 48.481 1.00 44.28 56 GLU C C 1
ATOM 5857 O O . GLU C 1 56 ? 42.592 -28.975 48.322 1.00 44.11 56 GLU C O 1
ATOM 5863 N N . GLU C 1 57 ? 41.334 -27.312 49.186 1.00 44.88 57 GLU C N 1
ATOM 5864 C CA . GLU C 1 57 ? 40.351 -28.201 49.779 1.00 45.88 57 GLU C CA 1
ATOM 5865 C C . GLU C 1 57 ? 39.761 -29.186 48.762 1.00 45.88 57 GLU C C 1
ATOM 5866 O O . GLU C 1 57 ? 39.739 -30.396 48.991 1.00 46.60 57 GLU C O 1
ATOM 5872 N N . LEU C 1 58 ? 39.259 -28.685 47.641 1.00 45.58 58 LEU C N 1
ATOM 5873 C CA . LEU C 1 58 ? 38.691 -29.585 46.645 1.00 45.15 58 LEU C CA 1
ATOM 5874 C C . LEU C 1 58 ? 39.765 -30.479 46.033 1.00 44.74 58 LEU C C 1
ATOM 5875 O O . LEU C 1 58 ? 39.561 -31.676 45.881 1.00 44.77 58 LEU C O 1
ATOM 5880 N N . LEU C 1 59 ? 40.896 -29.889 45.654 1.00 44.81 59 LEU C N 1
ATOM 5881 C CA . LEU C 1 59 ? 41.982 -30.661 45.051 1.00 45.09 59 LEU C CA 1
ATOM 5882 C C . LEU C 1 59 ? 42.538 -31.712 46.012 1.00 45.69 59 LEU C C 1
ATOM 5883 O O . LEU C 1 59 ? 42.908 -32.812 45.587 1.00 44.90 59 LEU C O 1
ATOM 5888 N N . SER C 1 60 ? 42.579 -31.377 47.303 1.00 46.15 60 SER C N 1
ATOM 5889 C CA . SER C 1 60 ? 43.060 -32.328 48.310 1.00 47.15 60 SER C CA 1
ATOM 5890 C C . SER C 1 60 ? 42.235 -33.597 48.331 1.00 46.84 60 SER C C 1
ATOM 5891 O O . SER C 1 60 ? 42.711 -34.608 48.794 1.00 46.59 60 SER C O 1
ATOM 5894 N N . LYS C 1 61 ? 41.014 -33.558 47.801 1.00 46.83 61 LYS C N 1
ATOM 5895 C CA . LYS C 1 61 ? 40.197 -34.770 47.697 1.00 46.84 61 LYS C CA 1
ATOM 5896 C C . LYS C 1 61 ? 40.473 -35.597 46.419 1.00 46.41 61 LYS C C 1
ATOM 5897 O O . LYS C 1 61 ? 39.733 -36.537 46.092 1.00 45.94 61 LYS C O 1
ATOM 5911 N N . PRO C 1 63 ? 43.426 -37.545 45.030 1.00 46.74 63 PRO C N 1
ATOM 5912 C CA . PRO C 1 63 ? 44.757 -38.184 45.103 1.00 46.48 63 PRO C CA 1
ATOM 5913 C C . PRO C 1 63 ? 45.353 -38.657 43.773 1.00 46.09 63 PRO C C 1
ATOM 5914 O O . PRO C 1 63 ? 46.564 -38.675 43.629 1.00 46.41 63 PRO C O 1
ATOM 5918 N N . ARG C 1 64 ? 44.525 -39.046 42.817 1.00 45.60 64 ARG C N 1
ATOM 5919 C CA . ARG C 1 64 ? 45.028 -39.624 41.571 1.00 45.61 64 ARG C CA 1
ATOM 5920 C C . ARG C 1 64 ? 45.205 -38.616 40.409 1.00 44.54 64 ARG C C 1
ATOM 5921 O O . ARG C 1 64 ? 45.536 -39.012 39.293 1.00 44.66 64 ARG C O 1
ATOM 5929 N N . LEU C 1 65 ? 45.011 -37.325 40.673 1.00 43.57 65 LEU C N 1
ATOM 5930 C CA . LEU C 1 65 ? 44.967 -36.303 39.602 1.00 42.67 65 LEU C CA 1
ATOM 5931 C C . LEU C 1 65 ? 46.335 -35.933 39.029 1.00 41.98 65 LEU C C 1
ATOM 5932 O O . LEU C 1 65 ? 47.216 -35.488 39.772 1.00 42.98 65 LEU C O 1
ATOM 5937 N N . LYS C 1 66 ? 46.494 -36.079 37.714 1.00 40.95 66 LYS C N 1
ATOM 5938 C CA . LYS C 1 66 ? 47.733 -35.695 37.002 1.00 40.48 66 LYS C CA 1
ATOM 5939 C C . LYS C 1 66 ? 47.635 -34.341 36.255 1.00 39.27 66 LYS C C 1
ATOM 5940 O O . LYS C 1 66 ? 48.626 -33.578 36.201 1.00 38.92 66 LYS C O 1
ATOM 5946 N N . LEU C 1 67 ? 46.464 -34.071 35.653 1.00 37.51 67 LEU C N 1
ATOM 5947 C CA . LEU C 1 67 ? 46.250 -32.861 34.824 1.00 36.23 67 LEU C CA 1
ATOM 5948 C C . LEU C 1 67 ? 44.842 -32.243 34.934 1.00 35.28 67 LEU C C 1
ATOM 5949 O O . LEU C 1 67 ? 43.829 -32.919 34.743 1.00 35.54 67 LEU C O 1
ATOM 5954 N N . ILE C 1 68 ? 44.822 -30.955 35.256 1.00 34.22 68 ILE C N 1
ATOM 5955 C CA . ILE C 1 68 ? 43.655 -30.089 35.158 1.00 33.60 68 ILE C CA 1
ATOM 5956 C C . ILE C 1 68 ? 43.718 -29.280 33.850 1.00 33.65 68 ILE C C 1
ATOM 5957 O O . ILE C 1 68 ? 44.667 -28.502 33.638 1.00 33.05 68 ILE C O 1
ATOM 5962 N N . HIS C 1 69 ? 42.706 -29.459 32.992 1.00 32.96 69 HIS C N 1
ATOM 5963 C CA . HIS C 1 69 ? 42.497 -28.609 31.817 1.00 32.16 69 HIS C CA 1
ATOM 5964 C C . HIS C 1 69 ? 41.280 -27.701 31.976 1.00 31.41 69 HIS C C 1
ATOM 5965 O O . HIS C 1 69 ? 40.149 -28.168 32.097 1.00 30.85 69 HIS C O 1
ATOM 5972 N N . THR C 1 70 ? 41.527 -26.395 31.991 1.00 29.99 70 THR C N 1
ATOM 5973 C CA . THR C 1 70 ? 40.454 -25.427 31.999 1.00 28.89 70 THR C CA 1
ATOM 5974 C C . THR C 1 70 ? 40.150 -24.949 30.543 1.00 28.47 70 THR C C 1
ATOM 5975 O O . THR C 1 70 ? 41.049 -24.531 29.794 1.00 27.26 70 THR C O 1
ATOM 5979 N N . ARG C 1 71 ? 38.874 -25.016 30.163 1.00 27.19 71 ARG C N 1
ATOM 5980 C CA . ARG C 1 71 ? 38.423 -24.657 28.809 1.00 26.71 71 ARG C CA 1
ATOM 5981 C C . ARG C 1 71 ? 38.268 -23.123 28.671 1.00 26.17 71 ARG C C 1
ATOM 5982 O O . ARG C 1 71 ? 37.189 -22.611 28.332 1.00 27.12 71 ARG C O 1
ATOM 5990 N N . SER C 1 72 ? 39.353 -22.413 28.915 1.00 24.13 72 SER C N 1
ATOM 5991 C CA . SER C 1 72 ? 39.296 -21.002 29.154 1.00 24.08 72 SER C CA 1
ATOM 5992 C C . SER C 1 72 ? 40.673 -20.429 29.069 1.00 24.34 72 SER C C 1
ATOM 5993 O O . SER C 1 72 ? 41.650 -21.162 29.203 1.00 23.31 72 SER C O 1
ATOM 5996 N N . VAL C 1 73 ? 40.755 -19.115 28.887 1.00 24.22 73 VAL C N 1
ATOM 5997 C CA . VAL C 1 73 ? 42.007 -18.418 29.010 1.00 24.49 73 VAL C CA 1
ATOM 5998 C C . VAL C 1 73 ? 42.363 -18.251 30.491 1.00 25.24 73 VAL C C 1
ATOM 5999 O O . VAL C 1 73 ? 43.521 -18.394 30.908 1.00 25.30 73 VAL C O 1
ATOM 6003 N N . GLY C 1 74 ? 41.372 -17.840 31.262 1.00 24.48 74 GLY C N 1
ATOM 6004 C CA . GLY C 1 74 ? 41.547 -17.632 32.683 1.00 24.58 74 GLY C CA 1
ATOM 6005 C C . GLY C 1 74 ? 41.826 -18.891 33.467 1.00 24.55 74 GLY C C 1
ATOM 6006 O O . GLY C 1 74 ? 41.303 -19.950 33.139 1.00 24.72 74 GLY C O 1
ATOM 6007 N N . PHE C 1 75 ? 42.662 -18.751 34.499 1.00 25.75 75 PHE C N 1
ATOM 6008 C CA . PHE C 1 75 ? 42.939 -19.819 35.464 1.00 26.79 75 PHE C CA 1
ATOM 6009 C C . PHE C 1 75 ? 42.961 -19.342 36.950 1.00 27.91 75 PHE C C 1
ATOM 6010 O O . PHE C 1 75 ? 43.513 -20.012 37.819 1.00 28.36 75 PHE C O 1
ATOM 6018 N N . ASP C 1 76 ? 42.341 -18.212 37.263 1.00 28.84 76 ASP C N 1
ATOM 6019 C CA . ASP C 1 76 ? 42.346 -17.732 38.649 1.00 29.84 76 ASP C CA 1
ATOM 6020 C C . ASP C 1 76 ? 41.482 -18.588 39.577 1.00 30.74 76 ASP C C 1
ATOM 6021 O O . ASP C 1 76 ? 41.468 -18.374 40.804 1.00 30.99 76 ASP C O 1
ATOM 6026 N N . HIS C 1 77 ? 40.763 -19.551 38.993 1.00 31.22 77 HIS C N 1
ATOM 6027 C CA . HIS C 1 77 ? 39.874 -20.441 39.744 1.00 31.27 77 HIS C CA 1
ATOM 6028 C C . HIS C 1 77 ? 40.590 -21.718 40.191 1.00 32.48 77 HIS C C 1
ATOM 6029 O O . HIS C 1 77 ? 39.978 -22.590 40.822 1.00 32.27 77 HIS C O 1
ATOM 6036 N N . ILE C 1 78 ? 41.881 -21.827 39.842 1.00 33.35 78 ILE C N 1
ATOM 6037 C CA . ILE C 1 78 ? 42.717 -22.987 40.187 1.00 33.69 78 ILE C CA 1
ATOM 6038 C C . ILE C 1 78 ? 43.825 -22.500 41.120 1.00 34.36 78 ILE C C 1
ATOM 6039 O O . ILE C 1 78 ? 44.475 -21.478 40.864 1.00 32.79 78 ILE C O 1
ATOM 6044 N N . ASP C 1 79 ? 43.984 -23.190 42.246 1.00 35.68 79 ASP C N 1
ATOM 6045 C CA . ASP C 1 79 ? 45.078 -22.898 43.176 1.00 36.31 79 ASP C CA 1
ATOM 6046 C C . ASP C 1 79 ? 46.362 -23.481 42.591 1.00 36.31 79 ASP C C 1
ATOM 6047 O O . ASP C 1 79 ? 46.672 -24.676 42.759 1.00 36.39 79 ASP C O 1
ATOM 6052 N N . LEU C 1 80 ? 47.081 -22.628 41.878 1.00 36.42 80 LEU C N 1
ATOM 6053 C CA . LEU C 1 80 ? 48.280 -23.037 41.174 1.00 37.56 80 LEU C CA 1
ATOM 6054 C C . LEU C 1 80 ? 49.410 -23.486 42.147 1.00 38.87 80 LEU C C 1
ATOM 6055 O O . LEU C 1 80 ? 50.067 -24.524 41.916 1.00 39.07 80 LEU C O 1
ATOM 6060 N N . ASP C 1 81 ? 49.614 -22.718 43.220 1.00 39.94 81 ASP C N 1
ATOM 6061 C CA . ASP C 1 81 ? 50.602 -23.066 44.275 1.00 41.29 81 ASP C CA 1
ATOM 6062 C C . ASP C 1 81 ? 50.455 -24.513 44.700 1.00 41.63 81 ASP C C 1
ATOM 6063 O O . ASP C 1 81 ? 51.431 -25.263 44.701 1.00 42.03 81 ASP C O 1
ATOM 6068 N N . TYR C 1 82 ? 49.229 -24.903 45.046 1.00 42.09 82 TYR C N 1
ATOM 6069 C CA . TYR C 1 82 ? 48.946 -26.287 45.406 1.00 42.31 82 TYR C CA 1
ATOM 6070 C C . TYR C 1 82 ? 49.404 -27.244 44.332 1.00 42.60 82 TYR C C 1
ATOM 6071 O O . TYR C 1 82 ? 50.127 -28.187 44.621 1.00 43.46 82 TYR C O 1
ATOM 6080 N N . CYS C 1 83 ? 48.996 -26.997 43.091 1.00 42.69 83 CYS C N 1
ATOM 6081 C CA . CYS C 1 83 ? 49.302 -27.898 41.973 1.00 42.50 83 CYS C CA 1
ATOM 6082 C C . CYS C 1 83 ? 50.811 -28.120 41.792 1.00 43.57 83 CYS C C 1
ATOM 6083 O O . CYS C 1 83 ? 51.241 -29.239 41.524 1.00 43.26 83 CYS C O 1
ATOM 6086 N N . LYS C 1 84 ? 51.591 -27.050 41.912 1.00 45.10 84 LYS C N 1
ATOM 6087 C CA . LYS C 1 84 ? 53.055 -27.119 41.805 1.00 46.71 84 LYS C CA 1
ATOM 6088 C C . LYS C 1 84 ? 53.612 -27.975 42.943 1.00 47.53 84 LYS C C 1
ATOM 6089 O O . LYS C 1 84 ? 54.325 -28.941 42.699 1.00 47.86 84 LYS C O 1
ATOM 6095 N N . LYS C 1 85 ? 53.256 -27.620 44.177 1.00 48.14 85 LYS C N 1
ATOM 6096 C CA . LYS C 1 85 ? 53.617 -28.393 45.355 1.00 48.69 85 LYS C CA 1
ATOM 6097 C C . LYS C 1 85 ? 53.371 -29.899 45.158 1.00 48.77 85 LYS C C 1
ATOM 6098 O O . LYS C 1 85 ? 54.220 -30.711 45.515 1.00 48.73 85 LYS C O 1
ATOM 6104 N N . LYS C 1 86 ? 52.239 -30.268 44.559 1.00 48.31 86 LYS C N 1
ATOM 6105 C CA . LYS C 1 86 ? 51.901 -31.677 44.373 1.00 48.20 86 LYS C CA 1
ATOM 6106 C C . LYS C 1 86 ? 52.244 -32.263 43.010 1.00 46.95 86 LYS C C 1
ATOM 6107 O O . LYS C 1 86 ? 51.938 -33.414 42.760 1.00 47.18 86 LYS C O 1
ATOM 6113 N N . GLY C 1 87 ? 52.883 -31.498 42.129 1.00 46.03 87 GLY C N 1
ATOM 6114 C CA . GLY C 1 87 ? 53.227 -32.002 40.787 1.00 44.75 87 GLY C CA 1
ATOM 6115 C C . GLY C 1 87 ? 52.063 -32.199 39.806 1.00 43.64 87 GLY C C 1
ATOM 6116 O O . GLY C 1 87 ? 52.198 -32.940 38.817 1.00 43.14 87 GLY C O 1
ATOM 6117 N N . ILE C 1 88 ? 50.926 -31.540 40.055 1.00 42.00 88 ILE C N 1
ATOM 6118 C CA . ILE C 1 88 ? 49.772 -31.621 39.126 1.00 40.91 88 ILE C CA 1
ATOM 6119 C C . ILE C 1 88 ? 49.995 -30.650 37.960 1.00 39.77 88 ILE C C 1
ATOM 6120 O O . ILE C 1 88 ? 50.338 -29.476 38.173 1.00 39.52 88 ILE C O 1
ATOM 6125 N N . LEU C 1 89 ? 49.825 -31.133 36.737 1.00 38.54 89 LEU C N 1
ATOM 6126 C CA . LEU C 1 89 ? 49.864 -30.250 35.560 1.00 38.01 89 LEU C CA 1
ATOM 6127 C C . LEU C 1 89 ? 48.551 -29.441 35.390 1.00 37.50 89 LEU C C 1
ATOM 6128 O O . LEU C 1 89 ? 47.455 -29.912 35.743 1.00 37.07 89 LEU C O 1
ATOM 6133 N N . VAL C 1 90 ? 48.684 -28.225 34.849 1.00 36.38 90 VAL C N 1
ATOM 6134 C CA . VAL C 1 90 ? 47.544 -27.359 34.535 1.00 35.23 90 VAL C CA 1
ATOM 6135 C C . VAL C 1 90 ? 47.682 -26.749 33.120 1.00 35.00 90 VAL C C 1
ATOM 6136 O O . VAL C 1 90 ? 48.636 -25.989 32.826 1.00 34.55 90 VAL C O 1
ATOM 6140 N N . THR C 1 91 ? 46.741 -27.118 32.248 1.00 33.67 91 THR C N 1
ATOM 6141 C CA . THR C 1 91 ? 46.582 -26.477 30.941 1.00 32.87 91 THR C CA 1
ATOM 6142 C C . THR C 1 91 ? 45.360 -25.551 30.859 1.00 32.01 91 THR C C 1
ATOM 6143 O O . THR C 1 91 ? 44.406 -25.667 31.653 1.00 32.20 91 THR C O 1
ATOM 6147 N N . HIS C 1 92 ? 45.410 -24.632 29.889 1.00 30.55 92 HIS C N 1
ATOM 6148 C CA . HIS C 1 92 ? 44.280 -23.783 29.524 1.00 29.02 92 HIS C CA 1
ATOM 6149 C C . HIS C 1 92 ? 44.219 -23.645 27.988 1.00 29.40 92 HIS C C 1
ATOM 6150 O O . HIS C 1 92 ? 44.912 -24.388 27.259 1.00 30.27 92 HIS C O 1
ATOM 6157 N N . ILE C 1 93 ? 43.375 -22.746 27.492 1.00 28.14 93 ILE C N 1
ATOM 6158 C CA . ILE C 1 93 ? 43.306 -22.458 26.063 1.00 27.40 93 ILE C CA 1
ATOM 6159 C C . ILE C 1 93 ? 43.602 -20.985 25.948 1.00 26.87 93 ILE C C 1
ATOM 6160 O O . ILE C 1 93 ? 42.717 -20.158 26.236 1.00 26.62 93 ILE C O 1
ATOM 6165 N N . PRO C 1 94 ? 44.854 -20.637 25.580 1.00 25.55 94 PRO C N 1
ATOM 6166 C CA . PRO C 1 94 ? 45.266 -19.219 25.698 1.00 25.35 94 PRO C CA 1
ATOM 6167 C C . PRO C 1 94 ? 44.699 -18.310 24.626 1.00 25.00 94 PRO C C 1
ATOM 6168 O O . PRO C 1 94 ? 44.679 -17.099 24.798 1.00 25.36 94 PRO C O 1
ATOM 6172 N N . ALA C 1 95 ? 44.246 -18.864 23.520 1.00 25.60 95 ALA C N 1
ATOM 6173 C CA . ALA C 1 95 ? 43.913 -18.002 22.380 1.00 26.48 95 ALA C CA 1
ATOM 6174 C C . ALA C 1 95 ? 42.852 -18.578 21.468 1.00 26.07 95 ALA C C 1
ATOM 6175 O O . ALA C 1 95 ? 42.987 -18.499 20.271 1.00 27.28 95 ALA C O 1
ATOM 6177 N N . TYR C 1 96 ? 41.785 -19.136 22.019 1.00 25.81 96 TYR C N 1
ATOM 6178 C CA . TYR C 1 96 ? 40.667 -19.593 21.168 1.00 25.61 96 TYR C CA 1
ATOM 6179 C C . TYR C 1 96 ? 40.076 -18.390 20.386 1.00 25.07 96 TYR C C 1
ATOM 6180 O O . TYR C 1 96 ? 39.754 -18.520 19.228 1.00 24.73 96 TYR C O 1
ATOM 6189 N N . SER C 1 97 ? 39.974 -17.214 21.013 1.00 24.64 97 SER C N 1
ATOM 6190 C CA . SER C 1 97 ? 39.452 -16.041 20.317 1.00 24.42 97 SER C CA 1
ATOM 6191 C C . SER C 1 97 ? 39.601 -14.795 21.127 1.00 23.75 97 SER C C 1
ATOM 6192 O O . SER C 1 97 ? 38.634 -14.319 21.732 1.00 24.05 97 SER C O 1
ATOM 6195 N N . PRO C 1 98 ? 40.803 -14.234 21.126 1.00 22.87 98 PRO C N 1
ATOM 6196 C CA . PRO C 1 98 ? 40.929 -12.919 21.689 1.00 22.22 98 PRO C CA 1
ATOM 6197 C C . PRO C 1 98 ? 40.043 -11.875 20.979 1.00 22.20 98 PRO C C 1
ATOM 6198 O O . PRO C 1 98 ? 39.684 -10.889 21.593 1.00 21.96 98 PRO C O 1
ATOM 6202 N N . GLU C 1 99 ? 39.725 -12.074 19.694 1.00 22.32 99 GLU C N 1
ATOM 6203 C CA . GLU C 1 99 ? 38.894 -11.102 18.932 1.00 22.37 99 GLU C CA 1
ATOM 6204 C C . GLU C 1 99 ? 37.468 -11.010 19.493 1.00 20.58 99 GLU C C 1
ATOM 6205 O O . GLU C 1 99 ? 36.890 -9.952 19.557 1.00 20.36 99 GLU C O 1
ATOM 6211 N N . SER C 1 100 ? 36.930 -12.124 19.931 1.00 20.76 100 SER C N 1
ATOM 6212 C CA . SER C 1 100 ? 35.585 -12.125 20.561 1.00 20.49 100 SER C CA 1
ATOM 6213 C C . SER C 1 100 ? 35.456 -11.096 21.676 1.00 19.55 100 SER C C 1
ATOM 6214 O O . SER C 1 100 ? 34.549 -10.267 21.640 1.00 18.55 100 SER C O 1
ATOM 6217 N N . VAL C 1 101 ? 36.419 -11.091 22.605 1.00 17.94 101 VAL C N 1
ATOM 6218 C CA . VAL C 1 101 ? 36.346 -10.249 23.761 1.00 17.41 101 VAL C CA 1
ATOM 6219 C C . VAL C 1 101 ? 36.675 -8.815 23.389 1.00 17.64 101 VAL C C 1
ATOM 6220 O O . VAL C 1 101 ? 36.057 -7.870 23.891 1.00 17.96 101 VAL C O 1
ATOM 6224 N N . ALA C 1 102 ? 37.627 -8.638 22.481 1.00 17.55 102 ALA C N 1
ATOM 6225 C CA . ALA C 1 102 ? 38.012 -7.311 22.043 1.00 17.55 102 ALA C CA 1
ATOM 6226 C C . ALA C 1 102 ? 36.869 -6.581 21.292 1.00 17.65 102 ALA C C 1
ATOM 6227 O O . ALA C 1 102 ? 36.676 -5.367 21.444 1.00 18.65 102 ALA C O 1
ATOM 6229 N N . GLU C 1 103 ? 36.177 -7.328 20.463 1.00 17.88 103 GLU C N 1
ATOM 6230 C CA . GLU C 1 103 ? 35.000 -6.844 19.742 1.00 19.71 103 GLU C CA 1
ATOM 6231 C C . GLU C 1 103 ? 33.841 -6.528 20.685 1.00 18.93 103 GLU C C 1
ATOM 6232 O O . GLU C 1 103 ? 33.224 -5.480 20.601 1.00 18.47 103 GLU C O 1
ATOM 6238 N N . HIS C 1 104 ? 33.571 -7.432 21.611 1.00 19.11 104 HIS C N 1
ATOM 6239 C CA . HIS C 1 104 ? 32.586 -7.135 22.651 1.00 19.10 104 HIS C CA 1
ATOM 6240 C C . HIS C 1 104 ? 32.918 -5.846 23.401 1.00 18.94 104 HIS C C 1
ATOM 6241 O O . HIS C 1 104 ? 32.051 -5.008 23.628 1.00 18.13 104 HIS C O 1
ATOM 6248 N N . THR C 1 105 ? 34.202 -5.652 23.717 1.00 19.14 105 THR C N 1
ATOM 6249 C CA . THR C 1 105 ? 34.668 -4.456 24.407 1.00 18.52 105 THR C CA 1
ATOM 6250 C C . THR C 1 105 ? 34.298 -3.198 23.653 1.00 18.69 105 THR C C 1
ATOM 6251 O O . THR C 1 105 ? 33.761 -2.209 24.225 1.00 18.06 105 THR C O 1
ATOM 6255 N N . PHE C 1 106 ? 34.586 -3.196 22.356 1.00 19.42 106 PHE C N 1
ATOM 6256 C CA . PHE C 1 106 ? 34.188 -2.050 21.518 1.00 18.25 106 PHE C CA 1
ATOM 6257 C C . PHE C 1 106 ? 32.684 -1.923 21.260 1.00 17.56 106 PHE C C 1
ATOM 6258 O O . PHE C 1 106 ? 32.187 -0.803 21.078 1.00 18.95 106 PHE C O 1
ATOM 6266 N N . ALA C 1 107 ? 31.951 -3.021 21.296 1.00 16.03 107 ALA C N 1
ATOM 6267 C CA . ALA C 1 107 ? 30.480 -2.951 21.220 1.00 17.43 107 ALA C CA 1
ATOM 6268 C C . ALA C 1 107 ? 29.920 -2.170 22.423 1.00 18.40 107 ALA C C 1
ATOM 6269 O O . ALA C 1 107 ? 29.033 -1.256 22.266 1.00 17.86 107 ALA C O 1
ATOM 6279 N N . ILE C 1 109 ? 31.804 0.028 24.444 1.00 17.56 109 ILE C N 1
ATOM 6280 C CA . ILE C 1 109 ? 32.239 1.414 24.297 1.00 17.06 109 ILE C CA 1
ATOM 6281 C C . ILE C 1 109 ? 31.296 2.190 23.345 1.00 16.92 109 ILE C C 1
ATOM 6282 O O . ILE C 1 109 ? 30.794 3.236 23.668 1.00 17.27 109 ILE C O 1
ATOM 6287 N N . LEU C 1 110 ? 31.092 1.683 22.144 1.00 17.37 110 LEU C N 1
ATOM 6288 C CA . LEU C 1 110 ? 30.232 2.374 21.184 1.00 18.34 110 LEU C CA 1
ATOM 6289 C C . LEU C 1 110 ? 28.789 2.542 21.691 1.00 18.34 110 LEU C C 1
ATOM 6290 O O . LEU C 1 110 ? 28.166 3.594 21.490 1.00 18.54 110 LEU C O 1
ATOM 6295 N N . THR C 1 111 ? 28.289 1.537 22.386 1.00 18.29 111 THR C N 1
ATOM 6296 C CA . THR C 1 111 ? 26.940 1.606 22.974 1.00 19.23 111 THR C CA 1
ATOM 6297 C C . THR C 1 111 ? 26.841 2.765 23.924 1.00 19.45 111 THR C C 1
ATOM 6298 O O . THR C 1 111 ? 25.868 3.519 23.904 1.00 19.81 111 THR C O 1
ATOM 6302 N N . LEU C 1 112 ? 27.866 2.914 24.750 1.00 19.33 112 LEU C N 1
ATOM 6303 C CA . LEU C 1 112 ? 27.860 3.918 25.768 1.00 19.13 112 LEU C CA 1
ATOM 6304 C C . LEU C 1 112 ? 28.069 5.316 25.208 1.00 19.93 112 LEU C C 1
ATOM 6305 O O . LEU C 1 112 ? 27.309 6.243 25.550 1.00 20.52 112 LEU C O 1
ATOM 6310 N N . VAL C 1 113 ? 29.051 5.482 24.317 1.00 19.15 113 VAL C N 1
ATOM 6311 C CA . VAL C 1 113 ? 29.398 6.817 23.814 1.00 19.26 113 VAL C CA 1
ATOM 6312 C C . VAL C 1 113 ? 28.296 7.363 22.866 1.00 18.92 113 VAL C C 1
ATOM 6313 O O . VAL C 1 113 ? 28.073 8.588 22.773 1.00 18.71 113 VAL C O 1
ATOM 6317 N N . LYS C 1 114 ? 27.641 6.466 22.145 1.00 18.42 114 LYS C N 1
ATOM 6318 C CA . LYS C 1 114 ? 26.525 6.874 21.280 1.00 19.90 114 LYS C CA 1
ATOM 6319 C C . LYS C 1 114 ? 25.146 6.879 21.998 1.00 19.81 114 LYS C C 1
ATOM 6320 O O . LYS C 1 114 ? 24.126 7.178 21.381 1.00 20.24 114 LYS C O 1
ATOM 6326 N N . ARG C 1 115 ? 25.132 6.547 23.287 1.00 20.04 115 ARG C N 1
ATOM 6327 C CA . ARG C 1 115 ? 23.942 6.671 24.132 1.00 19.99 115 ARG C CA 1
ATOM 6328 C C . ARG C 1 115 ? 22.767 5.895 23.578 1.00 19.33 115 ARG C C 1
ATOM 6329 O O . ARG C 1 115 ? 21.642 6.365 23.587 1.00 19.51 115 ARG C O 1
ATOM 6337 N N . LEU C 1 116 ? 23.036 4.690 23.103 1.00 19.32 116 LEU C N 1
ATOM 6338 C CA . LEU C 1 116 ? 22.031 3.903 22.412 1.00 19.25 116 LEU C CA 1
ATOM 6339 C C . LEU C 1 116 ? 20.899 3.410 23.332 1.00 20.28 116 LEU C C 1
ATOM 6340 O O . LEU C 1 116 ? 19.749 3.274 22.884 1.00 19.72 116 LEU C O 1
ATOM 6345 N N . LYS C 1 117 ? 21.226 3.129 24.589 1.00 20.72 117 LYS C N 1
ATOM 6346 C CA . LYS C 1 117 ? 20.225 2.667 25.560 1.00 22.19 117 LYS C CA 1
ATOM 6347 C C . LYS C 1 117 ? 19.219 3.773 25.861 1.00 21.55 117 LYS C C 1
ATOM 6348 O O . LYS C 1 117 ? 18.020 3.545 25.899 1.00 21.71 117 LYS C O 1
ATOM 6354 N N . ARG C 1 118 ? 19.704 4.981 26.077 1.00 21.47 118 ARG C N 1
ATOM 6355 C CA . ARG C 1 118 ? 18.822 6.085 26.300 1.00 21.98 118 ARG C CA 1
ATOM 6356 C C . ARG C 1 118 ? 17.977 6.420 25.069 1.00 22.34 118 ARG C C 1
ATOM 6357 O O . ARG C 1 118 ? 16.791 6.773 25.188 1.00 22.37 118 ARG C O 1
ATOM 6365 N N . ILE C 1 119 ? 18.563 6.303 23.891 1.00 21.98 119 ILE C N 1
ATOM 6366 C CA . ILE C 1 119 ? 17.812 6.555 22.646 1.00 22.46 119 ILE C CA 1
ATOM 6367 C C . ILE C 1 119 ? 16.720 5.510 22.456 1.00 22.77 119 ILE C C 1
ATOM 6368 O O . ILE C 1 119 ? 15.604 5.840 22.103 1.00 22.49 119 ILE C O 1
ATOM 6373 N N . GLU C 1 120 ? 17.039 4.258 22.730 1.00 23.57 120 GLU C N 1
ATOM 6374 C CA . GLU C 1 120 ? 16.061 3.175 22.674 1.00 25.04 120 GLU C CA 1
ATOM 6375 C C . GLU C 1 120 ? 14.884 3.424 23.648 1.00 25.38 120 GLU C C 1
ATOM 6376 O O . GLU C 1 120 ? 13.720 3.256 23.257 1.00 25.97 120 GLU C O 1
ATOM 6382 N N . ASP C 1 121 ? 15.188 3.853 24.878 1.00 25.16 121 ASP C N 1
ATOM 6383 C CA . ASP C 1 121 ? 14.147 4.249 25.853 1.00 25.47 121 ASP C CA 1
ATOM 6384 C C . ASP C 1 121 ? 13.214 5.337 25.260 1.00 25.44 121 ASP C C 1
ATOM 6385 O O . ASP C 1 121 ? 11.993 5.320 25.487 1.00 25.18 121 ASP C O 1
ATOM 6390 N N . ARG C 1 122 ? 13.800 6.319 24.565 1.00 24.87 122 ARG C N 1
ATOM 6391 C CA . ARG C 1 122 ? 13.011 7.412 23.998 1.00 24.42 122 ARG C CA 1
ATOM 6392 C C . ARG C 1 122 ? 12.123 6.926 22.845 1.00 24.64 122 ARG C C 1
ATOM 6393 O O . ARG C 1 122 ? 10.919 7.251 22.793 1.00 24.64 122 ARG C O 1
ATOM 6401 N N . VAL C 1 123 ? 12.718 6.134 21.957 1.00 25.16 123 VAL C N 1
ATOM 6402 C CA . VAL C 1 123 ? 12.029 5.547 20.818 1.00 26.09 123 VAL C CA 1
ATOM 6403 C C . VAL C 1 123 ? 10.862 4.654 21.255 1.00 27.48 123 VAL C C 1
ATOM 6404 O O . VAL C 1 123 ? 9.789 4.680 20.639 1.00 27.85 123 VAL C O 1
ATOM 6408 N N . LYS C 1 124 ? 11.075 3.866 22.297 1.00 28.83 124 LYS C N 1
ATOM 6409 C CA . LYS C 1 124 ? 9.993 3.097 22.931 1.00 30.13 124 LYS C CA 1
ATOM 6410 C C . LYS C 1 124 ? 8.800 3.953 23.384 1.00 30.12 124 LYS C C 1
ATOM 6411 O O . LYS C 1 124 ? 7.676 3.474 23.372 1.00 32.64 124 LYS C O 1
ATOM 6417 N N . LYS C 1 125 ? 9.041 5.193 23.797 1.00 28.83 125 LYS C N 1
ATOM 6418 C CA . LYS C 1 125 ? 7.975 6.109 24.221 1.00 27.64 125 LYS C CA 1
ATOM 6419 C C . LYS C 1 125 ? 7.502 7.054 23.093 1.00 26.69 125 LYS C C 1
ATOM 6420 O O . LYS C 1 125 ? 6.889 8.085 23.355 1.00 24.83 125 LYS C O 1
ATOM 6426 N N . LEU C 1 126 ? 7.827 6.701 21.851 1.00 25.72 126 LEU C N 1
ATOM 6427 C CA . LEU C 1 126 ? 7.516 7.488 20.688 1.00 24.98 126 LEU C CA 1
ATOM 6428 C C . LEU C 1 126 ? 8.132 8.863 20.715 1.00 24.17 126 LEU C C 1
ATOM 6429 O O . LEU C 1 126 ? 7.605 9.748 20.080 1.00 24.09 126 LEU C O 1
ATOM 6434 N N . ASN C 1 127 ? 9.244 9.041 21.442 1.00 23.30 127 ASN C N 1
ATOM 6435 C CA . ASN C 1 127 ? 9.972 10.298 21.499 1.00 22.90 127 ASN C CA 1
ATOM 6436 C C . ASN C 1 127 ? 11.148 10.162 20.514 1.00 23.49 127 ASN C C 1
ATOM 6437 O O . ASN C 1 127 ? 12.209 9.603 20.857 1.00 21.54 127 ASN C O 1
ATOM 6442 N N . PHE C 1 128 ? 10.935 10.678 19.294 1.00 23.23 128 PHE C N 1
ATOM 6443 C CA . PHE C 1 128 ? 11.938 10.632 18.228 1.00 23.08 128 PHE C CA 1
ATOM 6444 C C . PHE C 1 128 ? 12.602 12.018 18.090 1.00 23.39 128 PHE C C 1
ATOM 6445 O O . PHE C 1 128 ? 13.210 12.318 17.071 1.00 22.31 128 PHE C O 1
ATOM 6453 N N . SER C 1 129 ? 12.455 12.875 19.094 1.00 24.18 129 SER C N 1
ATOM 6454 C CA . SER C 1 129 ? 13.041 14.211 19.019 1.00 24.89 129 SER C CA 1
ATOM 6455 C C . SER C 1 129 ? 14.531 14.149 19.296 1.00 25.50 129 SER C C 1
ATOM 6456 O O . SER C 1 129 ? 15.078 13.105 19.682 1.00 24.54 129 SER C O 1
ATOM 6459 N N . GLN C 1 130 ? 15.192 15.267 19.059 1.00 26.98 130 GLN C N 1
ATOM 6460 C CA . GLN C 1 130 ? 16.626 15.366 19.304 1.00 28.88 130 GLN C CA 1
ATOM 6461 C C . GLN C 1 130 ? 16.871 16.493 20.296 1.00 28.29 130 GLN C C 1
ATOM 6462 O O . GLN C 1 130 ? 16.324 17.570 20.150 1.00 28.92 130 GLN C O 1
ATOM 6468 N N . ASP C 1 131 ? 17.651 16.232 21.335 1.00 28.30 131 ASP C N 1
ATOM 6469 C CA . ASP C 1 131 ? 18.074 17.296 22.246 1.00 28.19 131 ASP C CA 1
ATOM 6470 C C . ASP C 1 131 ? 19.316 16.854 23.018 1.00 27.57 131 ASP C C 1
ATOM 6471 O O . ASP C 1 131 ? 19.770 15.729 22.874 1.00 25.97 131 ASP C O 1
ATOM 6476 N N . SER C 1 132 ? 19.842 17.753 23.838 1.00 27.53 132 SER C N 1
ATOM 6477 C CA . SER C 1 132 ? 21.110 17.544 24.544 1.00 28.92 132 SER C CA 1
ATOM 6478 C C . SER C 1 132 ? 21.182 16.273 25.371 1.00 28.64 132 SER C C 1
ATOM 6479 O O . SER C 1 132 ? 22.274 15.741 25.570 1.00 28.68 132 SER C O 1
ATOM 6482 N N . GLU C 1 133 ? 20.048 15.750 25.826 1.00 27.99 133 GLU C N 1
ATOM 6483 C CA . GLU C 1 133 ? 20.084 14.501 26.587 1.00 28.25 133 GLU C CA 1
ATOM 6484 C C . GLU C 1 133 ? 20.518 13.321 25.761 1.00 27.30 133 GLU C C 1
ATOM 6485 O O . GLU C 1 133 ? 20.911 12.322 26.336 1.00 27.28 133 GLU C O 1
ATOM 6491 N N . ILE C 1 134 ? 20.459 13.405 24.428 1.00 25.62 134 ILE C N 1
ATOM 6492 C CA . ILE C 1 134 ? 21.080 12.339 23.617 1.00 24.25 134 ILE C CA 1
ATOM 6493 C C . ILE C 1 134 ? 22.288 12.788 22.743 1.00 24.35 134 ILE C C 1
ATOM 6494 O O . ILE C 1 134 ? 22.740 12.039 21.897 1.00 24.28 134 ILE C O 1
ATOM 6499 N N . LEU C 1 135 ? 22.846 13.967 23.007 1.00 23.99 135 LEU C N 1
ATOM 6500 C CA . LEU C 1 135 ? 24.058 14.415 22.329 1.00 24.20 135 LEU C CA 1
ATOM 6501 C C . LEU C 1 135 ? 25.228 13.461 22.590 1.00 24.59 135 LEU C C 1
ATOM 6502 O O . LEU C 1 135 ? 25.629 13.217 23.755 1.00 25.72 135 LEU C O 1
ATOM 6507 N N . ALA C 1 136 ? 25.746 12.876 21.512 1.00 23.79 136 ALA C N 1
ATOM 6508 C CA . ALA C 1 136 ? 26.792 11.879 21.627 1.00 23.68 136 ALA C CA 1
ATOM 6509 C C . ALA C 1 136 ? 28.152 12.554 21.564 1.00 23.84 136 ALA C C 1
ATOM 6510 O O . ALA C 1 136 ? 28.265 13.768 21.308 1.00 23.85 136 ALA C O 1
ATOM 6512 N N . ARG C 1 137 ? 29.167 11.786 21.906 1.00 24.35 137 ARG C N 1
ATOM 6513 C CA A ARG C 1 137 ? 30.575 12.168 21.778 0.50 24.75 137 ARG C CA 1
ATOM 6514 C CA B ARG C 1 137 ? 30.537 12.226 21.696 0.50 24.57 137 ARG C CA 1
ATOM 6515 C C . ARG C 1 137 ? 31.180 11.337 20.647 1.00 24.39 137 ARG C C 1
ATOM 6516 O O . ARG C 1 137 ? 30.598 10.370 20.232 1.00 23.84 137 ARG C O 1
ATOM 6531 N N . GLU C 1 138 ? 32.376 11.695 20.193 1.00 25.84 138 GLU C N 1
ATOM 6532 C CA . GLU C 1 138 ? 33.070 10.940 19.137 1.00 26.26 138 GLU C CA 1
ATOM 6533 C C . GLU C 1 138 ? 34.340 10.240 19.630 1.00 26.33 138 GLU C C 1
ATOM 6534 O O . GLU C 1 138 ? 35.143 10.837 20.339 1.00 26.50 138 GLU C O 1
ATOM 6540 N N . LEU C 1 139 ? 34.547 8.987 19.249 1.00 26.09 139 LEU C N 1
ATOM 6541 C CA . LEU C 1 139 ? 35.724 8.260 19.713 1.00 26.53 139 LEU C CA 1
ATOM 6542 C C . LEU C 1 139 ? 37.011 8.974 19.234 1.00 27.83 139 LEU C C 1
ATOM 6543 O O . LEU C 1 139 ? 38.001 9.092 19.971 1.00 26.87 139 LEU C O 1
ATOM 6548 N N . ASN C 1 140 ? 36.989 9.472 18.001 1.00 28.97 140 ASN C N 1
ATOM 6549 C CA . ASN C 1 140 ? 38.196 10.018 17.429 1.00 30.31 140 ASN C CA 1
ATOM 6550 C C . ASN C 1 140 ? 38.672 11.255 18.155 1.00 30.79 140 ASN C C 1
ATOM 6551 O O . ASN C 1 140 ? 39.823 11.612 18.029 1.00 30.80 140 ASN C O 1
ATOM 6556 N N . ARG C 1 141 ? 37.804 11.897 18.933 1.00 31.60 141 ARG C N 1
ATOM 6557 C CA . ARG C 1 141 ? 38.265 12.962 19.819 1.00 32.73 141 ARG C CA 1
ATOM 6558 C C . ARG C 1 141 ? 38.807 12.467 21.177 1.00 32.40 141 ARG C C 1
ATOM 6559 O O . ARG C 1 141 ? 39.359 13.253 21.928 1.00 34.77 141 ARG C O 1
ATOM 6567 N N . LEU C 1 142 ? 38.683 11.187 21.500 1.00 30.60 142 LEU C N 1
ATOM 6568 C CA . LEU C 1 142 ? 38.931 10.751 22.866 1.00 28.71 142 LEU C CA 1
ATOM 6569 C C . LEU C 1 142 ? 40.206 9.926 23.060 1.00 27.54 142 LEU C C 1
ATOM 6570 O O . LEU C 1 142 ? 40.767 9.333 22.126 1.00 27.96 142 LEU C O 1
ATOM 6575 N N . THR C 1 143 ? 40.644 9.875 24.314 1.00 25.23 143 THR C N 1
ATOM 6576 C CA . THR C 1 143 ? 41.793 9.080 24.681 1.00 23.64 143 THR C CA 1
ATOM 6577 C C . THR C 1 143 ? 41.304 7.768 25.288 1.00 21.41 143 THR C C 1
ATOM 6578 O O . THR C 1 143 ? 40.535 7.781 26.255 1.00 20.78 143 THR C O 1
ATOM 6582 N N . LEU C 1 144 ? 41.754 6.651 24.724 1.00 19.67 144 LEU C N 1
ATOM 6583 C CA . LEU C 1 144 ? 41.537 5.319 25.273 1.00 19.05 144 LEU C CA 1
ATOM 6584 C C . LEU C 1 144 ? 42.725 4.891 26.150 1.00 19.87 144 LEU C C 1
ATOM 6585 O O . LEU C 1 144 ? 43.912 5.040 25.736 1.00 17.87 144 LEU C O 1
ATOM 6590 N N . GLY C 1 145 ? 42.423 4.364 27.354 1.00 19.28 145 GLY C N 1
ATOM 6591 C CA . GLY C 1 145 ? 43.423 3.806 28.257 1.00 18.54 145 GLY C CA 1
ATOM 6592 C C . GLY C 1 145 ? 43.209 2.311 28.371 1.00 18.63 145 GLY C C 1
ATOM 6593 O O . GLY C 1 145 ? 42.189 1.878 28.910 1.00 18.93 145 GLY C O 1
ATOM 6594 N N . VAL C 1 146 ? 44.168 1.520 27.903 1.00 18.44 146 VAL C N 1
ATOM 6595 C CA . VAL C 1 146 ? 44.079 0.075 27.924 1.00 18.74 146 VAL C CA 1
ATOM 6596 C C . VAL C 1 146 ? 45.006 -0.399 29.080 1.00 21.14 146 VAL C C 1
ATOM 6597 O O . VAL C 1 146 ? 46.241 -0.206 29.029 1.00 20.41 146 VAL C O 1
ATOM 6601 N N . ILE C 1 147 ? 44.402 -0.979 30.127 1.00 20.93 147 ILE C N 1
ATOM 6602 C CA . ILE C 1 147 ? 45.132 -1.560 31.224 1.00 21.08 147 ILE C CA 1
ATOM 6603 C C . ILE C 1 147 ? 45.248 -3.037 30.945 1.00 22.25 147 ILE C C 1
ATOM 6604 O O . ILE C 1 147 ? 44.288 -3.780 31.093 1.00 21.78 147 ILE C O 1
ATOM 6609 N N . GLY C 1 148 ? 46.445 -3.464 30.527 1.00 22.54 148 GLY C N 1
ATOM 6610 C CA . GLY C 1 148 ? 46.668 -4.854 30.111 1.00 22.24 148 GLY C CA 1
ATOM 6611 C C . GLY C 1 148 ? 46.729 -4.949 28.591 1.00 22.80 148 GLY C C 1
ATOM 6612 O O . GLY C 1 148 ? 45.709 -4.912 27.934 1.00 22.23 148 GLY C O 1
ATOM 6613 N N . THR C 1 149 ? 47.927 -5.069 28.027 1.00 23.29 149 THR C N 1
ATOM 6614 C CA . THR C 1 149 ? 48.072 -5.119 26.570 1.00 24.04 149 THR C CA 1
ATOM 6615 C C . THR C 1 149 ? 48.542 -6.487 26.141 1.00 23.73 149 THR C C 1
ATOM 6616 O O . THR C 1 149 ? 49.528 -6.611 25.396 1.00 24.01 149 THR C O 1
ATOM 6620 N N . GLY C 1 150 ? 47.817 -7.518 26.585 1.00 22.95 150 GLY C N 1
ATOM 6621 C CA . GLY C 1 150 ? 48.023 -8.888 26.133 1.00 21.83 150 GLY C CA 1
ATOM 6622 C C . GLY C 1 150 ? 47.228 -9.208 24.883 1.00 22.56 150 GLY C C 1
ATOM 6623 O O . GLY C 1 150 ? 46.941 -8.336 24.085 1.00 23.75 150 GLY C O 1
ATOM 6624 N N . ARG C 1 151 ? 46.862 -10.466 24.689 1.00 22.39 151 ARG C N 1
ATOM 6625 C CA . ARG C 1 151 ? 46.210 -10.850 23.457 1.00 23.67 151 ARG C CA 1
ATOM 6626 C C . ARG C 1 151 ? 44.938 -10.008 23.220 1.00 23.16 151 ARG C C 1
ATOM 6627 O O . ARG C 1 151 ? 44.721 -9.510 22.116 1.00 23.99 151 ARG C O 1
ATOM 6635 N N . ILE C 1 152 ? 44.121 -9.827 24.257 1.00 21.82 152 ILE C N 1
ATOM 6636 C CA . ILE C 1 152 ? 42.875 -9.114 24.091 1.00 20.42 152 ILE C CA 1
ATOM 6637 C C . ILE C 1 152 ? 43.100 -7.631 24.140 1.00 20.26 152 ILE C C 1
ATOM 6638 O O . ILE C 1 152 ? 42.597 -6.878 23.283 1.00 20.50 152 ILE C O 1
ATOM 6643 N N . GLY C 1 153 ? 43.825 -7.177 25.144 1.00 19.09 153 GLY C N 1
ATOM 6644 C CA . GLY C 1 153 ? 44.059 -5.732 25.261 1.00 18.96 153 GLY C CA 1
ATOM 6645 C C . GLY C 1 153 ? 44.773 -5.117 24.042 1.00 19.50 153 GLY C C 1
ATOM 6646 O O . GLY C 1 153 ? 44.549 -3.944 23.692 1.00 18.09 153 GLY C O 1
ATOM 6647 N N . SER C 1 154 ? 45.641 -5.896 23.403 1.00 20.18 154 SER C N 1
ATOM 6648 C CA . SER C 1 154 ? 46.426 -5.370 22.294 1.00 21.69 154 SER C CA 1
ATOM 6649 C C . SER C 1 154 ? 45.502 -5.141 21.122 1.00 21.72 154 SER C C 1
ATOM 6650 O O . SER C 1 154 ? 45.620 -4.125 20.471 1.00 22.58 154 SER C O 1
ATOM 6653 N N . ARG C 1 155 ? 44.562 -6.048 20.890 1.00 22.35 155 ARG C N 1
ATOM 6654 C CA . ARG C 1 155 ? 43.519 -5.840 19.851 1.00 23.04 155 ARG C CA 1
ATOM 6655 C C . ARG C 1 155 ? 42.638 -4.657 20.145 1.00 22.40 155 ARG C C 1
ATOM 6656 O O . ARG C 1 155 ? 42.376 -3.854 19.288 1.00 23.52 155 ARG C O 1
ATOM 6664 N N . VAL C 1 156 ? 42.234 -4.498 21.398 1.00 22.27 156 VAL C N 1
ATOM 6665 C CA . VAL C 1 156 ? 41.434 -3.354 21.779 1.00 20.47 156 VAL C CA 1
ATOM 6666 C C . VAL C 1 156 ? 42.173 -2.056 21.455 1.00 20.76 156 VAL C C 1
ATOM 6667 O O . VAL C 1 156 ? 41.595 -1.141 20.867 1.00 19.37 156 VAL C O 1
ATOM 6671 N N . ALA C 1 157 ? 43.453 -1.961 21.837 1.00 20.82 157 ALA C N 1
ATOM 6672 C CA . ALA C 1 157 ? 44.278 -0.793 21.482 1.00 20.67 157 ALA C CA 1
ATOM 6673 C C . ALA C 1 157 ? 44.303 -0.552 19.969 1.00 21.64 157 ALA C C 1
ATOM 6674 O O . ALA C 1 157 ? 44.165 0.586 19.515 1.00 21.46 157 ALA C O 1
ATOM 6689 N N . TYR C 1 159 ? 41.968 -1.486 17.688 1.00 22.38 159 TYR C N 1
ATOM 6690 C CA . TYR C 1 159 ? 40.685 -0.917 17.267 1.00 21.85 159 TYR C CA 1
ATOM 6691 C C . TYR C 1 159 ? 40.633 0.565 17.577 1.00 21.19 159 TYR C C 1
ATOM 6692 O O . TYR C 1 159 ? 40.180 1.375 16.744 1.00 21.08 159 TYR C O 1
ATOM 6701 N N . GLY C 1 160 ? 41.086 0.939 18.769 1.00 20.68 160 GLY C N 1
ATOM 6702 C CA . GLY C 1 160 ? 41.062 2.340 19.159 1.00 20.48 160 GLY C CA 1
ATOM 6703 C C . GLY C 1 160 ? 41.867 3.203 18.201 1.00 20.60 160 GLY C C 1
ATOM 6704 O O . GLY C 1 160 ? 41.433 4.302 17.810 1.00 21.23 160 GLY C O 1
ATOM 6705 N N . LEU C 1 161 ? 43.062 2.733 17.836 1.00 21.05 161 LEU C N 1
ATOM 6706 C CA . LEU C 1 161 ? 43.862 3.464 16.838 1.00 21.58 161 LEU C CA 1
ATOM 6707 C C . LEU C 1 161 ? 43.072 3.592 15.540 1.00 21.23 161 LEU C C 1
ATOM 6708 O O . LEU C 1 161 ? 43.004 4.680 14.993 1.00 22.30 161 LEU C O 1
ATOM 6713 N N . ALA C 1 162 ? 42.432 2.502 15.102 1.00 21.16 162 ALA C N 1
ATOM 6714 C CA . ALA C 1 162 ? 41.582 2.525 13.889 1.00 21.86 162 ALA C CA 1
ATOM 6715 C C . ALA C 1 162 ? 40.460 3.574 13.956 1.00 22.10 162 ALA C C 1
ATOM 6716 O O . ALA C 1 162 ? 40.076 4.106 12.920 1.00 22.12 162 ALA C O 1
ATOM 6718 N N . PHE C 1 163 ? 39.979 3.910 15.159 1.00 22.10 163 PHE C N 1
ATOM 6719 C CA . PHE C 1 163 ? 38.936 4.928 15.298 1.00 22.65 163 PHE C CA 1
ATOM 6720 C C . PHE C 1 163 ? 39.503 6.322 15.499 1.00 23.30 163 PHE C C 1
ATOM 6721 O O . PHE C 1 163 ? 38.739 7.257 15.714 1.00 24.13 163 PHE C O 1
ATOM 6729 N N . GLY C 1 164 ? 40.839 6.466 15.455 1.00 23.89 164 GLY C N 1
ATOM 6730 C CA . GLY C 1 164 ? 41.492 7.769 15.590 1.00 23.11 164 GLY C CA 1
ATOM 6731 C C . GLY C 1 164 ? 41.654 8.194 17.035 1.00 23.43 164 GLY C C 1
ATOM 6732 O O . GLY C 1 164 ? 41.803 9.386 17.346 1.00 23.11 164 GLY C O 1
ATOM 6741 N N . LYS C 1 166 ? 43.622 8.617 20.495 1.00 24.86 166 LYS C N 1
ATOM 6742 C CA . LYS C 1 166 ? 44.915 8.498 21.149 1.00 25.33 166 LYS C CA 1
ATOM 6743 C C . LYS C 1 166 ? 44.798 7.311 22.097 1.00 24.84 166 LYS C C 1
ATOM 6744 O O . LYS C 1 166 ? 43.826 7.250 22.853 1.00 26.21 166 LYS C O 1
ATOM 6750 N N . VAL C 1 167 ? 45.726 6.352 22.034 1.00 23.30 167 VAL C N 1
ATOM 6751 C CA . VAL C 1 167 ? 45.696 5.158 22.880 1.00 22.71 167 VAL C CA 1
ATOM 6752 C C . VAL C 1 167 ? 46.856 5.164 23.903 1.00 23.83 167 VAL C C 1
ATOM 6753 O O . VAL C 1 167 ? 48.061 5.141 23.501 1.00 24.55 167 VAL C O 1
ATOM 6757 N N . LEU C 1 168 ? 46.512 5.241 25.197 1.00 22.41 168 LEU C N 1
ATOM 6758 C CA . LEU C 1 168 ? 47.462 5.076 26.280 1.00 21.90 168 LEU C CA 1
ATOM 6759 C C . LEU C 1 168 ? 47.374 3.638 26.754 1.00 22.68 168 LEU C C 1
ATOM 6760 O O . LEU C 1 168 ? 46.293 3.017 26.673 1.00 20.73 168 LEU C O 1
ATOM 6765 N N . CYS C 1 169 ? 48.509 3.106 27.216 1.00 22.65 169 CYS C N 1
ATOM 6766 C CA . CYS C 1 169 ? 48.635 1.708 27.577 1.00 24.29 169 CYS C CA 1
ATOM 6767 C C . CYS C 1 169 ? 49.402 1.542 28.909 1.00 24.82 169 CYS C C 1
ATOM 6768 O O . CYS C 1 169 ? 50.321 2.287 29.177 1.00 25.10 169 CYS C O 1
ATOM 6771 N N . TYR C 1 170 ? 49.005 0.549 29.709 1.00 24.70 170 TYR C N 1
ATOM 6772 C CA . TYR C 1 170 ? 49.661 0.206 30.957 1.00 25.15 170 TYR C CA 1
ATOM 6773 C C . TYR C 1 170 ? 49.803 -1.294 31.013 1.00 24.92 170 TYR C C 1
ATOM 6774 O O . TYR C 1 170 ? 48.837 -2.027 30.857 1.00 24.37 170 TYR C O 1
ATOM 6783 N N . ASP C 1 171 ? 51.038 -1.757 31.131 1.00 24.91 171 ASP C N 1
ATOM 6784 C CA . ASP C 1 171 ? 51.322 -3.175 31.301 1.00 25.45 171 ASP C CA 1
ATOM 6785 C C . ASP C 1 171 ? 52.720 -3.285 31.930 1.00 26.46 171 ASP C C 1
ATOM 6786 O O . ASP C 1 171 ? 53.499 -2.347 31.849 1.00 26.30 171 ASP C O 1
ATOM 6791 N N . VAL C 1 172 ? 52.996 -4.398 32.610 1.00 27.85 172 VAL C N 1
ATOM 6792 C CA . VAL C 1 172 ? 54.338 -4.650 33.143 1.00 28.23 172 VAL C CA 1
ATOM 6793 C C . VAL C 1 172 ? 55.262 -5.215 32.063 1.00 29.22 172 VAL C C 1
ATOM 6794 O O . VAL C 1 172 ? 56.467 -5.144 32.209 1.00 29.74 172 VAL C O 1
ATOM 6798 N N . VAL C 1 173 ? 54.680 -5.725 30.980 1.00 29.19 173 VAL C N 1
ATOM 6799 C CA . VAL C 1 173 ? 55.417 -6.188 29.820 1.00 30.01 173 VAL C CA 1
ATOM 6800 C C . VAL C 1 173 ? 55.119 -5.249 28.628 1.00 30.54 173 VAL C C 1
ATOM 6801 O O . VAL C 1 173 ? 53.970 -5.213 28.127 1.00 31.02 173 VAL C O 1
ATOM 6805 N N . LYS C 1 174 ? 56.117 -4.457 28.224 1.00 30.21 174 LYS C N 1
ATOM 6806 C CA . LYS C 1 174 ? 55.985 -3.553 27.076 1.00 30.85 174 LYS C CA 1
ATOM 6807 C C . LYS C 1 174 ? 56.079 -4.301 25.759 1.00 31.31 174 LYS C C 1
ATOM 6808 O O . LYS C 1 174 ? 56.933 -5.164 25.582 1.00 31.03 174 LYS C O 1
ATOM 6814 N N . ARG C 1 175 ? 55.207 -3.935 24.826 1.00 31.82 175 ARG C N 1
ATOM 6815 C CA . ARG C 1 175 ? 55.181 -4.550 23.509 1.00 31.47 175 ARG C CA 1
ATOM 6816 C C . ARG C 1 175 ? 55.621 -3.536 22.471 1.00 30.25 175 ARG C C 1
ATOM 6817 O O . ARG C 1 175 ? 55.030 -2.455 22.336 1.00 28.92 175 ARG C O 1
ATOM 6825 N N . GLU C 1 176 ? 56.688 -3.874 21.757 1.00 28.92 176 GLU C N 1
ATOM 6826 C CA . GLU C 1 176 ? 57.234 -2.936 20.793 1.00 28.30 176 GLU C CA 1
ATOM 6827 C C . GLU C 1 176 ? 56.268 -2.813 19.592 1.00 26.48 176 GLU C C 1
ATOM 6828 O O . GLU C 1 176 ? 56.083 -1.755 19.066 1.00 23.82 176 GLU C O 1
ATOM 6834 N N . ASP C 1 177 ? 55.645 -3.901 19.181 1.00 27.04 177 ASP C N 1
ATOM 6835 C CA . ASP C 1 177 ? 54.655 -3.811 18.086 1.00 28.51 177 ASP C CA 1
ATOM 6836 C C . ASP C 1 177 ? 53.566 -2.728 18.314 1.00 27.55 177 ASP C C 1
ATOM 6837 O O . ASP C 1 177 ? 53.243 -1.973 17.388 1.00 26.68 177 ASP C O 1
ATOM 6842 N N . LEU C 1 178 ? 53.064 -2.597 19.547 1.00 26.38 178 LEU C N 1
ATOM 6843 C CA . LEU C 1 178 ? 52.056 -1.577 19.839 1.00 26.05 178 LEU C CA 1
ATOM 6844 C C . LEU C 1 178 ? 52.619 -0.182 19.789 1.00 25.97 178 LEU C C 1
ATOM 6845 O O . LEU C 1 178 ? 51.937 0.714 19.295 1.00 25.57 178 LEU C O 1
ATOM 6850 N N . LYS C 1 179 ? 53.841 0.032 20.301 1.00 26.08 179 LYS C N 1
ATOM 6851 C CA . LYS C 1 179 ? 54.491 1.346 20.165 1.00 26.98 179 LYS C CA 1
ATOM 6852 C C . LYS C 1 179 ? 54.673 1.741 18.689 1.00 26.33 179 LYS C C 1
ATOM 6853 O O . LYS C 1 179 ? 54.527 2.922 18.327 1.00 26.52 179 LYS C O 1
ATOM 6859 N N . GLU C 1 180 ? 55.000 0.764 17.856 1.00 25.76 180 GLU C N 1
ATOM 6860 C CA . GLU C 1 180 ? 55.283 1.019 16.447 1.00 27.47 180 GLU C CA 1
ATOM 6861 C C . GLU C 1 180 ? 53.975 1.362 15.713 1.00 28.49 180 GLU C C 1
ATOM 6862 O O . GLU C 1 180 ? 54.017 2.054 14.710 1.00 28.22 180 GLU C O 1
ATOM 6868 N N . LYS C 1 181 ? 52.827 0.922 16.252 1.00 28.44 181 LYS C N 1
ATOM 6869 C CA . LYS C 1 181 ? 51.530 1.332 15.712 1.00 28.99 181 LYS C CA 1
ATOM 6870 C C . LYS C 1 181 ? 51.031 2.668 16.227 1.00 28.63 181 LYS C C 1
ATOM 6871 O O . LYS C 1 181 ? 50.056 3.188 15.714 1.00 30.41 181 LYS C O 1
ATOM 6877 N N . GLY C 1 182 ? 51.679 3.247 17.226 1.00 28.65 182 GLY C N 1
ATOM 6878 C CA . GLY C 1 182 ? 51.247 4.538 17.745 1.00 28.22 182 GLY C CA 1
ATOM 6879 C C . GLY C 1 182 ? 50.668 4.554 19.159 1.00 28.01 182 GLY C C 1
ATOM 6880 O O . GLY C 1 182 ? 50.411 5.621 19.678 1.00 28.22 182 GLY C O 1
ATOM 6881 N N . CYS C 1 183 ? 50.484 3.403 19.797 1.00 27.72 183 CYS C N 1
ATOM 6882 C CA . CYS C 1 183 ? 50.198 3.362 21.247 1.00 28.15 183 CYS C CA 1
ATOM 6883 C C . CYS C 1 183 ? 51.341 3.911 22.079 1.00 27.71 183 CYS C C 1
ATOM 6884 O O . CYS C 1 183 ? 52.497 3.780 21.684 1.00 27.31 183 CYS C O 1
ATOM 6887 N N . VAL C 1 184 ? 51.009 4.532 23.216 1.00 26.63 184 VAL C N 1
ATOM 6888 C CA . VAL C 1 184 ? 51.982 5.148 24.093 1.00 26.42 184 VAL C CA 1
ATOM 6889 C C . VAL C 1 184 ? 51.797 4.534 25.482 1.00 26.60 184 VAL C C 1
ATOM 6890 O O . VAL C 1 184 ? 50.690 4.603 26.054 1.00 27.16 184 VAL C O 1
ATOM 6894 N N . TYR C 1 185 ? 52.852 3.931 26.034 1.00 25.66 185 TYR C N 1
ATOM 6895 C CA . TYR C 1 185 ? 52.794 3.392 27.382 1.00 24.35 185 TYR C CA 1
ATOM 6896 C C . TYR C 1 185 ? 52.985 4.510 28.337 1.00 24.70 185 TYR C C 1
ATOM 6897 O O . TYR C 1 185 ? 53.721 5.457 28.028 1.00 24.20 185 TYR C O 1
ATOM 6906 N N . THR C 1 186 ? 52.243 4.479 29.454 1.00 24.59 186 THR C N 1
ATOM 6907 C CA . THR C 1 186 ? 52.442 5.442 30.549 1.00 25.50 186 THR C CA 1
ATOM 6908 C C . THR C 1 186 ? 52.303 4.747 31.898 1.00 24.49 186 THR C C 1
ATOM 6909 O O . THR C 1 186 ? 52.167 3.530 31.961 1.00 23.95 186 THR C O 1
ATOM 6913 N N . SER C 1 187 ? 52.447 5.520 32.970 1.00 25.17 187 SER C N 1
ATOM 6914 C CA . SER C 1 187 ? 52.161 5.050 34.332 1.00 25.26 187 SER C CA 1
ATOM 6915 C C . SER C 1 187 ? 50.637 4.906 34.533 1.00 26.11 187 SER C C 1
ATOM 6916 O O . SER C 1 187 ? 49.838 5.569 33.840 1.00 25.30 187 SER C O 1
ATOM 6919 N N . LEU C 1 188 ? 50.253 4.061 35.493 1.00 26.56 188 LEU C N 1
ATOM 6920 C CA . LEU C 1 188 ? 48.859 3.843 35.812 1.00 27.02 188 LEU C CA 1
ATOM 6921 C C . LEU C 1 188 ? 48.223 5.163 36.127 1.00 27.71 188 LEU C C 1
ATOM 6922 O O . LEU C 1 188 ? 47.197 5.532 35.541 1.00 27.39 188 LEU C O 1
ATOM 6927 N N . ASP C 1 189 ? 48.860 5.934 36.984 1.00 27.80 189 ASP C N 1
ATOM 6928 C CA . ASP C 1 189 ? 48.238 7.166 37.398 1.00 28.36 189 ASP C CA 1
ATOM 6929 C C . ASP C 1 189 ? 47.991 8.126 36.269 1.00 28.42 189 ASP C C 1
ATOM 6930 O O . ASP C 1 189 ? 46.960 8.820 36.266 1.00 28.00 189 ASP C O 1
ATOM 6935 N N . GLU C 1 190 ? 48.929 8.195 35.322 1.00 28.50 190 GLU C N 1
ATOM 6936 C CA . GLU C 1 190 ? 48.753 9.073 34.176 1.00 28.60 190 GLU C CA 1
ATOM 6937 C C . GLU C 1 190 ? 47.656 8.571 33.235 1.00 27.38 190 GLU C C 1
ATOM 6938 O O . GLU C 1 190 ? 46.866 9.374 32.738 1.00 26.71 190 GLU C O 1
ATOM 6944 N N . LEU C 1 191 ? 47.609 7.257 33.011 1.00 25.70 191 LEU C N 1
ATOM 6945 C CA . LEU C 1 191 ? 46.555 6.657 32.212 1.00 25.47 191 LEU C CA 1
ATOM 6946 C C . LEU C 1 191 ? 45.177 6.985 32.842 1.00 26.17 191 LEU C C 1
ATOM 6947 O O . LEU C 1 191 ? 44.231 7.389 32.134 1.00 26.08 191 LEU C O 1
ATOM 6952 N N . LEU C 1 192 ? 45.086 6.880 34.173 1.00 25.54 192 LEU C N 1
ATOM 6953 C CA . LEU C 1 192 ? 43.822 7.122 34.875 1.00 25.26 192 LEU C CA 1
ATOM 6954 C C . LEU C 1 192 ? 43.376 8.578 34.741 1.00 26.25 192 LEU C C 1
ATOM 6955 O O . LEU C 1 192 ? 42.172 8.866 34.521 1.00 25.92 192 LEU C O 1
ATOM 6960 N N . LYS C 1 193 ? 44.336 9.496 34.817 1.00 26.46 193 LYS C N 1
ATOM 6961 C CA . LYS C 1 193 ? 44.038 10.912 34.802 1.00 27.07 193 LYS C CA 1
ATOM 6962 C C . LYS C 1 193 ? 43.745 11.429 33.407 1.00 26.92 193 LYS C C 1
ATOM 6963 O O . LYS C 1 193 ? 43.060 12.418 33.226 1.00 26.83 193 LYS C O 1
ATOM 6969 N N . GLU C 1 194 ? 44.270 10.778 32.399 1.00 27.44 194 GLU C N 1
ATOM 6970 C CA . GLU C 1 194 ? 44.226 11.368 31.087 1.00 27.54 194 GLU C CA 1
ATOM 6971 C C . GLU C 1 194 ? 43.213 10.725 30.189 1.00 26.86 194 GLU C C 1
ATOM 6972 O O . GLU C 1 194 ? 42.832 11.339 29.219 1.00 27.80 194 GLU C O 1
ATOM 6978 N N . SER C 1 195 ? 42.808 9.490 30.481 1.00 25.79 195 SER C N 1
ATOM 6979 C CA . SER C 1 195 ? 41.913 8.761 29.596 1.00 25.63 195 SER C CA 1
ATOM 6980 C C . SER C 1 195 ? 40.424 9.182 29.705 1.00 25.16 195 SER C C 1
ATOM 6981 O O . SER C 1 195 ? 39.920 9.504 30.780 1.00 25.37 195 SER C O 1
ATOM 6984 N N . ASP C 1 196 ? 39.754 9.208 28.568 1.00 24.80 196 ASP C N 1
ATOM 6985 C CA . ASP C 1 196 ? 38.316 9.453 28.530 1.00 24.45 196 ASP C CA 1
ATOM 6986 C C . ASP C 1 196 ? 37.552 8.136 28.624 1.00 23.31 196 ASP C C 1
ATOM 6987 O O . ASP C 1 196 ? 36.420 8.107 29.139 1.00 22.92 196 ASP C O 1
ATOM 6992 N N . VAL C 1 197 ? 38.166 7.051 28.136 1.00 21.90 197 VAL C N 1
ATOM 6993 C CA . VAL C 1 197 ? 37.575 5.700 28.165 1.00 19.88 197 VAL C CA 1
ATOM 6994 C C . VAL C 1 197 ? 38.661 4.799 28.710 1.00 20.83 197 VAL C C 1
ATOM 6995 O O . VAL C 1 197 ? 39.823 4.907 28.271 1.00 21.60 197 VAL C O 1
ATOM 6999 N N . ILE C 1 198 ? 38.327 3.911 29.650 1.00 19.94 198 ILE C N 1
ATOM 7000 C CA . ILE C 1 198 ? 39.306 2.990 30.214 1.00 19.86 198 ILE C CA 1
ATOM 7001 C C . ILE C 1 198 ? 38.766 1.589 30.081 1.00 19.55 198 ILE C C 1
ATOM 7002 O O . ILE C 1 198 ? 37.583 1.317 30.377 1.00 19.46 198 ILE C O 1
ATOM 7007 N N . SER C 1 199 ? 39.619 0.678 29.655 1.00 18.18 199 SER C N 1
ATOM 7008 C CA . SER C 1 199 ? 39.228 -0.682 29.530 1.00 19.10 199 SER C CA 1
ATOM 7009 C C . SER C 1 199 ? 40.237 -1.603 30.183 1.00 20.82 199 SER C C 1
ATOM 7010 O O . SER C 1 199 ? 41.481 -1.429 29.994 1.00 21.10 199 SER C O 1
ATOM 7013 N N . LEU C 1 200 ? 39.716 -2.608 30.905 1.00 21.67 200 LEU C N 1
ATOM 7014 C CA . LEU C 1 200 ? 40.531 -3.526 31.714 1.00 22.16 200 LEU C CA 1
ATOM 7015 C C . LEU C 1 200 ? 40.695 -4.862 31.018 1.00 21.57 200 LEU C C 1
ATOM 7016 O O . LEU C 1 200 ? 39.728 -5.437 30.543 1.00 21.82 200 LEU C O 1
ATOM 7021 N N . HIS C 1 201 ? 41.941 -5.341 30.936 1.00 21.75 201 HIS C N 1
ATOM 7022 C CA . HIS C 1 201 ? 42.266 -6.583 30.240 1.00 21.87 201 HIS C CA 1
ATOM 7023 C C . HIS C 1 201 ? 43.411 -7.380 30.931 1.00 23.66 201 HIS C C 1
ATOM 7024 O O . HIS C 1 201 ? 44.244 -8.050 30.262 1.00 23.26 201 HIS C O 1
ATOM 7031 N N . VAL C 1 202 ? 43.439 -7.307 32.274 1.00 24.14 202 VAL C N 1
ATOM 7032 C CA . VAL C 1 202 ? 44.420 -8.042 33.092 1.00 23.95 202 VAL C CA 1
ATOM 7033 C C . VAL C 1 202 ? 43.822 -9.353 33.626 1.00 24.19 202 VAL C C 1
ATOM 7034 O O . VAL C 1 202 ? 42.611 -9.478 33.752 1.00 25.14 202 VAL C O 1
ATOM 7038 N N . PRO C 1 203 ? 44.648 -10.358 33.882 1.00 24.39 203 PRO C N 1
ATOM 7039 C CA . PRO C 1 203 ? 44.122 -11.530 34.597 1.00 24.52 203 PRO C CA 1
ATOM 7040 C C . PRO C 1 203 ? 43.837 -11.207 36.055 1.00 23.96 203 PRO C C 1
ATOM 7041 O O . PRO C 1 203 ? 44.268 -10.179 36.565 1.00 22.61 203 PRO C O 1
ATOM 7045 N N . TYR C 1 204 ? 43.089 -12.059 36.737 1.00 24.36 204 TYR C N 1
ATOM 7046 C CA . TYR C 1 204 ? 42.931 -11.836 38.186 1.00 23.95 204 TYR C CA 1
ATOM 7047 C C . TYR C 1 204 ? 44.101 -12.492 38.917 1.00 23.09 204 TYR C C 1
ATOM 7048 O O . TYR C 1 204 ? 44.312 -13.680 38.762 1.00 22.45 204 TYR C O 1
ATOM 7057 N N . THR C 1 205 ? 44.833 -11.698 39.681 1.00 24.02 205 THR C N 1
ATOM 7058 C CA . THR C 1 205 ? 45.913 -12.183 40.578 1.00 25.80 205 THR C CA 1
ATOM 7059 C C . THR C 1 205 ? 45.877 -11.362 41.849 1.00 27.84 205 THR C C 1
ATOM 7060 O O . THR C 1 205 ? 45.166 -10.315 41.909 1.00 27.64 205 THR C O 1
ATOM 7064 N N . LYS C 1 206 ? 46.710 -11.761 42.833 1.00 28.71 206 LYS C N 1
ATOM 7065 C CA . LYS C 1 206 ? 46.887 -10.963 44.056 1.00 29.16 206 LYS C CA 1
ATOM 7066 C C . LYS C 1 206 ? 47.210 -9.535 43.722 1.00 29.37 206 LYS C C 1
ATOM 7067 O O . LYS C 1 206 ? 46.694 -8.591 44.379 1.00 29.89 206 LYS C O 1
ATOM 7073 N N . GLU C 1 207 ? 48.035 -9.337 42.693 1.00 29.37 207 GLU C N 1
ATOM 7074 C CA . GLU C 1 207 ? 48.469 -7.973 42.355 1.00 29.32 207 GLU C CA 1
ATOM 7075 C C . GLU C 1 207 ? 47.372 -7.148 41.696 1.00 28.64 207 GLU C C 1
ATOM 7076 O O . GLU C 1 207 ? 47.348 -5.931 41.834 1.00 29.07 207 GLU C O 1
ATOM 7082 N N . THR C 1 208 ? 46.445 -7.787 40.994 1.00 28.00 208 THR C N 1
ATOM 7083 C CA . THR C 1 208 ? 45.355 -7.017 40.345 1.00 27.53 208 THR C CA 1
ATOM 7084 C C . THR C 1 208 ? 44.068 -6.866 41.201 1.00 28.14 208 THR C C 1
ATOM 7085 O O . THR C 1 208 ? 43.146 -6.085 40.851 1.00 27.40 208 THR C O 1
ATOM 7089 N N . HIS C 1 209 ? 44.053 -7.537 42.357 1.00 28.44 209 HIS C N 1
ATOM 7090 C CA . HIS C 1 209 ? 42.883 -7.567 43.218 1.00 28.14 209 HIS C CA 1
ATOM 7091 C C . HIS C 1 209 ? 42.497 -6.181 43.624 1.00 28.07 209 HIS C C 1
ATOM 7092 O O . HIS C 1 209 ? 43.284 -5.476 44.226 1.00 27.51 209 HIS C O 1
ATOM 7099 N N . HIS C 1 210 ? 41.269 -5.788 43.286 1.00 26.90 210 HIS C N 1
ATOM 7100 C CA . HIS C 1 210 ? 40.791 -4.435 43.571 1.00 26.56 210 HIS C CA 1
ATOM 7101 C C . HIS C 1 210 ? 41.735 -3.359 43.083 1.00 25.92 210 HIS C C 1
ATOM 7102 O O . HIS C 1 210 ? 41.852 -2.294 43.646 1.00 26.53 210 HIS C O 1
ATOM 7117 N N . ILE C 1 212 ? 41.216 -1.448 40.704 1.00 27.04 212 ILE C N 1
ATOM 7118 C CA . ILE C 1 212 ? 40.372 -0.284 40.501 1.00 26.71 212 ILE C CA 1
ATOM 7119 C C . ILE C 1 212 ? 39.529 -0.105 41.770 1.00 27.31 212 ILE C C 1
ATOM 7120 O O . ILE C 1 212 ? 38.478 -0.734 41.918 1.00 27.86 212 ILE C O 1
ATOM 7125 N N . ASN C 1 213 ? 39.987 0.789 42.645 1.00 27.29 213 ASN C N 1
ATOM 7126 C CA . ASN C 1 213 ? 39.441 0.975 43.992 1.00 27.52 213 ASN C CA 1
ATOM 7127 C C . ASN C 1 213 ? 39.065 2.442 44.174 1.00 27.87 213 ASN C C 1
ATOM 7128 O O . ASN C 1 213 ? 39.179 3.229 43.212 1.00 28.09 213 ASN C O 1
ATOM 7133 N N . GLU C 1 214 ? 38.634 2.815 45.376 1.00 27.65 214 GLU C N 1
ATOM 7134 C CA . GLU C 1 214 ? 38.254 4.210 45.671 1.00 28.95 214 GLU C CA 1
ATOM 7135 C C . GLU C 1 214 ? 39.327 5.190 45.225 1.00 28.85 214 GLU C C 1
ATOM 7136 O O . GLU C 1 214 ? 39.027 6.233 44.641 1.00 29.73 214 GLU C O 1
ATOM 7142 N N . GLU C 1 215 ? 40.582 4.880 45.535 1.00 29.71 215 GLU C N 1
ATOM 7143 C CA . GLU C 1 215 ? 41.677 5.799 45.218 1.00 29.83 215 GLU C CA 1
ATOM 7144 C C . GLU C 1 215 ? 41.860 5.897 43.696 1.00 28.60 215 GLU C C 1
ATOM 7145 O O . GLU C 1 215 ? 41.934 6.977 43.171 1.00 28.37 215 GLU C O 1
ATOM 7151 N N . ARG C 1 216 ? 41.933 4.771 43.003 1.00 28.16 216 ARG C N 1
ATOM 7152 C CA . ARG C 1 216 ? 42.157 4.807 41.538 1.00 28.64 216 ARG C CA 1
ATOM 7153 C C . ARG C 1 216 ? 40.988 5.494 40.817 1.00 27.95 216 ARG C C 1
ATOM 7154 O O . ARG C 1 216 ? 41.199 6.323 39.932 1.00 27.65 216 ARG C O 1
ATOM 7162 N N . ILE C 1 217 ? 39.756 5.180 41.225 1.00 27.40 217 ILE C N 1
ATOM 7163 C CA . ILE C 1 217 ? 38.573 5.806 40.603 1.00 27.05 217 ILE C CA 1
ATOM 7164 C C . ILE C 1 217 ? 38.573 7.316 40.780 1.00 27.53 217 ILE C C 1
ATOM 7165 O O . ILE C 1 217 ? 38.223 8.050 39.867 1.00 26.98 217 ILE C O 1
ATOM 7170 N N . SER C 1 218 ? 38.997 7.781 41.948 1.00 28.50 218 SER C N 1
ATOM 7171 C CA . SER C 1 218 ? 39.049 9.207 42.223 1.00 30.53 218 SER C CA 1
ATOM 7172 C C . SER C 1 218 ? 40.046 9.936 41.320 1.00 30.61 218 SER C C 1
ATOM 7173 O O . SER C 1 218 ? 39.907 11.131 41.102 1.00 31.49 218 SER C O 1
ATOM 7176 N N . LEU C 1 219 ? 41.049 9.229 40.804 1.00 30.94 219 LEU C N 1
ATOM 7177 C CA . LEU C 1 219 ? 41.993 9.833 39.851 1.00 31.62 219 LEU C CA 1
ATOM 7178 C C . LEU C 1 219 ? 41.390 10.064 38.440 1.00 31.46 219 LEU C C 1
ATOM 7179 O O . LEU C 1 219 ? 41.879 10.914 37.677 1.00 31.71 219 LEU C O 1
ATOM 7192 N N . LYS C 1 221 ? 38.916 11.074 35.244 1.00 29.70 221 LYS C N 1
ATOM 7193 C CA . LYS C 1 221 ? 38.136 12.256 34.896 1.00 30.34 221 LYS C CA 1
ATOM 7194 C C . LYS C 1 221 ? 36.699 12.016 35.374 1.00 30.09 221 LYS C C 1
ATOM 7195 O O . LYS C 1 221 ? 36.208 10.868 35.325 1.00 28.74 221 LYS C O 1
ATOM 7201 N N . ASP C 1 222 ? 36.046 13.085 35.834 1.00 29.28 222 ASP C N 1
ATOM 7202 C CA . ASP C 1 222 ? 34.602 13.075 35.985 1.00 29.91 222 ASP C CA 1
ATOM 7203 C C . ASP C 1 222 ? 34.056 13.007 34.572 1.00 29.08 222 ASP C C 1
ATOM 7204 O O . ASP C 1 222 ? 34.538 13.724 33.700 1.00 28.61 222 ASP C O 1
ATOM 7209 N N . GLY C 1 223 ? 33.119 12.092 34.321 1.00 27.71 223 GLY C N 1
ATOM 7210 C CA . GLY C 1 223 ? 32.653 11.857 32.953 1.00 26.18 223 GLY C CA 1
ATOM 7211 C C . GLY C 1 223 ? 33.277 10.650 32.275 1.00 25.43 223 GLY C C 1
ATOM 7212 O O . GLY C 1 223 ? 32.908 10.309 31.150 1.00 24.05 223 GLY C O 1
ATOM 7213 N N . VAL C 1 224 ? 34.217 9.986 32.942 1.00 24.98 224 VAL C N 1
ATOM 7214 C CA . VAL C 1 224 ? 34.918 8.845 32.331 1.00 24.61 224 VAL C CA 1
ATOM 7215 C C . VAL C 1 224 ? 33.952 7.713 31.951 1.00 24.83 224 VAL C C 1
ATOM 7216 O O . VAL C 1 224 ? 32.855 7.600 32.528 1.00 24.64 224 VAL C O 1
ATOM 7220 N N . TYR C 1 225 ? 34.342 6.897 30.964 1.00 24.26 225 TYR C N 1
ATOM 7221 C CA . TYR C 1 225 ? 33.669 5.644 30.674 1.00 24.22 225 TYR C CA 1
ATOM 7222 C C . TYR C 1 225 ? 34.590 4.517 31.099 1.00 23.90 225 TYR C C 1
ATOM 7223 O O . TYR C 1 225 ? 35.766 4.513 30.742 1.00 24.33 225 TYR C O 1
ATOM 7232 N N . LEU C 1 226 ? 34.064 3.539 31.826 1.00 22.57 226 LEU C N 1
ATOM 7233 C CA . LEU C 1 226 ? 34.884 2.445 32.312 1.00 22.22 226 LEU C CA 1
ATOM 7234 C C . LEU C 1 226 ? 34.310 1.144 31.850 1.00 20.95 226 LEU C C 1
ATOM 7235 O O . LEU C 1 226 ? 33.105 0.904 31.989 1.00 21.23 226 LEU C O 1
ATOM 7240 N N . ILE C 1 227 ? 35.162 0.304 31.297 1.00 19.57 227 ILE C N 1
ATOM 7241 C CA . ILE C 1 227 ? 34.790 -0.993 30.810 1.00 18.24 227 ILE C CA 1
ATOM 7242 C C . ILE C 1 227 ? 35.557 -2.112 31.528 1.00 18.88 227 ILE C C 1
ATOM 7243 O O . ILE C 1 227 ? 36.784 -2.020 31.766 1.00 19.24 227 ILE C O 1
ATOM 7248 N N . ASN C 1 228 ? 34.866 -3.218 31.802 1.00 18.71 228 ASN C N 1
ATOM 7249 C CA . ASN C 1 228 ? 35.519 -4.396 32.344 1.00 19.27 228 ASN C CA 1
ATOM 7250 C C . ASN C 1 228 ? 35.000 -5.702 31.757 1.00 18.97 228 ASN C C 1
ATOM 7251 O O . ASN C 1 228 ? 33.881 -6.125 32.060 1.00 18.52 228 ASN C O 1
ATOM 7256 N N . THR C 1 229 ? 35.871 -6.324 30.958 1.00 18.52 229 THR C N 1
ATOM 7257 C CA . THR C 1 229 ? 35.712 -7.627 30.410 1.00 18.24 229 THR C CA 1
ATOM 7258 C C . THR C 1 229 ? 36.829 -8.544 30.902 1.00 18.20 229 THR C C 1
ATOM 7259 O O . THR C 1 229 ? 37.058 -9.632 30.371 1.00 18.22 229 THR C O 1
ATOM 7263 N N . ALA C 1 230 ? 37.503 -8.148 31.964 1.00 17.44 230 ALA C N 1
ATOM 7264 C CA . ALA C 1 230 ? 38.578 -9.000 32.488 1.00 17.39 230 ALA C CA 1
ATOM 7265 C C . ALA C 1 230 ? 38.100 -10.014 33.555 1.00 17.40 230 ALA C C 1
ATOM 7266 O O . ALA C 1 230 ? 37.764 -11.161 33.229 1.00 17.10 230 ALA C O 1
ATOM 7268 N N . ARG C 1 231 ? 38.148 -9.600 34.817 1.00 18.36 231 ARG C N 1
ATOM 7269 C CA . ARG C 1 231 ? 37.610 -10.364 35.936 1.00 18.75 231 ARG C CA 1
ATOM 7270 C C . ARG C 1 231 ? 36.942 -9.417 36.912 1.00 18.82 231 ARG C C 1
ATOM 7271 O O . ARG C 1 231 ? 37.421 -8.302 37.150 1.00 18.92 231 ARG C O 1
ATOM 7279 N N . GLY C 1 232 ? 35.817 -9.843 37.479 1.00 19.18 232 GLY C N 1
ATOM 7280 C CA . GLY C 1 232 ? 35.102 -8.969 38.412 1.00 20.11 232 GLY C CA 1
ATOM 7281 C C . GLY C 1 232 ? 35.941 -8.465 39.581 1.00 20.46 232 GLY C C 1
ATOM 7282 O O . GLY C 1 232 ? 35.866 -7.270 39.985 1.00 21.49 232 GLY C O 1
ATOM 7283 N N . LYS C 1 233 ? 36.786 -9.332 40.100 1.00 20.67 233 LYS C N 1
ATOM 7284 C CA . LYS C 1 233 ? 37.588 -8.959 41.270 1.00 22.55 233 LYS C CA 1
ATOM 7285 C C . LYS C 1 233 ? 38.722 -7.959 41.035 1.00 22.20 233 LYS C C 1
ATOM 7286 O O . LYS C 1 233 ? 39.339 -7.509 41.991 1.00 22.63 233 LYS C O 1
ATOM 7292 N N . VAL C 1 234 ? 38.949 -7.551 39.789 1.00 21.57 234 VAL C N 1
ATOM 7293 C CA . VAL C 1 234 ? 39.911 -6.482 39.491 1.00 21.28 234 VAL C CA 1
ATOM 7294 C C . VAL C 1 234 ? 39.349 -5.153 39.871 1.00 21.20 234 VAL C C 1
ATOM 7295 O O . VAL C 1 234 ? 40.086 -4.199 40.092 1.00 21.97 234 VAL C O 1
ATOM 7299 N N . VAL C 1 235 ? 38.025 -5.084 39.992 1.00 22.31 235 VAL C N 1
ATOM 7300 C CA . VAL C 1 235 ? 37.337 -3.856 40.369 1.00 22.30 235 VAL C CA 1
ATOM 7301 C C . VAL C 1 235 ? 36.713 -3.957 41.779 1.00 22.16 235 VAL C C 1
ATOM 7302 O O . VAL C 1 235 ? 36.084 -4.939 42.127 1.00 22.11 235 VAL C O 1
ATOM 7306 N N . ASP C 1 236 ? 36.847 -2.918 42.586 1.00 21.74 236 ASP C N 1
ATOM 7307 C CA . ASP C 1 236 ? 36.163 -2.922 43.884 1.00 22.07 236 ASP C CA 1
ATOM 7308 C C . ASP C 1 236 ? 34.737 -2.512 43.637 1.00 20.59 236 ASP C C 1
ATOM 7309 O O . ASP C 1 236 ? 34.464 -1.327 43.460 1.00 18.89 236 ASP C O 1
ATOM 7314 N N . THR C 1 237 ? 33.834 -3.478 43.588 1.00 21.80 237 THR C N 1
ATOM 7315 C CA . THR C 1 237 ? 32.434 -3.172 43.215 1.00 23.05 237 THR C CA 1
ATOM 7316 C C . THR C 1 237 ? 31.766 -2.095 44.108 1.00 24.22 237 THR C C 1
ATOM 7317 O O . THR C 1 237 ? 30.949 -1.302 43.623 1.00 23.75 237 THR C O 1
ATOM 7321 N N . ASP C 1 238 ? 32.134 -2.054 45.399 1.00 24.84 238 ASP C N 1
ATOM 7322 C CA . ASP C 1 238 ? 31.534 -1.122 46.350 1.00 24.95 238 ASP C CA 1
ATOM 7323 C C . ASP C 1 238 ? 31.938 0.298 46.061 1.00 24.28 238 ASP C C 1
ATOM 7324 O O . ASP C 1 238 ? 31.096 1.188 46.044 1.00 24.94 238 ASP C O 1
ATOM 7329 N N . ALA C 1 239 ? 33.225 0.511 45.828 1.00 22.73 239 ALA C N 1
ATOM 7330 C CA . ALA C 1 239 ? 33.738 1.799 45.379 1.00 22.43 239 ALA C CA 1
ATOM 7331 C C . ALA C 1 239 ? 33.135 2.228 44.027 1.00 21.66 239 ALA C C 1
ATOM 7332 O O . ALA C 1 239 ? 32.823 3.400 43.820 1.00 21.42 239 ALA C O 1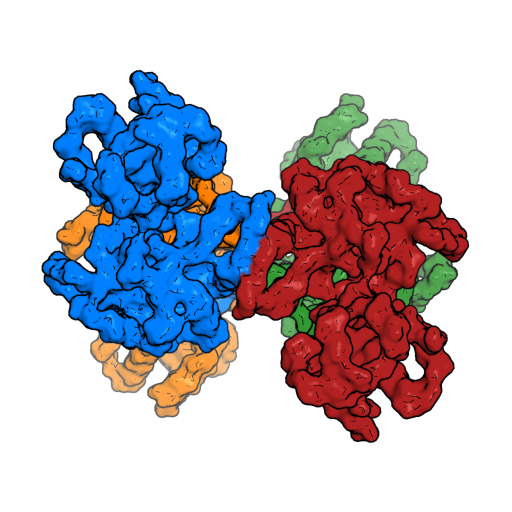
ATOM 7334 N N . LEU C 1 240 ? 33.010 1.289 43.104 1.00 21.09 240 LEU C N 1
ATOM 7335 C CA . LEU C 1 240 ? 32.423 1.600 41.771 1.00 21.18 240 LEU C CA 1
ATOM 7336 C C . LEU C 1 240 ? 30.962 2.073 41.913 1.00 20.66 240 LEU C C 1
ATOM 7337 O O . LEU C 1 240 ? 30.583 3.116 41.372 1.00 21.30 240 LEU C O 1
ATOM 7342 N N . TYR C 1 241 ? 30.184 1.367 42.729 1.00 21.05 241 TYR C N 1
ATOM 7343 C CA . TYR C 1 241 ? 28.790 1.749 43.030 1.00 21.10 241 TYR C CA 1
ATOM 7344 C C . TYR C 1 241 ? 28.718 3.108 43.678 1.00 21.95 241 TYR C C 1
ATOM 7345 O O . TYR C 1 241 ? 27.959 3.978 43.244 1.00 21.16 241 TYR C O 1
ATOM 7354 N N . ARG C 1 242 ? 29.561 3.337 44.676 1.00 22.66 242 ARG C N 1
ATOM 7355 C CA . ARG C 1 242 ? 29.540 4.616 45.379 1.00 23.59 242 ARG C CA 1
ATOM 7356 C C . ARG C 1 242 ? 29.881 5.759 44.450 1.00 23.39 242 ARG C C 1
ATOM 7357 O O . ARG C 1 242 ? 29.277 6.826 44.529 1.00 23.64 242 ARG C O 1
ATOM 7365 N N . ALA C 1 243 ? 30.875 5.542 43.577 1.00 23.05 243 ALA C N 1
ATOM 7366 C CA . ALA C 1 243 ? 31.277 6.572 42.604 1.00 21.91 243 ALA C CA 1
ATOM 7367 C C . ALA C 1 243 ? 30.174 6.845 41.580 1.00 20.85 243 ALA C C 1
ATOM 7368 O O . ALA C 1 243 ? 29.897 8.012 41.208 1.00 19.93 243 ALA C O 1
ATOM 7370 N N . TYR C 1 244 ? 29.578 5.771 41.077 1.00 20.60 244 TYR C N 1
ATOM 7371 C CA . TYR C 1 244 ? 28.430 5.926 40.175 1.00 21.69 244 TYR C CA 1
ATOM 7372 C C . TYR C 1 244 ? 27.316 6.834 40.742 1.00 22.83 244 TYR C C 1
ATOM 7373 O O . TYR C 1 244 ? 26.834 7.735 40.039 1.00 23.02 244 TYR C O 1
ATOM 7382 N N . GLN C 1 245 ? 26.960 6.635 42.017 1.00 24.78 245 GLN C N 1
ATOM 7383 C CA . GLN C 1 245 ? 25.872 7.392 42.656 1.00 26.61 245 GLN C CA 1
ATOM 7384 C C . GLN C 1 245 ? 26.282 8.862 42.834 1.00 28.01 245 GLN C C 1
ATOM 7385 O O . GLN C 1 245 ? 25.436 9.742 42.883 1.00 27.47 245 GLN C O 1
ATOM 7391 N N . ARG C 1 246 ? 27.584 9.136 42.865 1.00 29.25 246 ARG C N 1
ATOM 7392 C CA . ARG C 1 246 ? 28.073 10.518 42.905 1.00 30.74 246 ARG C CA 1
ATOM 7393 C C . ARG C 1 246 ? 28.154 11.175 41.517 1.00 30.94 246 ARG C C 1
ATOM 7394 O O . ARG C 1 246 ? 28.553 12.335 41.396 1.00 32.27 246 ARG C O 1
ATOM 7402 N N . GLY C 1 247 ? 27.803 10.437 40.473 1.00 30.59 247 GLY C N 1
ATOM 7403 C CA . GLY C 1 247 ? 27.791 10.962 39.107 1.00 29.92 247 GLY C CA 1
ATOM 7404 C C . GLY C 1 247 ? 29.167 10.963 38.437 1.00 29.35 247 GLY C C 1
ATOM 7405 O O . GLY C 1 247 ? 29.392 11.697 37.502 1.00 29.24 247 GLY C O 1
ATOM 7406 N N . LYS C 1 248 ? 30.069 10.117 38.901 1.00 28.26 248 LYS C N 1
ATOM 7407 C CA . LYS C 1 248 ? 31.436 10.070 38.377 1.00 27.69 248 LYS C CA 1
ATOM 7408 C C . LYS C 1 248 ? 31.531 9.679 36.896 1.00 26.74 248 LYS C C 1
ATOM 7409 O O . LYS C 1 248 ? 32.456 10.109 36.208 1.00 28.95 248 LYS C O 1
ATOM 7415 N N . PHE C 1 249 ? 30.626 8.828 36.424 1.00 25.29 249 PHE C N 1
ATOM 7416 C CA . PHE C 1 249 ? 30.769 8.167 35.107 1.00 24.02 249 PHE C CA 1
ATOM 7417 C C . PHE C 1 249 ? 29.794 8.618 34.046 1.00 24.24 249 PHE C C 1
ATOM 7418 O O . PHE C 1 249 ? 28.580 8.776 34.317 1.00 24.40 249 PHE C O 1
ATOM 7426 N N . SER C 1 250 ? 30.298 8.757 32.816 1.00 23.55 250 SER C N 1
ATOM 7427 C CA . SER C 1 250 ? 29.424 8.925 31.664 1.00 23.41 250 SER C CA 1
ATOM 7428 C C . SER C 1 250 ? 28.847 7.580 31.316 1.00 22.71 250 SER C C 1
ATOM 7429 O O . SER C 1 250 ? 27.756 7.500 30.799 1.00 23.84 250 SER C O 1
ATOM 7432 N N . GLY C 1 251 ? 29.584 6.509 31.588 1.00 21.89 251 GLY C N 1
ATOM 7433 C CA . GLY C 1 251 ? 29.049 5.193 31.375 1.00 20.68 251 GLY C CA 1
ATOM 7434 C C . GLY C 1 251 ? 29.877 4.089 31.956 1.00 20.05 251 GLY C C 1
ATOM 7435 O O . GLY C 1 251 ? 31.077 4.253 32.161 1.00 21.15 251 GLY C O 1
ATOM 7436 N N . LEU C 1 252 ? 29.241 2.957 32.197 1.00 18.52 252 LEU C N 1
ATOM 7437 C CA . LEU C 1 252 ? 29.933 1.742 32.616 1.00 18.72 252 LEU C CA 1
ATOM 7438 C C . LEU C 1 252 ? 29.509 0.575 31.784 1.00 17.62 252 LEU C C 1
ATOM 7439 O O . LEU C 1 252 ? 28.301 0.407 31.497 1.00 17.72 252 LEU C O 1
ATOM 7444 N N . GLY C 1 253 ? 30.454 -0.299 31.482 1.00 17.53 253 GLY C N 1
ATOM 7445 C CA . GLY C 1 253 ? 30.180 -1.498 30.745 1.00 17.44 253 GLY C CA 1
ATOM 7446 C C . GLY C 1 253 ? 30.880 -2.631 31.414 1.00 18.74 253 GLY C C 1
ATOM 7447 O O . GLY C 1 253 ? 32.132 -2.647 31.469 1.00 20.92 253 GLY C O 1
ATOM 7448 N N . LEU C 1 254 ? 30.115 -3.592 31.932 1.00 18.81 254 LEU C N 1
ATOM 7449 C CA . LEU C 1 254 ? 30.678 -4.671 32.686 1.00 19.10 254 LEU C CA 1
ATOM 7450 C C . LEU C 1 254 ? 30.122 -5.968 32.200 1.00 18.86 254 LEU C C 1
ATOM 7451 O O . LEU C 1 254 ? 28.904 -6.219 32.291 1.00 19.81 254 LEU C O 1
ATOM 7456 N N . ASP C 1 255 ? 31.013 -6.807 31.706 1.00 17.27 255 ASP C N 1
ATOM 7457 C CA . ASP C 1 255 ? 30.714 -8.167 31.340 1.00 16.74 255 ASP C CA 1
ATOM 7458 C C . ASP C 1 255 ? 31.100 -9.132 32.435 1.00 16.55 255 ASP C C 1
ATOM 7459 O O . ASP C 1 255 ? 30.789 -10.298 32.363 1.00 16.17 255 ASP C O 1
ATOM 7464 N N . VAL C 1 256 ? 31.871 -8.646 33.400 1.00 18.28 256 VAL C N 1
ATOM 7465 C CA . VAL C 1 256 ? 32.314 -9.443 34.520 1.00 18.69 256 VAL C CA 1
ATOM 7466 C C . VAL C 1 256 ? 32.131 -8.630 35.777 1.00 18.33 256 VAL C C 1
ATOM 7467 O O . VAL C 1 256 ? 32.275 -7.409 35.769 1.00 17.44 256 VAL C O 1
ATOM 7471 N N . PHE C 1 257 ? 31.850 -9.299 36.883 1.00 18.92 257 PHE C N 1
ATOM 7472 C CA . PHE C 1 257 ? 31.638 -8.543 38.134 1.00 20.15 257 PHE C CA 1
ATOM 7473 C C . PHE C 1 257 ? 31.707 -9.475 39.349 1.00 19.91 257 PHE C C 1
ATOM 7474 O O . PHE C 1 257 ? 31.442 -10.682 39.251 1.00 18.72 257 PHE C O 1
ATOM 7482 N N . GLU C 1 258 ? 32.105 -8.925 40.491 1.00 20.72 258 GLU C N 1
ATOM 7483 C CA . GLU C 1 258 ? 32.154 -9.728 41.734 1.00 20.84 258 GLU C CA 1
ATOM 7484 C C . GLU C 1 258 ? 30.830 -10.429 42.004 1.00 21.54 258 GLU C C 1
ATOM 7485 O O . GLU C 1 258 ? 29.751 -9.802 41.868 1.00 20.39 258 GLU C O 1
ATOM 7491 N N . ASP C 1 259 ? 30.926 -11.730 42.331 1.00 21.62 259 ASP C N 1
ATOM 7492 C CA . ASP C 1 259 ? 29.786 -12.567 42.745 1.00 22.77 259 ASP C CA 1
ATOM 7493 C C . ASP C 1 259 ? 28.812 -12.869 41.582 1.00 23.14 259 ASP C C 1
ATOM 7494 O O . ASP C 1 259 ? 27.682 -13.330 41.803 1.00 23.54 259 ASP C O 1
ATOM 7499 N N . GLU C 1 260 ? 29.287 -12.661 40.351 1.00 23.17 260 GLU C N 1
ATOM 7500 C CA . GLU C 1 260 ? 28.523 -12.922 39.124 1.00 23.10 260 GLU C CA 1
ATOM 7501 C C . GLU C 1 260 ? 27.995 -14.328 39.059 1.00 23.17 260 GLU C C 1
ATOM 7502 O O . GLU C 1 260 ? 26.938 -14.561 38.477 1.00 22.71 260 GLU C O 1
ATOM 7508 N N . GLU C 1 261 ? 28.725 -15.287 39.613 1.00 23.61 261 GLU C N 1
ATOM 7509 C CA . GLU C 1 261 ? 28.284 -16.678 39.517 1.00 24.65 261 GLU C CA 1
ATOM 7510 C C . GLU C 1 261 ? 26.948 -16.954 40.228 1.00 24.05 261 GLU C C 1
ATOM 7511 O O . GLU C 1 261 ? 26.272 -17.912 39.912 1.00 24.67 261 GLU C O 1
ATOM 7517 N N . ILE C 1 262 ? 26.586 -16.131 41.206 1.00 23.32 262 ILE C N 1
ATOM 7518 C CA . ILE C 1 262 ? 25.293 -16.307 41.912 1.00 22.56 262 ILE C CA 1
ATOM 7519 C C . ILE C 1 262 ? 24.127 -16.013 40.935 1.00 22.75 262 ILE C C 1
ATOM 7520 O O . ILE C 1 262 ? 23.137 -16.750 40.920 1.00 22.53 262 ILE C O 1
ATOM 7525 N N . LEU C 1 263 ? 24.261 -14.942 40.137 1.00 22.24 263 LEU C N 1
ATOM 7526 C CA . LEU C 1 263 ? 23.266 -14.587 39.131 1.00 22.00 263 LEU C CA 1
ATOM 7527 C C . LEU C 1 263 ? 23.352 -15.526 37.934 1.00 23.42 263 LEU C C 1
ATOM 7528 O O . LEU C 1 263 ? 22.340 -16.049 37.470 1.00 23.90 263 LEU C O 1
ATOM 7533 N N . ILE C 1 264 ? 24.566 -15.802 37.461 1.00 25.09 264 ILE C N 1
ATOM 7534 C CA . ILE C 1 264 ? 24.755 -16.580 36.230 1.00 25.75 264 ILE C CA 1
ATOM 7535 C C . ILE C 1 264 ? 24.353 -18.017 36.413 1.00 26.79 264 ILE C C 1
ATOM 7536 O O . ILE C 1 264 ? 23.721 -18.584 35.545 1.00 28.37 264 ILE C O 1
ATOM 7541 N N . LEU C 1 265 ? 24.688 -18.612 37.539 1.00 28.67 265 LEU C N 1
ATOM 7542 C CA . LEU C 1 265 ? 24.271 -19.991 37.802 1.00 29.78 265 LEU C CA 1
ATOM 7543 C C . LEU C 1 265 ? 23.005 -20.070 38.691 1.00 30.18 265 LEU C C 1
ATOM 7544 O O . LEU C 1 265 ? 22.625 -21.146 39.101 1.00 30.96 265 LEU C O 1
ATOM 7549 N N . LYS C 1 266 ? 22.362 -18.941 38.984 1.00 30.46 266 LYS C N 1
ATOM 7550 C CA . LYS C 1 266 ? 21.156 -18.920 39.817 1.00 31.45 266 LYS C CA 1
ATOM 7551 C C . LYS C 1 266 ? 21.344 -19.636 41.166 1.00 31.08 266 LYS C C 1
ATOM 7552 O O . LYS C 1 266 ? 20.500 -20.435 41.579 1.00 31.84 266 LYS C O 1
ATOM 7558 N N . LYS C 1 267 ? 22.428 -19.325 41.859 1.00 30.13 267 LYS C N 1
ATOM 7559 C CA . LYS C 1 267 ? 22.728 -19.951 43.155 1.00 29.64 267 LYS C CA 1
ATOM 7560 C C . LYS C 1 267 ? 21.825 -19.440 44.285 1.00 28.90 267 LYS C C 1
ATOM 7561 O O . LYS C 1 267 ? 21.792 -20.023 45.373 1.00 28.16 267 LYS C O 1
ATOM 7567 N N . TYR C 1 268 ? 21.064 -18.383 44.015 1.00 28.30 268 TYR C N 1
ATOM 7568 C CA . TYR C 1 268 ? 20.072 -17.905 44.960 1.00 28.07 268 TYR C CA 1
ATOM 7569 C C . TYR C 1 268 ? 18.938 -18.901 45.095 1.00 28.88 268 TYR C C 1
ATOM 7570 O O . TYR C 1 268 ? 18.214 -18.899 46.060 1.00 29.06 268 TYR C O 1
ATOM 7579 N N . THR C 1 269 ? 18.820 -19.778 44.120 1.00 30.00 269 THR C N 1
ATOM 7580 C CA . THR C 1 269 ? 18.030 -20.995 44.235 1.00 31.41 269 THR C CA 1
ATOM 7581 C C . THR C 1 269 ? 18.437 -21.923 45.412 1.00 31.53 269 THR C C 1
ATOM 7582 O O . THR C 1 269 ? 17.630 -22.724 45.857 1.00 30.87 269 THR C O 1
ATOM 7586 N N . GLU C 1 270 ? 19.687 -21.815 45.877 1.00 31.86 270 GLU C N 1
ATOM 7587 C CA . GLU C 1 270 ? 20.253 -22.652 46.954 1.00 32.28 270 GLU C CA 1
ATOM 7588 C C . GLU C 1 270 ? 20.735 -21.763 48.106 1.00 31.62 270 GLU C C 1
ATOM 7589 O O . GLU C 1 270 ? 21.720 -22.065 48.763 1.00 32.97 270 GLU C O 1
ATOM 7595 N N . GLY C 1 271 ? 20.078 -20.630 48.313 1.00 31.07 271 GLY C N 1
ATOM 7596 C CA . GLY C 1 271 ? 20.368 -19.769 49.455 1.00 29.76 271 GLY C CA 1
ATOM 7597 C C . GLY C 1 271 ? 21.497 -18.780 49.323 1.00 29.05 271 GLY C C 1
ATOM 7598 O O . GLY C 1 271 ? 21.776 -18.066 50.267 1.00 29.68 271 GLY C O 1
ATOM 7599 N N . LYS C 1 272 ? 22.139 -18.672 48.165 1.00 28.17 272 LYS C N 1
ATOM 7600 C CA . LYS C 1 272 ? 23.248 -17.703 48.039 1.00 27.56 272 LYS C CA 1
ATOM 7601 C C . LYS C 1 272 ? 22.759 -16.304 47.620 1.00 25.90 272 LYS C C 1
ATOM 7602 O O . LYS C 1 272 ? 21.787 -16.172 46.874 1.00 26.71 272 LYS C O 1
ATOM 7608 N N . ALA C 1 273 ? 23.414 -15.263 48.116 1.00 24.48 273 ALA C N 1
ATOM 7609 C CA . ALA C 1 273 ? 23.166 -13.883 47.662 1.00 23.24 273 ALA C CA 1
ATOM 7610 C C . ALA C 1 273 ? 24.102 -12.922 48.356 1.00 22.68 273 ALA C C 1
ATOM 7611 O O . ALA C 1 273 ? 24.426 -13.126 49.521 1.00 21.95 273 ALA C O 1
ATOM 7613 N N . THR C 1 274 ? 24.474 -11.829 47.682 1.00 21.32 274 THR C N 1
ATOM 7614 C CA . THR C 1 274 ? 25.279 -10.810 48.315 1.00 20.55 274 THR C CA 1
ATOM 7615 C C . THR C 1 274 ? 24.847 -9.447 47.880 1.00 21.01 274 THR C C 1
ATOM 7616 O O . THR C 1 274 ? 24.135 -9.286 46.902 1.00 21.38 274 THR C O 1
ATOM 7620 N N . ASP C 1 275 ? 25.302 -8.451 48.599 1.00 21.14 275 ASP C N 1
ATOM 7621 C CA . ASP C 1 275 ? 24.997 -7.089 48.290 1.00 22.15 275 ASP C CA 1
ATOM 7622 C C . ASP C 1 275 ? 25.461 -6.660 46.902 1.00 23.97 275 ASP C C 1
ATOM 7623 O O . ASP C 1 275 ? 24.849 -5.803 46.253 1.00 23.72 275 ASP C O 1
ATOM 7628 N N . LYS C 1 276 ? 26.574 -7.222 46.457 1.00 25.09 276 LYS C N 1
ATOM 7629 C CA . LYS C 1 276 ? 27.107 -6.865 45.156 1.00 25.48 276 LYS C CA 1
ATOM 7630 C C . LYS C 1 276 ? 26.201 -7.379 44.017 1.00 24.05 276 LYS C C 1
ATOM 7631 O O . LYS C 1 276 ? 26.160 -6.789 42.941 1.00 23.80 276 LYS C O 1
ATOM 7637 N N . ASN C 1 277 ? 25.480 -8.465 44.260 1.00 22.87 277 ASN C N 1
ATOM 7638 C CA . ASN C 1 277 ? 24.445 -8.911 43.336 1.00 21.76 277 ASN C CA 1
ATOM 7639 C C . ASN C 1 277 ? 23.409 -7.800 43.200 1.00 21.89 277 ASN C C 1
ATOM 7640 O O . ASN C 1 277 ? 23.041 -7.419 42.079 1.00 21.32 277 ASN C O 1
ATOM 7645 N N . LEU C 1 278 ? 22.965 -7.242 44.325 1.00 21.11 278 LEU C N 1
ATOM 7646 C CA . LEU C 1 278 ? 21.912 -6.221 44.272 1.00 20.52 278 LEU C CA 1
ATOM 7647 C C . LEU C 1 278 ? 22.429 -4.912 43.671 1.00 20.91 278 LEU C C 1
ATOM 7648 O O . LEU C 1 278 ? 21.698 -4.207 42.942 1.00 19.17 278 LEU C O 1
ATOM 7653 N N . LYS C 1 279 ? 23.689 -4.585 43.944 1.00 20.38 279 LYS C N 1
ATOM 7654 C CA . LYS C 1 279 ? 24.276 -3.351 43.373 1.00 20.53 279 LYS C CA 1
ATOM 7655 C C . LYS C 1 279 ? 24.397 -3.497 41.863 1.00 20.06 279 LYS C C 1
ATOM 7656 O O . LYS C 1 279 ? 24.108 -2.563 41.128 1.00 20.41 279 LYS C O 1
ATOM 7662 N N . ILE C 1 280 ? 24.802 -4.672 41.399 1.00 20.20 280 ILE C N 1
ATOM 7663 C CA . ILE C 1 280 ? 24.926 -4.896 39.979 1.00 20.08 280 ILE C CA 1
ATOM 7664 C C . ILE C 1 280 ? 23.498 -4.832 39.352 1.00 21.14 280 ILE C C 1
ATOM 7665 O O . ILE C 1 280 ? 23.289 -4.128 38.331 1.00 22.05 280 ILE C O 1
ATOM 7670 N N . LEU C 1 281 ? 22.514 -5.499 39.971 1.00 20.13 281 LEU C N 1
ATOM 7671 C CA . LEU C 1 281 ? 21.139 -5.447 39.441 1.00 20.30 281 LEU C CA 1
ATOM 7672 C C . LEU C 1 281 ? 20.630 -4.025 39.333 1.00 19.95 281 LEU C C 1
ATOM 7673 O O . LEU C 1 281 ? 20.014 -3.690 38.344 1.00 21.16 281 LEU C O 1
ATOM 7678 N N . GLU C 1 282 ? 20.934 -3.164 40.295 1.00 20.12 282 GLU C N 1
ATOM 7679 C CA . GLU C 1 282 ? 20.487 -1.777 40.226 1.00 20.76 282 GLU C CA 1
ATOM 7680 C C . GLU C 1 282 ? 21.179 -0.981 39.093 1.00 21.81 282 GLU C C 1
ATOM 7681 O O . GLU C 1 282 ? 20.557 -0.175 38.377 1.00 21.51 282 GLU C O 1
ATOM 7687 N N . LEU C 1 283 ? 22.489 -1.166 38.978 1.00 21.62 283 LEU C N 1
ATOM 7688 C CA . LEU C 1 283 ? 23.253 -0.505 37.929 1.00 21.66 283 LEU C CA 1
ATOM 7689 C C . LEU C 1 283 ? 22.801 -0.956 36.542 1.00 20.80 283 LEU C C 1
ATOM 7690 O O . LEU C 1 283 ? 22.700 -0.140 35.668 1.00 20.01 283 LEU C O 1
ATOM 7695 N N . ALA C 1 284 ? 22.523 -2.251 36.366 1.00 21.50 284 ALA C N 1
ATOM 7696 C CA . ALA C 1 284 ? 22.023 -2.798 35.106 1.00 22.55 284 ALA C CA 1
ATOM 7697 C C . ALA C 1 284 ? 20.811 -2.068 34.520 1.00 24.42 284 ALA C C 1
ATOM 7698 O O . ALA C 1 284 ? 20.622 -2.051 33.295 1.00 24.57 284 ALA C O 1
ATOM 7700 N N . CYS C 1 285 ? 19.969 -1.505 35.383 1.00 25.18 285 CYS C N 1
ATOM 7701 C CA . CYS C 1 285 ? 18.765 -0.800 34.944 1.00 26.40 285 CYS C CA 1
ATOM 7702 C C . CYS C 1 285 ? 19.009 0.643 34.518 1.00 25.71 285 CYS C C 1
ATOM 7703 O O . CYS C 1 285 ? 18.080 1.267 34.015 1.00 24.70 285 CYS C O 1
ATOM 7706 N N . LYS C 1 286 ? 20.204 1.196 34.750 1.00 23.97 286 LYS C N 1
ATOM 7707 C CA . LYS C 1 286 ? 20.444 2.595 34.378 1.00 23.54 286 LYS C CA 1
ATOM 7708 C C . LYS C 1 286 ? 20.660 2.732 32.859 1.00 23.52 286 LYS C C 1
ATOM 7709 O O . LYS C 1 286 ? 21.139 1.787 32.203 1.00 22.96 286 LYS C O 1
ATOM 7715 N N . ASP C 1 287 ? 20.343 3.912 32.312 1.00 23.12 287 ASP C N 1
ATOM 7716 C CA . ASP C 1 287 ? 20.438 4.115 30.868 1.00 24.12 287 ASP C CA 1
ATOM 7717 C C . ASP C 1 287 ? 21.860 4.354 30.341 1.00 23.49 287 ASP C C 1
ATOM 7718 O O . ASP C 1 287 ? 22.064 4.327 29.135 1.00 23.20 287 ASP C O 1
ATOM 7723 N N . ASN C 1 288 ? 22.823 4.566 31.233 1.00 22.37 288 ASN C N 1
ATOM 7724 C CA . ASN C 1 288 ? 24.216 4.727 30.826 1.00 21.91 288 ASN C CA 1
ATOM 7725 C C . ASN C 1 288 ? 25.075 3.600 31.346 1.00 20.95 288 ASN C C 1
ATOM 7726 O O . ASN C 1 288 ? 26.285 3.773 31.575 1.00 20.50 288 ASN C O 1
ATOM 7731 N N . VAL C 1 289 ? 24.475 2.416 31.477 1.00 20.42 289 VAL C N 1
ATOM 7732 C CA . VAL C 1 289 ? 25.185 1.256 31.958 1.00 19.24 289 VAL C CA 1
ATOM 7733 C C . VAL C 1 289 ? 24.782 0.077 31.127 1.00 20.32 289 VAL C C 1
ATOM 7734 O O . VAL C 1 289 ? 23.591 -0.106 30.828 1.00 22.22 289 VAL C O 1
ATOM 7738 N N . ILE C 1 290 ? 25.750 -0.759 30.772 1.00 20.03 290 ILE C N 1
ATOM 7739 C CA . ILE C 1 290 ? 25.453 -2.010 30.131 1.00 19.77 290 ILE C CA 1
ATOM 7740 C C . ILE C 1 290 ? 26.117 -3.096 30.921 1.00 20.03 290 ILE C C 1
ATOM 7741 O O . ILE C 1 290 ? 27.346 -3.072 31.116 1.00 19.65 290 ILE C O 1
ATOM 7746 N N . ILE C 1 291 ? 25.303 -4.053 31.374 1.00 18.86 291 ILE C N 1
ATOM 7747 C CA . ILE C 1 291 ? 25.792 -5.247 32.022 1.00 20.27 291 ILE C CA 1
ATOM 7748 C C . ILE C 1 291 ? 25.467 -6.450 31.177 1.00 19.63 291 ILE C C 1
ATOM 7749 O O . ILE C 1 291 ? 24.324 -6.626 30.770 1.00 19.31 291 ILE C O 1
ATOM 7754 N N . THR C 1 292 ? 26.450 -7.314 30.952 1.00 20.26 292 THR C N 1
ATOM 7755 C CA . THR C 1 292 ? 26.251 -8.540 30.185 1.00 19.51 292 THR C CA 1
ATOM 7756 C C . THR C 1 292 ? 26.785 -9.709 31.002 1.00 19.24 292 THR C C 1
ATOM 7757 O O . THR C 1 292 ? 27.665 -9.530 31.822 1.00 19.00 292 THR C O 1
ATOM 7761 N N . PRO C 1 293 ? 26.195 -10.901 30.838 1.00 19.18 293 PRO C N 1
ATOM 7762 C CA . PRO C 1 293 ? 26.470 -12.022 31.739 1.00 19.35 293 PRO C CA 1
ATOM 7763 C C . PRO C 1 293 ? 27.723 -12.840 31.396 1.00 19.66 293 PRO C C 1
ATOM 7764 O O . PRO C 1 293 ? 27.643 -14.022 31.175 1.00 19.51 293 PRO C O 1
ATOM 7768 N N . HIS C 1 294 ? 28.874 -12.184 31.382 1.00 21.02 294 HIS C N 1
ATOM 7769 C CA . HIS C 1 294 ? 30.153 -12.827 31.089 1.00 21.40 294 HIS C CA 1
ATOM 7770 C C . HIS C 1 294 ? 30.054 -13.555 29.773 1.00 19.77 294 HIS C C 1
ATOM 7771 O O . HIS C 1 294 ? 30.281 -14.749 29.690 1.00 18.20 294 HIS C O 1
ATOM 7778 N N . ILE C 1 295 ? 29.673 -12.838 28.725 1.00 19.38 295 ILE C N 1
ATOM 7779 C CA . ILE C 1 295 ? 29.539 -13.496 27.423 1.00 18.59 295 ILE C CA 1
ATOM 7780 C C . ILE C 1 295 ? 30.410 -12.836 26.333 1.00 19.31 295 ILE C C 1
ATOM 7781 O O . ILE C 1 295 ? 30.214 -13.075 25.152 1.00 19.75 295 ILE C O 1
ATOM 7786 N N . ALA C 1 296 ? 31.386 -12.024 26.711 1.00 20.44 296 ALA C N 1
ATOM 7787 C CA . ALA C 1 296 ? 32.266 -11.393 25.726 1.00 20.29 296 ALA C CA 1
ATOM 7788 C C . ALA C 1 296 ? 32.895 -12.457 24.799 1.00 21.01 296 ALA C C 1
ATOM 7789 O O . ALA C 1 296 ? 33.080 -12.242 23.600 1.00 21.45 296 ALA C O 1
ATOM 7791 N N . TYR C 1 297 ? 33.184 -13.621 25.358 1.00 21.17 297 TYR C N 1
ATOM 7792 C CA . TYR C 1 297 ? 33.787 -14.718 24.619 1.00 21.08 297 TYR C CA 1
ATOM 7793 C C . TYR C 1 297 ? 32.811 -15.561 23.825 1.00 21.78 297 TYR C C 1
ATOM 7794 O O . TYR C 1 297 ? 33.224 -16.467 23.035 1.00 21.76 297 TYR C O 1
ATOM 7803 N N . TYR C 1 298 ? 31.515 -15.327 24.036 1.00 20.96 298 TYR C N 1
ATOM 7804 C CA . TYR C 1 298 ? 30.523 -16.322 23.675 1.00 20.79 298 TYR C CA 1
ATOM 7805 C C . TYR C 1 298 ? 30.076 -16.169 22.222 1.00 20.89 298 TYR C C 1
ATOM 7806 O O . TYR C 1 298 ? 28.966 -15.697 21.941 1.00 21.20 298 TYR C O 1
ATOM 7815 N N . THR C 1 299 ? 30.944 -16.597 21.319 1.00 21.06 299 THR C N 1
ATOM 7816 C CA . THR C 1 299 ? 30.744 -16.510 19.865 1.00 20.96 299 THR C CA 1
ATOM 7817 C C . THR C 1 299 ? 30.868 -17.903 19.312 1.00 21.46 299 THR C C 1
ATOM 7818 O O . THR C 1 299 ? 31.491 -18.740 19.948 1.00 23.00 299 THR C O 1
ATOM 7822 N N . ASP C 1 300 ? 30.239 -18.184 18.166 1.00 22.12 300 ASP C N 1
ATOM 7823 C CA . ASP C 1 300 ? 30.332 -19.505 17.516 1.00 23.10 300 ASP C CA 1
ATOM 7824 C C . ASP C 1 300 ? 31.775 -19.985 17.231 1.00 23.69 300 ASP C C 1
ATOM 7825 O O . ASP C 1 300 ? 32.082 -21.150 17.399 1.00 23.28 300 ASP C O 1
ATOM 7830 N N . LYS C 1 301 ? 32.650 -19.083 16.824 1.00 24.69 301 LYS C N 1
ATOM 7831 C CA . LYS C 1 301 ? 34.044 -19.446 16.577 1.00 25.87 301 LYS C CA 1
ATOM 7832 C C . LYS C 1 301 ? 34.741 -19.830 17.902 1.00 25.92 301 LYS C C 1
ATOM 7833 O O . LYS C 1 301 ? 35.464 -20.820 17.949 1.00 26.19 301 LYS C O 1
ATOM 7839 N N . SER C 1 302 ? 34.527 -19.047 18.960 1.00 25.55 302 SER C N 1
ATOM 7840 C CA . SER C 1 302 ? 35.056 -19.405 20.282 1.00 25.86 302 SER C CA 1
ATOM 7841 C C . SER C 1 302 ? 34.671 -20.809 20.707 1.00 25.76 302 SER C C 1
ATOM 7842 O O . SER C 1 302 ? 35.537 -21.559 21.143 1.00 23.96 302 SER C O 1
ATOM 7845 N N . LEU C 1 303 ? 33.384 -21.163 20.593 1.00 26.58 303 LEU C N 1
ATOM 7846 C CA . LEU C 1 303 ? 32.908 -22.476 21.071 1.00 27.09 303 LEU C CA 1
ATOM 7847 C C . LEU C 1 303 ? 33.499 -23.604 20.259 1.00 28.79 303 LEU C C 1
ATOM 7848 O O . LEU C 1 303 ? 33.963 -24.582 20.826 1.00 29.11 303 LEU C O 1
ATOM 7853 N N . GLU C 1 304 ? 33.547 -23.443 18.934 1.00 29.89 304 GLU C N 1
ATOM 7854 C CA . GLU C 1 304 ? 34.225 -24.403 18.076 1.00 31.21 304 GLU C CA 1
ATOM 7855 C C . GLU C 1 304 ? 35.695 -24.602 18.485 1.00 30.95 304 GLU C C 1
ATOM 7856 O O . GLU C 1 304 ? 36.156 -25.739 18.644 1.00 30.14 304 GLU C O 1
ATOM 7862 N N . ARG C 1 305 ? 36.424 -23.510 18.653 1.00 30.24 305 ARG C N 1
ATOM 7863 C CA . ARG C 1 305 ? 37.848 -23.629 18.969 1.00 31.16 305 ARG C CA 1
ATOM 7864 C C . ARG C 1 305 ? 38.106 -24.220 20.374 1.00 30.55 305 ARG C C 1
ATOM 7865 O O . ARG C 1 305 ? 39.078 -24.945 20.557 1.00 30.23 305 ARG C O 1
ATOM 7873 N N . ILE C 1 306 ? 37.270 -23.872 21.356 1.00 29.65 306 ILE C N 1
ATOM 7874 C CA . ILE C 1 306 ? 37.402 -24.436 22.710 1.00 29.31 306 ILE C CA 1
ATOM 7875 C C . ILE C 1 306 ? 37.218 -25.964 22.680 1.00 29.65 306 ILE C C 1
ATOM 7876 O O . ILE C 1 306 ? 38.003 -26.680 23.309 1.00 29.83 306 ILE C O 1
ATOM 7881 N N . ARG C 1 307 ? 36.223 -26.448 21.937 1.00 30.66 307 ARG C N 1
ATOM 7882 C CA . ARG C 1 307 ? 36.025 -27.899 21.719 1.00 31.56 307 ARG C CA 1
ATOM 7883 C C . ARG C 1 307 ? 37.282 -28.562 21.156 1.00 32.52 307 ARG C C 1
ATOM 7884 O O . ARG C 1 307 ? 37.727 -29.612 21.672 1.00 33.10 307 ARG C O 1
ATOM 7899 N N . GLU C 1 308 ? 37.818 -27.993 20.074 1.00 32.86 308 GLU C N 1
ATOM 7900 C CA . GLU C 1 308 ? 38.957 -28.603 19.358 1.00 33.74 308 GLU C CA 1
ATOM 7901 C C . GLU C 1 308 ? 40.200 -28.640 20.224 1.00 33.55 308 GLU C C 1
ATOM 7902 O O . GLU C 1 308 ? 40.822 -29.676 20.309 1.00 33.99 308 GLU C O 1
ATOM 7908 N N . GLU C 1 309 ? 40.548 -27.517 20.847 1.00 33.07 309 GLU C N 1
ATOM 7909 C CA . GLU C 1 309 ? 41.679 -27.443 21.755 1.00 34.10 309 GLU C CA 1
ATOM 7910 C C . GLU C 1 309 ? 41.538 -28.380 22.966 1.00 34.23 309 GLU C C 1
ATOM 7911 O O . GLU C 1 309 ? 42.516 -28.955 23.405 1.00 34.82 309 GLU C O 1
ATOM 7917 N N . THR C 1 310 ? 40.335 -28.543 23.496 1.00 34.01 310 THR C N 1
ATOM 7918 C CA . THR C 1 310 ? 40.133 -29.419 24.634 1.00 33.80 310 THR C CA 1
ATOM 7919 C C . THR C 1 310 ? 40.350 -30.880 24.234 1.00 34.53 310 THR C C 1
ATOM 7920 O O . THR C 1 310 ? 41.077 -31.607 24.901 1.00 34.12 310 THR C O 1
ATOM 7924 N N . VAL C 1 311 ? 39.724 -31.307 23.151 1.00 35.35 311 VAL C N 1
ATOM 7925 C CA . VAL C 1 311 ? 40.011 -32.613 22.594 1.00 36.09 311 VAL C CA 1
ATOM 7926 C C . VAL C 1 311 ? 41.534 -32.833 22.362 1.00 37.20 311 VAL C C 1
ATOM 7927 O O . VAL C 1 311 ? 42.075 -33.833 22.800 1.00 37.50 311 VAL C O 1
ATOM 7931 N N . LYS C 1 312 ? 42.227 -31.905 21.703 1.00 38.18 312 LYS C N 1
ATOM 7932 C CA . LYS C 1 312 ? 43.670 -32.074 21.454 1.00 39.37 312 LYS C CA 1
ATOM 7933 C C . LYS C 1 312 ? 44.457 -32.254 22.741 1.00 39.61 312 LYS C C 1
ATOM 7934 O O . LYS C 1 312 ? 45.323 -33.126 22.816 1.00 40.12 312 LYS C O 1
ATOM 7940 N N . VAL C 1 313 ? 44.169 -31.420 23.744 1.00 39.26 313 VAL C N 1
ATOM 7941 C CA . VAL C 1 313 ? 44.854 -31.499 25.016 1.00 39.16 313 VAL C CA 1
ATOM 7942 C C . VAL C 1 313 ? 44.659 -32.864 25.673 1.00 40.21 313 VAL C C 1
ATOM 7943 O O . VAL C 1 313 ? 45.629 -33.468 26.126 1.00 40.03 313 VAL C O 1
ATOM 7947 N N . VAL C 1 314 ? 43.431 -33.361 25.703 1.00 41.09 314 VAL C N 1
ATOM 7948 C CA . VAL C 1 314 ? 43.156 -34.654 26.308 1.00 42.15 314 VAL C CA 1
ATOM 7949 C C . VAL C 1 314 ? 43.864 -35.777 25.544 1.00 43.87 314 VAL C C 1
ATOM 7950 O O . VAL C 1 314 ? 44.589 -36.573 26.147 1.00 44.58 314 VAL C O 1
ATOM 7954 N N . LYS C 1 315 ? 43.659 -35.835 24.230 1.00 45.01 315 LYS C N 1
ATOM 7955 C CA . LYS C 1 315 ? 44.279 -36.875 23.386 1.00 45.75 315 LYS C CA 1
ATOM 7956 C C . LYS C 1 315 ? 45.809 -36.874 23.438 1.00 46.66 315 LYS C C 1
ATOM 7957 O O . LYS C 1 315 ? 46.449 -37.935 23.354 1.00 46.45 315 LYS C O 1
ATOM 7963 N N . ALA C 1 316 ? 46.387 -35.681 23.565 1.00 47.54 316 ALA C N 1
ATOM 7964 C CA . ALA C 1 316 ? 47.830 -35.542 23.709 1.00 48.34 316 ALA C CA 1
ATOM 7965 C C . ALA C 1 316 ? 48.284 -36.146 25.032 1.00 49.27 316 ALA C C 1
ATOM 7966 O O . ALA C 1 316 ? 49.117 -37.044 25.039 1.00 49.71 316 ALA C O 1
ATOM 7968 N N . PHE C 1 317 ? 47.729 -35.656 26.141 1.00 50.31 317 PHE C N 1
ATOM 7969 C CA . PHE C 1 317 ? 48.094 -36.146 27.482 1.00 51.18 317 PHE C CA 1
ATOM 7970 C C . PHE C 1 317 ? 48.035 -37.658 27.622 1.00 51.94 317 PHE C C 1
ATOM 7971 O O . PHE C 1 317 ? 48.901 -38.228 28.266 1.00 52.73 317 PHE C O 1
ATOM 7979 N N . VAL C 1 318 ? 47.036 -38.302 27.026 1.00 52.90 318 VAL C N 1
ATOM 7980 C CA . VAL C 1 318 ? 46.883 -39.749 27.174 1.00 54.00 318 VAL C CA 1
ATOM 7981 C C . VAL C 1 318 ? 47.932 -40.491 26.385 1.00 54.75 318 VAL C C 1
ATOM 7982 O O . VAL C 1 318 ? 48.329 -41.587 26.773 1.00 55.01 318 VAL C O 1
ATOM 7986 N N . LYS C 1 319 ? 48.376 -39.893 25.281 1.00 55.49 319 LYS C N 1
ATOM 7987 C CA . LYS C 1 319 ? 49.402 -40.493 24.438 1.00 55.92 319 LYS C CA 1
ATOM 7988 C C . LYS C 1 319 ? 50.794 -40.168 24.964 1.00 55.96 319 LYS C C 1
ATOM 7989 O O . LYS C 1 319 ? 51.779 -40.721 24.494 1.00 56.01 319 LYS C O 1
ATOM 7995 N N . GLY C 1 320 ? 50.875 -39.272 25.941 1.00 55.99 320 GLY C N 1
ATOM 7996 C CA . GLY C 1 320 ? 52.157 -38.832 26.486 1.00 56.22 320 GLY C CA 1
ATOM 7997 C C . GLY C 1 320 ? 52.886 -37.769 25.669 1.00 56.23 320 GLY C C 1
ATOM 7998 O O . GLY C 1 320 ? 53.987 -37.345 26.036 1.00 56.41 320 GLY C O 1
ATOM 7999 N N . ASP C 1 321 ? 52.282 -37.318 24.575 1.00 56.20 321 ASP C N 1
ATOM 8000 C CA . ASP C 1 321 ? 52.920 -36.335 23.698 1.00 56.24 321 ASP C CA 1
ATOM 8001 C C . ASP C 1 321 ? 52.734 -34.928 24.264 1.00 55.76 321 ASP C C 1
ATOM 8002 O O . ASP C 1 321 ? 51.936 -34.142 23.768 1.00 55.58 321 ASP C O 1
ATOM 8007 N N . LEU C 1 322 ? 53.490 -34.624 25.307 1.00 55.69 322 LEU C N 1
ATOM 8008 C CA . LEU C 1 322 ? 53.387 -33.336 25.979 1.00 56.04 322 LEU C CA 1
ATOM 8009 C C . LEU C 1 322 ? 53.941 -32.201 25.123 1.00 56.16 322 LEU C C 1
ATOM 8010 O O . LEU C 1 322 ? 53.572 -31.043 25.307 1.00 56.50 322 LEU C O 1
ATOM 8015 N N . GLU C 1 323 ? 54.827 -32.528 24.192 1.00 56.22 323 GLU C N 1
ATOM 8016 C CA . GLU C 1 323 ? 55.414 -31.522 23.310 1.00 56.13 323 GLU C CA 1
ATOM 8017 C C . GLU C 1 323 ? 54.332 -30.832 22.469 1.00 55.11 323 GLU C C 1
ATOM 8018 O O . GLU C 1 323 ? 54.382 -29.616 22.288 1.00 55.15 323 GLU C O 1
ATOM 8024 N N . GLN C 1 324 ? 53.368 -31.601 21.967 1.00 53.84 324 GLN C N 1
ATOM 8025 C CA . GLN C 1 324 ? 52.239 -31.046 21.207 1.00 53.56 324 GLN C CA 1
ATOM 8026 C C . GLN C 1 324 ? 51.561 -29.824 21.866 1.00 51.90 324 GLN C C 1
ATOM 8027 O O . GLN C 1 324 ? 51.365 -28.783 21.221 1.00 51.84 324 GLN C O 1
ATOM 8033 N N . ILE C 1 325 ? 51.226 -29.964 23.146 1.00 49.47 325 ILE C N 1
ATOM 8034 C CA . ILE C 1 325 ? 50.364 -29.010 23.848 1.00 48.08 325 ILE C CA 1
ATOM 8035 C C . ILE C 1 325 ? 51.195 -28.102 24.735 1.00 47.20 325 ILE C C 1
ATOM 8036 O O . ILE C 1 325 ? 50.724 -27.593 25.759 1.00 46.53 325 ILE C O 1
ATOM 8041 N N . LYS C 1 326 ? 52.445 -27.896 24.327 1.00 46.01 326 LYS C N 1
ATOM 8042 C CA . LYS C 1 326 ? 53.388 -27.120 25.098 1.00 45.41 326 LYS C CA 1
ATOM 8043 C C . LYS C 1 326 ? 52.858 -25.701 25.328 1.00 43.78 326 LYS C C 1
ATOM 8044 O O . LYS C 1 326 ? 53.053 -25.120 26.395 1.00 43.07 326 LYS C O 1
ATOM 8050 N N . GLY C 1 327 ? 52.189 -25.150 24.321 1.00 42.38 327 GLY C N 1
ATOM 8051 C CA . GLY C 1 327 ? 51.630 -23.811 24.423 1.00 41.34 327 GLY C CA 1
ATOM 8052 C C . GLY C 1 327 ? 50.476 -23.725 25.422 1.00 40.04 327 GLY C C 1
ATOM 8053 O O . GLY C 1 327 ? 50.169 -22.648 25.925 1.00 39.54 327 GLY C O 1
ATOM 8054 N N . ASN C 1 328 ? 49.850 -24.859 25.726 1.00 38.75 328 ASN C N 1
ATOM 8055 C CA . ASN C 1 328 ? 48.711 -24.862 26.650 1.00 37.93 328 ASN C CA 1
ATOM 8056 C C . ASN C 1 328 ? 49.040 -24.834 28.126 1.00 37.22 328 ASN C C 1
ATOM 8057 O O . ASN C 1 328 ? 48.147 -24.614 28.933 1.00 35.95 328 ASN C O 1
ATOM 8062 N N . PHE C 1 329 ? 50.309 -25.019 28.493 1.00 36.76 329 PHE C N 1
ATOM 8063 C CA . PHE C 1 329 ? 50.630 -25.208 29.896 1.00 36.30 329 PHE C CA 1
ATOM 8064 C C . PHE C 1 329 ? 50.640 -23.909 30.694 1.00 36.64 329 PHE C C 1
ATOM 8065 O O . PHE C 1 329 ? 51.290 -22.946 30.324 1.00 36.02 329 PHE C O 1
ATOM 8073 N N . VAL C 1 330 ? 49.895 -23.895 31.794 1.00 36.82 330 VAL C N 1
ATOM 8074 C CA . VAL C 1 330 ? 50.040 -22.864 32.824 1.00 37.30 330 VAL C CA 1
ATOM 8075 C C . VAL C 1 330 ? 51.104 -23.356 33.807 1.00 38.74 330 VAL C C 1
ATOM 8076 O O . VAL C 1 330 ? 51.992 -22.601 34.196 1.00 38.60 330 VAL C O 1
ATOM 8080 N N . VAL C 1 331 ? 50.961 -24.612 34.234 1.00 40.27 331 VAL C N 1
ATOM 8081 C CA . VAL C 1 331 ? 51.931 -25.281 35.092 1.00 42.24 331 VAL C CA 1
ATOM 8082 C C . VAL C 1 331 ? 52.445 -26.514 34.353 1.00 44.00 331 VAL C C 1
ATOM 8083 O O . VAL C 1 331 ? 51.751 -27.530 34.267 1.00 43.79 331 VAL C O 1
ATOM 8087 N N . GLY C 1 332 ? 53.657 -26.406 33.808 1.00 46.12 332 GLY C N 1
ATOM 8088 C CA . GLY C 1 332 ? 54.230 -27.468 32.986 1.00 48.35 332 GLY C CA 1
ATOM 8089 C C . GLY C 1 332 ? 55.028 -28.477 33.802 1.00 50.39 332 GLY C C 1
ATOM 8090 O O . GLY C 1 332 ? 55.233 -28.282 35.007 1.00 50.85 332 GLY C O 1
ATOM 8091 N N . PRO C 1 333 ? 55.491 -29.560 33.150 1.00 52.61 333 PRO C N 1
ATOM 8092 C CA . PRO C 1 333 ? 56.264 -30.620 33.830 1.00 54.14 333 PRO C CA 1
ATOM 8093 C C . PRO C 1 333 ? 57.475 -30.117 34.631 1.00 55.40 333 PRO C C 1
ATOM 8094 O O . PRO C 1 333 ? 58.235 -29.279 34.138 1.00 55.95 333 PRO C O 1
ATOM 8098 N N . SER C 1 334 ? 57.619 -30.616 35.859 1.00 56.60 334 SER C N 1
ATOM 8099 C CA . SER C 1 334 ? 58.786 -30.341 36.723 1.00 57.54 334 SER C CA 1
ATOM 8100 C C . SER C 1 334 ? 59.350 -28.931 36.567 1.00 57.94 334 SER C C 1
ATOM 8101 O O . SER C 1 334 ? 58.606 -27.945 36.660 1.00 58.89 334 SER C O 1
ATOM 8112 N N . ASN D 1 2 ? 19.418 40.764 3.598 1.00 46.31 2 ASN D N 1
ATOM 8113 C CA . ASN D 1 2 ? 18.443 40.132 4.507 1.00 44.91 2 ASN D CA 1
ATOM 8114 C C . ASN D 1 2 ? 18.664 38.616 4.653 1.00 43.17 2 ASN D C 1
ATOM 8115 O O . ASN D 1 2 ? 18.521 37.852 3.702 1.00 43.16 2 ASN D O 1
ATOM 8120 N N . VAL D 1 3 ? 19.018 38.194 5.857 1.00 41.26 3 VAL D N 1
ATOM 8121 C CA . VAL D 1 3 ? 19.356 36.803 6.110 1.00 39.59 3 VAL D CA 1
ATOM 8122 C C . VAL D 1 3 ? 18.217 36.166 6.872 1.00 38.28 3 VAL D C 1
ATOM 8123 O O . VAL D 1 3 ? 17.659 36.772 7.798 1.00 38.38 3 VAL D O 1
ATOM 8127 N N . LEU D 1 4 ? 17.851 34.960 6.453 1.00 36.20 4 LEU D N 1
ATOM 8128 C CA . LEU D 1 4 ? 16.767 34.218 7.077 1.00 35.11 4 LEU D CA 1
ATOM 8129 C C . LEU D 1 4 ? 17.232 32.807 7.477 1.00 34.32 4 LEU D C 1
ATOM 8130 O O . LEU D 1 4 ? 17.649 32.015 6.625 1.00 33.42 4 LEU D O 1
ATOM 8135 N N . PHE D 1 5 ? 17.156 32.518 8.777 1.00 33.67 5 PHE D N 1
ATOM 8136 C CA . PHE D 1 5 ? 17.496 31.201 9.337 1.00 33.76 5 PHE D CA 1
ATOM 8137 C C . PHE D 1 5 ? 16.241 30.452 9.762 1.00 33.29 5 PHE D C 1
ATOM 8138 O O . PHE D 1 5 ? 15.429 31.006 10.491 1.00 32.56 5 PHE D O 1
ATOM 8146 N N . THR D 1 6 ? 16.088 29.199 9.327 1.00 32.77 6 THR D N 1
ATOM 8147 C CA . THR D 1 6 ? 14.945 28.366 9.743 1.00 32.73 6 THR D CA 1
ATOM 8148 C C . THR D 1 6 ? 15.416 27.078 10.429 1.00 32.54 6 THR D C 1
ATOM 8149 O O . THR D 1 6 ? 16.577 26.692 10.325 1.00 32.19 6 THR D O 1
ATOM 8153 N N . SER D 1 7 ? 14.484 26.439 11.132 1.00 32.84 7 SER D N 1
ATOM 8154 C CA . SER D 1 7 ? 14.737 25.248 11.977 1.00 32.79 7 SER D CA 1
ATOM 8155 C C . SER D 1 7 ? 15.963 25.347 12.869 1.00 32.83 7 SER D C 1
ATOM 8156 O O . SER D 1 7 ? 16.647 24.367 13.042 1.00 33.29 7 SER D O 1
ATOM 8159 N N . VAL D 1 8 ? 16.261 26.519 13.412 1.00 33.77 8 VAL D N 1
ATOM 8160 C CA . VAL D 1 8 ? 17.388 26.666 14.328 1.00 34.81 8 VAL D CA 1
ATOM 8161 C C . VAL D 1 8 ? 16.960 26.149 15.726 1.00 36.50 8 VAL D C 1
ATOM 8162 O O . VAL D 1 8 ? 15.931 26.566 16.248 1.00 35.53 8 VAL D O 1
ATOM 8166 N N . PRO D 1 9 ? 17.740 25.237 16.328 1.00 38.06 9 PRO D N 1
ATOM 8167 C CA . PRO D 1 9 ? 17.405 24.857 17.707 1.00 39.08 9 PRO D CA 1
ATOM 8168 C C . PRO D 1 9 ? 17.455 26.069 18.640 1.00 40.47 9 PRO D C 1
ATOM 8169 O O . PRO D 1 9 ? 18.383 26.900 18.525 1.00 40.23 9 PRO D O 1
ATOM 8173 N N . GLN D 1 10 ? 16.486 26.170 19.551 1.00 41.44 10 GLN D N 1
ATOM 8174 C CA . GLN D 1 10 ? 16.449 27.286 20.508 1.00 42.89 10 GLN D CA 1
ATOM 8175 C C . GLN D 1 10 ? 17.801 27.535 21.175 1.00 43.07 10 GLN D C 1
ATOM 8176 O O . GLN D 1 10 ? 18.226 28.681 21.309 1.00 43.31 10 GLN D O 1
ATOM 8182 N N . GLU D 1 11 ? 18.505 26.464 21.534 1.00 43.49 11 GLU D N 1
ATOM 8183 C CA . GLU D 1 11 ? 19.844 26.583 22.126 1.00 44.01 11 GLU D CA 1
ATOM 8184 C C . GLU D 1 11 ? 20.874 27.334 21.237 1.00 43.91 11 GLU D C 1
ATOM 8185 O O . GLU D 1 11 ? 21.862 27.863 21.752 1.00 44.12 11 GLU D O 1
ATOM 8191 N N . ASP D 1 12 ? 20.655 27.383 19.919 1.00 43.85 12 ASP D N 1
ATOM 8192 C CA . ASP D 1 12 ? 21.592 28.046 18.971 1.00 43.64 12 ASP D CA 1
ATOM 8193 C C . ASP D 1 12 ? 21.244 29.511 18.639 1.00 43.92 12 ASP D C 1
ATOM 8194 O O . ASP D 1 12 ? 22.079 30.255 18.108 1.00 43.71 12 ASP D O 1
ATOM 8199 N N . VAL D 1 13 ? 20.018 29.921 18.927 1.00 44.12 13 VAL D N 1
ATOM 8200 C CA . VAL D 1 13 ? 19.574 31.271 18.593 1.00 44.77 13 VAL D CA 1
ATOM 8201 C C . VAL D 1 13 ? 20.521 32.383 19.104 1.00 45.36 13 VAL D C 1
ATOM 8202 O O . VAL D 1 13 ? 21.015 33.178 18.302 1.00 46.07 13 VAL D O 1
ATOM 8206 N N . PRO D 1 14 ? 20.815 32.428 20.418 1.00 45.67 14 PRO D N 1
ATOM 8207 C CA . PRO D 1 14 ? 21.751 33.464 20.873 1.00 45.44 14 PRO D CA 1
ATOM 8208 C C . PRO D 1 14 ? 23.112 33.411 20.191 1.00 45.09 14 PRO D C 1
ATOM 8209 O O . PRO D 1 14 ? 23.736 34.455 19.978 1.00 45.49 14 PRO D O 1
ATOM 8213 N N . PHE D 1 15 ? 23.582 32.207 19.876 1.00 44.63 15 PHE D N 1
ATOM 8214 C CA . PHE D 1 15 ? 24.861 32.072 19.197 1.00 44.03 15 PHE D CA 1
ATOM 8215 C C . PHE D 1 15 ? 24.845 32.808 17.874 1.00 43.70 15 PHE D C 1
ATOM 8216 O O . PHE D 1 15 ? 25.749 33.579 17.607 1.00 43.88 15 PHE D O 1
ATOM 8224 N N . TYR D 1 16 ? 23.831 32.566 17.053 1.00 43.62 16 TYR D N 1
ATOM 8225 C CA . TYR D 1 16 ? 23.820 33.129 15.694 1.00 43.65 16 TYR D CA 1
ATOM 8226 C C . TYR D 1 16 ? 23.595 34.644 15.697 1.00 44.96 16 TYR D C 1
ATOM 8227 O O . TYR D 1 16 ? 24.247 35.372 14.934 1.00 44.94 16 TYR D O 1
ATOM 8236 N N . GLN D 1 17 ? 22.700 35.119 16.557 1.00 46.31 17 GLN D N 1
ATOM 8237 C CA . GLN D 1 17 ? 22.468 36.556 16.709 1.00 47.85 17 GLN D CA 1
ATOM 8238 C C . GLN D 1 17 ? 23.771 37.279 17.020 1.00 48.70 17 GLN D C 1
ATOM 8239 O O . GLN D 1 17 ? 24.038 38.339 16.468 1.00 49.09 17 GLN D O 1
ATOM 8245 N N . GLU D 1 18 ? 24.597 36.684 17.867 1.00 49.57 18 GLU D N 1
ATOM 8246 C CA . GLU D 1 18 ? 25.862 37.303 18.245 1.00 50.38 18 GLU D CA 1
ATOM 8247 C C . GLU D 1 18 ? 26.897 37.272 17.111 1.00 50.78 18 GLU D C 1
ATOM 8248 O O . GLU D 1 18 ? 27.595 38.271 16.851 1.00 51.27 18 GLU D O 1
ATOM 8254 N N . ALA D 1 19 ? 27.007 36.131 16.438 1.00 50.72 19 ALA D N 1
ATOM 8255 C CA . ALA D 1 19 ? 27.968 35.988 15.345 1.00 50.90 19 ALA D CA 1
ATOM 8256 C C . ALA D 1 19 ? 27.631 36.910 14.165 1.00 50.99 19 ALA D C 1
ATOM 8257 O O . ALA D 1 19 ? 28.527 37.473 13.527 1.00 51.27 19 ALA D O 1
ATOM 8259 N N . LEU D 1 20 ? 26.339 37.048 13.890 1.00 51.05 20 LEU D N 1
ATOM 8260 C CA . LEU D 1 20 ? 25.845 37.791 12.740 1.00 51.06 20 LEU D CA 1
ATOM 8261 C C . LEU D 1 20 ? 25.126 39.081 13.176 1.00 51.77 20 LEU D C 1
ATOM 8262 O O . LEU D 1 20 ? 24.198 39.551 12.511 1.00 51.75 20 LEU D O 1
ATOM 8267 N N . LYS D 1 21 ? 25.580 39.662 14.289 1.00 52.90 21 LYS D N 1
ATOM 8268 C CA . LYS D 1 21 ? 24.988 40.893 14.839 1.00 53.31 21 LYS D CA 1
ATOM 8269 C C . LYS D 1 21 ? 25.073 42.060 13.854 1.00 53.27 21 LYS D C 1
ATOM 8270 O O . LYS D 1 21 ? 24.203 42.926 13.845 1.00 53.06 21 LYS D O 1
ATOM 8276 N N . ASP D 1 22 ? 26.119 42.063 13.027 1.00 53.60 22 ASP D N 1
ATOM 8277 C CA . ASP D 1 22 ? 26.299 43.079 11.974 1.00 54.05 22 ASP D CA 1
ATOM 8278 C C . ASP D 1 22 ? 25.249 43.030 10.838 1.00 53.68 22 ASP D C 1
ATOM 8279 O O . ASP D 1 22 ? 25.082 44.020 10.121 1.00 53.74 22 ASP D O 1
ATOM 8284 N N . LEU D 1 23 ? 24.536 41.911 10.677 1.00 52.86 23 LEU D N 1
ATOM 8285 C CA . LEU D 1 23 ? 23.590 41.766 9.559 1.00 52.26 23 LEU D CA 1
ATOM 8286 C C . LEU D 1 23 ? 22.127 41.926 9.983 1.00 51.72 23 LEU D C 1
ATOM 8287 O O . LEU D 1 23 ? 21.801 42.038 11.171 1.00 51.36 23 LEU D O 1
ATOM 8292 N N . SER D 1 24 ? 21.248 41.972 8.991 1.00 51.40 24 SER D N 1
ATOM 8293 C CA . SER D 1 24 ? 19.820 42.054 9.244 1.00 51.32 24 SER D CA 1
ATOM 8294 C C . SER D 1 24 ? 19.279 40.635 9.223 1.00 51.33 24 SER D C 1
ATOM 8295 O O . SER D 1 24 ? 19.006 40.070 8.159 1.00 51.40 24 SER D O 1
ATOM 8298 N N . LEU D 1 25 ? 19.104 40.079 10.416 1.00 51.03 25 LEU D N 1
ATOM 8299 C CA . LEU D 1 25 ? 18.917 38.656 10.588 1.00 50.74 25 LEU D CA 1
ATOM 8300 C C . LEU D 1 25 ? 17.563 38.305 11.195 1.00 50.57 25 LEU D C 1
ATOM 8301 O O . LEU D 1 25 ? 17.132 38.926 12.154 1.00 50.18 25 LEU D O 1
ATOM 8306 N N . LYS D 1 26 ? 16.907 37.295 10.621 1.00 50.25 26 LYS D N 1
ATOM 8307 C CA . LYS D 1 26 ? 15.688 36.733 11.181 1.00 50.17 26 LYS D CA 1
ATOM 8308 C C . LYS D 1 26 ? 15.882 35.228 11.403 1.00 49.17 26 LYS D C 1
ATOM 8309 O O . LYS D 1 26 ? 16.160 34.487 10.455 1.00 48.42 26 LYS D O 1
ATOM 8315 N N . ILE D 1 27 ? 15.755 34.790 12.658 1.00 48.16 27 ILE D N 1
ATOM 8316 C CA . ILE D 1 27 ? 15.934 33.375 13.024 1.00 47.37 27 ILE D CA 1
ATOM 8317 C C . ILE D 1 27 ? 14.592 32.789 13.439 1.00 46.23 27 ILE D C 1
ATOM 8318 O O . ILE D 1 27 ? 13.826 33.430 14.157 1.00 45.83 27 ILE D O 1
ATOM 8323 N N . TYR D 1 28 ? 14.323 31.574 12.972 1.00 44.76 28 TYR D N 1
ATOM 8324 C CA . TYR D 1 28 ? 13.122 30.820 13.323 1.00 43.91 28 TYR D CA 1
ATOM 8325 C C . TYR D 1 28 ? 13.533 29.424 13.796 1.00 42.92 28 TYR D C 1
ATOM 8326 O O . TYR D 1 28 ? 14.449 28.807 13.215 1.00 42.11 28 TYR D O 1
ATOM 8335 N N . THR D 1 29 ? 12.871 28.939 14.850 1.00 41.41 29 THR D N 1
ATOM 8336 C CA . THR D 1 29 ? 13.056 27.564 15.323 1.00 40.47 29 THR D CA 1
ATOM 8337 C C . THR D 1 29 ? 12.113 26.637 14.589 1.00 40.31 29 THR D C 1
ATOM 8338 O O . THR D 1 29 ? 12.313 25.439 14.546 1.00 39.92 29 THR D O 1
ATOM 8342 N N . THR D 1 30 ? 11.068 27.213 14.018 1.00 41.01 30 THR D N 1
ATOM 8343 C CA . THR D 1 30 ? 10.123 26.499 13.162 1.00 41.42 30 THR D CA 1
ATOM 8344 C C . THR D 1 30 ? 10.737 26.290 11.763 1.00 41.23 30 THR D C 1
ATOM 8345 O O . THR D 1 30 ? 11.772 26.877 11.462 1.00 41.17 30 THR D O 1
ATOM 8349 N N . ASP D 1 31 ? 10.107 25.473 10.919 1.00 41.20 31 ASP D N 1
ATOM 8350 C CA . ASP D 1 31 ? 10.622 25.233 9.567 1.00 41.67 31 ASP D CA 1
ATOM 8351 C C . ASP D 1 31 ? 10.147 26.310 8.574 1.00 41.46 31 ASP D C 1
ATOM 8352 O O . ASP D 1 31 ? 9.335 27.171 8.920 1.00 41.91 31 ASP D O 1
ATOM 8357 N N . VAL D 1 32 ? 10.676 26.265 7.355 1.00 40.95 32 VAL D N 1
ATOM 8358 C CA . VAL D 1 32 ? 10.443 27.321 6.371 1.00 40.73 32 VAL D CA 1
ATOM 8359 C C . VAL D 1 32 ? 8.968 27.472 5.979 1.00 41.61 32 VAL D C 1
ATOM 8360 O O . VAL D 1 32 ? 8.522 28.582 5.676 1.00 41.07 32 VAL D O 1
ATOM 8364 N N . SER D 1 33 ? 8.232 26.358 5.982 1.00 42.56 33 SER D N 1
ATOM 8365 C CA . SER D 1 33 ? 6.825 26.348 5.597 1.00 43.77 33 SER D CA 1
ATOM 8366 C C . SER D 1 33 ? 5.957 27.161 6.562 1.00 45.17 33 SER D C 1
ATOM 8367 O O . SER D 1 33 ? 4.862 27.565 6.207 1.00 45.40 33 SER D O 1
ATOM 8370 N N . LYS D 1 34 ? 6.447 27.406 7.774 1.00 46.44 34 LYS D N 1
ATOM 8371 C CA . LYS D 1 34 ? 5.706 28.214 8.740 1.00 47.52 34 LYS D CA 1
ATOM 8372 C C . LYS D 1 34 ? 6.254 29.639 8.895 1.00 48.00 34 LYS D C 1
ATOM 8373 O O . LYS D 1 34 ? 5.907 30.330 9.844 1.00 48.38 34 LYS D O 1
ATOM 8379 N N . VAL D 1 35 ? 7.086 30.085 7.961 1.00 48.36 35 VAL D N 1
ATOM 8380 C CA . VAL D 1 35 ? 7.563 31.472 7.964 1.00 48.73 35 VAL D CA 1
ATOM 8381 C C . VAL D 1 35 ? 6.576 32.385 7.214 1.00 49.21 35 VAL D C 1
ATOM 8382 O O . VAL D 1 35 ? 6.102 32.018 6.141 1.00 48.79 35 VAL D O 1
ATOM 8386 N N . PRO D 1 36 ? 6.280 33.583 7.764 1.00 49.95 36 PRO D N 1
ATOM 8387 C CA . PRO D 1 36 ? 5.396 34.521 7.067 1.00 50.34 36 PRO D CA 1
ATOM 8388 C C . PRO D 1 36 ? 5.936 35.008 5.713 1.00 50.71 36 PRO D C 1
ATOM 8389 O O . PRO D 1 36 ? 7.123 35.342 5.569 1.00 50.47 36 PRO D O 1
ATOM 8393 N N . GLU D 1 37 ? 5.029 35.064 4.751 1.00 51.14 37 GLU D N 1
ATOM 8394 C CA . GLU D 1 37 ? 5.341 35.346 3.359 1.00 51.83 37 GLU D CA 1
ATOM 8395 C C . GLU D 1 37 ? 6.099 36.658 3.161 1.00 51.72 37 GLU D C 1
ATOM 8396 O O . GLU D 1 37 ? 7.001 36.738 2.331 1.00 51.48 37 GLU D O 1
ATOM 8402 N N . ASN D 1 38 ? 5.738 37.684 3.919 1.00 51.89 38 ASN D N 1
ATOM 8403 C CA . ASN D 1 38 ? 6.476 38.956 3.867 1.00 52.02 38 ASN D CA 1
ATOM 8404 C C . ASN D 1 38 ? 7.974 38.799 4.227 1.00 51.64 38 ASN D C 1
ATOM 8405 O O . ASN D 1 38 ? 8.836 39.475 3.640 1.00 51.72 38 ASN D O 1
ATOM 8410 N N . GLU D 1 39 ? 8.278 37.901 5.167 1.00 50.90 39 GLU D N 1
ATOM 8411 C CA . GLU D 1 39 ? 9.663 37.556 5.483 1.00 50.51 39 GLU D CA 1
ATOM 8412 C C . GLU D 1 39 ? 10.292 36.666 4.396 1.00 49.46 39 GLU D C 1
ATOM 8413 O O . GLU D 1 39 ? 11.476 36.811 4.105 1.00 49.59 39 GLU D O 1
ATOM 8419 N N . LEU D 1 40 ? 9.516 35.762 3.801 1.00 48.16 40 LEU D N 1
ATOM 8420 C CA . LEU D 1 40 ? 10.014 34.952 2.680 1.00 47.58 40 LEU D CA 1
ATOM 8421 C C . LEU D 1 40 ? 10.439 35.834 1.484 1.00 47.92 40 LEU D C 1
ATOM 8422 O O . LEU D 1 40 ? 11.464 35.568 0.834 1.00 47.45 40 LEU D O 1
ATOM 8427 N N . LYS D 1 41 ? 9.655 36.882 1.224 1.00 47.84 41 LYS D N 1
ATOM 8428 C CA . LYS D 1 41 ? 9.896 37.809 0.113 1.00 48.20 41 LYS D CA 1
ATOM 8429 C C . LYS D 1 41 ? 11.128 38.713 0.303 1.00 47.23 41 LYS D C 1
ATOM 8430 O O . LYS D 1 41 ? 11.789 39.025 -0.666 1.00 47.37 41 LYS D O 1
ATOM 8436 N N . LYS D 1 42 ? 11.400 39.149 1.532 1.00 46.39 42 LYS D N 1
ATOM 8437 C CA . LYS D 1 42 ? 12.599 39.947 1.860 1.00 45.98 42 LYS D CA 1
ATOM 8438 C C . LYS D 1 42 ? 13.917 39.166 1.706 1.00 44.62 42 LYS D C 1
ATOM 8439 O O . LYS D 1 42 ? 14.979 39.770 1.535 1.00 44.16 42 LYS D O 1
ATOM 8445 N N . ALA D 1 43 ? 13.845 37.840 1.816 1.00 42.68 43 ALA D N 1
ATOM 8446 C CA . ALA D 1 43 ? 15.028 37.006 2.079 1.00 41.54 43 ALA D CA 1
ATOM 8447 C C . ALA D 1 43 ? 15.991 36.860 0.896 1.00 40.06 43 ALA D C 1
ATOM 8448 O O . ALA D 1 43 ? 15.608 36.452 -0.191 1.00 38.94 43 ALA D O 1
ATOM 8450 N N . GLU D 1 44 ? 17.256 37.150 1.144 1.00 38.97 44 GLU D N 1
ATOM 8451 C CA . GLU D 1 44 ? 18.278 37.007 0.122 1.00 38.90 44 GLU D CA 1
ATOM 8452 C C . GLU D 1 44 ? 19.235 35.835 0.369 1.00 37.13 44 GLU D C 1
ATOM 8453 O O . GLU D 1 44 ? 19.774 35.246 -0.580 1.00 36.67 44 GLU D O 1
ATOM 8459 N N . LEU D 1 45 ? 19.443 35.512 1.634 1.00 35.72 45 LEU D N 1
ATOM 8460 C CA . LEU D 1 45 ? 20.204 34.325 2.037 1.00 35.03 45 LEU D CA 1
ATOM 8461 C C . LEU D 1 45 ? 19.335 33.565 3.015 1.00 34.22 45 LEU D C 1
ATOM 8462 O O . LEU D 1 45 ? 18.873 34.147 3.990 1.00 34.85 45 LEU D O 1
ATOM 8467 N N . ILE D 1 46 ? 19.080 32.290 2.748 1.00 32.94 46 ILE D N 1
ATOM 8468 C CA . ILE D 1 46 ? 18.338 31.451 3.681 1.00 31.98 46 ILE D CA 1
ATOM 8469 C C . ILE D 1 46 ? 19.222 30.264 4.125 1.00 31.56 46 ILE D C 1
ATOM 8470 O O . ILE D 1 46 ? 19.869 29.584 3.292 1.00 32.42 46 ILE D O 1
ATOM 8475 N N . SER D 1 47 ? 19.293 30.048 5.432 1.00 30.00 47 SER D N 1
ATOM 8476 C CA . SER D 1 47 ? 19.955 28.865 6.001 1.00 29.15 47 SER D CA 1
ATOM 8477 C C . SER D 1 47 ? 18.869 27.949 6.554 1.00 28.05 47 SER D C 1
ATOM 8478 O O . SER D 1 47 ? 18.003 28.415 7.288 1.00 27.85 47 SER D O 1
ATOM 8481 N N . VAL D 1 48 ? 18.910 26.675 6.164 1.00 27.47 48 VAL D N 1
ATOM 8482 C CA . VAL D 1 48 ? 17.910 25.684 6.531 1.00 26.79 48 VAL D CA 1
ATOM 8483 C C . VAL D 1 48 ? 18.564 24.388 7.027 1.00 26.23 48 VAL D C 1
ATOM 8484 O O . VAL D 1 48 ? 19.794 24.253 7.066 1.00 26.41 48 VAL D O 1
ATOM 8488 N N . PHE D 1 49 ? 17.729 23.419 7.373 1.00 25.05 49 PHE D N 1
ATOM 8489 C CA . PHE D 1 49 ? 18.204 22.075 7.690 1.00 24.97 49 PHE D CA 1
ATOM 8490 C C . PHE D 1 49 ? 17.380 21.083 6.879 1.00 23.95 49 PHE D C 1
ATOM 8491 O O . PHE D 1 49 ? 16.633 21.491 5.997 1.00 24.04 49 PHE D O 1
ATOM 8499 N N . VAL D 1 50 ? 17.541 19.793 7.135 1.00 23.73 50 VAL D N 1
ATOM 8500 C CA . VAL D 1 50 ? 17.132 18.775 6.170 1.00 23.89 50 VAL D CA 1
ATOM 8501 C C . VAL D 1 50 ? 15.626 18.548 6.123 1.00 24.71 50 VAL D C 1
ATOM 8502 O O . VAL D 1 50 ? 15.156 17.923 5.184 1.00 24.92 50 VAL D O 1
ATOM 8506 N N . TYR D 1 51 ? 14.880 19.053 7.098 1.00 25.99 51 TYR D N 1
ATOM 8507 C CA . TYR D 1 51 ? 13.400 18.902 7.085 1.00 27.84 51 TYR D CA 1
ATOM 8508 C C . TYR D 1 51 ? 12.694 20.104 6.458 1.00 29.18 51 TYR D C 1
ATOM 8509 O O . TYR D 1 51 ? 11.488 20.095 6.333 1.00 30.17 51 TYR D O 1
ATOM 8518 N N . ASP D 1 52 ? 13.450 21.137 6.068 1.00 30.25 52 ASP D N 1
ATOM 8519 C CA . ASP D 1 52 ? 12.871 22.285 5.351 1.00 30.11 52 ASP D CA 1
ATOM 8520 C C . ASP D 1 52 ? 12.787 21.910 3.897 1.00 30.54 52 ASP D C 1
ATOM 8521 O O . ASP D 1 52 ? 13.803 21.828 3.204 1.00 30.10 52 ASP D O 1
ATOM 8526 N N . LYS D 1 53 ? 11.572 21.724 3.410 1.00 31.69 53 LYS D N 1
ATOM 8527 C CA . LYS D 1 53 ? 11.374 21.321 2.026 1.00 32.81 53 LYS D CA 1
ATOM 8528 C C . LYS D 1 53 ? 11.463 22.522 1.083 1.00 32.75 53 LYS D C 1
ATOM 8529 O O . LYS D 1 53 ? 10.466 23.219 0.889 1.00 32.41 53 LYS D O 1
ATOM 8535 N N . LEU D 1 54 ? 12.638 22.763 0.500 1.00 33.01 54 LEU D N 1
ATOM 8536 C CA . LEU D 1 54 ? 12.792 23.856 -0.469 1.00 33.09 54 LEU D CA 1
ATOM 8537 C C . LEU D 1 54 ? 12.309 23.369 -1.842 1.00 33.56 54 LEU D C 1
ATOM 8538 O O . LEU D 1 54 ? 13.072 23.035 -2.749 1.00 32.84 54 LEU D O 1
ATOM 8543 N N . THR D 1 55 ? 10.990 23.350 -1.954 1.00 34.09 55 THR D N 1
ATOM 8544 C CA . THR D 1 55 ? 10.288 22.927 -3.145 1.00 35.17 55 THR D CA 1
ATOM 8545 C C . THR D 1 55 ? 10.205 24.090 -4.154 1.00 35.77 55 THR D C 1
ATOM 8546 O O . THR D 1 55 ? 10.481 25.227 -3.798 1.00 35.07 55 THR D O 1
ATOM 8550 N N . GLU D 1 56 ? 9.859 23.817 -5.411 1.00 37.24 56 GLU D N 1
ATOM 8551 C CA . GLU D 1 56 ? 9.719 24.925 -6.377 1.00 38.74 56 GLU D CA 1
ATOM 8552 C C . GLU D 1 56 ? 8.632 25.896 -5.910 1.00 39.29 56 GLU D C 1
ATOM 8553 O O . GLU D 1 56 ? 8.817 27.118 -5.938 1.00 39.45 56 GLU D O 1
ATOM 8559 N N . GLU D 1 57 ? 7.502 25.326 -5.495 1.00 40.10 57 GLU D N 1
ATOM 8560 C CA . GLU D 1 57 ? 6.374 26.081 -4.952 1.00 40.85 57 GLU D CA 1
ATOM 8561 C C . GLU D 1 57 ? 6.796 27.028 -3.809 1.00 40.83 57 GLU D C 1
ATOM 8562 O O . GLU D 1 57 ? 6.324 28.152 -3.755 1.00 41.66 57 GLU D O 1
ATOM 8568 N N . LEU D 1 58 ? 7.672 26.580 -2.907 1.00 40.35 58 LEU D N 1
ATOM 8569 C CA . LEU D 1 58 ? 8.119 27.411 -1.797 1.00 40.05 58 LEU D CA 1
ATOM 8570 C C . LEU D 1 58 ? 9.137 28.446 -2.283 1.00 39.75 58 LEU D C 1
ATOM 8571 O O . LEU D 1 58 ? 9.081 29.608 -1.879 1.00 39.46 58 LEU D O 1
ATOM 8576 N N . LEU D 1 59 ? 10.079 28.026 -3.129 1.00 39.36 59 LEU D N 1
ATOM 8577 C CA . LEU D 1 59 ? 11.098 28.967 -3.643 1.00 39.57 59 LEU D CA 1
ATOM 8578 C C . LEU D 1 59 ? 10.490 30.050 -4.575 1.00 39.81 59 LEU D C 1
ATOM 8579 O O . LEU D 1 59 ? 11.043 31.129 -4.713 1.00 39.75 59 LEU D O 1
ATOM 8584 N N . SER D 1 60 ? 9.347 29.751 -5.190 1.00 40.59 60 SER D N 1
ATOM 8585 C CA . SER D 1 60 ? 8.540 30.759 -5.923 1.00 41.33 60 SER D CA 1
ATOM 8586 C C . SER D 1 60 ? 8.289 32.034 -5.128 1.00 41.34 60 SER D C 1
ATOM 8587 O O . SER D 1 60 ? 8.249 33.128 -5.692 1.00 41.72 60 SER D O 1
ATOM 8590 N N . LYS D 1 61 ? 8.088 31.872 -3.822 1.00 40.98 61 LYS D N 1
ATOM 8591 C CA . LYS D 1 61 ? 7.678 32.955 -2.963 1.00 40.74 61 LYS D CA 1
ATOM 8592 C C . LYS D 1 61 ? 8.885 33.699 -2.386 1.00 40.40 61 LYS D C 1
ATOM 8593 O O . LYS D 1 61 ? 8.742 34.543 -1.494 1.00 39.92 61 LYS D O 1
ATOM 8607 N N . PRO D 1 63 ? 11.381 35.742 -4.286 1.00 38.00 63 PRO D N 1
ATOM 8608 C CA . PRO D 1 63 ? 11.941 36.326 -5.513 1.00 37.46 63 PRO D CA 1
ATOM 8609 C C . PRO D 1 63 ? 13.313 36.993 -5.355 1.00 36.50 63 PRO D C 1
ATOM 8610 O O . PRO D 1 63 ? 14.038 37.143 -6.338 1.00 36.61 63 PRO D O 1
ATOM 8614 N N . ARG D 1 64 ? 13.672 37.386 -4.142 1.00 35.91 64 ARG D N 1
ATOM 8615 C CA . ARG D 1 64 ? 14.962 38.022 -3.919 1.00 36.06 64 ARG D CA 1
ATOM 8616 C C . ARG D 1 64 ? 16.070 37.073 -3.443 1.00 35.41 64 ARG D C 1
ATOM 8617 O O . ARG D 1 64 ? 17.173 37.521 -3.110 1.00 34.94 64 ARG D O 1
ATOM 8625 N N . LEU D 1 65 ? 15.814 35.763 -3.478 1.00 34.72 65 LEU D N 1
ATOM 8626 C CA . LEU D 1 65 ? 16.784 34.784 -2.968 1.00 34.22 65 LEU D CA 1
ATOM 8627 C C . LEU D 1 65 ? 18.011 34.630 -3.869 1.00 33.71 65 LEU D C 1
ATOM 8628 O O . LEU D 1 65 ? 17.877 34.242 -5.014 1.00 33.95 65 LEU D O 1
ATOM 8633 N N . LYS D 1 66 ? 19.204 34.894 -3.332 1.00 33.83 66 LYS D N 1
ATOM 8634 C CA . LYS D 1 66 ? 20.476 34.617 -4.041 1.00 33.54 66 LYS D CA 1
ATOM 8635 C C . LYS D 1 66 ? 21.183 33.304 -3.596 1.00 33.51 66 LYS D C 1
ATOM 8636 O O . LYS D 1 66 ? 21.794 32.604 -4.418 1.00 33.76 66 LYS D O 1
ATOM 8642 N N . LEU D 1 67 ? 21.111 32.971 -2.304 1.00 32.16 67 LEU D N 1
ATOM 8643 C CA . LEU D 1 67 ? 21.825 31.794 -1.773 1.00 32.01 67 LEU D CA 1
ATOM 8644 C C . LEU D 1 67 ? 20.980 30.961 -0.800 1.00 30.69 67 LEU D C 1
ATOM 8645 O O . LEU D 1 67 ? 20.372 31.524 0.082 1.00 29.20 67 LEU D O 1
ATOM 8650 N N . ILE D 1 68 ? 20.935 29.638 -1.010 1.00 30.40 68 ILE D N 1
ATOM 8651 C CA . ILE D 1 68 ? 20.450 28.656 -0.001 1.00 30.08 68 ILE D CA 1
ATOM 8652 C C . ILE D 1 68 ? 21.638 27.926 0.619 1.00 29.97 68 ILE D C 1
ATOM 8653 O O . ILE D 1 68 ? 22.417 27.310 -0.112 1.00 29.45 68 ILE D O 1
ATOM 8658 N N . HIS D 1 69 ? 21.788 28.022 1.945 1.00 29.41 69 HIS D N 1
ATOM 8659 C CA . HIS D 1 69 ? 22.779 27.239 2.702 1.00 29.05 69 HIS D CA 1
ATOM 8660 C C . HIS D 1 69 ? 22.054 26.245 3.610 1.00 28.71 69 HIS D C 1
ATOM 8661 O O . HIS D 1 69 ? 21.315 26.657 4.520 1.00 29.44 69 HIS D O 1
ATOM 8668 N N . THR D 1 70 ? 22.260 24.958 3.362 1.00 27.01 70 THR D N 1
ATOM 8669 C CA . THR D 1 70 ? 21.723 23.932 4.202 1.00 26.94 70 THR D CA 1
ATOM 8670 C C . THR D 1 70 ? 22.796 23.486 5.213 1.00 26.34 70 THR D C 1
ATOM 8671 O O . THR D 1 70 ? 23.930 23.202 4.836 1.00 26.64 70 THR D O 1
ATOM 8675 N N . ARG D 1 71 ? 22.441 23.440 6.491 1.00 24.82 71 ARG D N 1
ATOM 8676 C CA . ARG D 1 71 ? 23.391 23.154 7.533 1.00 24.81 71 ARG D CA 1
ATOM 8677 C C . ARG D 1 71 ? 23.596 21.648 7.676 1.00 24.79 71 ARG D C 1
ATOM 8678 O O . ARG D 1 71 ? 23.348 21.074 8.735 1.00 25.62 71 ARG D O 1
ATOM 8686 N N . SER D 1 72 ? 24.070 21.018 6.612 1.00 24.46 72 SER D N 1
ATOM 8687 C CA . SER D 1 72 ? 24.025 19.576 6.474 1.00 24.09 72 SER D CA 1
ATOM 8688 C C . SER D 1 72 ? 24.845 19.117 5.285 1.00 24.56 72 SER D C 1
ATOM 8689 O O . SER D 1 72 ? 25.176 19.931 4.399 1.00 23.86 72 SER D O 1
ATOM 8692 N N . VAL D 1 73 ? 25.170 17.824 5.269 1.00 24.47 73 VAL D N 1
ATOM 8693 C CA . VAL D 1 73 ? 25.778 17.186 4.090 1.00 24.38 73 VAL D CA 1
ATOM 8694 C C . VAL D 1 73 ? 24.798 17.006 2.964 1.00 25.12 73 VAL D C 1
ATOM 8695 O O . VAL D 1 73 ? 25.115 17.261 1.775 1.00 24.79 73 VAL D O 1
ATOM 8699 N N . GLY D 1 74 ? 23.611 16.517 3.311 1.00 24.58 74 GLY D N 1
ATOM 8700 C CA . GLY D 1 74 ? 22.623 16.193 2.307 1.00 24.36 74 GLY D CA 1
ATOM 8701 C C . GLY D 1 74 ? 21.974 17.466 1.779 1.00 24.50 74 GLY D C 1
ATOM 8702 O O . GLY D 1 74 ? 21.828 18.440 2.524 1.00 24.16 74 GLY D O 1
ATOM 8703 N N . PHE D 1 75 ? 21.567 17.427 0.505 1.00 24.54 75 PHE D N 1
ATOM 8704 C CA . PHE D 1 75 ? 20.841 18.541 -0.139 1.00 25.21 75 PHE D CA 1
ATOM 8705 C C . PHE D 1 75 ? 19.634 18.053 -0.962 1.00 24.84 75 PHE D C 1
ATOM 8706 O O . PHE D 1 75 ? 19.023 18.823 -1.692 1.00 24.39 75 PHE D O 1
ATOM 8714 N N . ASP D 1 76 ? 19.233 16.792 -0.768 1.00 25.16 76 ASP D N 1
ATOM 8715 C CA . ASP D 1 76 ? 18.105 16.206 -1.491 1.00 24.65 76 ASP D CA 1
ATOM 8716 C C . ASP D 1 76 ? 16.755 16.855 -1.175 1.00 25.67 76 ASP D C 1
ATOM 8717 O O . ASP D 1 76 ? 15.796 16.681 -1.911 1.00 25.84 76 ASP D O 1
ATOM 8722 N N . HIS D 1 77 ? 16.685 17.609 -0.077 1.00 25.94 77 HIS D N 1
ATOM 8723 C CA . HIS D 1 77 ? 15.484 18.358 0.286 1.00 25.96 77 HIS D CA 1
ATOM 8724 C C . HIS D 1 77 ? 15.371 19.705 -0.488 1.00 26.93 77 HIS D C 1
ATOM 8725 O O . HIS D 1 77 ? 14.448 20.489 -0.242 1.00 26.82 77 HIS D O 1
ATOM 8732 N N . ILE D 1 78 ? 16.317 19.989 -1.384 1.00 27.92 78 ILE D N 1
ATOM 8733 C CA . ILE D 1 78 ? 16.346 21.267 -2.126 1.00 28.00 78 ILE D CA 1
ATOM 8734 C C . ILE D 1 78 ? 16.185 20.981 -3.634 1.00 29.05 78 ILE D C 1
ATOM 8735 O O . ILE D 1 78 ? 16.915 20.143 -4.189 1.00 28.44 78 ILE D O 1
ATOM 8740 N N . ASP D 1 79 ? 15.211 21.635 -4.277 1.00 29.81 79 ASP D N 1
ATOM 8741 C CA . ASP D 1 79 ? 15.040 21.553 -5.744 1.00 31.17 79 ASP D CA 1
ATOM 8742 C C . ASP D 1 79 ? 16.186 22.260 -6.501 1.00 32.01 79 ASP D C 1
ATOM 8743 O O . ASP D 1 79 ? 16.124 23.482 -6.758 1.00 32.13 79 ASP D O 1
ATOM 8748 N N . LEU D 1 80 ? 17.219 21.492 -6.857 1.00 32.55 80 LEU D N 1
ATOM 8749 C CA . LEU D 1 80 ? 18.409 22.060 -7.485 1.00 33.47 80 LEU D CA 1
ATOM 8750 C C . LEU D 1 80 ? 18.198 22.552 -8.945 1.00 34.77 80 LEU D C 1
ATOM 8751 O O . LEU D 1 80 ? 18.797 23.564 -9.362 1.00 34.63 80 LEU D O 1
ATOM 8756 N N . ASP D 1 81 ? 17.362 21.835 -9.697 1.00 35.86 81 ASP D N 1
ATOM 8757 C CA . ASP D 1 81 ? 16.945 22.264 -11.049 1.00 36.98 81 ASP D CA 1
ATOM 8758 C C . ASP D 1 81 ? 16.286 23.647 -11.028 1.00 37.07 81 ASP D C 1
ATOM 8759 O O . ASP D 1 81 ? 16.678 24.509 -11.782 1.00 37.08 81 ASP D O 1
ATOM 8764 N N . TYR D 1 82 ? 15.320 23.874 -10.145 1.00 37.16 82 TYR D N 1
ATOM 8765 C CA . TYR D 1 82 ? 14.744 25.200 -10.011 1.00 37.20 82 TYR D CA 1
ATOM 8766 C C . TYR D 1 82 ? 15.807 26.257 -9.626 1.00 37.42 82 TYR D C 1
ATOM 8767 O O . TYR D 1 82 ? 15.871 27.330 -10.242 1.00 37.55 82 TYR D O 1
ATOM 8776 N N . CYS D 1 83 ? 16.665 25.960 -8.649 1.00 37.03 83 CYS D N 1
ATOM 8777 C CA . CYS D 1 83 ? 17.772 26.874 -8.310 1.00 36.73 83 CYS D CA 1
ATOM 8778 C C . CYS D 1 83 ? 18.660 27.213 -9.526 1.00 37.31 83 CYS D C 1
ATOM 8779 O O . CYS D 1 83 ? 19.005 28.385 -9.736 1.00 36.59 83 CYS D O 1
ATOM 8782 N N . LYS D 1 84 ? 19.010 26.185 -10.301 1.00 38.18 84 LYS D N 1
ATOM 8783 C CA . LYS D 1 84 ? 19.875 26.332 -11.479 1.00 39.82 84 LYS D CA 1
ATOM 8784 C C . LYS D 1 84 ? 19.226 27.245 -12.499 1.00 40.23 84 LYS D C 1
ATOM 8785 O O . LYS D 1 84 ? 19.857 28.174 -12.958 1.00 40.18 84 LYS D O 1
ATOM 8791 N N . LYS D 1 85 ? 17.963 27.008 -12.832 1.00 40.98 85 LYS D N 1
ATOM 8792 C CA . LYS D 1 85 ? 17.307 27.889 -13.801 1.00 42.03 85 LYS D CA 1
ATOM 8793 C C . LYS D 1 85 ? 17.086 29.324 -13.315 1.00 41.43 85 LYS D C 1
ATOM 8794 O O . LYS D 1 85 ? 17.035 30.237 -14.149 1.00 42.52 85 LYS D O 1
ATOM 8800 N N . LYS D 1 86 ? 17.041 29.551 -12.004 1.00 39.96 86 LYS D N 1
ATOM 8801 C CA . LYS D 1 86 ? 16.875 30.903 -11.493 1.00 39.18 86 LYS D CA 1
ATOM 8802 C C . LYS D 1 86 ? 18.171 31.584 -11.067 1.00 37.93 86 LYS D C 1
ATOM 8803 O O . LYS D 1 86 ? 18.160 32.759 -10.671 1.00 38.26 86 LYS D O 1
ATOM 8809 N N . GLY D 1 87 ? 19.285 30.866 -11.125 1.00 37.32 87 GLY D N 1
ATOM 8810 C CA . GLY D 1 87 ? 20.569 31.430 -10.684 1.00 36.73 87 GLY D CA 1
ATOM 8811 C C . GLY D 1 87 ? 20.781 31.474 -9.166 1.00 36.13 87 GLY D C 1
ATOM 8812 O O . GLY D 1 87 ? 21.679 32.168 -8.672 1.00 35.88 87 GLY D O 1
ATOM 8813 N N . ILE D 1 88 ? 19.984 30.717 -8.410 1.00 35.60 88 ILE D N 1
ATOM 8814 C CA . ILE D 1 88 ? 20.188 30.648 -6.951 1.00 34.74 88 ILE D CA 1
ATOM 8815 C C . ILE D 1 88 ? 21.377 29.758 -6.637 1.00 33.70 88 ILE D C 1
ATOM 8816 O O . ILE D 1 88 ? 21.446 28.612 -7.069 1.00 33.16 88 ILE D O 1
ATOM 8821 N N . LEU D 1 89 ? 22.327 30.295 -5.890 1.00 33.06 89 LEU D N 1
ATOM 8822 C CA . LEU D 1 89 ? 23.455 29.495 -5.412 1.00 32.33 89 LEU D CA 1
ATOM 8823 C C . LEU D 1 89 ? 22.973 28.605 -4.270 1.00 31.90 89 LEU D C 1
ATOM 8824 O O . LEU D 1 89 ? 22.085 29.017 -3.525 1.00 31.42 89 LEU D O 1
ATOM 8829 N N . VAL D 1 90 ? 23.542 27.395 -4.168 1.00 30.74 90 VAL D N 1
ATOM 8830 C CA . VAL D 1 90 ? 23.244 26.464 -3.086 1.00 29.90 90 VAL D CA 1
ATOM 8831 C C . VAL D 1 90 ? 24.522 25.975 -2.403 1.00 28.92 90 VAL D C 1
ATOM 8832 O O . VAL D 1 90 ? 25.404 25.448 -3.068 1.00 28.19 90 VAL D O 1
ATOM 8836 N N . THR D 1 91 ? 24.620 26.171 -1.085 1.00 27.95 91 THR D N 1
ATOM 8837 C CA . THR D 1 91 ? 25.741 25.666 -0.302 1.00 27.86 91 THR D CA 1
ATOM 8838 C C . THR D 1 91 ? 25.295 24.602 0.727 1.00 27.80 91 THR D C 1
ATOM 8839 O O . THR D 1 91 ? 24.121 24.533 1.119 1.00 26.61 91 THR D O 1
ATOM 8843 N N . HIS D 1 92 ? 26.258 23.778 1.135 1.00 26.77 92 HIS D N 1
ATOM 8844 C CA . HIS D 1 92 ? 26.067 22.776 2.169 1.00 26.97 92 HIS D CA 1
ATOM 8845 C C . HIS D 1 92 ? 27.350 22.683 3.000 1.00 27.07 92 HIS D C 1
ATOM 8846 O O . HIS D 1 92 ? 28.269 23.468 2.777 1.00 27.00 92 HIS D O 1
ATOM 8853 N N . ILE D 1 93 ? 27.398 21.742 3.945 1.00 26.77 93 ILE D N 1
ATOM 8854 C CA . ILE D 1 93 ? 28.551 21.539 4.818 1.00 26.37 93 ILE D CA 1
ATOM 8855 C C . ILE D 1 93 ? 28.998 20.098 4.598 1.00 27.02 93 ILE D C 1
ATOM 8856 O O . ILE D 1 93 ? 28.413 19.159 5.182 1.00 28.41 93 ILE D O 1
ATOM 8861 N N . PRO D 1 94 ? 30.005 19.894 3.710 1.00 25.96 94 PRO D N 1
ATOM 8862 C CA . PRO D 1 94 ? 30.263 18.543 3.235 1.00 24.92 94 PRO D CA 1
ATOM 8863 C C . PRO D 1 94 ? 30.980 17.633 4.227 1.00 23.54 94 PRO D C 1
ATOM 8864 O O . PRO D 1 94 ? 30.949 16.420 4.072 1.00 21.26 94 PRO D O 1
ATOM 8868 N N . ALA D 1 95 ? 31.621 18.210 5.231 1.00 22.57 95 ALA D N 1
ATOM 8869 C CA . ALA D 1 95 ? 32.554 17.442 6.056 1.00 22.89 95 ALA D CA 1
ATOM 8870 C C . ALA D 1 95 ? 32.649 17.974 7.474 1.00 23.44 95 ALA D C 1
ATOM 8871 O O . ALA D 1 95 ? 33.735 18.066 8.037 1.00 23.67 95 ALA D O 1
ATOM 8873 N N . TYR D 1 96 ? 31.521 18.318 8.089 1.00 24.41 96 TYR D N 1
ATOM 8874 C CA . TYR D 1 96 ? 31.560 18.676 9.509 1.00 24.29 96 TYR D CA 1
ATOM 8875 C C . TYR D 1 96 ? 32.041 17.484 10.364 1.00 24.31 96 TYR D C 1
ATOM 8876 O O . TYR D 1 96 ? 32.755 17.673 11.345 1.00 25.58 96 TYR D O 1
ATOM 8885 N N . SER D 1 97 ? 31.674 16.262 9.989 1.00 24.95 97 SER D N 1
ATOM 8886 C CA . SER D 1 97 ? 32.127 15.084 10.712 1.00 24.62 97 SER D CA 1
ATOM 8887 C C . SER D 1 97 ? 31.609 13.814 10.092 1.00 24.69 97 SER D C 1
ATOM 8888 O O . SER D 1 97 ? 30.640 13.234 10.593 1.00 25.70 97 SER D O 1
ATOM 8891 N N . PRO D 1 98 ? 32.268 13.334 9.033 1.00 23.91 98 PRO D N 1
ATOM 8892 C CA . PRO D 1 98 ? 31.880 12.023 8.557 1.00 23.52 98 PRO D CA 1
ATOM 8893 C C . PRO D 1 98 ? 32.188 10.928 9.584 1.00 22.29 98 PRO D C 1
ATOM 8894 O O . PRO D 1 98 ? 31.597 9.902 9.532 1.00 21.53 98 PRO D O 1
ATOM 8898 N N . GLU D 1 99 ? 33.110 11.165 10.504 1.00 22.38 99 GLU D N 1
ATOM 8899 C CA . GLU D 1 99 ? 33.400 10.188 11.541 1.00 22.30 99 GLU D CA 1
ATOM 8900 C C . GLU D 1 99 ? 32.188 9.922 12.451 1.00 21.07 99 GLU D C 1
ATOM 8901 O O . GLU D 1 99 ? 31.935 8.797 12.822 1.00 20.75 99 GLU D O 1
ATOM 8907 N N . SER D 1 100 ? 31.453 10.963 12.802 1.00 21.05 100 SER D N 1
ATOM 8908 C CA . SER D 1 100 ? 30.237 10.802 13.644 1.00 21.49 100 SER D CA 1
ATOM 8909 C C . SER D 1 100 ? 29.341 9.720 13.062 1.00 20.91 100 SER D C 1
ATOM 8910 O O . SER D 1 100 ? 29.009 8.757 13.743 1.00 20.83 100 SER D O 1
ATOM 8913 N N . VAL D 1 101 ? 29.023 9.816 11.772 1.00 20.71 101 VAL D N 1
ATOM 8914 C CA . VAL D 1 101 ? 28.110 8.839 11.150 1.00 19.70 101 VAL D CA 1
ATOM 8915 C C . VAL D 1 101 ? 28.721 7.482 10.945 1.00 19.24 101 VAL D C 1
ATOM 8916 O O . VAL D 1 101 ? 28.047 6.466 11.033 1.00 19.42 101 VAL D O 1
ATOM 8920 N N . ALA D 1 102 ? 30.012 7.434 10.633 1.00 18.52 102 ALA D N 1
ATOM 8921 C CA . ALA D 1 102 ? 30.644 6.147 10.441 1.00 17.82 102 ALA D CA 1
ATOM 8922 C C . ALA D 1 102 ? 30.796 5.408 11.779 1.00 16.72 102 ALA D C 1
ATOM 8923 O O . ALA D 1 102 ? 30.716 4.200 11.801 1.00 15.78 102 ALA D O 1
ATOM 8925 N N . GLU D 1 103 ? 31.050 6.128 12.863 1.00 16.74 103 GLU D N 1
ATOM 8926 C CA . GLU D 1 103 ? 31.090 5.512 14.203 1.00 18.15 103 GLU D CA 1
ATOM 8927 C C . GLU D 1 103 ? 29.687 4.962 14.566 1.00 18.26 103 GLU D C 1
ATOM 8928 O O . GLU D 1 103 ? 29.537 3.819 15.025 1.00 19.17 103 GLU D O 1
ATOM 8934 N N . HIS D 1 104 ? 28.649 5.742 14.270 1.00 18.06 104 HIS D N 1
ATOM 8935 C CA . HIS D 1 104 ? 27.277 5.294 14.515 1.00 18.49 104 HIS D CA 1
ATOM 8936 C C . HIS D 1 104 ? 26.960 4.000 13.780 1.00 18.06 104 HIS D C 1
ATOM 8937 O O . HIS D 1 104 ? 26.437 3.047 14.385 1.00 17.31 104 HIS D O 1
ATOM 8944 N N . THR D 1 105 ? 27.327 3.931 12.493 1.00 17.98 105 THR D N 1
ATOM 8945 C CA . THR D 1 105 ? 27.112 2.733 11.690 1.00 17.05 105 THR D CA 1
ATOM 8946 C C . THR D 1 105 ? 27.734 1.549 12.380 1.00 18.67 105 THR D C 1
ATOM 8947 O O . THR D 1 105 ? 27.102 0.509 12.541 1.00 19.47 105 THR D O 1
ATOM 8951 N N . PHE D 1 106 ? 28.972 1.701 12.833 1.00 19.49 106 PHE D N 1
ATOM 8952 C CA . PHE D 1 106 ? 29.613 0.605 13.506 1.00 20.27 106 PHE D CA 1
ATOM 8953 C C . PHE D 1 106 ? 29.022 0.262 14.886 1.00 19.80 106 PHE D C 1
ATOM 8954 O O . PHE D 1 106 ? 28.955 -0.910 15.243 1.00 20.33 106 PHE D O 1
ATOM 8962 N N . ALA D 1 107 ? 28.554 1.264 15.618 1.00 19.10 107 ALA D N 1
ATOM 8963 C CA . ALA D 1 107 ? 27.833 0.998 16.859 1.00 19.42 107 ALA D CA 1
ATOM 8964 C C . ALA D 1 107 ? 26.619 0.112 16.579 1.00 19.45 107 ALA D C 1
ATOM 8965 O O . ALA D 1 107 ? 26.398 -0.873 17.298 1.00 19.66 107 ALA D O 1
ATOM 8975 N N . ILE D 1 109 ? 26.173 -1.978 13.862 1.00 18.00 109 ILE D N 1
ATOM 8976 C CA . ILE D 1 109 ? 26.644 -3.295 13.419 1.00 18.12 109 ILE D CA 1
ATOM 8977 C C . ILE D 1 109 ? 27.053 -4.155 14.634 1.00 18.82 109 ILE D C 1
ATOM 8978 O O . ILE D 1 109 ? 26.684 -5.315 14.744 1.00 18.26 109 ILE D O 1
ATOM 8983 N N . LEU D 1 110 ? 27.830 -3.562 15.549 1.00 19.81 110 LEU D N 1
ATOM 8984 C CA . LEU D 1 110 ? 28.270 -4.280 16.779 1.00 20.04 110 LEU D CA 1
ATOM 8985 C C . LEU D 1 110 ? 27.102 -4.643 17.709 1.00 19.95 110 LEU D C 1
ATOM 8986 O O . LEU D 1 110 ? 27.013 -5.790 18.181 1.00 19.46 110 LEU D O 1
ATOM 8991 N N . THR D 1 111 ? 26.179 -3.700 17.895 1.00 19.57 111 THR D N 1
ATOM 8992 C CA . THR D 1 111 ? 24.958 -3.967 18.646 1.00 19.40 111 THR D CA 1
ATOM 8993 C C . THR D 1 111 ? 24.267 -5.217 18.152 1.00 19.50 111 THR D C 1
ATOM 8994 O O . THR D 1 111 ? 23.882 -6.072 18.948 1.00 19.58 111 THR D O 1
ATOM 8998 N N . LEU D 1 112 ? 24.118 -5.340 16.838 1.00 19.67 112 LEU D N 1
ATOM 8999 C CA . LEU D 1 112 ? 23.323 -6.408 16.261 1.00 19.35 112 LEU D CA 1
ATOM 9000 C C . LEU D 1 112 ? 24.057 -7.715 16.278 1.00 19.62 112 LEU D C 1
ATOM 9001 O O . LEU D 1 112 ? 23.476 -8.774 16.615 1.00 18.53 112 LEU D O 1
ATOM 9006 N N . VAL D 1 113 ? 25.348 -7.663 15.931 1.00 19.54 113 VAL D N 1
ATOM 9007 C CA . VAL D 1 113 ? 26.119 -8.901 15.788 1.00 18.80 113 VAL D CA 1
ATOM 9008 C C . VAL D 1 113 ? 26.396 -9.474 17.180 1.00 18.39 113 VAL D C 1
ATOM 9009 O O . VAL D 1 113 ? 26.436 -10.686 17.363 1.00 18.19 113 VAL D O 1
ATOM 9013 N N . LYS D 1 114 ? 26.576 -8.600 18.160 1.00 18.69 114 LYS D N 1
ATOM 9014 C CA . LYS D 1 114 ? 26.762 -9.041 19.562 1.00 19.16 114 LYS D CA 1
ATOM 9015 C C . LYS D 1 114 ? 25.438 -9.295 20.333 1.00 19.92 114 LYS D C 1
ATOM 9016 O O . LYS D 1 114 ? 25.449 -9.695 21.517 1.00 19.66 114 LYS D O 1
ATOM 9022 N N . ARG D 1 115 ? 24.315 -9.076 19.645 1.00 19.56 115 ARG D N 1
ATOM 9023 C CA . ARG D 1 115 ? 22.996 -9.339 20.161 1.00 19.88 115 ARG D CA 1
ATOM 9024 C C . ARG D 1 115 ? 22.733 -8.662 21.478 1.00 19.64 115 ARG D C 1
ATOM 9025 O O . ARG D 1 115 ? 22.136 -9.252 22.365 1.00 20.05 115 ARG D O 1
ATOM 9033 N N . LEU D 1 116 ? 23.153 -7.401 21.586 1.00 19.11 116 LEU D N 1
ATOM 9034 C CA . LEU D 1 116 ? 23.089 -6.678 22.848 1.00 19.16 116 LEU D CA 1
ATOM 9035 C C . LEU D 1 116 ? 21.627 -6.425 23.300 1.00 20.15 116 LEU D C 1
ATOM 9036 O O . LEU D 1 116 ? 21.328 -6.428 24.501 1.00 18.73 116 LEU D O 1
ATOM 9041 N N . LYS D 1 117 ? 20.726 -6.223 22.338 1.00 20.95 117 LYS D N 1
ATOM 9042 C CA . LYS D 1 117 ? 19.339 -5.895 22.682 1.00 21.82 117 LYS D CA 1
ATOM 9043 C C . LYS D 1 117 ? 18.678 -7.145 23.273 1.00 21.05 117 LYS D C 1
ATOM 9044 O O . LYS D 1 117 ? 17.982 -7.068 24.275 1.00 20.97 117 LYS D O 1
ATOM 9050 N N . ARG D 1 118 ? 18.938 -8.318 22.704 1.00 20.11 118 ARG D N 1
ATOM 9051 C CA . ARG D 1 118 ? 18.396 -9.534 23.284 1.00 20.33 118 ARG D CA 1
ATOM 9052 C C . ARG D 1 118 ? 18.974 -9.856 24.669 1.00 20.66 118 ARG D C 1
ATOM 9053 O O . ARG D 1 118 ? 18.253 -10.275 25.566 1.00 20.12 118 ARG D O 1
ATOM 9061 N N . ILE D 1 119 ? 20.276 -9.642 24.838 1.00 20.92 119 ILE D N 1
ATOM 9062 C CA . ILE D 1 119 ? 20.927 -9.874 26.100 1.00 21.10 119 ILE D CA 1
ATOM 9063 C C . ILE D 1 119 ? 20.356 -8.952 27.187 1.00 22.00 119 ILE D C 1
ATOM 9064 O O . ILE D 1 119 ? 20.049 -9.406 28.280 1.00 21.59 119 ILE D O 1
ATOM 9069 N N . GLU D 1 120 ? 20.199 -7.677 26.863 1.00 23.18 120 GLU D N 1
ATOM 9070 C CA . GLU D 1 120 ? 19.557 -6.709 27.729 1.00 25.73 120 GLU D CA 1
ATOM 9071 C C . GLU D 1 120 ? 18.120 -7.166 28.187 1.00 26.62 120 GLU D C 1
ATOM 9072 O O . GLU D 1 120 ? 17.785 -7.063 29.358 1.00 26.97 120 GLU D O 1
ATOM 9078 N N . ASP D 1 121 ? 17.310 -7.704 27.279 1.00 27.60 121 ASP D N 1
ATOM 9079 C CA . ASP D 1 121 ? 15.965 -8.169 27.627 1.00 28.06 121 ASP D CA 1
ATOM 9080 C C . ASP D 1 121 ? 16.084 -9.290 28.641 1.00 27.30 121 ASP D C 1
ATOM 9081 O O . ASP D 1 121 ? 15.274 -9.375 29.567 1.00 27.18 121 ASP D O 1
ATOM 9086 N N . ARG D 1 122 ? 17.068 -10.176 28.439 1.00 26.28 122 ARG D N 1
ATOM 9087 C CA . ARG D 1 122 ? 17.281 -11.304 29.349 1.00 25.71 122 ARG D CA 1
ATOM 9088 C C . ARG D 1 122 ? 17.722 -10.831 30.732 1.00 25.90 122 ARG D C 1
ATOM 9089 O O . ARG D 1 122 ? 17.156 -11.264 31.749 1.00 24.58 122 ARG D O 1
ATOM 9097 N N . VAL D 1 123 ? 18.686 -9.907 30.751 1.00 25.29 123 VAL D N 1
ATOM 9098 C CA . VAL D 1 123 ? 19.217 -9.377 31.979 1.00 26.03 123 VAL D CA 1
ATOM 9099 C C . VAL D 1 123 ? 18.152 -8.629 32.807 1.00 27.00 123 VAL D C 1
ATOM 9100 O O . VAL D 1 123 ? 18.129 -8.742 34.033 1.00 27.29 123 VAL D O 1
ATOM 9104 N N . LYS D 1 124 ? 17.267 -7.911 32.133 1.00 28.08 124 LYS D N 1
ATOM 9105 C CA . LYS D 1 124 ? 16.130 -7.227 32.789 1.00 29.11 124 LYS D CA 1
ATOM 9106 C C . LYS D 1 124 ? 15.190 -8.214 33.453 1.00 29.19 124 LYS D C 1
ATOM 9107 O O . LYS D 1 124 ? 14.493 -7.846 34.375 1.00 31.09 124 LYS D O 1
ATOM 9113 N N . LYS D 1 125 ? 15.183 -9.463 33.001 1.00 28.40 125 LYS D N 1
ATOM 9114 C CA . LYS D 1 125 ? 14.385 -10.521 33.618 1.00 27.31 125 LYS D CA 1
ATOM 9115 C C . LYS D 1 125 ? 15.174 -11.370 34.591 1.00 25.88 125 LYS D C 1
ATOM 9116 O O . LYS D 1 125 ? 14.727 -12.453 34.952 1.00 26.07 125 LYS D O 1
ATOM 9122 N N . LEU D 1 126 ? 16.339 -10.875 35.025 1.00 25.31 126 LEU D N 1
ATOM 9123 C CA A LEU D 1 126 ? 17.284 -11.647 35.848 0.50 25.06 126 LEU D CA 1
ATOM 9124 C CA B LEU D 1 126 ? 17.264 -11.641 35.864 0.50 24.94 126 LEU D CA 1
ATOM 9125 C C . LEU D 1 126 ? 17.645 -12.978 35.213 1.00 24.89 126 LEU D C 1
ATOM 9126 O O . LEU D 1 126 ? 17.954 -13.942 35.892 1.00 25.94 126 LEU D O 1
ATOM 9135 N N . ASN D 1 127 ? 17.637 -13.028 33.885 1.00 24.69 127 ASN D N 1
ATOM 9136 C CA . ASN D 1 127 ? 18.132 -14.188 33.172 1.00 24.32 127 ASN D CA 1
ATOM 9137 C C . ASN D 1 127 ? 19.603 -13.916 32.720 1.00 24.07 127 ASN D C 1
ATOM 9138 O O . ASN D 1 127 ? 19.850 -13.294 31.676 1.00 24.22 127 ASN D O 1
ATOM 9143 N N . PHE D 1 128 ? 20.553 -14.410 33.510 1.00 23.19 128 PHE D N 1
ATOM 9144 C CA . PHE D 1 128 ? 21.991 -14.247 33.273 1.00 22.60 128 PHE D CA 1
ATOM 9145 C C . PHE D 1 128 ? 22.617 -15.523 32.725 1.00 23.46 128 PHE D C 1
ATOM 9146 O O . PHE D 1 128 ? 23.840 -15.676 32.758 1.00 24.20 128 PHE D O 1
ATOM 9154 N N . SER D 1 129 ? 21.809 -16.447 32.236 1.00 24.00 129 SER D N 1
ATOM 9155 C CA . SER D 1 129 ? 22.348 -17.683 31.669 1.00 25.41 129 SER D CA 1
ATOM 9156 C C . SER D 1 129 ? 22.859 -17.475 30.237 1.00 26.10 129 SER D C 1
ATOM 9157 O O . SER D 1 129 ? 22.606 -16.424 29.634 1.00 25.89 129 SER D O 1
ATOM 9160 N N . GLN D 1 130 ? 23.555 -18.485 29.725 1.00 26.76 130 GLN D N 1
ATOM 9161 C CA . GLN D 1 130 ? 24.127 -18.491 28.378 1.00 29.03 130 GLN D CA 1
ATOM 9162 C C . GLN D 1 130 ? 23.531 -19.627 27.608 1.00 29.07 130 GLN D C 1
ATOM 9163 O O . GLN D 1 130 ? 23.549 -20.757 28.079 1.00 30.14 130 GLN D O 1
ATOM 9169 N N . ASP D 1 131 ? 23.022 -19.347 26.417 1.00 28.76 131 ASP D N 1
ATOM 9170 C CA . ASP D 1 131 ? 22.561 -20.404 25.573 1.00 28.36 131 ASP D CA 1
ATOM 9171 C C . ASP D 1 131 ? 22.574 -19.912 24.109 1.00 27.98 131 ASP D C 1
ATOM 9172 O O . ASP D 1 131 ? 22.919 -18.756 23.826 1.00 27.27 131 ASP D O 1
ATOM 9177 N N . SER D 1 132 ? 22.222 -20.790 23.183 1.00 27.41 132 SER D N 1
ATOM 9178 C CA . SER D 1 132 ? 22.404 -20.490 21.775 1.00 27.89 132 SER D CA 1
ATOM 9179 C C . SER D 1 132 ? 21.576 -19.294 21.309 1.00 27.47 132 SER D C 1
ATOM 9180 O O . SER D 1 132 ? 21.875 -18.721 20.268 1.00 27.03 132 SER D O 1
ATOM 9183 N N . GLU D 1 133 ? 20.547 -18.910 22.072 1.00 26.38 133 GLU D N 1
ATOM 9184 C CA . GLU D 1 133 ? 19.729 -17.750 21.705 1.00 25.58 133 GLU D CA 1
ATOM 9185 C C . GLU D 1 133 ? 20.488 -16.427 21.762 1.00 24.56 133 GLU D C 1
ATOM 9186 O O . GLU D 1 133 ? 20.035 -15.463 21.181 1.00 24.44 133 GLU D O 1
ATOM 9192 N N . ILE D 1 134 ? 21.609 -16.361 22.480 1.00 23.23 134 ILE D N 1
ATOM 9193 C CA . ILE D 1 134 ? 22.454 -15.176 22.466 1.00 22.03 134 ILE D CA 1
ATOM 9194 C C . ILE D 1 134 ? 23.877 -15.483 21.983 1.00 22.50 134 ILE D C 1
ATOM 9195 O O . ILE D 1 134 ? 24.777 -14.660 22.163 1.00 22.70 134 ILE D O 1
ATOM 9200 N N . LEU D 1 135 ? 24.081 -16.643 21.358 1.00 22.14 135 LEU D N 1
ATOM 9201 C CA . LEU D 1 135 ? 25.373 -16.973 20.754 1.00 22.98 135 LEU D CA 1
ATOM 9202 C C . LEU D 1 135 ? 25.706 -15.949 19.663 1.00 22.85 135 LEU D C 1
ATOM 9203 O O . LEU D 1 135 ? 24.941 -15.778 18.749 1.00 22.87 135 LEU D O 1
ATOM 9208 N N . ALA D 1 136 ? 26.835 -15.251 19.806 1.00 23.19 136 ALA D N 1
ATOM 9209 C CA . ALA D 1 136 ? 27.207 -14.167 18.910 1.00 23.37 136 ALA D CA 1
ATOM 9210 C C . ALA D 1 136 ? 28.053 -14.666 17.727 1.00 23.70 136 ALA D C 1
ATOM 9211 O O . ALA D 1 136 ? 28.526 -15.812 17.690 1.00 23.24 136 ALA D O 1
ATOM 9213 N N . ARG D 1 137 ? 28.205 -13.794 16.750 1.00 24.79 137 ARG D N 1
ATOM 9214 C CA . ARG D 1 137 ? 29.134 -14.017 15.653 1.00 25.96 137 ARG D CA 1
ATOM 9215 C C . ARG D 1 137 ? 30.297 -13.055 15.781 1.00 25.16 137 ARG D C 1
ATOM 9216 O O . ARG D 1 137 ? 30.236 -12.115 16.572 1.00 25.56 137 ARG D O 1
ATOM 9224 N N . GLU D 1 138 ? 31.385 -13.299 15.053 1.00 25.70 138 GLU D N 1
ATOM 9225 C CA . GLU D 1 138 ? 32.523 -12.326 15.029 1.00 25.33 138 GLU D CA 1
ATOM 9226 C C . GLU D 1 138 ? 32.646 -11.582 13.708 1.00 24.60 138 GLU D C 1
ATOM 9227 O O . GLU D 1 138 ? 32.535 -12.173 12.647 1.00 24.85 138 GLU D O 1
ATOM 9233 N N . LEU D 1 139 ? 32.895 -10.286 13.790 1.00 25.11 139 LEU D N 1
ATOM 9234 C CA . LEU D 1 139 ? 33.093 -9.444 12.632 1.00 25.27 139 LEU D CA 1
ATOM 9235 C C . LEU D 1 139 ? 34.260 -9.941 11.799 1.00 26.47 139 LEU D C 1
ATOM 9236 O O . LEU D 1 139 ? 34.153 -9.985 10.598 1.00 26.30 139 LEU D O 1
ATOM 9241 N N . ASN D 1 140 ? 35.364 -10.348 12.428 1.00 27.77 140 ASN D N 1
ATOM 9242 C CA . ASN D 1 140 ? 36.519 -10.855 11.644 1.00 28.67 140 ASN D CA 1
ATOM 9243 C C . ASN D 1 140 ? 36.194 -12.076 10.771 1.00 28.39 140 ASN D C 1
ATOM 9244 O O . ASN D 1 140 ? 36.978 -12.434 9.893 1.00 28.84 140 ASN D O 1
ATOM 9249 N N . ARG D 1 141 ? 35.045 -12.709 11.001 1.00 27.69 141 ARG D N 1
ATOM 9250 C CA . ARG D 1 141 ? 34.618 -13.823 10.139 1.00 27.73 141 ARG D CA 1
ATOM 9251 C C . ARG D 1 141 ? 33.586 -13.371 9.106 1.00 26.12 141 ARG D C 1
ATOM 9252 O O . ARG D 1 141 ? 33.010 -14.178 8.428 1.00 25.48 141 ARG D O 1
ATOM 9260 N N . LEU D 1 142 ? 33.334 -12.077 8.992 1.00 24.59 142 LEU D N 1
ATOM 9261 C CA . LEU D 1 142 ? 32.273 -11.657 8.117 1.00 23.28 142 LEU D CA 1
ATOM 9262 C C . LEU D 1 142 ? 32.792 -10.781 6.978 1.00 22.38 142 LEU D C 1
ATOM 9263 O O . LEU D 1 142 ? 33.902 -10.252 7.042 1.00 20.48 142 LEU D O 1
ATOM 9268 N N . THR D 1 143 ? 31.943 -10.688 5.945 1.00 21.18 143 THR D N 1
ATOM 9269 C CA . THR D 1 143 ? 32.134 -9.840 4.813 1.00 20.70 143 THR D CA 1
ATOM 9270 C C . THR D 1 143 ? 31.215 -8.650 4.931 1.00 19.51 143 THR D C 1
ATOM 9271 O O . THR D 1 143 ? 30.014 -8.798 5.037 1.00 19.47 143 THR D O 1
ATOM 9275 N N . LEU D 1 144 ? 31.799 -7.475 4.917 1.00 18.83 144 LEU D N 1
ATOM 9276 C CA . LEU D 1 144 ? 31.082 -6.200 4.866 1.00 18.76 144 LEU D CA 1
ATOM 9277 C C . LEU D 1 144 ? 30.980 -5.674 3.437 1.00 19.16 144 LEU D C 1
ATOM 9278 O O . LEU D 1 144 ? 32.006 -5.642 2.731 1.00 18.87 144 LEU D O 1
ATOM 9283 N N . GLY D 1 145 ? 29.762 -5.321 3.005 1.00 19.01 145 GLY D N 1
ATOM 9284 C CA . GLY D 1 145 ? 29.498 -4.569 1.751 1.00 18.68 145 GLY D CA 1
ATOM 9285 C C . GLY D 1 145 ? 29.158 -3.111 1.995 1.00 19.35 145 GLY D C 1
ATOM 9286 O O . GLY D 1 145 ? 28.180 -2.806 2.689 1.00 21.62 145 GLY D O 1
ATOM 9287 N N . VAL D 1 146 ? 29.966 -2.192 1.491 1.00 18.43 146 VAL D N 1
ATOM 9288 C CA . VAL D 1 146 ? 29.757 -0.774 1.681 1.00 18.50 146 VAL D CA 1
ATOM 9289 C C . VAL D 1 146 ? 29.284 -0.177 0.362 1.00 19.72 146 VAL D C 1
ATOM 9290 O O . VAL D 1 146 ? 30.011 -0.231 -0.656 1.00 19.50 146 VAL D O 1
ATOM 9294 N N . ILE D 1 147 ? 28.061 0.352 0.358 1.00 19.77 147 ILE D N 1
ATOM 9295 C CA . ILE D 1 147 ? 27.478 0.934 -0.828 1.00 20.27 147 ILE D CA 1
ATOM 9296 C C . ILE D 1 147 ? 27.600 2.430 -0.684 1.00 21.08 147 ILE D C 1
ATOM 9297 O O . ILE D 1 147 ? 26.902 3.037 0.110 1.00 21.18 147 ILE D O 1
ATOM 9302 N N . GLY D 1 148 ? 28.537 3.012 -1.440 1.00 21.65 148 GLY D N 1
ATOM 9303 C CA . GLY D 1 148 ? 28.905 4.416 -1.320 1.00 21.73 148 GLY D CA 1
ATOM 9304 C C . GLY D 1 148 ? 30.180 4.572 -0.493 1.00 23.04 148 GLY D C 1
ATOM 9305 O O . GLY D 1 148 ? 30.172 4.358 0.759 1.00 24.03 148 GLY D O 1
ATOM 9306 N N . THR D 1 149 ? 31.282 4.937 -1.157 1.00 22.74 149 THR D N 1
ATOM 9307 C CA . THR D 1 149 ? 32.578 5.013 -0.489 1.00 22.69 149 THR D CA 1
ATOM 9308 C C . THR D 1 149 ? 33.081 6.436 -0.538 1.00 23.22 149 THR D C 1
ATOM 9309 O O . THR D 1 149 ? 34.204 6.697 -0.983 1.00 23.05 149 THR D O 1
ATOM 9313 N N . GLY D 1 150 ? 32.233 7.349 -0.079 1.00 22.55 150 GLY D N 1
ATOM 9314 C CA . GLY D 1 150 ? 32.581 8.753 0.030 1.00 22.31 150 GLY D CA 1
ATOM 9315 C C . GLY D 1 150 ? 33.185 9.043 1.387 1.00 21.71 150 GLY D C 1
ATOM 9316 O O . GLY D 1 150 ? 33.840 8.184 1.991 1.00 21.76 150 GLY D O 1
ATOM 9317 N N . ARG D 1 151 ? 32.979 10.248 1.885 1.00 21.55 151 ARG D N 1
ATOM 9318 C CA . ARG D 1 151 ? 33.600 10.632 3.156 1.00 22.14 151 ARG D CA 1
ATOM 9319 C C . ARG D 1 151 ? 33.162 9.738 4.313 1.00 21.98 151 ARG D C 1
ATOM 9320 O O . ARG D 1 151 ? 33.994 9.316 5.125 1.00 22.13 151 ARG D O 1
ATOM 9328 N N . ILE D 1 152 ? 31.878 9.386 4.354 1.00 20.98 152 ILE D N 1
ATOM 9329 C CA . ILE D 1 152 ? 31.389 8.512 5.387 1.00 19.55 152 ILE D CA 1
ATOM 9330 C C . ILE D 1 152 ? 31.688 7.052 5.102 1.00 19.71 152 ILE D C 1
ATOM 9331 O O . ILE D 1 152 ? 32.275 6.369 5.951 1.00 19.43 152 ILE D O 1
ATOM 9336 N N . GLY D 1 153 ? 31.320 6.570 3.921 1.00 18.88 153 GLY D N 1
ATOM 9337 C CA . GLY D 1 153 ? 31.471 5.154 3.604 1.00 18.84 153 GLY D CA 1
ATOM 9338 C C . GLY D 1 153 ? 32.899 4.656 3.565 1.00 20.21 153 GLY D C 1
ATOM 9339 O O . GLY D 1 153 ? 33.180 3.473 3.824 1.00 21.30 153 GLY D O 1
ATOM 9340 N N . SER D 1 154 ? 33.831 5.522 3.197 1.00 21.30 154 SER D N 1
ATOM 9341 C CA . SER D 1 154 ? 35.225 5.092 3.150 1.00 22.05 154 SER D CA 1
ATOM 9342 C C . SER D 1 154 ? 35.707 4.852 4.586 1.00 22.07 154 SER D C 1
ATOM 9343 O O . SER D 1 154 ? 36.473 3.927 4.822 1.00 21.73 154 SER D O 1
ATOM 9346 N N . ARG D 1 155 ? 35.248 5.673 5.529 1.00 22.09 155 ARG D N 1
ATOM 9347 C CA . ARG D 1 155 ? 35.619 5.464 6.929 1.00 22.24 155 ARG D CA 1
ATOM 9348 C C . ARG D 1 155 ? 34.991 4.206 7.475 1.00 21.29 155 ARG D C 1
ATOM 9349 O O . ARG D 1 155 ? 35.653 3.455 8.171 1.00 21.07 155 ARG D O 1
ATOM 9357 N N . VAL D 1 156 ? 33.730 3.950 7.129 1.00 20.90 156 VAL D N 1
ATOM 9358 C CA . VAL D 1 156 ? 33.109 2.676 7.462 1.00 20.84 156 VAL D CA 1
ATOM 9359 C C . VAL D 1 156 ? 33.927 1.501 6.915 1.00 21.20 156 VAL D C 1
ATOM 9360 O O . VAL D 1 156 ? 34.183 0.540 7.632 1.00 20.91 156 VAL D O 1
ATOM 9364 N N . ALA D 1 157 ? 34.354 1.567 5.653 1.00 21.77 157 ALA D N 1
ATOM 9365 C CA . ALA D 1 157 ? 35.162 0.471 5.059 1.00 21.42 157 ALA D CA 1
ATOM 9366 C C . ALA D 1 157 ? 36.500 0.261 5.808 1.00 21.71 157 ALA D C 1
ATOM 9367 O O . ALA D 1 157 ? 36.930 -0.859 6.038 1.00 19.98 157 ALA D O 1
ATOM 9382 N N . TYR D 1 159 ? 37.080 1.074 9.083 1.00 22.19 159 TYR D N 1
ATOM 9383 C CA . TYR D 1 159 ? 36.774 0.422 10.359 1.00 20.94 159 TYR D CA 1
ATOM 9384 C C . TYR D 1 159 ? 36.626 -1.074 10.137 1.00 20.36 159 TYR D C 1
ATOM 9385 O O . TYR D 1 159 ? 37.169 -1.866 10.884 1.00 19.25 159 TYR D O 1
ATOM 9394 N N . GLY D 1 160 ? 35.921 -1.468 9.085 1.00 20.46 160 GLY D N 1
ATOM 9395 C CA . GLY D 1 160 ? 35.728 -2.882 8.830 1.00 20.83 160 GLY D CA 1
ATOM 9396 C C . GLY D 1 160 ? 37.040 -3.621 8.596 1.00 21.60 160 GLY D C 1
ATOM 9397 O O . GLY D 1 160 ? 37.233 -4.763 9.057 1.00 20.92 160 GLY D O 1
ATOM 9398 N N . LEU D 1 161 ? 37.940 -2.980 7.867 1.00 21.78 161 LEU D N 1
ATOM 9399 C CA . LEU D 1 161 ? 39.254 -3.574 7.634 1.00 23.08 161 LEU D CA 1
ATOM 9400 C C . LEU D 1 161 ? 39.989 -3.740 8.964 1.00 22.57 161 LEU D C 1
ATOM 9401 O O . LEU D 1 161 ? 40.516 -4.816 9.215 1.00 22.48 161 LEU D O 1
ATOM 9406 N N . ALA D 1 162 ? 39.963 -2.730 9.830 1.00 23.12 162 ALA D N 1
ATOM 9407 C CA . ALA D 1 162 ? 40.598 -2.860 11.171 1.00 23.74 162 ALA D CA 1
ATOM 9408 C C . ALA D 1 162 ? 40.013 -3.988 11.993 1.00 24.40 162 ALA D C 1
ATOM 9409 O O . ALA D 1 162 ? 40.727 -4.578 12.789 1.00 24.50 162 ALA D O 1
ATOM 9411 N N . PHE D 1 163 ? 38.723 -4.290 11.818 1.00 24.56 163 PHE D N 1
ATOM 9412 C CA . PHE D 1 163 ? 38.123 -5.434 12.512 1.00 25.26 163 PHE D CA 1
ATOM 9413 C C . PHE D 1 163 ? 38.411 -6.756 11.856 1.00 24.79 163 PHE D C 1
ATOM 9414 O O . PHE D 1 163 ? 37.900 -7.775 12.287 1.00 26.60 163 PHE D O 1
ATOM 9422 N N . GLY D 1 164 ? 39.244 -6.782 10.823 1.00 25.11 164 GLY D N 1
ATOM 9423 C CA . GLY D 1 164 ? 39.579 -8.054 10.142 1.00 23.64 164 GLY D CA 1
ATOM 9424 C C . GLY D 1 164 ? 38.490 -8.554 9.220 1.00 23.34 164 GLY D C 1
ATOM 9425 O O . GLY D 1 164 ? 38.454 -9.724 8.840 1.00 22.81 164 GLY D O 1
ATOM 9439 N N . LYS D 1 166 ? 36.572 -8.981 5.666 1.00 24.98 166 LYS D N 1
ATOM 9440 C CA . LYS D 1 166 ? 36.638 -8.798 4.204 1.00 25.79 166 LYS D CA 1
ATOM 9441 C C . LYS D 1 166 ? 35.654 -7.674 3.841 1.00 25.26 166 LYS D C 1
ATOM 9442 O O . LYS D 1 166 ? 34.463 -7.746 4.188 1.00 24.14 166 LYS D O 1
ATOM 9448 N N . VAL D 1 167 ? 36.143 -6.631 3.169 1.00 25.01 167 VAL D N 1
ATOM 9449 C CA . VAL D 1 167 ? 35.318 -5.495 2.795 1.00 24.84 167 VAL D CA 1
ATOM 9450 C C . VAL D 1 167 ? 35.166 -5.382 1.285 1.00 25.49 167 VAL D C 1
ATOM 9451 O O . VAL D 1 167 ? 36.172 -5.253 0.540 1.00 25.16 167 VAL D O 1
ATOM 9455 N N . LEU D 1 168 ? 33.913 -5.470 0.831 1.00 24.71 168 LEU D N 1
ATOM 9456 C CA . LEU D 1 168 ? 33.532 -5.184 -0.552 1.00 24.62 168 LEU D CA 1
ATOM 9457 C C . LEU D 1 168 ? 32.992 -3.748 -0.638 1.00 25.38 168 LEU D C 1
ATOM 9458 O O . LEU D 1 168 ? 32.318 -3.258 0.300 1.00 25.00 168 LEU D O 1
ATOM 9463 N N . CYS D 1 169 ? 33.326 -3.073 -1.734 1.00 24.19 169 CYS D N 1
ATOM 9464 C CA . CYS D 1 169 ? 33.004 -1.659 -1.915 1.00 25.86 169 CYS D CA 1
ATOM 9465 C C . CYS D 1 169 ? 32.290 -1.509 -3.262 1.00 25.42 169 CYS D C 1
ATOM 9466 O O . CYS D 1 169 ? 32.656 -2.133 -4.241 1.00 25.09 169 CYS D O 1
ATOM 9469 N N . TYR D 1 170 ? 31.256 -0.692 -3.292 1.00 25.66 170 TYR D N 1
ATOM 9470 C CA . TYR D 1 170 ? 30.581 -0.355 -4.518 1.00 26.15 170 TYR D CA 1
ATOM 9471 C C . TYR D 1 170 ? 30.371 1.150 -4.526 1.00 26.01 170 TYR D C 1
ATOM 9472 O O . TYR D 1 170 ? 29.943 1.705 -3.526 1.00 25.14 170 TYR D O 1
ATOM 9481 N N . ASP D 1 171 ? 30.718 1.798 -5.644 1.00 25.26 171 ASP D N 1
ATOM 9482 C CA . ASP D 1 171 ? 30.558 3.248 -5.821 1.00 25.89 171 ASP D CA 1
ATOM 9483 C C . ASP D 1 171 ? 30.662 3.588 -7.327 1.00 27.40 171 ASP D C 1
ATOM 9484 O O . ASP D 1 171 ? 31.293 2.848 -8.078 1.00 27.93 171 ASP D O 1
ATOM 9489 N N . VAL D 1 172 ? 30.066 4.697 -7.764 1.00 28.48 172 VAL D N 1
ATOM 9490 C CA . VAL D 1 172 ? 30.257 5.151 -9.158 1.00 28.87 172 VAL D CA 1
ATOM 9491 C C . VAL D 1 172 ? 31.721 5.511 -9.460 1.00 29.19 172 VAL D C 1
ATOM 9492 O O . VAL D 1 172 ? 32.119 5.489 -10.626 1.00 29.71 172 VAL D O 1
ATOM 9496 N N . VAL D 1 173 ? 32.500 5.816 -8.424 1.00 29.58 173 VAL D N 1
ATOM 9497 C CA . VAL D 1 173 ? 33.907 6.180 -8.530 1.00 30.97 173 VAL D CA 1
ATOM 9498 C C . VAL D 1 173 ? 34.717 5.235 -7.657 1.00 32.35 173 VAL D C 1
ATOM 9499 O O . VAL D 1 173 ? 34.453 5.131 -6.449 1.00 32.70 173 VAL D O 1
ATOM 9503 N N . LYS D 1 174 ? 35.692 4.550 -8.255 1.00 33.66 174 LYS D N 1
ATOM 9504 C CA . LYS D 1 174 ? 36.694 3.730 -7.534 1.00 35.65 174 LYS D CA 1
ATOM 9505 C C . LYS D 1 174 ? 37.778 4.602 -6.862 1.00 36.14 174 LYS D C 1
ATOM 9506 O O . LYS D 1 174 ? 38.272 5.540 -7.469 1.00 37.26 174 LYS D O 1
ATOM 9512 N N . ARG D 1 175 ? 38.128 4.309 -5.607 1.00 36.16 175 ARG D N 1
ATOM 9513 C CA . ARG D 1 175 ? 39.206 5.025 -4.895 1.00 35.86 175 ARG D CA 1
ATOM 9514 C C . ARG D 1 175 ? 40.406 4.136 -4.701 1.00 35.55 175 ARG D C 1
ATOM 9515 O O . ARG D 1 175 ? 40.279 3.026 -4.198 1.00 35.44 175 ARG D O 1
ATOM 9523 N N . GLU D 1 176 ? 41.582 4.634 -5.070 1.00 36.06 176 GLU D N 1
ATOM 9524 C CA . GLU D 1 176 ? 42.815 3.853 -4.951 1.00 35.57 176 GLU D CA 1
ATOM 9525 C C . GLU D 1 176 ? 43.237 3.672 -3.507 1.00 35.15 176 GLU D C 1
ATOM 9526 O O . GLU D 1 176 ? 43.674 2.583 -3.099 1.00 34.22 176 GLU D O 1
ATOM 9532 N N . ASP D 1 177 ? 43.094 4.741 -2.733 1.00 35.03 177 ASP D N 1
ATOM 9533 C CA . ASP D 1 177 ? 43.432 4.685 -1.314 1.00 35.61 177 ASP D CA 1
ATOM 9534 C C . ASP D 1 177 ? 42.735 3.519 -0.594 1.00 35.55 177 ASP D C 1
ATOM 9535 O O . ASP D 1 177 ? 43.399 2.794 0.146 1.00 35.32 177 ASP D O 1
ATOM 9540 N N . LEU D 1 178 ? 41.442 3.287 -0.875 1.00 35.47 178 LEU D N 1
ATOM 9541 C CA . LEU D 1 178 ? 40.690 2.160 -0.269 1.00 35.48 178 LEU D CA 1
ATOM 9542 C C . LEU D 1 178 ? 41.131 0.822 -0.814 1.00 35.80 178 LEU D C 1
ATOM 9543 O O . LEU D 1 178 ? 41.257 -0.163 -0.055 1.00 35.32 178 LEU D O 1
ATOM 9548 N N . LYS D 1 179 ? 41.356 0.774 -2.126 1.00 36.48 179 LYS D N 1
ATOM 9549 C CA . LYS D 1 179 ? 41.834 -0.450 -2.762 1.00 37.69 179 LYS D CA 1
ATOM 9550 C C . LYS D 1 179 ? 43.183 -0.870 -2.170 1.00 37.94 179 LYS D C 1
ATOM 9551 O O . LYS D 1 179 ? 43.414 -2.056 -1.878 1.00 37.84 179 LYS D O 1
ATOM 9557 N N . GLU D 1 180 ? 44.054 0.098 -1.957 1.00 38.41 180 GLU D N 1
ATOM 9558 C CA . GLU D 1 180 ? 45.382 -0.195 -1.428 1.00 39.58 180 GLU D CA 1
ATOM 9559 C C . GLU D 1 180 ? 45.295 -0.696 0.023 1.00 39.64 180 GLU D C 1
ATOM 9560 O O . GLU D 1 180 ? 46.089 -1.539 0.446 1.00 40.31 180 GLU D O 1
ATOM 9566 N N . LYS D 1 181 ? 44.332 -0.179 0.790 1.00 38.71 181 LYS D N 1
ATOM 9567 C CA . LYS D 1 181 ? 44.119 -0.664 2.154 1.00 37.78 181 LYS D CA 1
ATOM 9568 C C . LYS D 1 181 ? 43.480 -2.077 2.199 1.00 37.35 181 LYS D C 1
ATOM 9569 O O . LYS D 1 181 ? 43.444 -2.700 3.263 1.00 37.99 181 LYS D O 1
ATOM 9575 N N . GLY D 1 182 ? 43.023 -2.603 1.055 1.00 35.66 182 GLY D N 1
ATOM 9576 C CA . GLY D 1 182 ? 42.436 -3.949 0.998 1.00 34.54 182 GLY D CA 1
ATOM 9577 C C . GLY D 1 182 ? 40.948 -4.095 0.630 1.00 33.08 182 GLY D C 1
ATOM 9578 O O . GLY D 1 182 ? 40.464 -5.231 0.526 1.00 32.91 182 GLY D O 1
ATOM 9579 N N . CYS D 1 183 ? 40.219 -2.992 0.420 1.00 32.01 183 CYS D N 1
ATOM 9580 C CA A CYS D 1 183 ? 38.844 -3.093 -0.034 0.50 32.05 183 CYS D CA 1
ATOM 9581 C CA B CYS D 1 183 ? 38.822 -3.090 -0.028 0.50 31.69 183 CYS D CA 1
ATOM 9582 C C . CYS D 1 183 ? 38.811 -3.607 -1.465 1.00 31.29 183 CYS D C 1
ATOM 9583 O O . CYS D 1 183 ? 39.634 -3.221 -2.278 1.00 31.50 183 CYS D O 1
ATOM 9588 N N . VAL D 1 184 ? 37.873 -4.488 -1.758 1.00 30.28 184 VAL D N 1
ATOM 9589 C CA . VAL D 1 184 ? 37.697 -5.022 -3.089 1.00 29.13 184 VAL D CA 1
ATOM 9590 C C . VAL D 1 184 ? 36.484 -4.352 -3.749 1.00 28.28 184 VAL D C 1
ATOM 9591 O O . VAL D 1 184 ? 35.328 -4.637 -3.378 1.00 26.97 184 VAL D O 1
ATOM 9595 N N . TYR D 1 185 ? 36.725 -3.454 -4.707 1.00 26.70 185 TYR D N 1
ATOM 9596 C CA . TYR D 1 185 ? 35.613 -2.894 -5.482 1.00 26.19 185 TYR D CA 1
ATOM 9597 C C . TYR D 1 185 ? 34.961 -3.961 -6.344 1.00 25.97 185 TYR D C 1
ATOM 9598 O O . TYR D 1 185 ? 35.634 -4.787 -6.950 1.00 26.66 185 TYR D O 1
ATOM 9607 N N . THR D 1 186 ? 33.638 -4.006 -6.349 1.00 25.01 186 THR D N 1
ATOM 9608 C CA . THR D 1 186 ? 32.960 -5.052 -7.087 1.00 24.38 186 THR D CA 1
ATOM 9609 C C . THR D 1 186 ? 31.685 -4.453 -7.675 1.00 24.24 186 THR D C 1
ATOM 9610 O O . THR D 1 186 ? 31.436 -3.241 -7.537 1.00 24.25 186 THR D O 1
ATOM 9614 N N . SER D 1 187 ? 30.911 -5.266 -8.379 1.00 23.70 187 SER D N 1
ATOM 9615 C CA . SER D 1 187 ? 29.620 -4.811 -8.859 1.00 24.07 187 SER D CA 1
ATOM 9616 C C . SER D 1 187 ? 28.566 -4.887 -7.721 1.00 23.96 187 SER D C 1
ATOM 9617 O O . SER D 1 187 ? 28.740 -5.616 -6.741 1.00 23.61 187 SER D O 1
ATOM 9620 N N . LEU D 1 188 ? 27.483 -4.142 -7.886 1.00 24.28 188 LEU D N 1
ATOM 9621 C CA . LEU D 1 188 ? 26.420 -4.109 -6.883 1.00 24.20 188 LEU D CA 1
ATOM 9622 C C . LEU D 1 188 ? 25.871 -5.498 -6.647 1.00 24.99 188 LEU D C 1
ATOM 9623 O O . LEU D 1 188 ? 25.711 -5.920 -5.505 1.00 24.52 188 LEU D O 1
ATOM 9628 N N . ASP D 1 189 ? 25.622 -6.240 -7.717 1.00 25.45 189 ASP D N 1
ATOM 9629 C CA . ASP D 1 189 ? 25.007 -7.546 -7.561 1.00 25.51 189 ASP D CA 1
ATOM 9630 C C . ASP D 1 189 ? 25.923 -8.536 -6.840 1.00 25.78 189 ASP D C 1
ATOM 9631 O O . ASP D 1 189 ? 25.413 -9.423 -6.110 1.00 26.91 189 ASP D O 1
ATOM 9636 N N . GLU D 1 190 ? 27.253 -8.405 -7.027 1.00 24.39 190 GLU D N 1
ATOM 9637 C CA A GLU D 1 190 ? 28.213 -9.264 -6.319 0.50 24.03 190 GLU D CA 1
ATOM 9638 C CA B GLU D 1 190 ? 28.199 -9.264 -6.329 0.50 23.76 190 GLU D CA 1
ATOM 9639 C C . GLU D 1 190 ? 28.267 -8.916 -4.837 1.00 23.21 190 GLU D C 1
ATOM 9640 O O . GLU D 1 190 ? 28.342 -9.799 -4.002 1.00 21.97 190 GLU D O 1
ATOM 9651 N N . LEU D 1 191 ? 28.256 -7.621 -4.538 1.00 21.75 191 LEU D N 1
ATOM 9652 C CA . LEU D 1 191 ? 28.285 -7.135 -3.170 1.00 21.24 191 LEU D CA 1
ATOM 9653 C C . LEU D 1 191 ? 27.046 -7.616 -2.405 1.00 21.78 191 LEU D C 1
ATOM 9654 O O . LEU D 1 191 ? 27.166 -8.127 -1.303 1.00 21.14 191 LEU D O 1
ATOM 9659 N N . LEU D 1 192 ? 25.868 -7.486 -3.025 1.00 22.63 192 LEU D N 1
ATOM 9660 C CA . LEU D 1 192 ? 24.598 -7.953 -2.464 1.00 23.24 192 LEU D CA 1
ATOM 9661 C C . LEU D 1 192 ? 24.569 -9.458 -2.206 1.00 24.23 192 LEU D C 1
ATOM 9662 O O . LEU D 1 192 ? 24.041 -9.917 -1.201 1.00 24.71 192 LEU D O 1
ATOM 9667 N N . LYS D 1 193 ? 25.142 -10.249 -3.084 1.00 25.19 193 LYS D N 1
ATOM 9668 C CA . LYS D 1 193 ? 25.079 -11.707 -2.906 1.00 26.84 193 LYS D CA 1
ATOM 9669 C C . LYS D 1 193 ? 26.126 -12.228 -1.925 1.00 26.60 193 LYS D C 1
ATOM 9670 O O . LYS D 1 193 ? 25.969 -13.325 -1.357 1.00 25.37 193 LYS D O 1
ATOM 9676 N N . GLU D 1 194 ? 27.200 -11.469 -1.737 1.00 26.13 194 GLU D N 1
ATOM 9677 C CA . GLU D 1 194 ? 28.326 -12.012 -0.983 1.00 26.70 194 GLU D CA 1
ATOM 9678 C C . GLU D 1 194 ? 28.473 -11.386 0.401 1.00 26.07 194 GLU D C 1
ATOM 9679 O O . GLU D 1 194 ? 29.208 -11.915 1.203 1.00 26.50 194 GLU D O 1
ATOM 9685 N N . SER D 1 195 ? 27.815 -10.261 0.680 1.00 25.05 195 SER D N 1
ATOM 9686 C CA . SER D 1 195 ? 28.033 -9.587 1.950 1.00 24.56 195 SER D CA 1
ATOM 9687 C C . SER D 1 195 ? 27.225 -10.257 3.087 1.00 23.76 195 SER D C 1
ATOM 9688 O O . SER D 1 195 ? 26.118 -10.734 2.871 1.00 24.08 195 SER D O 1
ATOM 9691 N N . ASP D 1 196 ? 27.799 -10.311 4.280 1.00 22.75 196 ASP D N 1
ATOM 9692 C CA . ASP D 1 196 ? 27.064 -10.731 5.475 1.00 22.41 196 ASP D CA 1
ATOM 9693 C C . ASP D 1 196 ? 26.434 -9.514 6.166 1.00 21.07 196 ASP D C 1
ATOM 9694 O O . ASP D 1 196 ? 25.380 -9.645 6.798 1.00 21.91 196 ASP D O 1
ATOM 9699 N N . VAL D 1 197 ? 27.086 -8.360 6.036 1.00 20.00 197 VAL D N 1
ATOM 9700 C CA . VAL D 1 197 ? 26.632 -7.058 6.543 1.00 19.36 197 VAL D CA 1
ATOM 9701 C C . VAL D 1 197 ? 26.719 -6.048 5.407 1.00 19.78 197 VAL D C 1
ATOM 9702 O O . VAL D 1 197 ? 27.776 -5.918 4.748 1.00 19.39 197 VAL D O 1
ATOM 9706 N N . ILE D 1 198 ? 25.621 -5.362 5.135 1.00 18.92 198 ILE D N 1
ATOM 9707 C CA . ILE D 1 198 ? 25.569 -4.378 4.061 1.00 18.93 198 ILE D CA 1
ATOM 9708 C C . ILE D 1 198 ? 25.244 -3.071 4.695 1.00 19.56 198 ILE D C 1
ATOM 9709 O O . ILE D 1 198 ? 24.281 -2.989 5.495 1.00 19.58 198 ILE D O 1
ATOM 9714 N N . SER D 1 199 ? 26.015 -2.045 4.363 1.00 18.61 199 SER D N 1
ATOM 9715 C CA . SER D 1 199 ? 25.745 -0.722 4.878 1.00 19.39 199 SER D CA 1
ATOM 9716 C C . SER D 1 199 ? 25.700 0.318 3.748 1.00 19.72 199 SER D C 1
ATOM 9717 O O . SER D 1 199 ? 26.528 0.264 2.817 1.00 20.86 199 SER D O 1
ATOM 9720 N N . LEU D 1 200 ? 24.771 1.269 3.865 1.00 19.62 200 LEU D N 1
ATOM 9721 C CA . LEU D 1 200 ? 24.446 2.236 2.819 1.00 20.04 200 LEU D CA 1
ATOM 9722 C C . LEU D 1 200 ? 24.929 3.605 3.147 1.00 20.23 200 LEU D C 1
ATOM 9723 O O . LEU D 1 200 ? 24.685 4.077 4.252 1.00 19.26 200 LEU D O 1
ATOM 9728 N N . HIS D 1 201 ? 25.606 4.256 2.190 1.00 20.46 201 HIS D N 1
ATOM 9729 C CA . HIS D 1 201 ? 26.212 5.559 2.405 1.00 20.71 201 HIS D CA 1
ATOM 9730 C C . HIS D 1 201 ? 26.220 6.425 1.114 1.00 22.26 201 HIS D C 1
ATOM 9731 O O . HIS D 1 201 ? 27.185 7.117 0.798 1.00 22.40 201 HIS D O 1
ATOM 9738 N N . VAL D 1 202 ? 25.121 6.367 0.376 1.00 23.75 202 VAL D N 1
ATOM 9739 C CA . VAL D 1 202 ? 24.945 7.146 -0.841 1.00 23.99 202 VAL D CA 1
ATOM 9740 C C . VAL D 1 202 ? 23.964 8.244 -0.564 1.00 23.66 202 VAL D C 1
ATOM 9741 O O . VAL D 1 202 ? 23.139 8.113 0.314 1.00 23.63 202 VAL D O 1
ATOM 9745 N N . PRO D 1 203 ? 24.032 9.334 -1.338 1.00 24.33 203 PRO D N 1
ATOM 9746 C CA . PRO D 1 203 ? 23.040 10.366 -1.274 1.00 23.98 203 PRO D CA 1
ATOM 9747 C C . PRO D 1 203 ? 21.715 9.899 -1.895 1.00 23.31 203 PRO D C 1
ATOM 9748 O O . PRO D 1 203 ? 21.693 8.947 -2.674 1.00 23.28 203 PRO D O 1
ATOM 9752 N N . TYR D 1 204 ? 20.619 10.544 -1.511 1.00 22.62 204 TYR D N 1
ATOM 9753 C CA . TYR D 1 204 ? 19.341 10.317 -2.193 1.00 23.02 204 TYR D CA 1
ATOM 9754 C C . TYR D 1 204 ? 19.301 11.104 -3.499 1.00 22.74 204 TYR D C 1
ATOM 9755 O O . TYR D 1 204 ? 19.410 12.317 -3.456 1.00 22.81 204 TYR D O 1
ATOM 9764 N N . THR D 1 205 ? 19.180 10.397 -4.627 1.00 22.92 205 THR D N 1
ATOM 9765 C CA . THR D 1 205 ? 18.954 11.004 -5.935 1.00 24.58 205 THR D CA 1
ATOM 9766 C C . THR D 1 205 ? 17.921 10.160 -6.693 1.00 25.80 205 THR D C 1
ATOM 9767 O O . THR D 1 205 ? 17.490 9.101 -6.215 1.00 25.35 205 THR D O 1
ATOM 9771 N N . LYS D 1 206 ? 17.591 10.576 -7.916 1.00 26.50 206 LYS D N 1
ATOM 9772 C CA . LYS D 1 206 ? 16.679 9.780 -8.726 1.00 27.40 206 LYS D CA 1
ATOM 9773 C C . LYS D 1 206 ? 17.267 8.388 -8.956 1.00 27.02 206 LYS D C 1
ATOM 9774 O O . LYS D 1 206 ? 16.544 7.438 -9.085 1.00 27.84 206 LYS D O 1
ATOM 9780 N N . GLU D 1 207 ? 18.584 8.272 -8.990 1.00 27.28 207 GLU D N 1
ATOM 9781 C CA . GLU D 1 207 ? 19.224 6.986 -9.268 1.00 27.10 207 GLU D CA 1
ATOM 9782 C C . GLU D 1 207 ? 19.322 6.101 -8.013 1.00 25.71 207 GLU D C 1
ATOM 9783 O O . GLU D 1 207 ? 19.382 4.914 -8.143 1.00 25.28 207 GLU D O 1
ATOM 9789 N N . THR D 1 208 ? 19.351 6.669 -6.809 1.00 25.47 208 THR D N 1
ATOM 9790 C CA . THR D 1 208 ? 19.401 5.826 -5.577 1.00 24.57 208 THR D CA 1
ATOM 9791 C C . THR D 1 208 ? 17.997 5.585 -4.979 1.00 24.59 208 THR D C 1
ATOM 9792 O O . THR D 1 208 ? 17.833 4.808 -4.040 1.00 23.92 208 THR D O 1
ATOM 9796 N N . HIS D 1 209 ? 16.978 6.226 -5.554 1.00 24.75 209 HIS D N 1
ATOM 9797 C CA . HIS D 1 209 ? 15.599 6.043 -5.080 1.00 25.12 209 HIS D CA 1
ATOM 9798 C C . HIS D 1 209 ? 15.166 4.588 -5.064 1.00 25.22 209 HIS D C 1
ATOM 9799 O O . HIS D 1 209 ? 15.162 3.954 -6.105 1.00 24.60 209 HIS D O 1
ATOM 9806 N N . HIS D 1 210 ? 14.824 4.033 -3.890 1.00 25.03 210 HIS D N 1
ATOM 9807 C CA . HIS D 1 210 ? 14.410 2.624 -3.796 1.00 24.65 210 HIS D CA 1
ATOM 9808 C C . HIS D 1 210 ? 15.398 1.693 -4.468 1.00 25.42 210 HIS D C 1
ATOM 9809 O O . HIS D 1 210 ? 15.050 0.639 -5.006 1.00 24.92 210 HIS D O 1
ATOM 9824 N N . ILE D 1 212 ? 17.428 -0.128 -2.765 1.00 24.71 212 ILE D N 1
ATOM 9825 C CA . ILE D 1 212 ? 17.208 -1.355 -2.023 1.00 23.88 212 ILE D CA 1
ATOM 9826 C C . ILE D 1 212 ? 15.709 -1.671 -2.078 1.00 24.03 212 ILE D C 1
ATOM 9827 O O . ILE D 1 212 ? 14.904 -1.193 -1.272 1.00 24.46 212 ILE D O 1
ATOM 9832 N N . ASN D 1 213 ? 15.345 -2.493 -3.046 1.00 24.93 213 ASN D N 1
ATOM 9833 C CA . ASN D 1 213 ? 13.958 -2.796 -3.360 1.00 24.83 213 ASN D CA 1
ATOM 9834 C C . ASN D 1 213 ? 13.792 -4.286 -3.226 1.00 24.93 213 ASN D C 1
ATOM 9835 O O . ASN D 1 213 ? 14.709 -4.963 -2.786 1.00 24.35 213 ASN D O 1
ATOM 9840 N N . GLU D 1 214 ? 12.635 -4.790 -3.637 1.00 26.09 214 GLU D N 1
ATOM 9841 C CA . GLU D 1 214 ? 12.285 -6.210 -3.584 1.00 27.72 214 GLU D CA 1
ATOM 9842 C C . GLU D 1 214 ? 13.303 -7.125 -4.265 1.00 27.39 214 GLU D C 1
ATOM 9843 O O . GLU D 1 214 ? 13.753 -8.114 -3.689 1.00 27.53 214 GLU D O 1
ATOM 9849 N N . GLU D 1 215 ? 13.629 -6.822 -5.509 1.00 27.07 215 GLU D N 1
ATOM 9850 C CA . GLU D 1 215 ? 14.586 -7.624 -6.270 1.00 27.12 215 GLU D CA 1
ATOM 9851 C C . GLU D 1 215 ? 15.962 -7.700 -5.580 1.00 26.30 215 GLU D C 1
ATOM 9852 O O . GLU D 1 215 ? 16.517 -8.780 -5.359 1.00 25.96 215 GLU D O 1
ATOM 9858 N N . ARG D 1 216 ? 16.495 -6.564 -5.200 1.00 25.57 216 ARG D N 1
ATOM 9859 C CA . ARG D 1 216 ? 17.837 -6.566 -4.591 1.00 26.30 216 ARG D CA 1
ATOM 9860 C C . ARG D 1 216 ? 17.945 -7.190 -3.198 1.00 25.58 216 ARG D C 1
ATOM 9861 O O . ARG D 1 216 ? 18.939 -7.875 -2.899 1.00 25.02 216 ARG D O 1
ATOM 9869 N N . ILE D 1 217 ? 16.908 -6.992 -2.375 1.00 24.85 217 ILE D N 1
ATOM 9870 C CA . ILE D 1 217 ? 16.798 -7.682 -1.086 1.00 24.46 217 ILE D CA 1
ATOM 9871 C C . ILE D 1 217 ? 16.798 -9.207 -1.329 1.00 24.56 217 ILE D C 1
ATOM 9872 O O . ILE D 1 217 ? 17.472 -9.960 -0.615 1.00 22.64 217 ILE D O 1
ATOM 9877 N N . SER D 1 218 ? 16.087 -9.653 -2.363 1.00 24.78 218 SER D N 1
ATOM 9878 C CA . SER D 1 218 ? 16.067 -11.093 -2.694 1.00 25.85 218 SER D CA 1
ATOM 9879 C C . SER D 1 218 ? 17.469 -11.638 -3.081 1.00 25.69 218 SER D C 1
ATOM 9880 O O . SER D 1 218 ? 17.703 -12.826 -2.958 1.00 25.96 218 SER D O 1
ATOM 9883 N N . LEU D 1 219 ? 18.371 -10.780 -3.550 1.00 26.01 219 LEU D N 1
ATOM 9884 C CA . LEU D 1 219 ? 19.764 -11.208 -3.836 1.00 27.19 219 LEU D CA 1
ATOM 9885 C C . LEU D 1 219 ? 20.654 -11.381 -2.581 1.00 27.35 219 LEU D C 1
ATOM 9886 O O . LEU D 1 219 ? 21.661 -12.129 -2.604 1.00 27.75 219 LEU D O 1
ATOM 9899 N N . LYS D 1 221 ? 21.999 -12.544 1.111 1.00 26.55 221 LYS D N 1
ATOM 9900 C CA . LYS D 1 221 ? 21.958 -13.832 1.797 1.00 26.85 221 LYS D CA 1
ATOM 9901 C C . LYS D 1 221 ? 20.808 -13.795 2.777 1.00 26.91 221 LYS D C 1
ATOM 9902 O O . LYS D 1 221 ? 20.529 -12.747 3.356 1.00 26.21 221 LYS D O 1
ATOM 9908 N N . ASP D 1 222 ? 20.181 -14.949 2.984 1.00 26.85 222 ASP D N 1
ATOM 9909 C CA . ASP D 1 222 ? 19.362 -15.192 4.165 1.00 27.38 222 ASP D CA 1
ATOM 9910 C C . ASP D 1 222 ? 20.219 -15.012 5.438 1.00 26.54 222 ASP D C 1
ATOM 9911 O O . ASP D 1 222 ? 21.308 -15.569 5.527 1.00 27.68 222 ASP D O 1
ATOM 9916 N N . GLY D 1 223 ? 19.756 -14.206 6.390 1.00 24.38 223 GLY D N 1
ATOM 9917 C CA . GLY D 1 223 ? 20.551 -13.887 7.581 1.00 23.20 223 GLY D CA 1
ATOM 9918 C C . GLY D 1 223 ? 21.432 -12.641 7.484 1.00 21.91 223 GLY D C 1
ATOM 9919 O O . GLY D 1 223 ? 22.204 -12.346 8.392 1.00 20.81 223 GLY D O 1
ATOM 9920 N N . VAL D 1 224 ? 21.334 -11.909 6.383 1.00 20.80 224 VAL D N 1
ATOM 9921 C CA . VAL D 1 224 ? 22.120 -10.724 6.212 1.00 20.15 224 VAL D CA 1
ATOM 9922 C C . VAL D 1 224 ? 21.720 -9.701 7.269 1.00 20.68 224 VAL D C 1
ATOM 9923 O O . VAL D 1 224 ? 20.574 -9.700 7.721 1.00 19.85 224 VAL D O 1
ATOM 9927 N N . TYR D 1 225 ? 22.671 -8.847 7.630 1.00 20.39 225 TYR D N 1
ATOM 9928 C CA . TYR D 1 225 ? 22.442 -7.684 8.454 1.00 21.03 225 TYR D CA 1
ATOM 9929 C C . TYR D 1 225 ? 22.443 -6.477 7.524 1.00 21.67 225 TYR D C 1
ATOM 9930 O O . TYR D 1 225 ? 23.369 -6.340 6.715 1.00 23.45 225 TYR D O 1
ATOM 9939 N N . LEU D 1 226 ? 21.466 -5.580 7.638 1.00 20.66 226 LEU D N 1
ATOM 9940 C CA . LEU D 1 226 ? 21.403 -4.407 6.778 1.00 20.48 226 LEU D CA 1
ATOM 9941 C C . LEU D 1 226 ? 21.328 -3.138 7.594 1.00 19.76 226 LEU D C 1
ATOM 9942 O O . LEU D 1 226 ? 20.494 -3.016 8.510 1.00 19.93 226 LEU D O 1
ATOM 9947 N N . ILE D 1 227 ? 22.207 -2.205 7.262 1.00 18.81 227 ILE D N 1
ATOM 9948 C CA . ILE D 1 227 ? 22.311 -0.938 7.908 1.00 18.98 227 ILE D CA 1
ATOM 9949 C C . ILE D 1 227 ? 22.015 0.183 6.913 1.00 19.23 227 ILE D C 1
ATOM 9950 O O . ILE D 1 227 ? 22.494 0.159 5.750 1.00 19.69 227 ILE D O 1
ATOM 9955 N N . ASN D 1 228 ? 21.234 1.162 7.370 1.00 18.78 228 ASN D N 1
ATOM 9956 C CA . ASN D 1 228 ? 20.987 2.392 6.641 1.00 18.25 228 ASN D CA 1
ATOM 9957 C C . ASN D 1 228 ? 21.146 3.618 7.502 1.00 18.64 228 ASN D C 1
ATOM 9958 O O . ASN D 1 228 ? 20.282 3.900 8.368 1.00 17.84 228 ASN D O 1
ATOM 9963 N N . THR D 1 229 ? 22.209 4.374 7.211 1.00 17.96 229 THR D N 1
ATOM 9964 C CA . THR D 1 229 ? 22.397 5.706 7.747 1.00 18.48 229 THR D CA 1
ATOM 9965 C C . THR D 1 229 ? 22.472 6.763 6.629 1.00 19.19 229 THR D C 1
ATOM 9966 O O . THR D 1 229 ? 22.992 7.895 6.832 1.00 19.80 229 THR D O 1
ATOM 9970 N N . ALA D 1 230 ? 21.959 6.412 5.454 1.00 18.58 230 ALA D N 1
ATOM 9971 C CA . ALA D 1 230 ? 22.074 7.299 4.292 1.00 18.80 230 ALA D CA 1
ATOM 9972 C C . ALA D 1 230 ? 20.865 8.218 4.232 1.00 18.61 230 ALA D C 1
ATOM 9973 O O . ALA D 1 230 ? 20.877 9.317 4.807 1.00 18.60 230 ALA D O 1
ATOM 9975 N N . ARG D 1 231 ? 19.844 7.753 3.511 1.00 18.95 231 ARG D N 1
ATOM 9976 C CA . ARG D 1 231 ? 18.565 8.415 3.431 1.00 18.62 231 ARG D CA 1
ATOM 9977 C C . ARG D 1 231 ? 17.499 7.358 3.397 1.00 19.07 231 ARG D C 1
ATOM 9978 O O . ARG D 1 231 ? 17.699 6.260 2.863 1.00 19.40 231 ARG D O 1
ATOM 9986 N N . GLY D 1 232 ? 16.368 7.665 4.013 1.00 20.09 232 GLY D N 1
ATOM 9987 C CA . GLY D 1 232 ? 15.237 6.742 4.037 1.00 20.43 232 GLY D CA 1
ATOM 9988 C C . GLY D 1 232 ? 14.782 6.260 2.682 1.00 20.22 232 GLY D C 1
ATOM 9989 O O . GLY D 1 232 ? 14.546 5.046 2.482 1.00 20.86 232 GLY D O 1
ATOM 9990 N N . LYS D 1 233 ? 14.649 7.180 1.732 1.00 20.28 233 LYS D N 1
ATOM 9991 C CA . LYS D 1 233 ? 14.077 6.790 0.438 1.00 21.69 233 LYS D CA 1
ATOM 9992 C C . LYS D 1 233 ? 15.001 5.946 -0.452 1.00 21.62 233 LYS D C 1
ATOM 9993 O O . LYS D 1 233 ? 14.597 5.622 -1.562 1.00 22.36 233 LYS D O 1
ATOM 9999 N N . VAL D 1 234 ? 16.212 5.621 0.021 1.00 19.91 234 VAL D N 1
ATOM 10000 C CA . VAL D 1 234 ? 17.123 4.744 -0.693 1.00 19.58 234 VAL D CA 1
ATOM 10001 C C . VAL D 1 234 ? 16.643 3.280 -0.555 1.00 18.96 234 VAL D C 1
ATOM 10002 O O . VAL D 1 234 ? 17.035 2.407 -1.336 1.00 18.19 234 VAL D O 1
ATOM 10006 N N . VAL D 1 235 ? 15.802 3.029 0.457 1.00 19.26 235 VAL D N 1
ATOM 10007 C CA . VAL D 1 235 ? 15.248 1.726 0.753 1.00 18.86 235 VAL D CA 1
ATOM 10008 C C . VAL D 1 235 ? 13.730 1.776 0.593 1.00 19.66 235 VAL D C 1
ATOM 10009 O O . VAL D 1 235 ? 13.074 2.708 1.071 1.00 19.63 235 VAL D O 1
ATOM 10013 N N . ASP D 1 236 ? 13.185 0.770 -0.100 1.00 19.80 236 ASP D N 1
ATOM 10014 C CA . ASP D 1 236 ? 11.767 0.550 -0.167 1.00 20.71 236 ASP D CA 1
ATOM 10015 C C . ASP D 1 236 ? 11.316 -0.109 1.158 1.00 20.80 236 ASP D C 1
ATOM 10016 O O . ASP D 1 236 ? 11.364 -1.350 1.337 1.00 19.73 236 ASP D O 1
ATOM 10021 N N . THR D 1 237 ? 10.843 0.744 2.065 1.00 21.06 237 THR D N 1
ATOM 10022 C CA . THR D 1 237 ? 10.404 0.321 3.409 1.00 21.46 237 THR D CA 1
ATOM 10023 C C . THR D 1 237 ? 9.393 -0.821 3.347 1.00 22.54 237 THR D C 1
ATOM 10024 O O . THR D 1 237 ? 9.476 -1.757 4.133 1.00 22.92 237 THR D O 1
ATOM 10028 N N . ASP D 1 238 ? 8.462 -0.776 2.393 1.00 23.20 238 ASP D N 1
ATOM 10029 C CA . ASP D 1 238 ? 7.477 -1.840 2.252 1.00 24.23 238 ASP D CA 1
ATOM 10030 C C . ASP D 1 238 ? 8.111 -3.191 1.923 1.00 23.81 238 ASP D C 1
ATOM 10031 O O . ASP D 1 238 ? 7.734 -4.230 2.478 1.00 23.31 238 ASP D O 1
ATOM 10036 N N . ALA D 1 239 ? 9.082 -3.188 1.014 1.00 23.37 239 ALA D N 1
ATOM 10037 C CA . ALA D 1 239 ? 9.794 -4.433 0.673 1.00 22.31 239 ALA D CA 1
ATOM 10038 C C . ALA D 1 239 ? 10.638 -4.892 1.837 1.00 21.01 239 ALA D C 1
ATOM 10039 O O . ALA D 1 239 ? 10.757 -6.095 2.082 1.00 20.66 239 ALA D O 1
ATOM 10041 N N . LEU D 1 240 ? 11.258 -3.938 2.529 1.00 20.09 240 LEU D N 1
ATOM 10042 C CA . LEU D 1 240 ? 12.049 -4.250 3.751 1.00 19.42 240 LEU D CA 1
ATOM 10043 C C . LEU D 1 240 ? 11.187 -4.949 4.824 1.00 18.93 240 LEU D C 1
ATOM 10044 O O . LEU D 1 240 ? 11.535 -6.042 5.357 1.00 18.70 240 LEU D O 1
ATOM 10049 N N . TYR D 1 241 ? 10.068 -4.319 5.135 1.00 19.04 241 TYR D N 1
ATOM 10050 C CA . TYR D 1 241 ? 9.133 -4.849 6.134 1.00 20.10 241 TYR D CA 1
ATOM 10051 C C . TYR D 1 241 ? 8.682 -6.238 5.755 1.00 20.29 241 TYR D C 1
ATOM 10052 O O . TYR D 1 241 ? 8.689 -7.112 6.593 1.00 20.42 241 TYR D O 1
ATOM 10061 N N . ARG D 1 242 ? 8.299 -6.454 4.493 1.00 21.70 242 ARG D N 1
ATOM 10062 C CA . ARG D 1 242 ? 7.857 -7.787 4.026 1.00 21.83 242 ARG D CA 1
ATOM 10063 C C . ARG D 1 242 ? 8.964 -8.840 4.184 1.00 22.15 242 ARG D C 1
ATOM 10064 O O . ARG D 1 242 ? 8.734 -9.990 4.587 1.00 22.12 242 ARG D O 1
ATOM 10072 N N . ALA D 1 243 ? 10.178 -8.473 3.797 1.00 21.98 243 ALA D N 1
ATOM 10073 C CA . ALA D 1 243 ? 11.305 -9.402 3.897 1.00 21.27 243 ALA D CA 1
ATOM 10074 C C . ALA D 1 243 ? 11.590 -9.730 5.380 1.00 20.98 243 ALA D C 1
ATOM 10075 O O . ALA D 1 243 ? 11.811 -10.894 5.745 1.00 20.37 243 ALA D O 1
ATOM 10077 N N . TYR D 1 244 ? 11.541 -8.691 6.218 1.00 20.75 244 TYR D N 1
ATOM 10078 C CA . TYR D 1 244 ? 11.720 -8.869 7.649 1.00 21.47 244 TYR D CA 1
ATOM 10079 C C . TYR D 1 244 ? 10.731 -9.881 8.198 1.00 21.82 244 TYR D C 1
ATOM 10080 O O . TYR D 1 244 ? 11.136 -10.800 8.876 1.00 20.94 244 TYR D O 1
ATOM 10089 N N . GLN D 1 245 ? 9.437 -9.711 7.880 1.00 23.06 245 GLN D N 1
ATOM 10090 C CA . GLN D 1 245 ? 8.403 -10.625 8.367 1.00 24.03 245 GLN D CA 1
ATOM 10091 C C . GLN D 1 245 ? 8.601 -12.059 7.878 1.00 24.45 245 GLN D C 1
ATOM 10092 O O . GLN D 1 245 ? 8.149 -12.970 8.534 1.00 22.84 245 GLN D O 1
ATOM 10098 N N . ARG D 1 246 ? 9.303 -12.271 6.769 1.00 25.06 246 ARG D N 1
ATOM 10099 C CA . ARG D 1 246 ? 9.596 -13.636 6.330 1.00 27.05 246 ARG D CA 1
ATOM 10100 C C . ARG D 1 246 ? 10.880 -14.198 6.964 1.00 27.27 246 ARG D C 1
ATOM 10101 O O . ARG D 1 246 ? 11.253 -15.333 6.689 1.00 26.97 246 ARG D O 1
ATOM 10109 N N . GLY D 1 247 ? 11.574 -13.410 7.790 1.00 27.13 247 GLY D N 1
ATOM 10110 C CA . GLY D 1 247 ? 12.807 -13.889 8.427 1.00 26.88 247 GLY D CA 1
ATOM 10111 C C . GLY D 1 247 ? 14.089 -13.686 7.616 1.00 27.15 247 GLY D C 1
ATOM 10112 O O . GLY D 1 247 ? 15.077 -14.366 7.844 1.00 27.44 247 GLY D O 1
ATOM 10113 N N . LYS D 1 248 ? 14.102 -12.723 6.696 1.00 26.37 248 LYS D N 1
ATOM 10114 C CA . LYS D 1 248 ? 15.243 -12.531 5.822 1.00 25.53 248 LYS D CA 1
ATOM 10115 C C . LYS D 1 248 ? 16.513 -12.103 6.583 1.00 25.17 248 LYS D C 1
ATOM 10116 O O . LYS D 1 248 ? 17.618 -12.420 6.174 1.00 26.00 248 LYS D O 1
ATOM 10122 N N . PHE D 1 249 ? 16.350 -11.354 7.660 1.00 24.33 249 PHE D N 1
ATOM 10123 C CA . PHE D 1 249 ? 17.449 -10.627 8.245 1.00 23.71 249 PHE D CA 1
ATOM 10124 C C . PHE D 1 249 ? 17.845 -11.183 9.604 1.00 23.65 249 PHE D C 1
ATOM 10125 O O . PHE D 1 249 ? 16.987 -11.565 10.399 1.00 23.51 249 PHE D O 1
ATOM 10133 N N . SER D 1 250 ? 19.151 -11.207 9.869 1.00 23.22 250 SER D N 1
ATOM 10134 C CA . SER D 1 250 ? 19.658 -11.419 11.221 1.00 22.10 250 SER D CA 1
ATOM 10135 C C . SER D 1 250 ? 19.483 -10.140 11.991 1.00 20.85 250 SER D C 1
ATOM 10136 O O . SER D 1 250 ? 19.370 -10.183 13.198 1.00 21.31 250 SER D O 1
ATOM 10139 N N . GLY D 1 251 ? 19.518 -8.991 11.323 1.00 19.70 251 GLY D N 1
ATOM 10140 C CA . GLY D 1 251 ? 19.311 -7.731 12.017 1.00 17.96 251 GLY D CA 1
ATOM 10141 C C . GLY D 1 251 ? 19.206 -6.550 11.073 1.00 18.34 251 GLY D C 1
ATOM 10142 O O . GLY D 1 251 ? 19.659 -6.653 9.922 1.00 18.30 251 GLY D O 1
ATOM 10143 N N . LEU D 1 252 ? 18.651 -5.434 11.567 1.00 16.96 252 LEU D N 1
ATOM 10144 C CA . LEU D 1 252 ? 18.467 -4.213 10.819 1.00 17.31 252 LEU D CA 1
ATOM 10145 C C . LEU D 1 252 ? 18.847 -3.069 11.702 1.00 17.76 252 LEU D C 1
ATOM 10146 O O . LEU D 1 252 ? 18.515 -3.054 12.888 1.00 18.29 252 LEU D O 1
ATOM 10151 N N . GLY D 1 253 ? 19.536 -2.104 11.127 1.00 18.03 253 GLY D N 1
ATOM 10152 C CA . GLY D 1 253 ? 19.912 -0.910 11.816 1.00 18.64 253 GLY D CA 1
ATOM 10153 C C . GLY D 1 253 ? 19.569 0.246 10.904 1.00 19.68 253 GLY D C 1
ATOM 10154 O O . GLY D 1 253 ? 20.209 0.425 9.845 1.00 20.40 253 GLY D O 1
ATOM 10155 N N . LEU D 1 254 ? 18.565 1.030 11.298 1.00 19.75 254 LEU D N 1
ATOM 10156 C CA . LEU D 1 254 ? 18.067 2.146 10.512 1.00 19.26 254 LEU D CA 1
ATOM 10157 C C . LEU D 1 254 ? 18.125 3.417 11.341 1.00 19.45 254 LEU D C 1
ATOM 10158 O O . LEU D 1 254 ? 17.464 3.523 12.381 1.00 19.52 254 LEU D O 1
ATOM 10163 N N . ASP D 1 255 ? 18.912 4.389 10.892 1.00 18.74 255 ASP D N 1
ATOM 10164 C CA . ASP D 1 255 ? 18.917 5.704 11.502 1.00 19.16 255 ASP D CA 1
ATOM 10165 C C . ASP D 1 255 ? 18.066 6.673 10.677 1.00 18.86 255 ASP D C 1
ATOM 10166 O O . ASP D 1 255 ? 17.787 7.801 11.102 1.00 18.86 255 ASP D O 1
ATOM 10171 N N . VAL D 1 256 ? 17.700 6.234 9.481 1.00 18.04 256 VAL D N 1
ATOM 10172 C CA . VAL D 1 256 ? 16.913 7.032 8.552 1.00 18.48 256 VAL D CA 1
ATOM 10173 C C . VAL D 1 256 ? 15.898 6.088 7.929 1.00 18.72 256 VAL D C 1
ATOM 10174 O O . VAL D 1 256 ? 16.126 4.877 7.798 1.00 18.45 256 VAL D O 1
ATOM 10178 N N . PHE D 1 257 ? 14.726 6.622 7.643 1.00 18.86 257 PHE D N 1
ATOM 10179 C CA . PHE D 1 257 ? 13.665 5.797 7.103 1.00 19.20 257 PHE D CA 1
ATOM 10180 C C . PHE D 1 257 ? 12.590 6.674 6.474 1.00 19.11 257 PHE D C 1
ATOM 10181 O O . PHE D 1 257 ? 12.460 7.855 6.794 1.00 19.69 257 PHE D O 1
ATOM 10189 N N . GLU D 1 258 ? 11.870 6.092 5.534 1.00 20.03 258 GLU D N 1
ATOM 10190 C CA . GLU D 1 258 ? 10.790 6.802 4.847 1.00 21.18 258 GLU D CA 1
ATOM 10191 C C . GLU D 1 258 ? 9.766 7.357 5.821 1.00 21.57 258 GLU D C 1
ATOM 10192 O O . GLU D 1 258 ? 9.332 6.651 6.721 1.00 21.76 258 GLU D O 1
ATOM 10198 N N . ASP D 1 259 ? 9.448 8.633 5.649 1.00 20.77 259 ASP D N 1
ATOM 10199 C CA . ASP D 1 259 ? 8.432 9.316 6.416 1.00 21.46 259 ASP D CA 1
ATOM 10200 C C . ASP D 1 259 ? 8.874 9.615 7.844 1.00 21.19 259 ASP D C 1
ATOM 10201 O O . ASP D 1 259 ? 8.049 10.013 8.690 1.00 21.18 259 ASP D O 1
ATOM 10206 N N . GLU D 1 260 ? 10.182 9.510 8.088 1.00 20.17 260 GLU D N 1
ATOM 10207 C CA . GLU D 1 260 ? 10.754 9.713 9.413 1.00 20.00 260 GLU D CA 1
ATOM 10208 C C . GLU D 1 260 ? 10.324 11.024 10.021 1.00 20.34 260 GLU D C 1
ATOM 10209 O O . GLU D 1 260 ? 10.184 11.128 11.257 1.00 19.52 260 GLU D O 1
ATOM 10215 N N . GLU D 1 261 ? 10.112 12.045 9.186 1.00 20.58 261 GLU D N 1
ATOM 10216 C CA . GLU D 1 261 ? 9.854 13.370 9.744 1.00 21.43 261 GLU D CA 1
ATOM 10217 C C . GLU D 1 261 ? 8.530 13.501 10.503 1.00 21.04 261 GLU D C 1
ATOM 10218 O O . GLU D 1 261 ? 8.376 14.382 11.374 1.00 21.88 261 GLU D O 1
ATOM 10224 N N . ILE D 1 262 ? 7.606 12.594 10.203 1.00 21.32 262 ILE D N 1
ATOM 10225 C CA . ILE D 1 262 ? 6.305 12.578 10.863 1.00 20.40 262 ILE D CA 1
ATOM 10226 C C . ILE D 1 262 ? 6.460 12.230 12.331 1.00 20.05 262 ILE D C 1
ATOM 10227 O O . ILE D 1 262 ? 5.815 12.846 13.175 1.00 19.82 262 ILE D O 1
ATOM 10232 N N . LEU D 1 263 ? 7.332 11.268 12.614 1.00 19.97 263 LEU D N 1
ATOM 10233 C CA . LEU D 1 263 ? 7.710 10.875 13.986 1.00 19.77 263 LEU D CA 1
ATOM 10234 C C . LEU D 1 263 ? 8.677 11.831 14.631 1.00 21.08 263 LEU D C 1
ATOM 10235 O O . LEU D 1 263 ? 8.501 12.231 15.797 1.00 19.87 263 LEU D O 1
ATOM 10240 N N . ILE D 1 264 ? 9.732 12.197 13.894 1.00 22.79 264 ILE D N 1
ATOM 10241 C CA . ILE D 1 264 ? 10.768 13.065 14.462 1.00 23.10 264 ILE D CA 1
ATOM 10242 C C . ILE D 1 264 ? 10.235 14.440 14.848 1.00 24.26 264 ILE D C 1
ATOM 10243 O O . ILE D 1 264 ? 10.624 14.979 15.863 1.00 23.86 264 ILE D O 1
ATOM 10248 N N . LEU D 1 265 ? 9.333 14.995 14.049 1.00 26.19 265 LEU D N 1
ATOM 10249 C CA . LEU D 1 265 ? 8.748 16.314 14.337 1.00 26.65 265 LEU D CA 1
ATOM 10250 C C . LEU D 1 265 ? 7.310 16.215 14.848 1.00 27.21 265 LEU D C 1
ATOM 10251 O O . LEU D 1 265 ? 6.637 17.215 14.904 1.00 27.63 265 LEU D O 1
ATOM 10256 N N . LYS D 1 266 ? 6.845 15.017 15.207 1.00 28.40 266 LYS D N 1
ATOM 10257 C CA . LYS D 1 266 ? 5.467 14.818 15.689 1.00 28.92 266 LYS D CA 1
ATOM 10258 C C . LYS D 1 266 ? 4.431 15.500 14.795 1.00 28.78 266 LYS D C 1
ATOM 10259 O O . LYS D 1 266 ? 3.551 16.220 15.308 1.00 29.10 266 LYS D O 1
ATOM 10265 N N . LYS D 1 267 ? 4.515 15.286 13.481 1.00 28.09 267 LYS D N 1
ATOM 10266 C CA . LYS D 1 267 ? 3.549 15.912 12.561 1.00 27.98 267 LYS D CA 1
ATOM 10267 C C . LYS D 1 267 ? 2.153 15.274 12.667 1.00 27.17 267 LYS D C 1
ATOM 10268 O O . LYS D 1 267 ? 1.175 15.838 12.167 1.00 26.55 267 LYS D O 1
ATOM 10274 N N . TYR D 1 268 ? 2.065 14.111 13.310 1.00 26.40 268 TYR D N 1
ATOM 10275 C CA . TYR D 1 268 ? 0.760 13.528 13.654 1.00 25.98 268 TYR D CA 1
ATOM 10276 C C . TYR D 1 268 ? -0.083 14.399 14.601 1.00 26.26 268 TYR D C 1
ATOM 10277 O O . TYR D 1 268 ? -1.285 14.209 14.689 1.00 26.33 268 TYR D O 1
ATOM 10286 N N . THR D 1 269 ? 0.513 15.390 15.256 1.00 27.52 269 THR D N 1
ATOM 10287 C CA . THR D 1 269 ? -0.280 16.340 16.012 1.00 28.43 269 THR D CA 1
ATOM 10288 C C . THR D 1 269 ? -1.041 17.281 15.078 1.00 30.17 269 THR D C 1
ATOM 10289 O O . THR D 1 269 ? -1.980 17.935 15.512 1.00 30.71 269 THR D O 1
ATOM 10293 N N . GLU D 1 270 ? -0.653 17.340 13.799 1.00 30.65 270 GLU D N 1
ATOM 10294 C CA . GLU D 1 270 ? -1.375 18.114 12.799 1.00 31.70 270 GLU D CA 1
ATOM 10295 C C . GLU D 1 270 ? -1.966 17.227 11.698 1.00 30.68 270 GLU D C 1
ATOM 10296 O O . GLU D 1 270 ? -2.101 17.680 10.558 1.00 31.38 270 GLU D O 1
ATOM 10302 N N . GLY D 1 271 ? -2.306 15.981 12.015 1.00 28.96 271 GLY D N 1
ATOM 10303 C CA . GLY D 1 271 ? -3.065 15.148 11.076 1.00 27.77 271 GLY D CA 1
ATOM 10304 C C . GLY D 1 271 ? -2.289 14.180 10.208 1.00 26.94 271 GLY D C 1
ATOM 10305 O O . GLY D 1 271 ? -2.887 13.325 9.550 1.00 27.07 271 GLY D O 1
ATOM 10306 N N . LYS D 1 272 ? -0.968 14.274 10.191 1.00 25.57 272 LYS D N 1
ATOM 10307 C CA . LYS D 1 272 ? -0.166 13.403 9.316 1.00 25.15 272 LYS D CA 1
ATOM 10308 C C . LYS D 1 272 ? 0.102 12.045 9.936 1.00 23.37 272 LYS D C 1
ATOM 10309 O O . LYS D 1 272 ? 0.268 11.930 11.149 1.00 23.21 272 LYS D O 1
ATOM 10315 N N . ALA D 1 273 ? 0.143 11.026 9.093 1.00 21.09 273 ALA D N 1
ATOM 10316 C CA . ALA D 1 273 ? 0.517 9.688 9.488 1.00 21.08 273 ALA D CA 1
ATOM 10317 C C . ALA D 1 273 ? 0.607 8.828 8.235 1.00 20.59 273 ALA D C 1
ATOM 10318 O O . ALA D 1 273 ? -0.171 9.037 7.323 1.00 21.29 273 ALA D O 1
ATOM 10320 N N . THR D 1 274 ? 1.529 7.873 8.173 1.00 19.85 274 THR D N 1
ATOM 10321 C CA . THR D 1 274 ? 1.549 6.916 7.082 1.00 19.79 274 THR D CA 1
ATOM 10322 C C . THR D 1 274 ? 1.728 5.527 7.628 1.00 19.95 274 THR D C 1
ATOM 10323 O O . THR D 1 274 ? 2.151 5.346 8.768 1.00 19.31 274 THR D O 1
ATOM 10327 N N . ASP D 1 275 ? 1.434 4.545 6.788 1.00 19.74 275 ASP D N 1
ATOM 10328 C CA . ASP D 1 275 ? 1.649 3.141 7.111 1.00 20.26 275 ASP D CA 1
ATOM 10329 C C . ASP D 1 275 ? 3.104 2.773 7.347 1.00 20.89 275 ASP D C 1
ATOM 10330 O O . ASP D 1 275 ? 3.410 1.751 8.021 1.00 21.54 275 ASP D O 1
ATOM 10335 N N . LYS D 1 276 ? 4.007 3.569 6.796 1.00 20.69 276 LYS D N 1
ATOM 10336 C CA . LYS D 1 276 ? 5.454 3.334 7.020 1.00 21.33 276 LYS D CA 1
ATOM 10337 C C . LYS D 1 276 ? 5.859 3.733 8.414 1.00 20.32 276 LYS D C 1
ATOM 10338 O O . LYS D 1 276 ? 6.840 3.220 8.946 1.00 20.22 276 LYS D O 1
ATOM 10344 N N . ASN D 1 277 ? 5.136 4.697 8.986 1.00 20.16 277 ASN D N 1
ATOM 10345 C CA . ASN D 1 277 ? 5.339 5.075 10.379 1.00 18.90 277 ASN D CA 1
ATOM 10346 C C . ASN D 1 277 ? 5.053 3.856 11.276 1.00 18.35 277 ASN D C 1
ATOM 10347 O O . ASN D 1 277 ? 5.846 3.511 12.128 1.00 18.49 277 ASN D O 1
ATOM 10352 N N . LEU D 1 278 ? 3.911 3.216 11.070 1.00 17.36 278 LEU D N 1
ATOM 10353 C CA . LEU D 1 278 ? 3.533 2.057 11.860 1.00 18.20 278 LEU D CA 1
ATOM 10354 C C . LEU D 1 278 ? 4.407 0.828 11.653 1.00 18.73 278 LEU D C 1
ATOM 10355 O O . LEU D 1 278 ? 4.701 0.124 12.613 1.00 18.09 278 LEU D O 1
ATOM 10360 N N . LYS D 1 279 ? 4.832 0.579 10.411 1.00 18.95 279 LYS D N 1
ATOM 10361 C CA . LYS D 1 279 ? 5.776 -0.499 10.118 1.00 18.32 279 LYS D CA 1
ATOM 10362 C C . LYS D 1 279 ? 7.124 -0.322 10.848 1.00 18.30 279 LYS D C 1
ATOM 10363 O O . LYS D 1 279 ? 7.659 -1.292 11.391 1.00 17.17 279 LYS D O 1
ATOM 10369 N N . ILE D 1 280 ? 7.637 0.912 10.890 1.00 17.98 280 ILE D N 1
ATOM 10370 C CA . ILE D 1 280 ? 8.891 1.209 11.543 1.00 18.71 280 ILE D CA 1
ATOM 10371 C C . ILE D 1 280 ? 8.732 1.070 13.079 1.00 19.29 280 ILE D C 1
ATOM 10372 O O . ILE D 1 280 ? 9.576 0.467 13.738 1.00 18.69 280 ILE D O 1
ATOM 10377 N N . LEU D 1 281 ? 7.631 1.593 13.625 1.00 19.34 281 LEU D N 1
ATOM 10378 C CA . LEU D 1 281 ? 7.342 1.450 15.049 1.00 18.89 281 LEU D CA 1
ATOM 10379 C C . LEU D 1 281 ? 7.254 0.002 15.441 1.00 19.33 281 LEU D C 1
ATOM 10380 O O . LEU D 1 281 ? 7.773 -0.371 16.490 1.00 19.63 281 LEU D O 1
ATOM 10385 N N . GLU D 1 282 ? 6.684 -0.836 14.587 1.00 19.01 282 GLU D N 1
ATOM 10386 C CA . GLU D 1 282 ? 6.639 -2.264 14.873 1.00 19.61 282 GLU D CA 1
ATOM 10387 C C . GLU D 1 282 ? 8.023 -2.877 14.828 1.00 20.24 282 GLU D C 1
ATOM 10388 O O . GLU D 1 282 ? 8.337 -3.800 15.612 1.00 19.57 282 GLU D O 1
ATOM 10394 N N . LEU D 1 283 ? 8.827 -2.445 13.842 1.00 20.14 283 LEU D N 1
ATOM 10395 C CA . LEU D 1 283 ? 10.145 -3.037 13.695 1.00 20.09 283 LEU D CA 1
ATOM 10396 C C . LEU D 1 283 ? 10.982 -2.618 14.896 1.00 18.95 283 LEU D C 1
ATOM 10397 O O . LEU D 1 283 ? 11.734 -3.386 15.402 1.00 19.05 283 LEU D O 1
ATOM 10402 N N . ALA D 1 284 ? 10.843 -1.369 15.328 1.00 19.52 284 ALA D N 1
ATOM 10403 C CA . ALA D 1 284 ? 11.593 -0.813 16.456 1.00 19.94 284 ALA D CA 1
ATOM 10404 C C . ALA D 1 284 ? 11.557 -1.640 17.749 1.00 21.20 284 ALA D C 1
ATOM 10405 O O . ALA D 1 284 ? 12.489 -1.546 18.550 1.00 21.15 284 ALA D O 1
ATOM 10407 N N . CYS D 1 285 ? 10.485 -2.428 17.928 1.00 21.85 285 CYS D N 1
ATOM 10408 C CA . CYS D 1 285 ? 10.258 -3.263 19.116 1.00 22.13 285 CYS D CA 1
ATOM 10409 C C . CYS D 1 285 ? 10.941 -4.594 19.020 1.00 22.40 285 CYS D C 1
ATOM 10410 O O . CYS D 1 285 ? 11.023 -5.304 20.011 1.00 22.77 285 CYS D O 1
ATOM 10413 N N . LYS D 1 286 ? 11.452 -4.952 17.843 1.00 21.16 286 LYS D N 1
ATOM 10414 C CA . LYS D 1 286 ? 12.024 -6.291 17.684 1.00 20.15 286 LYS D CA 1
ATOM 10415 C C . LYS D 1 286 ? 13.391 -6.352 18.340 1.00 19.81 286 LYS D C 1
ATOM 10416 O O . LYS D 1 286 ? 14.123 -5.351 18.354 1.00 18.24 286 LYS D O 1
ATOM 10422 N N . ASP D 1 287 ? 13.773 -7.525 18.830 1.00 19.41 287 ASP D N 1
ATOM 10423 C CA . ASP D 1 287 ? 15.030 -7.605 19.540 1.00 20.62 287 ASP D CA 1
ATOM 10424 C C . ASP D 1 287 ? 16.280 -7.673 18.630 1.00 20.54 287 ASP D C 1
ATOM 10425 O O . ASP D 1 287 ? 17.395 -7.616 19.142 1.00 20.60 287 ASP D O 1
ATOM 10430 N N . ASN D 1 288 ? 16.085 -7.744 17.305 1.00 19.66 288 ASN D N 1
ATOM 10431 C CA . ASN D 1 288 ? 17.210 -7.754 16.332 1.00 18.96 288 ASN D CA 1
ATOM 10432 C C . ASN D 1 288 ? 17.113 -6.569 15.386 1.00 18.53 288 ASN D C 1
ATOM 10433 O O . ASN D 1 288 ? 17.572 -6.621 14.233 1.00 18.29 288 ASN D O 1
ATOM 10438 N N . VAL D 1 289 ? 16.515 -5.485 15.872 1.00 18.17 289 VAL D N 1
ATOM 10439 C CA . VAL D 1 289 ? 16.388 -4.294 15.096 1.00 17.12 289 VAL D CA 1
ATOM 10440 C C . VAL D 1 289 ? 16.763 -3.133 15.982 1.00 18.67 289 VAL D C 1
ATOM 10441 O O . VAL D 1 289 ? 16.356 -3.067 17.145 1.00 19.87 289 VAL D O 1
ATOM 10445 N N . ILE D 1 290 ? 17.528 -2.201 15.455 1.00 18.64 290 ILE D N 1
ATOM 10446 C CA . ILE D 1 290 ? 17.737 -0.958 16.160 1.00 20.33 290 ILE D CA 1
ATOM 10447 C C . ILE D 1 290 ? 17.306 0.183 15.254 1.00 20.00 290 ILE D C 1
ATOM 10448 O O . ILE D 1 290 ? 17.744 0.256 14.103 1.00 20.88 290 ILE D O 1
ATOM 10453 N N . ILE D 1 291 ? 16.459 1.079 15.783 1.00 20.31 291 ILE D N 1
ATOM 10454 C CA . ILE D 1 291 ? 15.990 2.253 15.070 1.00 20.78 291 ILE D CA 1
ATOM 10455 C C . ILE D 1 291 ? 16.377 3.469 15.858 1.00 20.71 291 ILE D C 1
ATOM 10456 O O . ILE D 1 291 ? 16.076 3.553 17.047 1.00 20.89 291 ILE D O 1
ATOM 10461 N N . THR D 1 292 ? 17.021 4.438 15.213 1.00 20.01 292 THR D N 1
ATOM 10462 C CA . THR D 1 292 ? 17.410 5.674 15.878 1.00 18.95 292 THR D CA 1
ATOM 10463 C C . THR D 1 292 ? 16.883 6.838 15.070 1.00 18.41 292 THR D C 1
ATOM 10464 O O . THR D 1 292 ? 16.727 6.720 13.857 1.00 18.05 292 THR D O 1
ATOM 10468 N N . PRO D 1 293 ? 16.596 7.976 15.729 1.00 17.93 293 PRO D N 1
ATOM 10469 C CA . PRO D 1 293 ? 15.885 9.042 15.014 1.00 17.51 293 PRO D CA 1
ATOM 10470 C C . PRO D 1 293 ? 16.768 10.003 14.213 1.00 17.53 293 PRO D C 1
ATOM 10471 O O . PRO D 1 293 ? 16.789 11.202 14.438 1.00 16.84 293 PRO D O 1
ATOM 10475 N N . HIS D 1 294 ? 17.440 9.482 13.216 1.00 18.03 294 HIS D N 1
ATOM 10476 C CA . HIS D 1 294 ? 18.311 10.328 12.393 1.00 18.39 294 HIS D CA 1
ATOM 10477 C C . HIS D 1 294 ? 19.283 11.090 13.283 1.00 17.55 294 HIS D C 1
ATOM 10478 O O . HIS D 1 294 ? 19.393 12.306 13.220 1.00 16.21 294 HIS D O 1
ATOM 10485 N N . ILE D 1 295 ? 20.009 10.373 14.132 1.00 17.83 295 ILE D N 1
ATOM 10486 C CA . ILE D 1 295 ? 20.949 11.061 14.999 1.00 17.52 295 ILE D CA 1
ATOM 10487 C C . ILE D 1 295 ? 22.406 10.612 14.853 1.00 18.41 295 ILE D C 1
ATOM 10488 O O . ILE D 1 295 ? 23.255 10.976 15.693 1.00 17.25 295 ILE D O 1
ATOM 10493 N N . ALA D 1 296 ? 22.706 9.862 13.790 1.00 19.06 296 ALA D N 1
ATOM 10494 C CA . ALA D 1 296 ? 24.089 9.399 13.539 1.00 19.77 296 ALA D CA 1
ATOM 10495 C C . ALA D 1 296 ? 25.054 10.573 13.581 1.00 20.58 296 ALA D C 1
ATOM 10496 O O . ALA D 1 296 ? 26.177 10.449 14.075 1.00 21.81 296 ALA D O 1
ATOM 10498 N N . TYR D 1 297 ? 24.618 11.713 13.049 1.00 21.29 297 TYR D N 1
ATOM 10499 C CA . TYR D 1 297 ? 25.450 12.930 13.012 1.00 21.71 297 TYR D CA 1
ATOM 10500 C C . TYR D 1 297 ? 25.526 13.693 14.339 1.00 22.45 297 TYR D C 1
ATOM 10501 O O . TYR D 1 297 ? 26.296 14.663 14.464 1.00 21.09 297 TYR D O 1
ATOM 10510 N N . TYR D 1 298 ? 24.724 13.287 15.323 1.00 22.11 298 TYR D N 1
ATOM 10511 C CA . TYR D 1 298 ? 24.366 14.182 16.408 1.00 22.23 298 TYR D CA 1
ATOM 10512 C C . TYR D 1 298 ? 25.356 14.048 17.579 1.00 21.87 298 TYR D C 1
ATOM 10513 O O . TYR D 1 298 ? 25.059 13.471 18.610 1.00 21.20 298 TYR D O 1
ATOM 10522 N N . THR D 1 299 ? 26.547 14.591 17.372 1.00 22.05 299 THR D N 1
ATOM 10523 C CA . THR D 1 299 ? 27.612 14.596 18.361 1.00 21.76 299 THR D CA 1
ATOM 10524 C C . THR D 1 299 ? 28.001 16.061 18.652 1.00 22.28 299 THR D C 1
ATOM 10525 O O . THR D 1 299 ? 27.629 16.978 17.910 1.00 21.84 299 THR D O 1
ATOM 10529 N N . ASP D 1 300 ? 28.766 16.267 19.716 1.00 23.42 300 ASP D N 1
ATOM 10530 C CA . ASP D 1 300 ? 29.156 17.594 20.130 1.00 24.69 300 ASP D CA 1
ATOM 10531 C C . ASP D 1 300 ? 30.069 18.276 19.103 1.00 24.98 300 ASP D C 1
ATOM 10532 O O . ASP D 1 300 ? 29.909 19.472 18.834 1.00 23.94 300 ASP D O 1
ATOM 10537 N N . LYS D 1 301 ? 30.998 17.515 18.530 1.00 25.70 301 LYS D N 1
ATOM 10538 C CA . LYS D 1 301 ? 31.884 18.037 17.471 1.00 27.07 301 LYS D CA 1
ATOM 10539 C C . LYS D 1 301 ? 31.097 18.450 16.200 1.00 26.30 301 LYS D C 1
ATOM 10540 O O . LYS D 1 301 ? 31.243 19.572 15.705 1.00 25.69 301 LYS D O 1
ATOM 10546 N N . SER D 1 302 ? 30.242 17.558 15.690 1.00 26.25 302 SER D N 1
ATOM 10547 C CA . SER D 1 302 ? 29.318 17.924 14.591 1.00 25.37 302 SER D CA 1
ATOM 10548 C C . SER D 1 302 ? 28.627 19.285 14.793 1.00 25.78 302 SER D C 1
ATOM 10549 O O . SER D 1 302 ? 28.776 20.174 13.956 1.00 25.10 302 SER D O 1
ATOM 10552 N N . LEU D 1 303 ? 27.925 19.457 15.913 1.00 25.90 303 LEU D N 1
ATOM 10553 C CA . LEU D 1 303 ? 27.160 20.677 16.176 1.00 26.97 303 LEU D CA 1
ATOM 10554 C C . LEU D 1 303 ? 28.065 21.919 16.220 1.00 27.98 303 LEU D C 1
ATOM 10555 O O . LEU D 1 303 ? 27.704 22.983 15.701 1.00 27.45 303 LEU D O 1
ATOM 10560 N N . GLU D 1 304 ? 29.222 21.775 16.859 1.00 28.70 304 GLU D N 1
ATOM 10561 C CA . GLU D 1 304 ? 30.223 22.841 16.888 1.00 30.05 304 GLU D CA 1
ATOM 10562 C C . GLU D 1 304 ? 30.674 23.210 15.470 1.00 29.68 304 GLU D C 1
ATOM 10563 O O . GLU D 1 304 ? 30.683 24.386 15.123 1.00 29.71 304 GLU D O 1
ATOM 10569 N N . ARG D 1 305 ? 31.022 22.210 14.665 1.00 29.89 305 ARG D N 1
ATOM 10570 C CA . ARG D 1 305 ? 31.547 22.451 13.320 1.00 30.11 305 ARG D CA 1
ATOM 10571 C C . ARG D 1 305 ? 30.495 23.026 12.372 1.00 30.20 305 ARG D C 1
ATOM 10572 O O . ARG D 1 305 ? 30.830 23.869 11.520 1.00 29.71 305 ARG D O 1
ATOM 10580 N N . ILE D 1 306 ? 29.241 22.566 12.515 1.00 30.04 306 ILE D N 1
ATOM 10581 C CA . ILE D 1 306 ? 28.105 23.110 11.766 1.00 29.72 306 ILE D CA 1
ATOM 10582 C C . ILE D 1 306 ? 27.875 24.588 12.096 1.00 30.87 306 ILE D C 1
ATOM 10583 O O . ILE D 1 306 ? 27.661 25.384 11.183 1.00 30.11 306 ILE D O 1
ATOM 10588 N N . ARG D 1 307 ? 27.947 24.961 13.375 1.00 32.20 307 ARG D N 1
ATOM 10589 C CA . ARG D 1 307 ? 27.860 26.369 13.763 1.00 33.72 307 ARG D CA 1
ATOM 10590 C C . ARG D 1 307 ? 28.980 27.224 13.111 1.00 34.20 307 ARG D C 1
ATOM 10591 O O . ARG D 1 307 ? 28.686 28.263 12.525 1.00 33.02 307 ARG D O 1
ATOM 10599 N N . GLU D 1 308 ? 30.231 26.752 13.201 1.00 34.56 308 GLU D N 1
ATOM 10600 C CA . GLU D 1 308 ? 31.392 27.453 12.656 1.00 36.06 308 GLU D CA 1
ATOM 10601 C C . GLU D 1 308 ? 31.310 27.619 11.117 1.00 36.10 308 GLU D C 1
ATOM 10602 O O . GLU D 1 308 ? 31.394 28.739 10.594 1.00 34.92 308 GLU D O 1
ATOM 10608 N N . GLU D 1 309 ? 31.145 26.504 10.409 1.00 36.03 309 GLU D N 1
ATOM 10609 C CA . GLU D 1 309 ? 31.049 26.544 8.947 1.00 36.53 309 GLU D CA 1
ATOM 10610 C C . GLU D 1 309 ? 29.930 27.444 8.472 1.00 36.08 309 GLU D C 1
ATOM 10611 O O . GLU D 1 309 ? 30.062 28.090 7.450 1.00 35.77 309 GLU D O 1
ATOM 10617 N N . THR D 1 310 ? 28.834 27.489 9.219 1.00 35.91 310 THR D N 1
ATOM 10618 C CA . THR D 1 310 ? 27.680 28.282 8.828 1.00 35.24 310 THR D CA 1
ATOM 10619 C C . THR D 1 310 ? 27.957 29.792 8.942 1.00 36.02 310 THR D C 1
ATOM 10620 O O . THR D 1 310 ? 27.616 30.530 8.034 1.00 35.17 310 THR D O 1
ATOM 10624 N N . VAL D 1 311 ? 28.555 30.263 10.039 1.00 36.84 311 VAL D N 1
ATOM 10625 C CA . VAL D 1 311 ? 28.857 31.701 10.128 1.00 37.72 311 VAL D CA 1
ATOM 10626 C C . VAL D 1 311 ? 29.919 32.041 9.075 1.00 38.30 311 VAL D C 1
ATOM 10627 O O . VAL D 1 311 ? 29.895 33.124 8.487 1.00 38.28 311 VAL D O 1
ATOM 10631 N N . LYS D 1 312 ? 30.808 31.091 8.803 1.00 38.47 312 LYS D N 1
ATOM 10632 C CA . LYS D 1 312 ? 31.843 31.293 7.817 1.00 39.37 312 LYS D CA 1
ATOM 10633 C C . LYS D 1 312 ? 31.210 31.590 6.455 1.00 39.37 312 LYS D C 1
ATOM 10634 O O . LYS D 1 312 ? 31.476 32.641 5.859 1.00 39.50 312 LYS D O 1
ATOM 10640 N N . VAL D 1 313 ? 30.333 30.694 6.008 1.00 39.08 313 VAL D N 1
ATOM 10641 C CA . VAL D 1 313 ? 29.649 30.819 4.718 1.00 38.72 313 VAL D CA 1
ATOM 10642 C C . VAL D 1 313 ? 28.835 32.098 4.614 1.00 39.24 313 VAL D C 1
ATOM 10643 O O . VAL D 1 313 ? 28.910 32.802 3.605 1.00 39.17 313 VAL D O 1
ATOM 10647 N N . VAL D 1 314 ? 28.066 32.401 5.653 1.00 39.35 314 VAL D N 1
ATOM 10648 C CA . VAL D 1 314 ? 27.235 33.578 5.654 1.00 39.74 314 VAL D CA 1
ATOM 10649 C C . VAL D 1 314 ? 28.112 34.854 5.557 1.00 41.05 314 VAL D C 1
ATOM 10650 O O . VAL D 1 314 ? 27.837 35.731 4.741 1.00 40.73 314 VAL D O 1
ATOM 10654 N N . LYS D 1 315 ? 29.170 34.939 6.357 1.00 41.88 315 LYS D N 1
ATOM 10655 C CA . LYS D 1 315 ? 30.047 36.115 6.334 1.00 43.12 315 LYS D CA 1
ATOM 10656 C C . LYS D 1 315 ? 30.829 36.269 5.024 1.00 44.06 315 LYS D C 1
ATOM 10657 O O . LYS D 1 315 ? 31.075 37.389 4.583 1.00 44.57 315 LYS D O 1
ATOM 10663 N N . ALA D 1 316 ? 31.221 35.150 4.421 1.00 44.72 316 ALA D N 1
ATOM 10664 C CA . ALA D 1 316 ? 31.936 35.172 3.166 1.00 45.39 316 ALA D CA 1
ATOM 10665 C C . ALA D 1 316 ? 31.001 35.611 2.061 1.00 45.97 316 ALA D C 1
ATOM 10666 O O . ALA D 1 316 ? 31.410 36.351 1.174 1.00 46.06 316 ALA D O 1
ATOM 10668 N N . PHE D 1 317 ? 29.750 35.163 2.105 1.00 46.65 317 PHE D N 1
ATOM 10669 C CA . PHE D 1 317 ? 28.791 35.553 1.073 1.00 46.82 317 PHE D CA 1
ATOM 10670 C C . PHE D 1 317 ? 28.375 37.023 1.134 1.00 47.33 317 PHE D C 1
ATOM 10671 O O . PHE D 1 317 ? 28.164 37.646 0.086 1.00 46.88 317 PHE D O 1
ATOM 10679 N N . VAL D 1 318 ? 28.232 37.571 2.338 1.00 48.13 318 VAL D N 1
ATOM 10680 C CA . VAL D 1 318 ? 27.867 38.985 2.481 1.00 49.25 318 VAL D CA 1
ATOM 10681 C C . VAL D 1 318 ? 29.013 39.931 2.051 1.00 50.13 318 VAL D C 1
ATOM 10682 O O . VAL D 1 318 ? 28.749 40.964 1.441 1.00 49.87 318 VAL D O 1
ATOM 10686 N N . LYS D 1 319 ? 30.268 39.575 2.362 1.00 51.28 319 LYS D N 1
ATOM 10687 C CA . LYS D 1 319 ? 31.424 40.082 1.600 1.00 52.26 319 LYS D CA 1
ATOM 10688 C C . LYS D 1 319 ? 31.296 39.393 0.250 1.00 52.48 319 LYS D C 1
ATOM 10689 O O . LYS D 1 319 ? 30.474 38.506 0.084 1.00 53.06 319 LYS D O 1
ATOM 10695 N N . GLY D 1 320 ? 32.092 39.752 -0.733 1.00 52.71 320 GLY D N 1
ATOM 10696 C CA . GLY D 1 320 ? 31.966 39.047 -2.014 1.00 52.47 320 GLY D CA 1
ATOM 10697 C C . GLY D 1 320 ? 32.829 37.804 -2.098 1.00 52.30 320 GLY D C 1
ATOM 10698 O O . GLY D 1 320 ? 33.002 37.253 -3.187 1.00 53.27 320 GLY D O 1
ATOM 10699 N N . ASP D 1 321 ? 33.355 37.342 -0.961 1.00 51.36 321 ASP D N 1
ATOM 10700 C CA . ASP D 1 321 ? 34.473 36.396 -0.949 1.00 50.92 321 ASP D CA 1
ATOM 10701 C C . ASP D 1 321 ? 34.075 34.943 -1.258 1.00 50.13 321 ASP D C 1
ATOM 10702 O O . ASP D 1 321 ? 34.132 34.082 -0.386 1.00 50.48 321 ASP D O 1
ATOM 10707 N N . LEU D 1 322 ? 33.721 34.669 -2.511 1.00 49.08 322 LEU D N 1
ATOM 10708 C CA . LEU D 1 322 ? 33.240 33.347 -2.899 1.00 48.60 322 LEU D CA 1
ATOM 10709 C C . LEU D 1 322 ? 3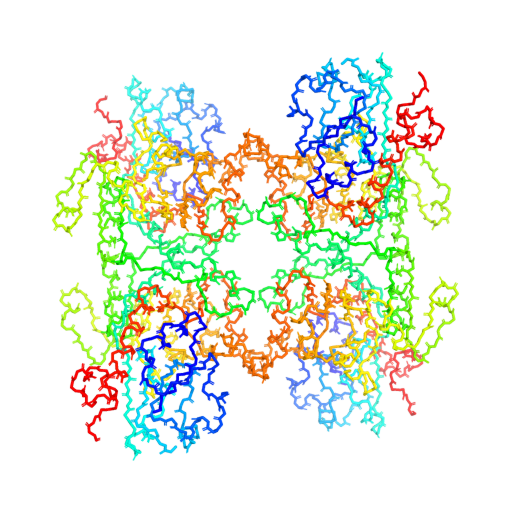4.327 32.279 -2.902 1.00 48.34 322 LEU D C 1
ATOM 10710 O O . LEU D 1 322 ? 34.025 31.089 -2.814 1.00 48.39 322 LEU D O 1
ATOM 10715 N N . GLU D 1 323 ? 35.591 32.683 -2.988 1.00 47.81 323 GLU D N 1
ATOM 10716 C CA . GLU D 1 323 ? 36.676 31.706 -3.069 1.00 47.42 323 GLU D CA 1
ATOM 10717 C C . GLU D 1 323 ? 36.825 30.977 -1.733 1.00 46.17 323 GLU D C 1
ATOM 10718 O O . GLU D 1 323 ? 37.153 29.788 -1.684 1.00 46.12 323 GLU D O 1
ATOM 10724 N N . GLN D 1 324 ? 36.575 31.711 -0.657 1.00 45.05 324 GLN D N 1
ATOM 10725 C CA . GLN D 1 324 ? 36.731 31.200 0.691 1.00 44.16 324 GLN D CA 1
ATOM 10726 C C . GLN D 1 324 ? 35.805 30.009 0.935 1.00 42.62 324 GLN D C 1
ATOM 10727 O O . GLN D 1 324 ? 36.136 29.123 1.714 1.00 42.53 324 GLN D O 1
ATOM 10733 N N . ILE D 1 325 ? 34.661 29.993 0.254 1.00 40.85 325 ILE D N 1
ATOM 10734 C CA . ILE D 1 325 ? 33.670 28.928 0.414 1.00 39.54 325 ILE D CA 1
ATOM 10735 C C . ILE D 1 325 ? 33.468 28.109 -0.870 1.00 38.45 325 ILE D C 1
ATOM 10736 O O . ILE D 1 325 ? 32.381 27.581 -1.130 1.00 38.25 325 ILE D O 1
ATOM 10741 N N . LYS D 1 326 ? 34.541 27.993 -1.649 1.00 36.93 326 LYS D N 1
ATOM 10742 C CA . LYS D 1 326 ? 34.542 27.226 -2.879 1.00 36.06 326 LYS D CA 1
ATOM 10743 C C . LYS D 1 326 ? 34.100 25.782 -2.628 1.00 34.62 326 LYS D C 1
ATOM 10744 O O . LYS D 1 326 ? 33.285 25.232 -3.372 1.00 33.85 326 LYS D O 1
ATOM 10750 N N . GLY D 1 327 ? 34.653 25.176 -1.580 1.00 33.18 327 GLY D N 1
ATOM 10751 C CA . GLY D 1 327 ? 34.341 23.813 -1.235 1.00 32.57 327 GLY D CA 1
ATOM 10752 C C . GLY D 1 327 ? 32.911 23.580 -0.744 1.00 32.13 327 GLY D C 1
ATOM 10753 O O . GLY D 1 327 ? 32.449 22.444 -0.713 1.00 31.53 327 GLY D O 1
ATOM 10754 N N . ASN D 1 328 ? 32.206 24.650 -0.372 1.00 31.82 328 ASN D N 1
ATOM 10755 C CA . ASN D 1 328 ? 30.818 24.524 0.100 1.00 31.39 328 ASN D CA 1
ATOM 10756 C C . ASN D 1 328 ? 29.759 24.535 -0.987 1.00 31.05 328 ASN D C 1
ATOM 10757 O O . ASN D 1 328 ? 28.619 24.173 -0.705 1.00 30.30 328 ASN D O 1
ATOM 10762 N N . PHE D 1 329 ? 30.093 24.943 -2.219 1.00 30.45 329 PHE D N 1
ATOM 10763 C CA . PHE D 1 329 ? 29.066 25.011 -3.270 1.00 30.85 329 PHE D CA 1
ATOM 10764 C C . PHE D 1 329 ? 28.607 23.666 -3.760 1.00 30.50 329 PHE D C 1
ATOM 10765 O O . PHE D 1 329 ? 29.418 22.813 -4.082 1.00 30.06 329 PHE D O 1
ATOM 10773 N N . VAL D 1 330 ? 27.284 23.501 -3.787 1.00 30.37 330 VAL D N 1
ATOM 10774 C CA . VAL D 1 330 ? 26.619 22.407 -4.479 1.00 30.35 330 VAL D CA 1
ATOM 10775 C C . VAL D 1 330 ? 26.173 22.905 -5.885 1.00 31.19 330 VAL D C 1
ATOM 10776 O O . VAL D 1 330 ? 26.260 22.179 -6.880 1.00 31.71 330 VAL D O 1
ATOM 10780 N N . VAL D 1 331 ? 25.605 24.106 -5.923 1.00 31.04 331 VAL D N 1
ATOM 10781 C CA . VAL D 1 331 ? 25.316 24.818 -7.165 1.00 31.73 331 VAL D CA 1
ATOM 10782 C C . VAL D 1 331 ? 26.088 26.112 -7.043 1.00 31.80 331 VAL D C 1
ATOM 10783 O O . VAL D 1 331 ? 25.745 26.960 -6.208 1.00 31.00 331 VAL D O 1
ATOM 10787 N N . GLY D 1 332 ? 27.185 26.213 -7.796 1.00 32.56 332 GLY D N 1
ATOM 10788 C CA . GLY D 1 332 ? 28.078 27.392 -7.713 1.00 34.00 332 GLY D CA 1
ATOM 10789 C C . GLY D 1 332 ? 27.798 28.425 -8.806 1.00 34.86 332 GLY D C 1
ATOM 10790 O O . GLY D 1 332 ? 26.883 28.240 -9.605 1.00 34.54 332 GLY D O 1
ATOM 10791 N N . PRO D 1 333 ? 28.568 29.530 -8.833 1.00 36.75 333 PRO D N 1
ATOM 10792 C CA . PRO D 1 333 ? 28.522 30.463 -9.993 1.00 38.62 333 PRO D CA 1
ATOM 10793 C C . PRO D 1 333 ? 28.906 29.726 -11.302 1.00 38.89 333 PRO D C 1
ATOM 10794 O O . PRO D 1 333 ? 29.836 28.927 -11.271 1.00 38.87 333 PRO D O 1
ATOM 10798 N N . SER D 1 334 ? 28.261 29.925 -12.443 1.00 40.55 334 SER D N 1
ATOM 10799 C CA . SER D 1 334 ? 27.313 30.960 -12.751 1.00 42.10 334 SER D CA 1
ATOM 10800 C C . SER D 1 334 ? 26.244 30.300 -13.612 1.00 43.14 334 SER D C 1
ATOM 10801 O O . SER D 1 334 ? 26.422 29.120 -13.941 1.00 43.92 334 SER D O 1
#

Solvent-accessible surface area: 52720 Å² total

Secondary structure (DSSP, 8-state):
-EEE-S--TTHHHHHHHHTTTS-EEE-SS-GGGS-HHHHHH-SEEEE-TTS-B-HHHHH-----EEEESSS--TTB-HHHHHHHT-EEE--TTS-HHHHHHHHH--HHHHTTHHHHHHHHHTT-----GGG-B--GGGS-EEEE--SHHHHHH--TTTT--EEEE-SS--HHHHHTT-EE--HHHHHHH-SEEEE-----TTT----HHHHH--TTEEEEE-S-GGGS-HHHHHHHHHTT-EEEEEES--TTHHHHHTTGGGGT---HHHHHHHHHHTSTTEEE--S-TT-BHHHHHHHHHHHHHHHHHHHHT-GGGGGGGEEE---/-EEE-S--GGGHHHHHHHTTTS-EEE-SS-GGGS-HHHHHH-SEEEE-TTS-B-HHHHT-----EEEESSS--TTB-HHHHHHHT-EEE--TTS-HHHHHHHHH--HHHHTTHHHHHHHHHTT-----GGG-B--GGGS-EEEE--SHHHHHH--TGGG--EEEE-SS--HHHHHHT-EE--HHHHHHH-SEEEE-----TTT----HHHHH--TTEEEEE-S-GGGS-HHHHHHHHHTT-EEEEEES--TTHHHHHTTGGGGT---HHHHHHHHHHTSTTEEE--S-TT-BHHHHHHHHHHHHHHHHHHHHT-GGGGGGGEEE---/-EEE-S--GGGHHHHHHHTTTS-EEE-SS-GGGS-HHHHHH-SEEEE-TTS-B-HHHHH-----EEEESSS--TTB-HHHHHHTT-EEE--S-S-HHHHHHHHH--HHHHTTHHHHHHHHHTT-----GGG-B--GGGS-EEEE--SHHHHHH--TTTT--EEEE-SS--HHHHHHT-EE--HHHHHHH-SEEEE-PPP-TTT----HHHHH--TTEEEEE-S-GGGS-HHHHHHHHHTT-EEEEEES--TTHHHHHTTGGGGT---HHHHHHHHHHTSTTEEE--S-TT-BHHHHHHHHHHHHHHHHHHHHT-TTTTGGGEEE---/-EEE-S--GGGHHHHHHHTTTS-EEE-SS-GGGS-HHHHHH-SEEEE-TTS-B-HHHHT-----EEEESSS--TTB-HHHHHHHT-EEE--TTS-HHHHHHHHH--HHHHTTHHHHHHHHHTT-----GGG-B--GGGS-EEEE--SHHHHHH--TTTT--EEEE-SS--HHHHHHT-EE--HHHHHHH-SEEEE-----TTT----HHHHH--TTEEEEE-S-GGGS-HHHHHHHHHTT-EEEEEES--TTHHHHHTTGGGGT---HHHHHHHHHHTSTTEEE--S-TT-BHHHHHHHHHHHHHHHHHHHTT-GGGGGGGEEE---

Organism: Aquifex aeolicus (strain VF5) (NCBI:txid224324)

Nearest PDB structures (foldseek):
  3kb6-assembly1_A  TM=1.001E+00  e=2.897E-60  Aquifex aeolicus
  5z20-assembly1_C  TM=8.679E-01  e=3.774E-31  Pseudomonas aeruginosa
  8i5z-assembly1_A  TM=8.186E-01  e=6.610E-29  Thermodesulfatator indicus DSM 15286
  6p2i-assembly1_B  TM=8.831E-01  e=1.522E-24  Bacillus sp. 5mfcol3.1
  5v72-assembly2_B  TM=8.114E-01  e=3.146E-21  Sinorhizobium meliloti 1021

Sequence (1308 aa):
NVLFTSVPQEDVPFYQEALKDLSLKIYTTDVSKVPENELKKAELISVFVYDKLTEELLSKPRLKLIHTRSVGFDHIDLDYCKKKGILVTHIPAYSPESVAEHTFAILTLVVKRLKRIEDRVKKLNFSQDSEILARELNRLTLGVIGTGRIGSRVAYGLAFGKVLCYDVVKREDLKEKGCVYTTSLDELLKESDVISLHVPYTKETHHINEERISLKDGVYLINTARGKVVDTDALYRAYQRGKFSGLGLDVFEDEEILILKKYTEGKATDKNLKILELACCKDNVIIITPHIAYYTDKSLERIREETVKVVKAFVKGDLEQIKGNFVVGPSNVLFTSVPQEDVPFYQEALKDLSLKIYTTDVSKVPENELKKAELISVFVYDKLTEELLSKPRLKLIHTRSVGFDHIDLDYCKKKGILVTHIPAYSPESVAEHTFAILTLVKRLKRRIEDRVKKLNFSQDSEEILARELNRLTLGVIGTGRIGSRVAYGLAFGKVLCYDVVKREDLKEKGCCVYTSLDELLKESDVISLHVPYTKETHHINEERISLKDGVYLINTARGKVVVDTDALYRAYQRGKFSGLGLDVFEDEEILILKKYTEGKATDKNLKILELACKDNVIIITPHIAYYTDKSLERIREEETVKVVKAFVKGDLEQIKGNFVVGPSNVLFTSVPQEDVPFYQEALKDLSLKIYTTDVSKVPENELKKAELISVFVYDKLTEELLSKPRLKLIHTRSVGFDHIDLDYCKKKGILVTHIPAYSPESVAEHTFAILTLVKRLKRIEDRVKKLNFSQDSEILARRELNRLTLGVIGTGRIGSRVAYGLAFGKVLCYDVVKREDLKEKGCVYTSLDELLKESDVISLHVPYTKETHHINEERISLKDGVYLINTARGKVVDTDALYRAYQRGKFSGLGLDVFEDEEILILKKYTEGKATDKNLKILELACKDNVIITPHIAYYTDKSLERIREETVKVVKAFVKGDLEQIKGNFVVGPSNVLFTSVPQEDVPFYQEALKDLSLKIYTTDVSKVPENELKKAELISVFVYDKLTEELLSKPRLKLIHTRSVGFDHIDLDYCKKKGILVTHIPAYSPESVAEHTFAILTLVKRLKRIEDRVKKLLNFSQDSEILARELNRLTLGVIGTGRIGSRVAYGLAFGKVLCYDVVKREDLKEKGCCVYTSLDEELLKESDVISLHVPYTKETHHINEERISLKDGVYLINTARGKVVDTDALYRAYQRGKFSGLGLDVFEDEEILILKKYTEGKATDKNLKILELACKDNVIITPHIAYYTDKSLERIREETVKVVKAFVKGDLEQIKGNFVVGPS

Radius of gyration: 35.46 Å; Cα contacts (8 Å, |Δi|>4): 2681; chains: 4; bounding box: 101×88×98 Å

InterPro domains:
  IPR006139 D-isomer specific 2-hydroxyacid dehydrogenase, catalytic domain [PF00389] (4-321)
  IPR006140 D-isomer specific 2-hydroxyacid dehydrogenase, NAD-binding domain [PF02826] (106-296)
  IPR029752 D-isomer specific 2-hydroxyacid dehydrogenase, NAD-binding domain conserved site 1 [PS00065] (144-171)
  IPR029753 D-isomer specific 2-hydroxyacid dehydrogenase, NAD-binding domain conserved site [PS00670] (191-213)
  IPR029753 D-isomer specific 2-hydroxyacid dehydrogenase, NAD-binding domain conserved site [PS00671] (220-236)
  IPR036291 NAD(P)-binding domain superfamily [SSF51735] (98-298)
  IPR058205 D-lactate dehydrogenase-like [PTHR43026] (1-321)

B-factor: mean 29.44, std 11.36, range [9.15, 76.88]